Protein 7Q6C (pdb70)

GO terms:
  GO:0044218 other organism cell membrane (C, IDA)
  GO:0005579 membrane attack complex (C, IDA)
  GO:0031640 killing of cells of another organism (P, IDA)
  GO:0006956 complement activation (P, IDA)
  GO:0022829 wide pore channel activity (F, IDA)
  GO:0160257 complement activation, GZMK pathway (P, IDA)
  GO:0005576 extracellular region (C, EXP)
  GO:0006956 complement activation (P, TAS)
  GO:0005576 extracellular region (C, TAS)
  GO:0005515 protein binding (F, IPI)
  GO:0070062 extracellular exosome (C, HDA)

Solvent-accessible surface area: 32593 Å² total; per-residue (Å²): 200,36,132,109,2,48,74,110,44,78,119,115,43,74,35,47,31,21,141,137,40,19,120,113,167,26,75,69,0,0,0,20,31,64,105,79,108,82,70,85,56,10,49,5,12,66,1,35,0,44,75,33,95,115,53,128,69,12,31,24,12,20,91,27,48,32,123,118,45,30,68,7,88,13,2,34,31,16,17,170,35,11,106,39,10,109,68,124,76,91,4,36,53,13,40,0,8,17,0,3,42,22,1,83,62,80,61,58,8,9,4,12,26,34,14,8,1,96,57,32,78,30,90,52,41,0,0,72,38,27,123,59,134,66,82,78,56,20,2,4,2,5,4,0,4,9,59,8,63,95,109,124,20,101,83,59,56,94,25,140,19,164,128,184,36,92,10,78,14,53,89,25,31,53,13,126,71,52,19,65,28,101,0,15,0,54,9,58,52,41,78,4,39,14,32,9,1,4,0,0,15,18,25,121,67,107,32,13,55,16,0,0,8,1,12,15,101,32,68,18,54,102,45,32,132,62,0,105,88,24,5,72,4,40,29,36,47,89,137,66,15,0,49,0,50,0,60,57,3,99,68,128,3,35,5,32,0,10,0,0,16,5,19,58,26,0,4,2,22,94,30,2,128,20,15,65,0,19,9,29,93,43,88,63,86,22,15,48,20,25,22,4,14,37,34,59,141,27,92,116,80,97,56,6,1,8,0,0,5,0,17,37,0,9,5,51,75,14,85,22,44,1,31,98,41,90,24,101,93,30,36,19,55,4,65,25,34,98,22,130,85,28,34,45,8,14,3,0,0,0,27,5,85,12,100,17,37,77,125,98,62,10,29,0,28,3,20,0,148,54,35,142,29,162,46,106,45,124,4,103,31,123,144,12,108,12,92,8,58,37,34,30,127,18,104,63,55,6,59,30,132,0,24,0,50,12,59,57,120,90,1,43,144,53,0,0,0,0,0,14,52,30,106,88,146,158,74,83,17,0,0,0,4,13,50,89,84,66,35,23,12,33,12,107,61,0,91,74,36,6,70,10,52,44,48,44,105,139,24,11,0,27,0,51,0,56,58,2,86,59,123,2,43,4,33,0,29,0,0,6,0,39,34,32,164,13,5,5,30,24,89,60,72,7,131,13,18,110,0,45,5,36,62,204,119,8,87,6,47,2,67,54,72,83,30,45,9,48,73,40,98,89,9,50,2,41,1,130,7,81,87,48,0,93,46,96,2,29,3,18,12,0,1,0,0,3,20,49,52,72,89,22,3,68,18,3,0,15,16,16,31,4,60,6,93,88,20,62,132,21,6,52,10,54,41,81,18,50,87,2,28,1,100,2,48,140,2,68,45,101,4,24,5,27,0,0,0,0,0,8,25,53,95,39,33,15,20,2,91,7,0,62,0,22,6,42,68,21,16,23,40,10,63,7,28,21,1,13,12,12,96,82,3,25,180,83,34,41,0,2,0,0,0,0,0,6,53,1,0,4,116,63,25,94,22,36,5,47,5,64,124,57,115,37,106,82,57,47,68,90,10,27,14,116,19,39,93,196,59,15,5,16,0,6,8,2,23,0,48,23,50,71,77,74,8,83,158,46,121,53,0,9,0,44,0,15,0,1,12,23,32,72,70,40,76,67,64,12,46,78,70,116,66

Structure (mmCIF, N/CA/C/O backbone):
data_7Q6C
#
_entry.id   7Q6C
#
_cell.length_a   161.057
_cell.length_b   63.527
_cell.length_c   128.589
_cell.angle_alpha   90.000
_cell.angle_beta   128.363
_cell.angle_gamma   90.000
#
_symmetry.space_group_name_H-M   'C 1 2 1'
#
loop_
_entity.id
_entity.type
_entity.pdbx_description
1 polymer 'Complement component C6'
2 polymer 'CP010 heavy chain'
3 polymer 'kappa specific nanobody'
4 polymer 'CP010 light chain'
5 non-polymer 'ACETATE ION'
6 water water
#
loop_
_atom_site.group_PDB
_atom_site.id
_atom_site.type_symbol
_atom_site.label_atom_id
_atom_site.label_alt_id
_atom_site.label_comp_id
_atom_site.label_asym_id
_atom_site.label_entity_id
_atom_site.label_seq_id
_atom_site.pdbx_PDB_ins_code
_atom_site.Cartn_x
_atom_site.Cartn_y
_atom_site.Cartn_z
_atom_site.occupancy
_atom_site.B_iso_or_equiv
_atom_site.auth_seq_id
_atom_site.auth_comp_id
_atom_site.auth_asym_id
_atom_site.auth_atom_id
_atom_site.pdbx_PDB_model_num
ATOM 1 N N . HIS A 1 4 ? 27.53837 19.42566 -15.35453 1.000 101.46320 772 HIS A N 1
ATOM 2 C CA . HIS A 1 4 ? 28.31869 18.21631 -15.12398 1.000 104.43021 772 HIS A CA 1
ATOM 3 C C . HIS A 1 4 ? 29.80602 18.52314 -14.97545 1.000 102.31003 772 HIS A C 1
ATOM 4 O O . HIS A 1 4 ? 30.50836 17.84756 -14.22353 1.000 104.64228 772 HIS A O 1
ATOM 17 N N . CYS A 1 5 ? 30.27509 19.53942 -15.69006 1.000 98.19621 773 CYS A N 1
ATOM 18 C CA . CYS A 1 5 ? 31.68642 19.89634 -15.70589 1.000 95.06059 773 CYS A CA 1
ATOM 19 C C . CYS A 1 5 ? 32.00216 20.92613 -14.62529 1.000 91.72604 773 CYS A C 1
ATOM 20 O O . CYS A 1 5 ? 31.13403 21.66670 -14.15765 1.000 89.06937 773 CYS A O 1
ATOM 27 N N . GLN A 1 6 ? 33.27374 20.95891 -14.23049 1.000 92.80361 774 GLN A N 1
ATOM 28 C CA . GLN A 1 6 ? 33.71680 21.70953 -13.06751 1.000 89.46541 774 GLN A CA 1
ATOM 29 C C . GLN A 1 6 ? 34.02894 23.15729 -13.44611 1.000 83.98496 774 GLN A C 1
ATOM 30 O O . GLN A 1 6 ? 33.85563 23.58161 -14.59114 1.000 86.64591 774 GLN A O 1
ATOM 44 N N . LEU A 1 7 ? 34.48891 23.93287 -12.46580 1.000 78.89766 775 LEU A N 1
ATOM 45 C CA . LEU A 1 7 ? 34.78967 25.33560 -12.70394 1.000 73.15736 775 LEU A CA 1
ATOM 46 C C . LEU A 1 7 ? 35.99073 25.47388 -13.63028 1.000 73.27563 775 LEU A C 1
ATOM 47 O O . LEU A 1 7 ? 36.96302 24.71894 -13.53722 1.000 76.076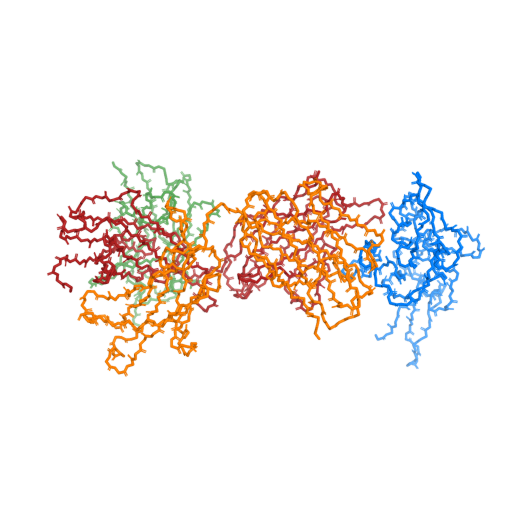28 775 LEU A O 1
ATOM 63 N N . GLY A 1 8 ? 35.91354 26.44925 -14.53198 1.000 70.45254 776 GLY A N 1
ATOM 64 C CA . GLY A 1 8 ? 36.93399 26.65408 -15.53010 1.000 70.71620 776 GLY A CA 1
ATOM 65 C C . GLY A 1 8 ? 36.91590 25.68107 -16.68907 1.000 74.65796 776 GLY A C 1
ATOM 66 O O . GLY A 1 8 ? 37.68723 25.86507 -17.64087 1.000 77.69505 776 GLY A O 1
ATOM 70 N N . GLN A 1 9 ? 36.06057 24.66220 -16.65148 1.000 75.75950 777 GLN A N 1
ATOM 71 C CA . GLN A 1 9 ? 35.99513 23.63682 -17.68509 1.000 77.35374 777 GLN A CA 1
ATOM 72 C C . GLN A 1 9 ? 34.86834 23.92426 -18.67680 1.000 77.13510 777 GLN A C 1
ATOM 73 O O . GLN A 1 9 ? 33.97226 24.73129 -18.42068 1.000 71.85806 777 GLN A O 1
ATOM 87 N N . LYS A 1 10 ? 34.91993 23.22958 -19.82012 1.000 82.37173 778 LYS A N 1
ATOM 88 C CA . LYS A 1 10 ? 33.88550 23.28997 -20.85231 1.000 85.79673 778 LYS A CA 1
ATOM 89 C C . LYS A 1 10 ? 33.73342 21.91049 -21.49619 1.000 91.90486 778 LYS A C 1
ATOM 90 O O . LYS A 1 10 ? 34.71084 21.16692 -21.58375 1.000 92.66302 778 LYS A O 1
ATOM 109 N N . GLN A 1 11 ? 32.50424 21.58725 -21.92857 1.000 93.19985 779 GLN A N 1
ATOM 110 C CA . GLN A 1 11 ? 32.27091 20.32867 -22.59888 1.000 100.74349 779 GLN A CA 1
ATOM 111 C C . GLN A 1 11 ? 32.77299 20.41981 -24.03995 1.000 103.32542 779 GLN A C 1
ATOM 112 O O . GLN A 1 11 ? 32.38819 21.29886 -24.79670 1.000 102.24348 779 GLN A O 1
ATOM 126 N N . SER A 1 12 ? 33.61407 19.45672 -24.45799 1.000 106.96539 780 SER A N 1
ATOM 127 C CA . SER A 1 12 ? 34.08090 19.36249 -25.83081 1.000 108.94906 780 SER A CA 1
ATOM 128 C C . SER A 1 12 ? 34.11472 17.90677 -26.28753 1.000 113.96954 780 SER A C 1
ATOM 129 O O . SER A 1 12 ? 34.94191 17.10260 -25.83895 1.000 117.22742 780 SER A O 1
ATOM 137 N N . GLY A 1 13 ? 33.20286 17.58097 -27.19290 1.000 114.75071 781 GLY A N 1
ATOM 138 C CA . GLY A 1 13 ? 33.14920 16.24162 -27.77147 1.000 120.90098 781 GLY A CA 1
ATOM 139 C C . GLY A 1 13 ? 33.12295 15.07666 -26.79837 1.000 124.71712 781 GLY A C 1
ATOM 140 O O . GLY A 1 13 ? 33.84810 14.08911 -26.92796 1.000 129.82863 781 GLY A O 1
ATOM 144 N N . SER A 1 14 ? 32.27428 15.18423 -25.77551 1.000 122.33856 782 SER A N 1
ATOM 145 C CA . SER A 1 14 ? 32.09609 14.24693 -24.68479 1.000 124.55690 782 SER A CA 1
ATOM 146 C C . SER A 1 14 ? 33.24599 14.27888 -23.66385 1.000 123.83243 782 SER A C 1
ATOM 147 O O . SER A 1 14 ? 33.20944 13.56254 -22.64816 1.000 124.46045 782 SER A O 1
ATOM 155 N N . GLU A 1 15 ? 34.30042 15.06126 -23.89611 1.000 121.82838 783 GLU A N 1
ATOM 156 C CA . GLU A 1 15 ? 35.35631 15.35122 -22.97113 1.000 118.50474 783 GLU A CA 1
ATOM 157 C C . GLU A 1 15 ? 34.98013 16.62462 -22.23757 1.000 112.97265 783 GLU A C 1
ATOM 158 O O . GLU A 1 15 ? 34.09852 17.38621 -22.61309 1.000 110.57671 783 GLU A O 1
ATOM 170 N N . CYS A 1 16 ? 35.70381 16.87452 -21.14256 1.000 110.20677 784 CYS A N 1
ATOM 171 C CA . CYS A 1 16 ? 35.41335 17.98057 -20.24730 1.000 105.64529 784 CYS A CA 1
ATOM 172 C C . CYS A 1 16 ? 36.71890 18.74625 -20.00706 1.000 103.47083 784 CYS A C 1
ATOM 173 O O . CYS A 1 16 ? 37.40952 18.54409 -19.02257 1.000 102.98472 784 CYS A O 1
ATOM 180 N N . ILE A 1 17 ? 37.08711 19.59610 -20.97314 1.000 101.90491 785 ILE A N 1
ATOM 181 C CA . ILE A 1 17 ? 38.42572 20.21495 -20.98054 1.000 100.74193 785 ILE A CA 1
ATOM 182 C C . ILE A 1 17 ? 38.39596 21.57691 -20.30525 1.000 95.61332 785 ILE A C 1
ATOM 183 O O . ILE A 1 17 ? 37.31118 22.08913 -19.98546 1.000 93.59202 785 ILE A O 1
ATOM 199 N N . CYS A 1 18 ? 39.56623 22.19824 -20.13575 1.000 93.87064 786 CYS A N 1
ATOM 200 C CA . CYS A 1 18 ? 39.64849 23.52558 -19.55750 1.000 88.1277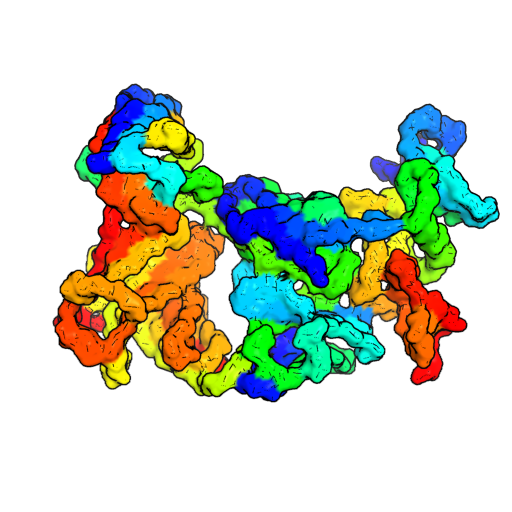9 786 CYS A CA 1
ATOM 201 C C . CYS A 1 18 ? 39.26264 24.59487 -20.58158 1.000 86.15774 786 CYS A C 1
ATOM 202 O O . CYS A 1 18 ? 39.25970 24.36384 -21.79515 1.000 89.86998 786 CYS A O 1
ATOM 209 N N . MET A 1 19 ? 38.94992 25.78250 -20.06987 1.000 80.56072 787 MET A N 1
ATOM 210 C CA . MET A 1 19 ? 38.62384 26.93473 -20.89247 1.000 77.91122 787 MET A CA 1
ATOM 211 C C . MET A 1 19 ? 39.88177 27.73681 -21.21734 1.000 77.31785 787 MET A C 1
ATOM 212 O O . MET A 1 19 ? 40.88488 27.68320 -20.49983 1.000 76.37985 787 MET A O 1
ATOM 226 N N . SER A 1 20 ? 39.81229 28.48874 -22.31975 1.000 77.66811 788 SER A N 1
ATOM 227 C CA . SER A 1 20 ? 40.89184 29.39406 -22.71655 1.000 78.36183 788 SER A CA 1
ATOM 228 C C . SER A 1 20 ? 40.59418 30.78837 -22.18957 1.000 74.20708 788 SER A C 1
ATOM 229 O O . SER A 1 20 ? 39.51996 31.32747 -22.48634 1.000 73.11758 788 SER A O 1
ATOM 237 N N . PRO A 1 21 ? 41.48712 31.41127 -21.40256 1.000 73.39931 789 PRO A N 1
ATOM 238 C CA . PRO A 1 21 ? 41.12827 32.72541 -20.84437 1.000 71.09353 789 PRO A CA 1
ATOM 239 C C . PRO A 1 21 ? 40.96633 33.80920 -21.89490 1.000 72.63074 789 PRO A C 1
ATOM 240 O O . PRO A 1 21 ? 40.17318 34.73631 -21.68622 1.000 69.31684 789 PRO A O 1
ATOM 251 N N . GLU A 1 22 ? 41.67262 33.71102 -23.01865 1.000 75.99525 790 GLU A N 1
ATOM 252 C CA . GLU A 1 22 ? 41.69051 34.76227 -24.02166 1.000 76.75088 790 GLU A CA 1
ATOM 253 C C . GLU A 1 22 ? 40.73317 34.51463 -25.18050 1.000 77.43103 790 GLU A C 1
ATOM 254 O O . GLU A 1 22 ? 40.56522 35.41311 -26.01131 1.000 77.62380 790 GLU A O 1
ATOM 266 N N . GLU A 1 23 ? 40.11069 33.33265 -25.25169 1.000 75.45056 791 GLU A N 1
ATOM 267 C CA . GLU A 1 23 ? 39.17729 32.99452 -26.31615 1.000 73.11983 791 GLU A CA 1
ATOM 268 C C . GLU A 1 23 ? 37.75030 32.78178 -25.83920 1.000 72.03627 791 GLU A C 1
ATOM 269 O O . GLU A 1 23 ? 36.81997 33.06264 -26.59836 1.000 70.44222 791 GLU A O 1
ATOM 281 N N . ASP A 1 24 ? 37.55667 32.29485 -24.60654 1.000 72.07414 792 ASP A N 1
ATOM 282 C CA . ASP A 1 24 ? 36.26266 31.82140 -24.13662 1.000 71.58422 792 ASP A CA 1
ATOM 283 C C . ASP A 1 24 ? 35.65523 32.69909 -23.04727 1.000 68.96647 792 ASP A C 1
ATOM 284 O O . ASP A 1 24 ? 34.77874 32.23494 -22.30702 1.000 68.39723 792 ASP A O 1
ATOM 293 N N . CYS A 1 25 ? 36.10320 33.95204 -22.93245 1.000 66.55874 793 CYS A N 1
ATOM 294 C CA . CYS A 1 25 ? 35.63119 34.86379 -21.89770 1.000 62.27175 793 CYS A CA 1
ATOM 295 C C . CYS A 1 25 ? 35.24330 36.21986 -22.48631 1.000 60.31433 793 CYS A C 1
ATOM 296 O O . CYS A 1 25 ? 35.40671 37.25791 -21.83903 1.000 57.95381 793 CYS A O 1
ATOM 303 N N . SER A 1 26 ? 34.71934 36.22128 -23.71449 1.000 62.28365 794 SER A N 1
ATOM 304 C CA . SER A 1 26 ? 34.22673 37.45804 -24.31042 1.000 60.84426 794 SER A CA 1
ATOM 305 C C . SER A 1 26 ? 32.96329 37.97084 -23.62516 1.000 59.85860 794 SER A C 1
ATOM 306 O O . SER A 1 26 ? 32.61449 39.14431 -23.79941 1.000 62.35202 794 SER A O 1
ATOM 314 N N . HIS A 1 27 ? 32.27375 37.12195 -22.85854 1.000 55.79422 795 HIS A N 1
ATOM 315 C CA . HIS A 1 27 ? 31.10632 37.53515 -22.09985 1.000 55.40964 795 HIS A CA 1
ATOM 316 C C . HIS A 1 27 ? 31.52661 38.21155 -20.79568 1.000 54.72325 795 HIS A C 1
ATOM 317 O O . HIS A 1 27 ? 32.70901 38.23902 -20.43111 1.000 56.60668 795 HIS A O 1
ATOM 331 N N . HIS A 1 28 ? 30.53915 38.74606 -20.07236 1.000 53.30651 796 HIS A N 1
ATOM 332 C CA . HIS A 1 28 ? 30.78907 39.42056 -18.80973 1.000 53.50814 796 HIS A CA 1
ATOM 333 C C . HIS A 1 28 ? 30.84513 38.42288 -17.65339 1.000 53.60230 796 HIS A C 1
ATOM 334 O O . HIS A 1 28 ? 30.04287 37.48781 -17.58912 1.000 53.43869 796 HIS A O 1
ATOM 348 N N . SER A 1 29 ? 31.79008 38.64346 -16.73902 1.000 52.45873 797 SER A N 1
ATOM 349 C CA . SER A 1 29 ? 31.84598 37.94133 -15.46318 1.000 52.48273 797 SER A CA 1
ATOM 350 C C . SER A 1 29 ? 32.34883 38.91502 -14.40526 1.000 50.67097 797 SER A C 1
ATOM 351 O O . SER A 1 29 ? 32.96992 39.93439 -14.72406 1.000 51.40365 797 SER A O 1
ATOM 359 N N . GLU A 1 30 ? 32.05770 38.60450 -13.14398 1.000 51.41437 798 GLU A N 1
ATOM 360 C CA . GLU A 1 30 ? 32.33820 39.55444 -12.07338 1.000 54.21063 798 GLU A CA 1
ATOM 361 C C . GLU A 1 30 ? 33.84298 39.71644 -11.85955 1.000 54.63953 798 GLU A C 1
ATOM 362 O O . GLU A 1 30 ? 34.62419 38.77631 -12.03078 1.000 54.73860 798 GLU A O 1
ATOM 374 N N . ASP A 1 31 ? 34.23650 40.91193 -11.44070 1.000 55.24866 799 ASP A N 1
ATOM 375 C CA . ASP A 1 31 ? 35.64091 41.19309 -11.18093 1.000 60.14147 799 ASP A CA 1
ATOM 376 C C . ASP A 1 31 ? 36.10170 40.50642 -9.89869 1.000 58.61959 799 ASP A C 1
ATOM 377 O O . ASP A 1 31 ? 35.38999 40.50556 -8.89057 1.000 58.06729 799 ASP A O 1
ATOM 386 N N . LEU A 1 32 ? 37.30357 39.93284 -9.95780 1.000 59.43020 800 LEU A N 1
ATOM 387 C CA . LEU A 1 32 ? 37.98973 39.39611 -8.79898 1.000 59.42537 800 LEU A CA 1
ATOM 388 C C . LEU A 1 32 ? 39.28656 40.16377 -8.58639 1.000 59.58247 800 LEU A C 1
ATOM 389 O O . LEU A 1 32 ? 39.84527 40.71712 -9.53536 1.000 60.17422 800 LEU A O 1
ATOM 405 N N . CYS A 1 33 ? 39.76366 40.18804 -7.34481 1.000 61.63362 801 CYS A N 1
ATOM 406 C CA . CYS A 1 33 ? 41.10346 40.67280 -7.02364 1.000 67.37139 801 CYS A CA 1
ATOM 407 C C . CYS A 1 33 ? 41.98241 39.45121 -6.78214 1.000 70.53372 801 CYS A C 1
ATOM 408 O O . CYS A 1 33 ? 41.66067 38.61450 -5.92910 1.000 68.91341 801 CYS A O 1
ATOM 415 N N . VAL A 1 34 ? 43.07056 39.34168 -7.54867 1.000 72.56571 802 VAL A N 1
ATOM 416 C CA . VAL A 1 34 ? 43.90248 38.14964 -7.57562 1.000 75.81134 802 VAL A CA 1
ATOM 417 C C . VAL A 1 34 ? 45.35295 38.56096 -7.37606 1.000 76.64327 802 VAL A C 1
ATOM 418 O O . VAL A 1 34 ? 45.73342 39.69711 -7.65439 1.000 77.40975 802 VAL A O 1
ATOM 431 N N . PHE A 1 35 ? 46.15985 37.61194 -6.89983 1.000 77.18008 803 PHE A N 1
ATOM 432 C CA . PHE A 1 35 ? 47.58168 37.80687 -6.66764 1.000 78.46536 803 PHE A CA 1
ATOM 433 C C . PHE A 1 35 ? 48.36060 36.80871 -7.50909 1.000 77.95737 803 PHE A C 1
ATOM 434 O O . PHE A 1 35 ? 47.94172 35.65734 -7.64719 1.000 79.14673 803 PHE A O 1
ATOM 451 N N . ASP A 1 36 ? 49.48717 37.25465 -8.06276 1.000 78.07331 804 ASP A N 1
ATOM 452 C CA . ASP A 1 36 ? 50.36947 36.42234 -8.87276 1.000 77.27823 804 ASP A CA 1
ATOM 453 C C . ASP A 1 36 ? 51.69996 36.26858 -8.14168 1.000 78.25304 804 ASP A C 1
ATOM 454 O O . ASP A 1 36 ? 52.35798 37.26669 -7.82985 1.000 79.66097 804 ASP A O 1
ATOM 463 N N . THR A 1 37 ? 52.09651 35.01997 -7.88716 1.000 78.26003 805 THR A N 1
ATOM 464 C CA . THR A 1 37 ? 53.33736 34.77575 -7.15492 1.000 80.14193 805 THR A CA 1
ATOM 465 C C . THR A 1 37 ? 54.55795 35.16399 -7.98581 1.000 82.73504 805 THR A C 1
ATOM 466 O O . THR A 1 37 ? 55.54324 35.67417 -7.43929 1.000 82.62589 805 THR A O 1
ATOM 477 N N . ASP A 1 38 ? 54.53376 34.88323 -9.28677 1.000 84.02084 806 ASP A N 1
ATOM 478 C CA . ASP A 1 38 ? 55.67438 35.16000 -10.15088 1.000 87.18473 806 ASP A CA 1
ATOM 479 C C . ASP A 1 38 ? 55.97162 36.65385 -10.20042 1.000 87.77511 806 ASP A C 1
ATOM 480 O O . ASP A 1 38 ? 57.02726 37.09799 -9.74073 1.000 89.09458 806 ASP A O 1
ATOM 489 N N . SER A 1 39 ? 55.05030 37.44140 -10.75705 1.000 86.26274 807 SER A N 1
ATOM 490 C CA . SER A 1 39 ? 55.24200 38.88639 -10.80245 1.000 87.41777 807 SER A CA 1
ATOM 491 C C . SER A 1 39 ? 55.17736 39.52389 -9.41993 1.000 86.28822 807 SER A C 1
ATOM 492 O O . SER A 1 39 ? 55.69745 40.62918 -9.24054 1.000 88.44318 807 SER A O 1
ATOM 500 N N . ASN A 1 40 ? 54.56435 38.85141 -8.44401 1.000 83.63598 808 ASN A N 1
ATOM 501 C CA . ASN A 1 40 ? 54.44000 39.37101 -7.08004 1.000 80.94856 808 ASN A CA 1
ATOM 502 C C . ASN A 1 40 ? 53.67399 40.69396 -7.05906 1.000 78.34912 808 ASN A C 1
ATOM 503 O O . ASN A 1 40 ? 53.97531 41.59693 -6.27244 1.000 79.50503 808 ASN A O 1
ATOM 514 N N . ASP A 1 41 ? 52.67146 40.79897 -7.93134 1.000 76.67865 809 ASP A N 1
ATOM 515 C CA . ASP A 1 41 ? 51.73645 41.91494 -7.94291 1.000 77.20853 809 ASP A CA 1
ATOM 516 C C . ASP A 1 41 ? 50.32252 41.35453 -7.96319 1.000 72.96862 809 ASP A C 1
ATOM 517 O O . ASP A 1 41 ? 50.10679 40.21904 -8.40756 1.000 73.87561 809 ASP A O 1
ATOM 526 N N . TYR A 1 42 ? 49.37565 42.14415 -7.46919 1.000 68.32674 810 TYR A N 1
ATOM 527 C CA . TYR A 1 42 ? 47.96039 41.82233 -7.54584 1.000 63.30313 810 TYR A CA 1
ATOM 528 C C . TYR A 1 42 ? 47.26194 42.79239 -8.49662 1.000 62.71311 810 TYR A C 1
ATOM 529 O O . TYR A 1 42 ? 47.75906 43.88886 -8.77862 1.000 66.14950 810 TYR A O 1
ATOM 547 N N . PHE A 1 43 ? 46.10034 42.37010 -8.98857 1.000 61.98345 811 PHE A N 1
ATOM 548 C CA . PHE A 1 43 ? 45.41573 43.06181 -10.07332 1.000 62.64981 811 PHE A CA 1
ATOM 549 C C . PHE A 1 43 ? 43.99446 42.52757 -10.15114 1.000 60.52606 811 PHE A C 1
ATOM 550 O O . PHE A 1 43 ? 43.70178 41.42649 -9.67207 1.000 59.56033 811 PHE A O 1
ATOM 567 N N . THR A 1 44 ? 43.11873 43.31513 -10.76814 1.000 58.83446 812 THR A N 1
ATOM 568 C CA . THR A 1 44 ? 41.74633 42.88389 -11.00351 1.000 55.99515 812 THR A CA 1
ATOM 569 C C . THR A 1 44 ? 41.69102 42.01075 -12.25187 1.000 57.80451 812 THR A C 1
ATOM 570 O O . THR A 1 44 ? 42.37490 42.28400 -13.24704 1.000 62.32771 812 THR A O 1
ATOM 581 N N . SER A 1 45 ? 40.86841 40.96086 -12.19402 1.000 56.18721 813 SER A N 1
ATOM 582 C CA . SER A 1 45 ? 40.74001 39.99020 -13.28046 1.000 55.37924 813 SER A CA 1
ATOM 583 C C . SER A 1 45 ? 39.29368 39.51676 -13.36015 1.000 52.70235 813 SER A C 1
ATOM 584 O O . SER A 1 45 ? 38.63485 39.39583 -12.33548 1.000 51.89161 813 SER A O 1
ATOM 592 N N . PRO A 1 46 ? 38.78732 39.22577 -14.56599 1.000 53.15046 814 PRO A N 1
ATOM 593 C CA . PRO A 1 46 ? 37.44662 38.62863 -14.64380 1.000 49.45653 814 PRO A CA 1
ATOM 594 C C . PRO A 1 46 ? 37.44776 37.22316 -14.06333 1.000 50.22324 814 PRO A C 1
ATOM 595 O O . PRO A 1 46 ? 38.42418 36.47781 -14.17751 1.000 49.74290 814 PRO A O 1
ATOM 606 N N . ALA A 1 47 ? 36.32123 36.86611 -13.44214 1.000 49.70735 815 ALA A N 1
ATOM 607 C CA . ALA A 1 47 ? 36.18776 35.54171 -12.84559 1.000 53.22138 815 ALA A CA 1
ATOM 608 C C . ALA A 1 47 ? 36.29966 34.43545 -13.88570 1.000 54.93455 815 ALA A C 1
ATOM 609 O O . ALA A 1 47 ? 36.78774 33.34234 -13.57515 1.000 55.63772 815 ALA A O 1
ATOM 616 N N . CYS A 1 48 ? 35.84736 34.69399 -15.11762 1.000 54.78257 816 CYS A N 1
ATOM 617 C CA . CYS A 1 48 ? 35.97846 33.70106 -16.18039 1.000 55.68991 816 CYS A CA 1
ATOM 618 C C . CYS A 1 48 ? 37.44442 33.36613 -16.43610 1.000 54.87775 816 CYS A C 1
ATOM 619 O O . CYS A 1 48 ? 37.82341 32.19178 -16.52470 1.000 55.18800 816 CYS A O 1
ATOM 626 N N . LYS A 1 49 ? 38.28554 34.39609 -16.55472 1.000 54.15554 817 LYS A N 1
ATOM 627 C CA . LYS A 1 49 ? 39.69480 34.15724 -16.84067 1.000 57.87466 817 LYS A CA 1
ATOM 628 C C . LYS A 1 49 ? 40.38968 33.49050 -15.65945 1.000 56.85707 817 LYS A C 1
ATOM 629 O O . LYS A 1 49 ? 41.23596 32.61186 -15.84724 1.000 57.61003 817 LYS A O 1
ATOM 648 N N . PHE A 1 50 ? 40.05118 33.90193 -14.43409 1.000 54.30863 818 PHE A N 1
ATOM 649 C CA . PHE A 1 50 ? 40.70253 33.33879 -13.25524 1.000 56.62507 818 PHE A CA 1
ATOM 650 C C . PHE A 1 50 ? 40.40900 31.84953 -13.12450 1.000 61.03595 818 PHE A C 1
ATOM 651 O O . PHE A 1 50 ? 41.31637 31.04241 -12.89043 1.000 59.39698 818 PHE A O 1
ATOM 668 N N . LEU A 1 51 ? 39.14372 31.46343 -13.28977 1.000 65.96576 819 LEU A N 1
ATOM 669 C CA . LEU A 1 51 ? 38.77727 30.05901 -13.14901 1.000 70.43968 819 LEU A CA 1
ATOM 670 C C . LEU A 1 51 ? 39.38787 29.20738 -14.25507 1.000 73.86079 819 LEU A C 1
ATOM 671 O O . LEU A 1 51 ? 39.72382 28.04240 -14.02152 1.000 76.53138 819 LEU A O 1
ATOM 687 N N . ALA A 1 52 ? 39.52960 29.76255 -15.45975 1.000 73.38905 820 ALA A N 1
ATOM 688 C CA . ALA A 1 52 ? 40.22694 29.04044 -16.51732 1.000 77.96614 820 ALA A CA 1
ATOM 689 C C . ALA A 1 52 ? 41.69191 28.83257 -16.15860 1.000 79.99165 820 ALA A C 1
ATOM 690 O O . ALA A 1 52 ? 42.25613 27.76640 -16.43132 1.000 79.79869 820 ALA A O 1
ATOM 697 N N . GLU A 1 53 ? 42.31591 29.83286 -15.53270 1.000 80.98932 821 GLU A N 1
ATOM 698 C CA . GLU A 1 53 ? 43.71504 29.70580 -15.14248 1.000 83.43166 821 GLU A CA 1
ATOM 699 C C . GLU A 1 53 ? 43.89895 28.62787 -14.07806 1.000 83.28574 821 GLU A C 1
ATOM 700 O O . GLU A 1 53 ? 44.88296 27.88087 -14.11455 1.000 85.67000 821 GLU A O 1
ATOM 712 N N . LYS A 1 54 ? 42.97083 28.53114 -13.12325 1.000 76.67392 822 LYS A N 1
ATOM 713 C CA . LYS A 1 54 ? 43.10065 27.51898 -12.08069 1.000 73.55646 822 LYS A CA 1
ATOM 714 C C . LYS A 1 54 ? 42.79572 26.12346 -12.61187 1.000 75.04430 822 LYS A C 1
ATOM 715 O O . LYS A 1 54 ? 43.34275 25.13990 -12.10371 1.000 78.45107 822 LYS A O 1
ATOM 734 N N . CYS A 1 55 ? 41.93030 26.01399 -13.62482 1.000 74.30594 823 CYS A N 1
ATOM 735 C CA . CYS A 1 55 ? 41.74933 24.73096 -14.29850 1.000 78.12321 823 CYS A CA 1
ATOM 736 C C . CYS A 1 55 ? 43.05524 24.26778 -14.93136 1.000 81.05399 823 CYS A C 1
ATOM 737 O O . CYS A 1 55 ? 43.37435 23.07377 -14.91788 1.000 85.10932 823 CYS A O 1
ATOM 744 N N . LEU A 1 56 ? 43.82301 25.20660 -15.48532 1.000 81.49861 824 LEU A N 1
ATOM 745 C CA . LEU A 1 56 ? 45.06150 24.91377 -16.19359 1.000 85.42337 824 LEU A CA 1
ATOM 746 C C . LEU A 1 56 ? 46.27039 24.81608 -15.26971 1.000 86.75359 824 LEU A C 1
ATOM 747 O O . LEU A 1 56 ? 47.40836 24.78032 -15.75714 1.000 88.02945 824 LEU A O 1
ATOM 763 N N . ASN A 1 57 ? 46.04780 24.75641 -13.95561 1.000 87.44726 825 ASN A N 1
ATOM 764 C CA . ASN A 1 57 ? 47.11226 24.67732 -12.95096 1.000 89.37925 825 ASN A CA 1
ATOM 765 C C . ASN A 1 57 ? 48.08889 25.84938 -13.10268 1.000 87.39593 825 ASN A C 1
ATOM 766 O O . ASN A 1 57 ? 49.25008 25.70206 -13.49962 1.000 91.43257 825 ASN A O 1
ATOM 777 N N . ASN A 1 58 ? 47.56004 27.03016 -12.78811 1.000 82.05331 826 ASN A N 1
ATOM 778 C CA . ASN A 1 58 ? 48.37798 28.22097 -12.57727 1.000 79.63095 826 ASN A CA 1
ATOM 779 C C . ASN A 1 58 ? 48.45544 28.47456 -11.06967 1.000 78.17121 826 ASN A C 1
ATOM 780 O O . ASN A 1 58 ? 47.83385 29.37892 -10.50854 1.000 74.27534 826 ASN A O 1
ATOM 791 N N . GLN A 1 59 ? 49.24229 27.61922 -10.40719 1.000 80.05312 827 GLN A N 1
ATOM 792 C CA . GLN A 1 59 ? 49.31968 27.64015 -8.95103 1.000 79.60917 827 GLN A CA 1
ATOM 793 C C . GLN A 1 59 ? 49.88055 28.94690 -8.40898 1.000 78.44068 827 GLN A C 1
ATOM 794 O O . GLN A 1 59 ? 49.67478 29.25658 -7.23112 1.000 77.98155 827 GLN A O 1
ATOM 808 N N . GLN A 1 60 ? 50.58492 29.71681 -9.23315 1.000 77.40393 828 GLN A N 1
ATOM 809 C CA . GLN A 1 60 ? 51.08928 31.01396 -8.80333 1.000 76.02976 828 GLN A CA 1
ATOM 810 C C . GLN A 1 60 ? 50.00794 32.08979 -8.72444 1.000 73.18234 828 GLN A C 1
ATOM 811 O O . GLN A 1 60 ? 50.30200 33.18699 -8.23613 1.000 73.70860 828 GLN A O 1
ATOM 825 N N . LEU A 1 61 ? 48.78494 31.80595 -9.18054 1.000 70.34696 829 LEU A N 1
ATOM 826 C CA . LEU A 1 61 ? 47.69505 32.78144 -9.17091 1.000 69.20830 829 LEU A CA 1
ATOM 827 C C . LEU A 1 61 ? 46.74327 32.43795 -8.02753 1.000 69.47224 829 LEU A C 1
ATOM 828 O O . LEU A 1 61 ? 46.18962 31.33076 -7.99087 1.000 68.25654 829 LEU A O 1
ATOM 844 N N . HIS A 1 62 ? 46.54433 33.39485 -7.11301 1.000 70.55449 830 HIS A N 1
ATOM 845 C CA . HIS A 1 62 ? 45.77029 33.19341 -5.90087 1.000 69.91536 830 HIS A CA 1
ATOM 846 C C . HIS A 1 62 ? 44.61894 34.18716 -5.81426 1.000 67.29109 830 HIS A C 1
ATOM 847 O O . HIS A 1 62 ? 44.73782 35.34005 -6.22970 1.000 64.03150 830 HIS A O 1
ATOM 861 N N . PHE A 1 63 ? 43.50515 33.71962 -5.23691 1.000 66.42918 831 PHE A N 1
ATOM 862 C CA . PHE A 1 63 ? 42.36059 34.57590 -4.95895 1.000 64.87074 831 PHE A CA 1
ATOM 863 C C . PHE A 1 63 ? 42.62001 35.41477 -3.71169 1.000 64.66111 831 PHE A C 1
ATOM 864 O O . PHE A 1 63 ? 43.10235 34.89584 -2.70216 1.000 66.50967 831 PHE A O 1
ATOM 881 N N . LEU A 1 64 ? 42.29133 36.70592 -3.78665 1.000 61.13667 832 LEU A N 1
ATOM 882 C CA . LEU A 1 64 ? 42.34668 37.61168 -2.64909 1.000 59.83534 832 LEU A CA 1
ATOM 883 C C . LEU A 1 64 ? 40.94992 37.97113 -2.14793 1.000 59.10381 832 LEU A C 1
ATOM 884 O O . LEU A 1 64 ? 40.61272 37.65418 -1.00713 1.000 58.18289 832 LEU A O 1
ATOM 900 N N . HIS A 1 65 ? 40.12044 38.63198 -2.95834 1.000 56.47208 833 HIS A N 1
ATOM 901 C CA . HIS A 1 65 ? 38.76896 38.95961 -2.53028 1.000 57.84507 833 HIS A CA 1
ATOM 902 C C . HIS A 1 65 ? 37.88578 39.23547 -3.73920 1.000 59.20135 833 HIS A C 1
ATOM 903 O O . HIS A 1 65 ? 38.36845 39.43789 -4.85778 1.000 53.64934 833 HIS A O 1
ATOM 917 N N . ILE A 1 66 ? 36.57693 39.22206 -3.48657 1.000 68.51891 834 ILE A N 1
ATOM 918 C CA . ILE A 1 66 ? 35.59128 39.46686 -4.53193 1.000 68.87509 834 ILE A CA 1
ATOM 919 C C . ILE A 1 66 ? 35.60995 40.95526 -4.86887 1.000 71.69932 834 ILE A C 1
ATOM 920 O O . ILE A 1 66 ? 35.83877 41.80852 -4.00047 1.000 70.31811 834 ILE A O 1
ATOM 936 N N . GLY A 1 67 ? 35.33629 41.27370 -6.13016 1.000 74.15427 835 GLY A N 1
ATOM 937 C CA . GLY A 1 67 ? 35.35200 42.64305 -6.59649 1.000 76.71470 835 GLY A CA 1
ATOM 938 C C . GLY A 1 67 ? 36.75001 43.09762 -6.98283 1.000 78.27048 835 GLY A C 1
ATOM 939 O O . GLY A 1 67 ? 37.76237 42.43051 -6.73505 1.000 79.26289 835 GLY A O 1
ATOM 943 N N . SER A 1 68 ? 36.80511 44.26700 -7.61908 1.000 78.08860 836 SER A N 1
ATOM 944 C CA . SER A 1 68 ? 38.08988 44.83581 -7.99944 1.000 77.15668 836 SER A CA 1
ATOM 945 C C . SER A 1 68 ? 38.87637 45.23314 -6.75060 1.000 77.53124 836 SER A C 1
ATOM 946 O O . SER A 1 68 ? 38.31130 45.47303 -5.67754 1.000 74.80560 836 SER A O 1
ATOM 954 N N . CYS A 1 69 ? 40.19954 45.29311 -6.90637 1.000 68.02085 837 CYS A N 1
ATOM 955 C CA . CYS A 1 69 ? 41.09332 45.39750 -5.75992 1.000 61.53962 837 CYS A CA 1
ATOM 956 C C . CYS A 1 69 ? 40.88682 46.70664 -5.00507 1.000 58.78194 837 CYS A C 1
ATOM 957 O O . CYS A 1 69 ? 40.87987 47.78866 -5.59744 1.000 57.64357 837 CYS A O 1
ATOM 964 N N . GLN A 1 70 ? 40.70426 46.58729 -3.68928 1.000 58.17826 838 GLN A N 1
ATOM 965 C CA . GLN A 1 70 ? 40.69086 47.72517 -2.77060 1.000 58.62985 838 GLN A CA 1
ATOM 966 C C . GLN A 1 70 ? 41.70024 47.42511 -1.67031 1.000 59.43223 838 GLN A C 1
ATOM 967 O O . GLN A 1 70 ? 41.61021 46.37532 -1.01860 1.000 61.04302 838 GLN A O 1
ATOM 981 N N . ASP A 1 71 ? 42.65466 48.32716 -1.46747 1.000 61.46420 839 ASP A N 1
ATOM 982 C CA . ASP A 1 71 ? 43.60666 48.15701 -0.38176 1.000 63.05780 839 ASP A CA 1
ATOM 983 C C . ASP A 1 71 ? 42.89521 48.24045 0.96723 1.000 63.93590 839 ASP A C 1
ATOM 984 O O . ASP A 1 71 ? 41.83140 48.84944 1.10430 1.000 62.81285 839 ASP A O 1
ATOM 993 N N . GLY A 1 72 ? 43.49678 47.61657 1.96265 1.000 61.69433 840 GLY A N 1
ATOM 994 C CA . GLY A 1 72 ? 42.89496 47.51218 3.27702 1.000 61.47277 840 GLY A CA 1
ATOM 995 C C . GLY A 1 72 ? 43.34641 46.23090 3.94838 1.000 59.63213 840 GLY A C 1
ATOM 996 O O . GLY A 1 72 ? 44.15660 45.46667 3.41374 1.000 55.79989 840 GLY A O 1
ATOM 1000 N N . ARG A 1 73 ? 42.79854 46.00869 5.14577 1.000 63.31142 841 ARG A N 1
ATOM 1001 C CA . ARG A 1 73 ? 43.22785 44.86112 5.93358 1.000 67.54997 841 ARG A CA 1
ATOM 1002 C C . ARG A 1 73 ? 42.84790 43.55028 5.25402 1.000 65.73938 841 ARG A C 1
ATOM 1003 O O . ARG A 1 73 ? 43.59990 42.56786 5.32882 1.000 68.37769 841 ARG A O 1
ATOM 1024 N N . GLN A 1 74 ? 41.67490 43.49604 4.62354 1.000 61.18794 842 GLN A N 1
ATOM 1025 C CA . GLN A 1 74 ? 41.25161 42.25030 3.99192 1.000 56.88188 842 GLN A CA 1
ATOM 1026 C C . GLN A 1 74 ? 42.15481 41.89625 2.81296 1.000 53.89160 842 GLN A C 1
ATOM 1027 O O . GLN A 1 74 ? 42.51708 40.72850 2.62432 1.000 54.53739 842 GLN A O 1
ATOM 1041 N N . LEU A 1 75 ? 42.52748 42.89547 2.01124 1.000 54.15492 843 LEU A N 1
ATOM 1042 C CA . LEU A 1 75 ? 43.51153 42.67317 0.95504 1.000 58.74495 843 LEU A CA 1
ATOM 1043 C C . LEU A 1 75 ? 44.84988 42.25447 1.55145 1.000 60.51467 843 LEU A C 1
ATOM 1044 O O . LEU A 1 75 ? 45.49823 41.32860 1.04459 1.000 61.25753 843 LEU A O 1
ATOM 1060 N N . GLU A 1 76 ? 45.28877 42.94125 2.60286 1.000 59.98764 844 GLU A N 1
ATOM 1061 C CA . GLU A 1 76 ? 46.56705 42.61951 3.23111 1.000 63.28576 844 GLU A CA 1
ATOM 1062 C C . GLU A 1 76 ? 46.57249 41.18424 3.74955 1.000 60.78679 844 GLU A C 1
ATOM 1063 O O . GLU A 1 76 ? 47.54050 40.44496 3.55317 1.000 58.39280 844 GLU A O 1
ATOM 1075 N N . TRP A 1 77 ? 45.49943 40.78436 4.44231 1.000 58.25879 845 TRP A N 1
ATOM 1076 C CA . TRP A 1 77 ? 45.42277 39.42021 4.95127 1.000 57.67180 845 TRP A CA 1
ATOM 1077 C C . TRP A 1 77 ? 45.40891 38.40387 3.81733 1.000 57.50028 845 TRP A C 1
ATOM 1078 O O . TRP A 1 77 ? 45.94864 37.29849 3.96393 1.000 57.56479 845 TRP A O 1
ATOM 1099 N N . GLY A 1 78 ? 44.82225 38.76254 2.67098 1.000 56.25718 846 GLY A N 1
ATOM 1100 C CA . GLY A 1 78 ? 44.86286 37.87917 1.51838 1.000 55.90568 846 GLY A CA 1
ATOM 1101 C C . GLY A 1 78 ? 46.27690 37.58842 1.05891 1.000 57.88374 846 GLY A C 1
ATOM 1102 O O . GLY A 1 78 ? 46.57504 36.47016 0.61923 1.000 57.21103 846 GLY A O 1
ATOM 1106 N N . LEU A 1 79 ? 47.16773 38.57175 1.16332 1.000 60.43341 847 LEU A N 1
ATOM 1107 C CA . LEU A 1 79 ? 48.56234 38.35683 0.79972 1.000 64.47770 847 LEU A CA 1
ATOM 1108 C C . LEU A 1 79 ? 49.27914 37.49333 1.83201 1.000 64.23609 847 LEU A C 1
ATOM 1109 O O . LEU A 1 79 ? 50.16711 36.71315 1.47227 1.000 64.99191 847 LEU A O 1
ATOM 1125 N N . GLU A 1 80 ? 48.91187 37.61631 3.11137 1.000 64.23090 848 GLU A N 1
ATOM 1126 C CA . GLU A 1 80 ? 49.53196 36.77701 4.13157 1.000 64.36132 848 GLU A CA 1
ATOM 1127 C C . GLU A 1 80 ? 49.11003 35.31879 3.97728 1.000 64.13514 848 GLU A C 1
ATOM 1128 O O . GLU A 1 80 ? 49.90545 34.40641 4.23787 1.000 63.48777 848 GLU A O 1
ATOM 1140 N N . ARG A 1 81 ? 47.84244 35.08717 3.59358 1.000 63.32543 849 ARG A N 1
ATOM 1141 C CA . ARG A 1 81 ? 47.37513 33.73584 3.30907 1.000 63.73791 849 ARG A CA 1
ATOM 1142 C C . ARG A 1 81 ? 48.26247 33.04631 2.28463 1.000 65.81679 849 ARG A C 1
ATOM 1143 O O . ARG A 1 81 ? 48.59337 31.86222 2.43337 1.000 64.31785 849 ARG A O 1
ATOM 1164 N N . THR A 1 82 ? 48.64010 33.77145 1.23424 1.000 69.37060 850 THR A N 1
ATOM 1165 C CA . THR A 1 82 ? 49.39825 33.17659 0.14034 1.000 72.32824 850 THR A CA 1
ATOM 1166 C C . THR A 1 82 ? 50.77609 32.71497 0.60359 1.000 73.41951 850 THR A C 1
ATOM 1167 O O . THR A 1 82 ? 51.22493 31.61645 0.24658 1.000 73.90475 850 THR A O 1
ATOM 1178 N N . ARG A 1 83 ? 51.45337 33.52583 1.41773 1.000 74.84287 851 ARG A N 1
ATOM 1179 C CA . ARG A 1 83 ? 52.76920 33.12542 1.91041 1.000 75.77657 851 ARG A CA 1
ATOM 1180 C C . ARG A 1 83 ? 52.67182 31.92595 2.84436 1.000 76.32921 851 ARG A C 1
ATOM 1181 O O . ARG A 1 83 ? 53.59487 31.11176 2.89762 1.000 79.31201 851 ARG A O 1
ATOM 1202 N N . LEU A 1 84 ? 51.56470 31.79860 3.57720 1.000 64.44905 852 LEU A N 1
ATOM 1203 C CA . LEU A 1 84 ? 51.39533 30.69206 4.50498 1.000 56.62951 852 LEU A CA 1
ATOM 1204 C C . LEU A 1 84 ? 50.87990 29.41545 3.85041 1.000 56.10401 852 LEU A C 1
ATOM 1205 O O . LEU A 1 84 ? 50.96046 28.34602 4.46513 1.000 55.87246 852 LEU A O 1
ATOM 1221 N N . SER A 1 85 ? 50.34762 29.50084 2.62547 1.000 58.52236 853 SER A N 1
ATOM 1222 C CA . SER A 1 85 ? 49.62015 28.37525 2.04342 1.000 58.70791 853 SER A CA 1
ATOM 1223 C C . SER A 1 85 ? 50.50244 27.16149 1.78884 1.000 59.61991 853 SER A C 1
ATOM 1224 O O . SER A 1 85 ? 49.98726 26.03970 1.74436 1.000 59.54690 853 SER A O 1
ATOM 1232 N N . SER A 1 86 ? 51.81084 27.34546 1.62266 1.000 60.60133 854 SER A N 1
ATOM 1233 C CA . SER A 1 86 ? 52.70020 26.20307 1.46662 1.000 64.17207 854 SER A CA 1
ATOM 1234 C C . SER A 1 86 ? 52.76574 25.34294 2.72012 1.000 63.15797 854 SER A C 1
ATOM 1235 O O . SER A 1 86 ? 53.05734 24.14744 2.60944 1.000 64.91392 854 SER A O 1
ATOM 1243 N N . ALA A 1 87 ? 52.48565 25.91217 3.88877 1.000 59.94901 855 ALA A N 1
ATOM 1244 C CA . ALA A 1 87 ? 52.51514 25.18162 5.14559 1.000 59.49833 855 ALA A CA 1
ATOM 1245 C C . ALA A 1 87 ? 51.20178 24.48528 5.47554 1.000 60.24995 855 ALA A C 1
ATOM 1246 O O . ALA A 1 87 ? 51.11891 23.84619 6.52941 1.000 59.03059 855 ALA A O 1
ATOM 1253 N N . SER A 1 88 ? 50.19181 24.57853 4.61002 1.000 60.66278 856 SER A N 1
ATOM 1254 C CA . SER A 1 88 ? 48.87744 24.01833 4.88464 1.000 61.94818 856 SER A CA 1
ATOM 1255 C C . SER A 1 88 ? 48.72690 22.65919 4.22148 1.000 65.35686 856 SER A C 1
ATOM 1256 O O . SER A 1 88 ? 49.14098 22.47061 3.07275 1.000 67.33550 856 SER A O 1
ATOM 1264 N N . THR A 1 89 ? 48.11046 21.71837 4.94901 1.000 65.09722 857 THR A N 1
ATOM 1265 C CA . THR A 1 89 ? 47.78692 20.41733 4.39000 1.000 68.47783 857 THR A CA 1
ATOM 1266 C C . THR A 1 89 ? 46.36555 20.35333 3.83884 1.000 67.63146 857 THR A C 1
ATOM 1267 O O . THR A 1 89 ? 46.10928 19.57323 2.91182 1.000 68.62453 857 THR A O 1
ATOM 1278 N N . LYS A 1 90 ? 45.44205 21.15314 4.38160 1.000 65.70260 858 LYS A N 1
ATOM 1279 C CA . LYS A 1 90 ? 44.11448 21.27487 3.79737 1.000 64.94050 858 LYS A CA 1
ATOM 1280 C C . LYS A 1 90 ? 44.13980 22.30123 2.67442 1.000 64.41646 858 LYS A C 1
ATOM 1281 O O . LYS A 1 90 ? 44.73635 23.37323 2.82028 1.000 64.33017 858 LYS A O 1
ATOM 1300 N N . LYS A 1 91 ? 43.52371 21.95147 1.53365 1.000 65.19335 859 LYS A N 1
ATOM 1301 C CA . LYS A 1 91 ? 43.40319 22.84023 0.37484 1.000 64.77719 859 LYS A CA 1
ATOM 1302 C C . LYS A 1 91 ? 41.95984 22.69449 -0.12973 1.000 64.49362 859 LYS A C 1
ATOM 1303 O O . LYS A 1 91 ? 41.70039 22.11190 -1.18001 1.000 65.53202 859 LYS A O 1
ATOM 1322 N N . GLU A 1 92 ? 41.00916 23.21934 0.63882 1.000 61.18564 860 GLU A N 1
ATOM 1323 C CA . GLU A 1 92 ? 39.59378 22.99326 0.37918 1.000 60.40104 860 GLU A CA 1
ATOM 1324 C C . GLU A 1 92 ? 39.05975 24.03480 -0.59783 1.000 57.64413 860 GLU A C 1
ATOM 1325 O O . GLU A 1 92 ? 39.15599 25.23728 -0.33784 1.000 56.06367 860 GLU A O 1
ATOM 1337 N N . SER A 1 93 ? 38.48861 23.57472 -1.71022 1.000 56.71434 861 SER A N 1
ATOM 1338 C CA . SER A 1 93 ? 37.88072 24.48597 -2.67111 1.000 57.05373 861 SER A CA 1
ATOM 1339 C C . SER A 1 93 ? 36.63168 25.12272 -2.07041 1.000 55.49582 861 SER A C 1
ATOM 1340 O O . SER A 1 93 ? 35.82661 24.45455 -1.41566 1.000 54.75834 861 SER A O 1
ATOM 1348 N N . CYS A 1 94 ? 36.46880 26.42737 -2.30287 1.000 54.18245 862 CYS A N 1
ATOM 1349 C CA . CYS A 1 94 ? 35.41331 27.19388 -1.63461 1.000 51.48508 862 CYS A CA 1
ATOM 1350 C C . CYS A 1 94 ? 35.11214 28.41205 -2.51396 1.000 50.99593 862 CYS A C 1
ATOM 1351 O O . CYS A 1 94 ? 35.71321 29.47361 -2.34278 1.000 51.16255 862 CYS A O 1
ATOM 1358 N N . GLY A 1 95 ? 34.18149 28.23745 -3.44997 1.000 52.63950 863 GLY A N 1
ATOM 1359 C CA . GLY A 1 95 ? 33.91682 29.29560 -4.40853 1.000 51.08006 863 GLY A CA 1
ATOM 1360 C C . GLY A 1 95 ? 35.14468 29.52724 -5.26537 1.000 50.86709 863 GLY A C 1
ATOM 1361 O O . GLY A 1 95 ? 35.71044 28.59098 -5.84379 1.000 53.30352 863 GLY A O 1
ATOM 1365 N N . TYR A 1 96 ? 35.56268 30.79258 -5.35764 1.000 51.20843 864 TYR A N 1
ATOM 1366 C CA . TYR A 1 96 ? 36.81543 31.10962 -6.02265 1.000 51.22464 864 TYR A CA 1
ATOM 1367 C C . TYR A 1 96 ? 38.03458 30.80243 -5.15952 1.000 51.78670 864 TYR A C 1
ATOM 1368 O O . TYR A 1 96 ? 39.14213 30.68266 -5.69366 1.000 54.31083 864 TYR A O 1
ATOM 1386 N N . ASP A 1 97 ? 37.85369 30.68284 -3.84555 1.000 50.87090 865 ASP A N 1
ATOM 1387 C CA . ASP A 1 97 ? 38.95379 30.61804 -2.89659 1.000 52.51103 865 ASP A CA 1
ATOM 1388 C C . ASP A 1 97 ? 39.34087 29.17339 -2.60008 1.000 54.59413 865 ASP A C 1
ATOM 1389 O O . ASP A 1 97 ? 38.64948 28.22247 -2.97028 1.000 55.47942 865 ASP A O 1
ATOM 1398 N N . THR A 1 98 ? 40.48192 29.02301 -1.92997 1.000 54.51487 866 THR A N 1
ATOM 1399 C CA . THR A 1 98 ? 40.97775 27.73353 -1.44382 1.000 56.05093 866 THR A CA 1
ATOM 1400 C C . THR A 1 98 ? 41.27417 27.90360 0.04458 1.000 53.18531 866 THR A C 1
ATOM 1401 O O . THR A 1 98 ? 42.17312 28.66999 0.41147 1.000 54.81077 866 THR A O 1
ATOM 1412 N N . CYS A 1 99 ? 40.52675 27.20013 0.89443 1.000 50.97745 867 CYS A N 1
ATOM 1413 C CA . CYS A 1 99 ? 40.66238 27.34813 2.33543 1.000 50.59995 867 CYS A CA 1
ATOM 1414 C C . CYS A 1 99 ? 41.74916 26.41911 2.86679 1.000 51.40282 867 CYS A C 1
ATOM 1415 O O . CYS A 1 99 ? 41.90979 25.29085 2.38811 1.000 53.56071 867 CYS A O 1
ATOM 1422 N N . TYR A 1 100 ? 42.46961 26.89408 3.88625 1.000 49.96330 868 TYR A N 1
ATOM 1423 C CA . TYR A 1 100 ? 43.62192 26.21922 4.45515 1.000 52.42988 868 TYR A CA 1
ATOM 1424 C C . TYR A 1 100 ? 43.31104 25.72896 5.86872 1.000 52.26580 868 TYR A C 1
ATOM 1425 O O . TYR A 1 100 ? 42.16673 25.83450 6.34204 1.000 47.53683 868 TYR A O 1
ATOM 1443 N N . ASP A 1 101 ? 44.33846 25.20627 6.55396 1.000 52.43669 869 ASP A N 1
ATOM 1444 C CA . ASP A 1 101 ? 44.14313 24.52712 7.83218 1.000 51.68073 869 ASP A CA 1
ATOM 1445 C C . ASP A 1 101 ? 43.51060 25.43812 8.88526 1.000 51.59334 869 ASP A C 1
ATOM 1446 O O . ASP A 1 101 ? 42.87390 24.95071 9.82763 1.000 51.38141 869 ASP A O 1
ATOM 1455 N N . TRP A 1 102 ? 43.70324 26.75426 8.77437 1.000 50.15496 870 TRP A N 1
ATOM 1456 C CA . TRP A 1 102 ? 43.20070 27.71629 9.74499 1.000 50.70115 870 TRP A CA 1
ATOM 1457 C C . TRP A 1 102 ? 41.84098 28.30852 9.36267 1.000 52.25701 870 TRP A C 1
ATOM 1458 O O . TRP A 1 102 ? 41.41807 29.28848 9.98124 1.000 49.07546 870 TRP A O 1
ATOM 1479 N N . GLU A 1 103 ? 41.14378 27.72922 8.38207 1.000 54.36184 871 GLU A N 1
ATOM 1480 C CA . GLU A 1 103 ? 39.92370 28.31306 7.85009 1.000 54.87580 871 GLU A CA 1
ATOM 1481 C C . GLU A 1 103 ? 38.83026 27.26639 7.67543 1.000 53.60147 871 GLU A C 1
ATOM 1482 O O . GLU A 1 103 ? 39.09924 26.08698 7.41927 1.000 54.60669 871 GLU A O 1
ATOM 1494 N N . LYS A 1 104 ? 37.59217 27.72763 7.82264 1.000 51.69436 872 LYS A N 1
ATOM 1495 C CA . LYS A 1 104 ? 36.39917 26.96913 7.48445 1.000 50.41353 872 LYS A CA 1
ATOM 1496 C C . LYS A 1 104 ? 35.81193 27.55576 6.20646 1.000 48.50568 872 LYS A C 1
ATOM 1497 O O . LYS A 1 104 ? 35.66205 28.77534 6.09528 1.000 46.54353 872 LYS A O 1
ATOM 1516 N N . CYS A 1 105 ? 35.44200 26.68647 5.26821 1.000 48.35349 873 CYS A N 1
ATOM 1517 C CA . CYS A 1 105 ? 34.64328 27.13024 4.13535 1.000 49.38947 873 CYS A CA 1
ATOM 1518 C C . CYS A 1 105 ? 33.21904 27.39818 4.61544 1.000 49.12298 873 CYS A C 1
ATOM 1519 O O . CYS A 1 105 ? 32.55141 26.49329 5.12888 1.000 47.92159 873 CYS A O 1
ATOM 1526 N N . SER A 1 106 ? 32.76224 28.64055 4.46737 1.000 47.10237 874 SER A N 1
ATOM 1527 C CA . SER A 1 106 ? 31.37613 29.01563 4.74845 1.000 49.84897 874 SER A CA 1
ATOM 1528 C C . SER A 1 106 ? 30.58015 28.80944 3.46451 1.000 48.25242 874 SER A C 1
ATOM 1529 O O . SER A 1 106 ? 30.62716 29.64253 2.55634 1.000 44.16785 874 SER A O 1
ATOM 1537 N N . ALA A 1 107 ? 29.86093 27.68497 3.38630 1.000 50.78824 875 ALA A N 1
ATOM 1538 C CA . ALA A 1 107 ? 29.19520 27.31120 2.14364 1.000 53.16514 875 ALA A CA 1
ATOM 1539 C C . ALA A 1 107 ? 28.11847 28.31700 1.76295 1.000 53.00901 875 ALA A C 1
ATOM 1540 O O . ALA A 1 107 ? 27.93445 28.61020 0.57598 1.000 54.00303 875 ALA A O 1
ATOM 1547 N N . SER A 1 108 ? 27.40878 28.86932 2.75080 1.000 51.04428 876 SER A N 1
ATOM 1548 C CA . SER A 1 108 ? 26.32649 29.80154 2.45441 1.000 53.20514 876 SER A CA 1
ATOM 1549 C C . SER A 1 108 ? 26.80933 31.09804 1.81047 1.000 53.87211 876 SER A C 1
ATOM 1550 O O . SER A 1 108 ? 25.99514 31.80854 1.20138 1.000 50.06407 876 SER A O 1
ATOM 1558 N N . THR A 1 109 ? 28.10941 31.41491 1.94031 1.000 56.33124 877 THR A N 1
ATOM 1559 C CA . THR A 1 109 ? 28.67921 32.63401 1.39794 1.000 58.00983 877 THR A CA 1
ATOM 1560 C C . THR A 1 109 ? 29.82599 32.40879 0.41900 1.000 58.01746 877 THR A C 1
ATOM 1561 O O . THR A 1 109 ? 30.26500 33.36936 -0.22357 1.000 54.88206 877 THR A O 1
ATOM 1572 N N . SER A 1 110 ? 30.31655 31.17385 0.29621 1.000 59.98764 878 SER A N 1
ATOM 1573 C CA . SER A 1 110 ? 31.44541 30.85644 -0.58048 1.000 57.73572 878 SER A CA 1
ATOM 1574 C C . SER A 1 110 ? 32.68925 31.66196 -0.19879 1.000 53.19458 878 SER A C 1
ATOM 1575 O O . SER A 1 110 ? 33.42885 32.14583 -1.05901 1.000 52.90658 878 SER A O 1
ATOM 1583 N N . LYS A 1 111 ? 32.91297 31.80578 1.11113 1.000 52.23790 879 LYS A N 1
ATOM 1584 C CA . LYS A 1 111 ? 34.04209 32.54062 1.65432 1.000 49.59844 879 LYS A CA 1
ATOM 1585 C C . LYS A 1 111 ? 34.80770 31.64185 2.61447 1.000 47.69638 879 LYS A C 1
ATOM 1586 O O . LYS A 1 111 ? 34.20193 30.89698 3.39176 1.000 46.65366 879 LYS A O 1
ATOM 1605 N N . CYS A 1 112 ? 36.13574 31.70000 2.54467 1.000 47.98532 880 CYS A N 1
ATOM 1606 C CA . CYS A 1 112 ? 36.96868 31.09767 3.57610 1.000 49.40127 880 CYS A CA 1
ATOM 1607 C C . CYS A 1 112 ? 36.92112 31.99927 4.80313 1.000 50.23682 880 CYS A C 1
ATOM 1608 O O . CYS A 1 112 ? 37.22273 33.19527 4.70266 1.000 50.61553 880 CYS A O 1
ATOM 1615 N N . VAL A 1 113 ? 36.52520 31.44180 5.94130 1.000 49.02030 881 VAL A N 1
ATOM 1616 C CA . VAL A 1 113 ? 36.41085 32.16991 7.19809 1.000 49.38528 881 VAL A CA 1
ATOM 1617 C C . VAL A 1 113 ? 37.45989 31.61723 8.15195 1.000 49.32978 881 VAL A C 1
ATOM 1618 O O . VAL A 1 113 ? 37.51981 30.40121 8.37550 1.000 48.40155 881 VAL A O 1
ATOM 1631 N N . CYS A 1 114 ? 38.28398 32.50343 8.70312 1.000 49.42790 882 CYS A N 1
ATOM 1632 C CA . CYS A 1 114 ? 39.31168 32.08373 9.64349 1.000 50.51501 882 CYS A CA 1
ATOM 1633 C C . CYS A 1 114 ? 38.68518 31.45987 10.88175 1.000 49.01601 882 CYS A C 1
ATOM 1634 O O . CYS A 1 114 ? 37.76860 32.02657 11.48352 1.000 48.11612 882 CYS A O 1
ATOM 1641 N N . LEU A 1 115 ? 39.19073 30.29136 11.26288 1.000 49.74548 883 LEU A N 1
ATOM 1642 C CA . LEU A 1 115 ? 38.81155 29.70340 12.53437 1.000 48.07087 883 LEU A CA 1
ATOM 1643 C C . LEU A 1 115 ? 39.28812 30.59284 13.67865 1.000 48.87588 883 LEU A C 1
ATOM 1644 O O . LEU A 1 115 ? 40.21682 31.39551 13.54007 1.000 48.44245 883 LEU A O 1
ATOM 1660 N N . LEU A 1 116 ? 38.62961 30.44806 14.81738 1.000 49.28712 884 LEU A N 1
ATOM 1661 C CA . LEU A 1 116 ? 39.17142 30.97594 16.06206 1.000 51.03609 884 LEU A CA 1
ATOM 1662 C C . LEU A 1 116 ? 40.15932 29.94740 16.60704 1.000 51.75055 884 LEU A C 1
ATOM 1663 O O . LEU A 1 116 ? 39.99917 28.75252 16.34381 1.000 50.46810 884 LEU A O 1
ATOM 1679 N N . PRO A 1 117 ? 41.19003 30.38310 17.34604 1.000 52.95029 885 PRO A N 1
ATOM 1680 C CA . PRO A 1 117 ? 42.25394 29.44705 17.80312 1.000 54.15626 885 PRO A CA 1
ATOM 1681 C C . PRO A 1 117 ? 41.74347 28.19987 18.51551 1.000 54.57488 885 PRO A C 1
ATOM 1682 O O . PRO A 1 117 ? 42.24845 27.10063 18.23529 1.000 52.68494 885 PRO A O 1
ATOM 1693 N N . PRO A 1 118 ? 40.77372 28.29083 19.44316 1.000 56.11478 886 PRO A N 1
ATOM 1694 C CA . PRO A 1 118 ? 40.31950 27.04892 20.10816 1.000 56.96638 886 PRO A CA 1
ATOM 1695 C C . PRO A 1 118 ? 39.61690 26.05361 19.17815 1.000 55.97969 886 PRO A C 1
ATOM 1696 O O . PRO A 1 118 ? 39.40744 24.90720 19.60019 1.000 53.63778 886 PRO A O 1
ATOM 1707 N N . GLN A 1 119 ? 39.24915 26.43688 17.95121 1.000 53.90132 887 GLN A N 1
ATOM 1708 C CA . GLN A 1 119 ? 38.66707 25.48910 17.00844 1.000 55.76345 887 GLN A CA 1
ATOM 1709 C C . GLN A 1 119 ? 39.70043 24.62772 16.28766 1.000 54.94725 887 GLN A C 1
ATOM 1710 O O . GLN A 1 119 ? 39.31177 23.71775 15.53964 1.000 54.24279 887 GLN A O 1
ATOM 1724 N N . CYS A 1 120 ? 40.98943 24.86411 16.51011 1.000 55.16182 888 CYS A N 1
ATOM 1725 C CA . CYS A 1 120 ? 42.02318 24.16512 15.75930 1.000 54.99065 888 CYS A CA 1
ATOM 1726 C C . CYS A 1 120 ? 42.14353 22.71705 16.22810 1.000 56.89848 888 CYS A C 1
ATOM 1727 O O . CYS A 1 120 ? 42.40415 22.44871 17.40698 1.000 58.16796 888 CYS A O 1
ATOM 1734 N N . PHE A 1 121 ? 41.97965 21.79107 15.28099 1.000 58.10161 889 PHE A N 1
ATOM 1735 C CA . PHE A 1 121 ? 42.20879 20.36548 15.50505 1.000 59.29956 889 PHE A CA 1
ATOM 1736 C C . PHE A 1 121 ? 43.69824 20.08601 15.34368 1.000 61.41490 889 PHE A C 1
ATOM 1737 O O . PHE A 1 121 ? 44.22858 20.17009 14.23141 1.000 64.23968 889 PHE A O 1
ATOM 1754 N N . LYS A 1 122 ? 44.37941 19.78520 16.45442 1.000 60.41296 890 LYS A N 1
ATOM 1755 C CA . LYS A 1 122 ? 45.82550 19.57794 16.41688 1.000 62.58291 890 LYS A CA 1
ATOM 1756 C C . LYS A 1 122 ? 46.17868 18.39712 15.51795 1.000 65.23360 890 LYS A C 1
ATOM 1757 O O . LYS A 1 122 ? 46.97215 18.52800 14.57948 1.000 64.89240 890 LYS A O 1
ATOM 1776 N N . GLY A 1 123 ? 45.59901 17.22873 15.80221 1.000 68.14420 891 GLY A N 1
ATOM 1777 C CA . GLY A 1 123 ? 45.80691 16.04483 14.98935 1.000 69.77346 891 GLY A CA 1
ATOM 1778 C C . GLY A 1 123 ? 47.25915 15.62403 14.90435 1.000 69.35885 891 GLY A C 1
ATOM 1779 O O . GLY A 1 123 ? 47.77579 14.93995 15.79640 1.000 73.90407 891 GLY A O 1
ATOM 1783 N N . GLY A 1 124 ? 47.92191 16.02848 13.82422 1.000 68.14762 892 GLY A N 1
ATOM 1784 C CA . GLY A 1 124 ? 49.34792 15.83254 13.67066 1.000 69.95005 892 GLY A CA 1
ATOM 1785 C C . GLY A 1 124 ? 49.98288 16.96904 12.89309 1.000 71.44416 892 GLY A C 1
ATOM 1786 O O . GLY A 1 124 ? 50.98099 16.76822 12.19317 1.000 72.83582 892 GLY A O 1
ATOM 1790 N N . ASN A 1 125 ? 49.40512 18.16614 13.00940 1.000 68.91491 893 ASN A N 1
ATOM 1791 C CA . ASN A 1 125 ? 49.88902 19.32346 12.27110 1.000 67.94304 893 ASN A CA 1
ATOM 1792 C C . ASN A 1 125 ? 51.32377 19.65844 12.67338 1.000 70.29314 893 ASN A C 1
ATOM 1793 O O . ASN A 1 125 ? 51.79409 19.31332 13.76095 1.000 72.39770 893 ASN A O 1
ATOM 1804 N N . GLN A 1 126 ? 52.02406 20.33649 11.76596 1.000 70.42074 894 GLN A N 1
ATOM 1805 C CA . GLN A 1 126 ? 53.40623 20.71926 12.02254 1.000 70.93145 894 GLN A CA 1
ATOM 1806 C C . GLN A 1 126 ? 53.45055 21.78778 13.10771 1.000 67.92673 894 GLN A C 1
ATOM 1807 O O . GLN A 1 126 ? 52.67752 22.75214 13.07469 1.000 66.24513 894 GLN A O 1
ATOM 1821 N N . LEU A 1 127 ? 54.34932 21.61203 14.07075 1.000 68.31404 895 LEU A N 1
ATOM 1822 C CA . LEU A 1 127 ? 54.45394 22.51201 15.20631 1.000 67.58815 895 LEU A CA 1
ATOM 1823 C C . LEU A 1 127 ? 55.46184 23.61876 14.92300 1.000 68.40612 895 LEU A C 1
ATOM 1824 O O . LEU A 1 127 ? 56.38801 23.45452 14.12236 1.000 70.13465 895 LEU A O 1
ATOM 1840 N N . TYR A 1 128 ? 55.25856 24.75718 15.58545 1.000 68.05584 896 TYR A N 1
ATOM 1841 C CA . TYR A 1 128 ? 56.13078 25.91228 15.46270 1.000 71.76435 896 TYR A CA 1
ATOM 1842 C C . TYR A 1 128 ? 56.35090 26.50613 16.84528 1.000 73.81732 896 TYR A C 1
ATOM 1843 O O . TYR A 1 128 ? 55.40756 26.59983 17.63835 1.000 74.02831 896 TYR A O 1
ATOM 1861 N N . CYS A 1 129 ? 57.59348 26.89599 17.12899 1.000 78.00009 897 CYS A N 1
ATOM 1862 C CA . CYS A 1 129 ? 57.90463 27.64345 18.33920 1.000 80.76821 897 CYS A CA 1
ATOM 1863 C C . CYS A 1 129 ? 57.83556 29.13077 18.02310 1.000 79.00968 897 CYS A C 1
ATOM 1864 O O . CYS A 1 129 ? 58.43256 29.58566 17.04203 1.000 79.54462 897 CYS A O 1
ATOM 1871 N N . VAL A 1 130 ? 57.10068 29.87965 18.84703 1.000 77.69887 898 VAL A N 1
ATOM 1872 C CA . VAL A 1 130 ? 56.78032 31.27154 18.56240 1.000 77.74077 898 VAL A CA 1
ATOM 1873 C C . VAL A 1 130 ? 56.92533 32.07111 19.84893 1.000 79.23851 898 VAL A C 1
ATOM 1874 O O . VAL A 1 130 ? 56.85174 31.52800 20.95509 1.000 78.54963 898 VAL A O 1
ATOM 1887 N N . LYS A 1 131 ? 57.10115 33.38040 19.68491 1.000 81.60551 899 LYS A N 1
ATOM 1888 C CA . LYS A 1 131 ? 56.95750 34.34504 20.77069 1.000 84.74596 899 LYS A CA 1
ATOM 1889 C C . LYS A 1 131 ? 55.88604 35.35602 20.37692 1.000 82.71677 899 LYS A C 1
ATOM 1890 O O . LYS A 1 131 ? 55.89239 35.85726 19.24364 1.000 80.15497 899 LYS A O 1
ATOM 1909 N N . MET A 1 132 ? 54.97115 35.63321 21.29703 1.000 83.02998 900 MET A N 1
ATOM 1910 C CA . MET A 1 132 ? 53.87262 36.56229 21.07637 1.000 82.61944 900 MET A CA 1
ATOM 1911 C C . MET A 1 132 ? 54.17803 37.87480 21.78374 1.000 87.47613 900 MET A C 1
ATOM 1912 O O . MET A 1 132 ? 54.67518 37.88150 22.91445 1.000 91.05263 900 MET A O 1
ATOM 1926 N N . GLY A 1 133 ? 53.87374 38.98354 21.10396 1.000 88.32035 901 GLY A N 1
ATOM 1927 C CA . GLY A 1 133 ? 54.47376 40.25809 21.45256 1.000 93.92067 901 GLY A CA 1
ATOM 1928 C C . GLY A 1 133 ? 54.12802 40.71470 22.85611 1.000 96.80717 901 GLY A C 1
ATOM 1929 O O . GLY A 1 133 ? 53.09256 40.35770 23.41915 1.000 95.97719 901 GLY A O 1
ATOM 1933 N N . SER A 1 134 ? 55.03104 41.51857 23.41976 1.000 100.71681 902 SER A N 1
ATOM 1934 C CA . SER A 1 134 ? 54.96937 42.02610 24.78494 1.000 104.27452 902 SER A CA 1
ATOM 1935 C C . SER A 1 134 ? 55.22621 40.94528 25.82971 1.000 105.73770 902 SER A C 1
ATOM 1936 O O . SER A 1 134 ? 54.79471 41.08650 26.97845 1.000 106.73490 902 SER A O 1
ATOM 1944 N N . SER A 1 135 ? 55.92164 39.87144 25.45618 1.000 105.79053 903 SER A N 1
ATOM 1945 C CA . SER A 1 135 ? 56.16982 38.76329 26.36670 1.000 106.36548 903 SER A CA 1
ATOM 1946 C C . SER A 1 135 ? 57.53421 38.14797 26.07663 1.000 108.12388 903 SER A C 1
ATOM 1947 O O . SER A 1 135 ? 58.02767 38.19967 24.94524 1.000 108.76479 903 SER A O 1
ATOM 1955 N N . THR A 1 136 ? 58.12951 37.56518 27.12010 1.000 108.37068 904 THR A N 1
ATOM 1956 C CA . THR A 1 136 ? 59.35892 36.78868 27.00930 1.000 108.05181 904 THR A CA 1
ATOM 1957 C C . THR A 1 136 ? 59.10199 35.36734 27.51128 1.000 106.99270 904 THR A C 1
ATOM 1958 O O . THR A 1 136 ? 59.67473 34.93929 28.52211 1.000 109.39470 904 THR A O 1
ATOM 1969 N N . SER A 1 137 ? 58.21145 34.64890 26.82809 1.000 103.76635 905 SER A N 1
ATOM 1970 C CA . SER A 1 137 ? 57.92138 33.25698 27.16727 1.000 101.31947 905 SER A CA 1
ATOM 1971 C C . SER A 1 137 ? 57.52615 32.55001 25.87689 1.000 96.81519 905 SER A C 1
ATOM 1972 O O . SER A 1 137 ? 56.49799 32.88280 25.27829 1.000 93.51760 905 SER A O 1
ATOM 1980 N N . GLU A 1 138 ? 58.34506 31.58893 25.45290 1.000 97.63530 906 GLU A N 1
ATOM 1981 C CA . GLU A 1 138 ? 58.06143 30.84727 24.23410 1.000 93.03002 906 GLU A CA 1
ATOM 1982 C C . GLU A 1 138 ? 56.79337 30.01480 24.39195 1.000 88.78115 906 GLU A C 1
ATOM 1983 O O . GLU A 1 138 ? 56.42927 29.60109 25.49575 1.000 89.45904 906 GLU A O 1
ATOM 1995 N N . LYS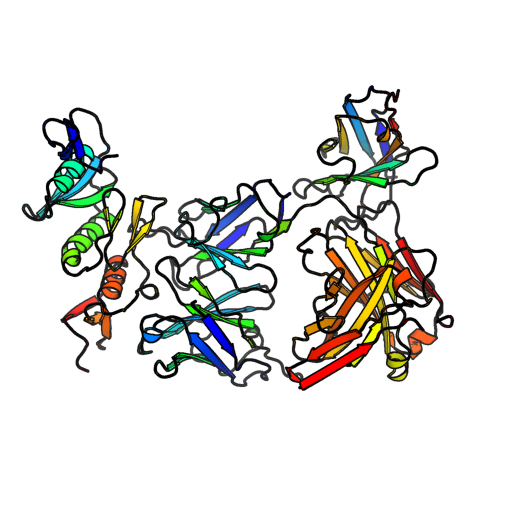 A 1 139 ? 56.11420 29.78116 23.26599 1.000 85.46343 907 LYS A N 1
ATOM 1996 C CA . LYS A 1 139 ? 54.94142 28.92275 23.22759 1.000 82.51437 907 LYS A CA 1
ATOM 1997 C C . LYS A 1 139 ? 54.97477 28.08710 21.95525 1.000 80.56937 907 LYS A C 1
ATOM 1998 O O . LYS A 1 139 ? 55.44240 28.54322 20.90576 1.000 80.09532 907 LYS A O 1
ATOM 2017 N N . THR A 1 140 ? 54.48057 26.85685 22.06786 1.000 80.53721 908 THR A N 1
ATOM 2018 C CA . THR A 1 140 ? 54.36817 25.94997 20.93677 1.000 80.31881 908 THR A CA 1
ATOM 2019 C C . THR A 1 140 ? 52.96791 26.05961 20.34427 1.000 77.55884 908 THR A C 1
ATOM 2020 O O . THR A 1 140 ? 51.97340 25.97535 21.07047 1.000 78.62104 908 THR A O 1
ATOM 2031 N N . LEU A 1 141 ? 52.90085 26.23713 19.02328 1.000 75.75125 909 LEU A N 1
ATOM 2032 C CA . LEU A 1 141 ? 51.64193 26.35325 18.30420 1.000 70.19357 909 LEU A CA 1
ATOM 2033 C C . LEU A 1 141 ? 51.71181 25.50617 17.04154 1.000 69.61207 909 LEU A C 1
ATOM 2034 O O . LEU A 1 141 ? 52.77081 25.40528 16.41976 1.000 71.65746 909 LEU A O 1
ATOM 2050 N N . ASN A 1 142 ? 50.59355 24.88924 16.66893 1.000 67.06453 910 ASN A N 1
ATOM 2051 C CA . ASN A 1 142 ? 50.49628 24.18509 15.39994 1.000 65.43037 910 ASN A CA 1
ATOM 2052 C C . ASN A 1 142 ? 50.12565 25.17597 14.29703 1.000 63.87158 910 ASN A C 1
ATOM 2053 O O . ASN A 1 142 ? 49.82866 26.34764 14.54743 1.000 62.64395 910 ASN A O 1
ATOM 2064 N N . ILE A 1 143 ? 50.14156 24.68769 13.05513 1.000 64.45504 911 ILE A N 1
ATOM 2065 C CA . ILE A 1 143 ? 49.97287 25.57864 11.90697 1.000 64.21360 911 ILE A CA 1
ATOM 2066 C C . ILE A 1 143 ? 48.57809 26.18992 11.87290 1.000 60.89815 911 ILE A C 1
ATOM 2067 O O . ILE A 1 143 ? 48.42613 27.34376 11.43915 1.000 57.66267 911 ILE A O 1
ATOM 2083 N N . CYS A 1 144 ? 47.54666 25.45442 12.28511 1.000 60.72407 912 CYS A N 1
ATOM 2084 C CA . CYS A 1 144 ? 46.21509 26.04560 12.33402 1.000 59.15648 912 CYS A CA 1
ATOM 2085 C C . CYS A 1 144 ? 46.19340 27.21843 13.30104 1.000 58.73737 912 CYS A C 1
ATOM 2086 O O . CYS A 1 144 ? 45.69583 28.30242 12.97448 1.000 56.44019 912 CYS A O 1
ATOM 2093 N N . GLU A 1 145 ? 46.72572 27.00827 14.51074 1.000 59.73143 913 GLU A N 1
ATOM 2094 C CA . GLU A 1 145 ? 46.77548 28.07281 15.50371 1.000 60.38122 913 GLU A CA 1
ATOM 2095 C C . GLU A 1 145 ? 47.51381 29.29055 14.96636 1.000 60.75793 913 GLU A C 1
ATOM 2096 O O . GLU A 1 145 ? 47.01659 30.41486 15.05561 1.000 58.47690 913 GLU A O 1
ATOM 2108 N N . VAL A 1 146 ? 48.68095 29.07148 14.35079 1.000 63.23411 914 VAL A N 1
ATOM 2109 C CA . VAL A 1 146 ? 49.46813 30.18081 13.81459 1.000 66.25906 914 VAL A CA 1
ATOM 2110 C C . VAL A 1 146 ? 48.67403 30.95771 12.77174 1.000 61.38616 914 VAL A C 1
ATOM 2111 O O . VAL A 1 146 ? 48.75337 32.19010 12.70380 1.000 60.84979 914 VAL A O 1
ATOM 2124 N N . GLY A 1 147 ? 47.88411 30.25327 11.95937 1.000 60.79621 915 GLY A N 1
ATOM 2125 C CA . GLY A 1 147 ? 47.11478 30.93046 10.92385 1.000 60.81526 915 GLY A CA 1
ATOM 2126 C C . GLY A 1 147 ? 45.99082 31.77827 11.48554 1.000 57.62492 915 GLY A C 1
ATOM 2127 O O . GLY A 1 147 ? 45.74838 32.89109 11.01591 1.000 56.39730 915 GLY A O 1
ATOM 2131 N N . THR A 1 148 ? 45.27624 31.25895 12.49098 1.000 57.40358 916 THR A N 1
ATOM 2132 C CA . THR A 1 148 ? 44.21587 32.03668 13.12185 1.000 56.80206 916 THR A CA 1
ATOM 2133 C C . THR A 1 148 ? 44.76897 33.26840 13.82396 1.000 59.56683 916 THR A C 1
ATOM 2134 O O . THR A 1 148 ? 44.07355 34.28058 13.94490 1.000 56.83989 916 THR A O 1
ATOM 2145 N N . ILE A 1 149 ? 46.01736 33.20598 14.28434 1.000 61.99323 917 ILE A N 1
ATOM 2146 C CA . ILE A 1 149 ? 46.60928 34.34218 14.98172 1.000 63.46653 917 ILE A CA 1
ATOM 2147 C C . ILE A 1 149 ? 46.97872 35.43440 13.98302 1.000 60.41510 917 ILE A C 1
ATOM 2148 O O . ILE A 1 149 ? 46.74595 36.62460 14.23288 1.000 60.14684 917 ILE A O 1
ATOM 2164 N N . ARG A 1 150 ? 47.57332 35.05013 12.84803 1.000 60.54447 918 ARG A N 1
ATOM 2165 C CA . ARG A 1 150 ? 47.89404 36.03354 11.81882 1.000 60.51749 918 ARG A CA 1
ATOM 2166 C C . ARG A 1 150 ? 46.62592 36.66877 11.26091 1.000 57.77431 918 ARG A C 1
ATOM 2167 O O . ARG A 1 150 ? 46.60648 37.86336 10.94891 1.000 57.37868 918 ARG A O 1
ATOM 2188 N N . CYS A 1 151 ? 45.56174 35.87704 11.11855 1.000 56.53668 919 CYS A N 1
ATOM 2189 C CA . CYS A 1 151 ? 44.29939 36.40672 10.62032 1.000 55.28819 919 CYS A CA 1
ATOM 2190 C C . CYS A 1 151 ? 43.72080 37.43974 11.57659 1.000 53.98364 919 CYS A C 1
ATOM 2191 O O . CYS A 1 151 ? 43.16459 38.45804 11.14401 1.000 54.64742 919 CYS A O 1
ATOM 2198 N N . ALA A 1 152 ? 43.87577 37.21304 12.88250 1.000 54.62740 920 ALA A N 1
ATOM 2199 C CA . ALA A 1 152 ? 43.47380 38.20018 13.87546 1.000 56.61263 920 ALA A CA 1
ATOM 2200 C C . ALA A 1 152 ? 44.41041 39.40586 13.93847 1.000 59.82267 920 ALA A C 1
ATOM 2201 O O . ALA A 1 152 ? 44.14769 40.31152 14.73239 1.000 60.87889 920 ALA A O 1
ATOM 2208 N N . ASN A 1 153 ? 45.47830 39.43743 13.13410 1.000 60.91591 921 ASN A N 1
ATOM 2209 C CA . ASN A 1 153 ? 46.40409 40.57520 13.09385 1.000 63.67036 921 ASN A CA 1
ATOM 2210 C C . ASN A 1 153 ? 47.09855 40.74368 14.44577 1.000 65.20206 921 ASN A C 1
ATOM 2211 O O . ASN A 1 153 ? 47.37001 41.85661 14.88796 1.000 68.14477 921 ASN A O 1
ATOM 2222 N N . ARG A 1 154 ? 47.39372 39.62504 15.11495 1.000 63.79130 922 ARG A N 1
ATOM 2223 C CA . ARG A 1 154 ? 47.98792 39.65847 16.45384 1.000 66.88950 922 ARG A CA 1
ATOM 2224 C C . ARG A 1 154 ? 49.50903 39.56622 16.36122 1.000 68.72950 922 ARG A C 1
ATOM 2225 O O . ARG A 1 154 ? 50.06869 38.82265 15.53128 1.000 67.64519 922 ARG A O 1
ATOM 2246 N N . LYS A 1 155 ? 50.18075 40.33519 17.22217 1.000 73.46122 923 LYS A N 1
ATOM 2247 C CA . LYS A 1 155 ? 51.63512 40.35449 17.27089 1.000 79.09457 923 LYS A CA 1
ATOM 2248 C C . LYS A 1 155 ? 52.18888 38.95736 17.58789 1.000 84.47749 923 LYS A C 1
ATOM 2249 O O . LYS A 1 155 ? 51.83355 38.33010 18.59663 1.000 77.38544 923 LYS A O 1
ATOM 2268 N N . MET A 1 156 ? 53.06658 38.45845 16.72248 1.000 97.95035 924 MET A N 1
ATOM 2269 C CA . MET A 1 156 ? 53.81451 37.24422 17.03816 1.000 100.98593 924 MET A CA 1
ATOM 2270 C C . MET A 1 156 ? 54.96560 37.11492 16.05695 1.000 105.28128 924 MET A C 1
ATOM 2271 O O . MET A 1 156 ? 54.91713 37.61322 14.93466 1.000 104.49778 924 MET A O 1
ATOM 2285 N N . GLU A 1 157 ? 55.98112 36.36194 16.48873 1.000 107.30366 925 GLU A N 1
ATOM 2286 C CA . GLU A 1 157 ? 57.14135 36.01517 15.67786 1.000 108.79375 925 GLU A CA 1
ATOM 2287 C C . GLU A 1 157 ? 57.38925 34.51866 15.80991 1.000 105.71146 925 GLU A C 1
ATOM 2288 O O . GLU A 1 157 ? 57.49205 34.00652 16.92916 1.000 107.27293 925 GLU A O 1
ATOM 2300 N N . ILE A 1 158 ? 57.51572 33.82729 14.68302 1.000 102.52370 926 ILE A N 1
ATOM 2301 C CA . ILE A 1 158 ? 57.95200 32.43597 14.69888 1.000 100.66514 926 ILE A CA 1
ATOM 2302 C C . ILE A 1 158 ? 59.45833 32.40674 14.92766 1.000 103.50136 926 ILE A C 1
ATOM 2303 O O . ILE A 1 158 ? 60.19648 33.23290 14.37791 1.000 107.78784 926 ILE A O 1
ATOM 2319 N N . LEU A 1 159 ? 59.91732 31.44645 15.72591 1.000 97.32830 927 LEU A N 1
ATOM 2320 C CA . LEU A 1 159 ? 61.33248 31.27444 16.01860 1.000 95.34489 927 LEU A CA 1
ATOM 2321 C C . LEU A 1 159 ? 61.95885 30.09161 15.29578 1.000 95.48356 927 LEU A C 1
ATOM 2322 O O . LEU A 1 159 ? 63.07466 30.21666 14.79074 1.000 97.91839 927 LEU A O 1
ATOM 2338 N N . HIS A 1 160 ? 61.26410 28.96293 15.21832 1.000 93.21810 928 HIS A N 1
ATOM 2339 C CA . HIS A 1 160 ? 61.75916 27.80411 14.47977 1.000 91.92907 928 HIS A CA 1
ATOM 2340 C C . HIS A 1 160 ? 60.65894 26.76390 14.32233 1.000 89.20652 928 HIS A C 1
ATOM 2341 O O . HIS A 1 160 ? 59.75228 26.69278 15.16107 1.000 87.98644 928 HIS A O 1
ATOM 2355 N N . PRO A 1 161 ? 60.68147 25.94266 13.26274 1.000 87.87426 929 PRO A N 1
ATOM 2356 C CA . PRO A 1 161 ? 59.74065 24.81806 13.20668 1.000 84.88931 929 PRO A CA 1
ATOM 2357 C C . PRO A 1 161 ? 60.02311 23.81913 14.31722 1.000 84.51765 929 PRO A C 1
ATOM 2358 O O . PRO A 1 161 ? 61.13404 23.72433 14.84267 1.000 88.29197 929 PRO A O 1
ATOM 2369 N N . GLY A 1 162 ? 58.99200 23.06091 14.66449 1.000 81.67961 930 GLY A N 1
ATOM 2370 C CA . GLY A 1 162 ? 59.05535 22.12716 15.76567 1.000 82.64535 930 GLY A CA 1
ATOM 2371 C C . GLY A 1 162 ? 58.67279 22.77522 17.08407 1.000 81.92876 930 GLY A C 1
ATOM 2372 O O . GLY A 1 162 ? 58.63723 23.99774 17.22737 1.000 82.01617 930 GLY A O 1
ATOM 2376 N N . LYS A 1 163 ? 58.37945 21.92626 18.06641 1.000 82.70930 931 LYS A N 1
ATOM 2377 C CA . LYS A 1 163 ? 58.00369 22.42841 19.37919 1.000 82.64387 931 LYS A CA 1
ATOM 2378 C C . LYS A 1 163 ? 59.16477 23.18403 20.01804 1.000 82.88268 931 LYS A C 1
ATOM 2379 O O . LYS A 1 163 ? 60.33559 22.98181 19.67765 1.000 85.70901 931 LYS A O 1
ATOM 2398 N N . CYS A 1 164 ? 58.82569 24.05454 20.96269 1.000 81.59474 932 CYS A N 1
ATOM 2399 C CA . CYS A 1 164 ? 59.84455 24.75389 21.73140 1.000 83.72974 932 CYS A CA 1
ATOM 2400 C C . CYS A 1 164 ? 60.64463 23.76236 22.56485 1.000 86.98442 932 CYS A C 1
ATOM 2401 O O . CYS A 1 164 ? 60.09002 22.85640 23.19499 1.000 84.01141 932 CYS A O 1
ATOM 2408 N N . LEU A 1 165 ? 61.96343 23.94041 22.56595 1.000 92.06763 933 LEU A N 1
ATOM 2409 C CA . LEU A 1 165 ? 62.85090 23.01710 23.25724 1.000 96.15300 933 LEU A CA 1
ATOM 2410 C C . LEU A 1 165 ? 62.80894 23.16572 24.77214 1.000 97.28114 933 LEU A C 1
ATOM 2411 O O . LEU A 1 165 ? 63.36508 22.31026 25.46789 1.000 97.93034 933 LEU A O 1
ATOM 2427 N N . ALA A 1 166 ? 62.16557 24.20810 25.29101 1.000 97.30721 934 ALA A N 1
ATOM 2428 C CA . ALA A 1 166 ? 62.10516 24.43910 26.72989 1.000 101.19292 934 ALA A CA 1
ATOM 2429 C C . ALA A 1 166 ? 60.83755 23.85163 27.33490 1.000 98.64256 934 ALA A C 1
ATOM 2430 O O . ALA A 1 166 ? 60.80174 23.51766 28.52083 1.000 99.98249 934 ALA A O 1
ATOM 2437 N N . GLU B 2 1 ? 30.78315 7.68729 18.60988 1.000 67.95805 1 GLU H N 1
ATOM 2438 C CA . GLU B 2 1 ? 29.95099 8.80310 19.14429 1.000 64.29940 1 GLU H CA 1
ATOM 2439 C C . GLU B 2 1 ? 30.75859 9.61347 20.15642 1.000 59.99479 1 GLU H C 1
ATOM 2440 O O . GLU B 2 1 ? 31.27281 9.06391 21.13643 1.000 59.76844 1 GLU H O 1
ATOM 2454 N N . VAL B 2 2 ? 30.84621 10.92423 19.92487 1.000 57.94698 2 VAL H N 1
ATOM 2455 C CA . VAL B 2 2 ? 31.43816 11.81398 20.91224 1.000 54.11763 2 VAL H CA 1
ATOM 2456 C C . VAL B 2 2 ? 30.56024 11.82554 22.15680 1.000 53.02422 2 VAL H C 1
ATOM 2457 O O . VAL B 2 2 ? 29.32339 11.88061 22.06507 1.000 55.80387 2 VAL H O 1
ATOM 2470 N N . GLN B 2 3 ? 31.19683 11.77687 23.32772 1.000 52.59462 3 GLN H N 1
ATOM 2471 C CA . GLN B 2 3 ? 30.45993 11.71031 24.58108 1.000 52.52503 3 GLN H CA 1
ATOM 2472 C C . GLN B 2 3 ? 31.24351 12.42784 25.66951 1.000 50.48316 3 GLN H C 1
ATOM 2473 O O . GLN B 2 3 ? 32.45613 12.22752 25.79486 1.000 49.43470 3 GLN H O 1
ATOM 2487 N N . LEU B 2 4 ? 30.53902 13.26076 26.43430 1.000 51.32248 4 LEU H N 1
ATOM 2488 C CA . LEU B 2 4 ? 31.10756 14.02658 27.53273 1.000 51.32054 4 LEU H CA 1
ATOM 2489 C C . LEU B 2 4 ? 30.18451 13.86961 28.72948 1.000 51.41615 4 LEU H C 1
ATOM 2490 O O . LEU B 2 4 ? 28.97657 14.09748 28.60784 1.000 51.24866 4 LEU H O 1
ATOM 2506 N N . VAL B 2 5 ? 30.75216 13.51126 29.88163 1.000 52.51556 5 VAL H N 1
ATOM 2507 C CA . VAL B 2 5 ? 29.98348 13.15123 31.06512 1.000 53.28564 5 VAL H CA 1
ATOM 2508 C C . VAL B 2 5 ? 30.55596 13.93406 32.23950 1.000 52.36636 5 VAL H C 1
ATOM 2509 O O . VAL B 2 5 ? 31.62066 13.58303 32.76372 1.000 51.70510 5 VAL H O 1
ATOM 2522 N N . GLU B 2 6 ? 29.84830 14.97560 32.66533 1.000 51.23051 6 GLU H N 1
ATOM 2523 C CA . GLU B 2 6 ? 30.23517 15.72431 33.84817 1.000 50.56710 6 GLU H CA 1
ATOM 2524 C C . GLU B 2 6 ? 29.81474 14.97561 35.10972 1.000 51.98647 6 GLU H C 1
ATOM 2525 O O . GLU B 2 6 ? 28.87426 14.17464 35.10686 1.000 53.68601 6 GLU H O 1
ATOM 2537 N N . SER B 2 7 ? 30.51744 15.25170 36.19948 1.000 52.77534 7 SER H N 1
ATOM 2538 C CA . SER B 2 7 ? 30.15378 14.72686 37.51751 1.000 53.25911 7 SER H CA 1
ATOM 2539 C C . SER B 2 7 ? 30.94656 15.49717 38.56923 1.000 50.49672 7 SER H C 1
ATOM 2540 O O . SER B 2 7 ? 31.61027 16.49519 38.25933 1.000 50.23646 7 SER H O 1
ATOM 2548 N N . ASP B 2 8 ? 30.86601 15.03663 39.82200 1.000 51.60017 8 ASP H N 1
ATOM 2549 C CA . ASP B 2 8 ? 31.52706 15.66833 40.96843 1.000 50.50438 8 ASP H CA 1
ATOM 2550 C C . ASP B 2 8 ? 31.02496 17.09535 41.20222 1.000 51.07572 8 ASP H C 1
ATOM 2551 O O . ASP B 2 8 ? 31.78576 17.96908 41.62540 1.000 52.18246 8 ASP H O 1
ATOM 2560 N N . GLY B 2 9 ? 29.74654 17.33615 40.93662 1.000 51.09387 9 GLY H N 1
ATOM 2561 C CA . GLY B 2 9 ? 29.07131 18.55051 41.35029 1.000 51.29855 9 GLY H CA 1
ATOM 2562 C C . GLY B 2 9 ? 28.41207 18.36869 42.70001 1.000 52.08138 9 GLY H C 1
ATOM 2563 O O . GLY B 2 9 ? 28.92288 17.64917 43.56944 1.000 58.17190 9 GLY H O 1
ATOM 2567 N N . GLY B 2 10 ? 27.26876 19.02298 42.87817 1.000 50.68049 10 GLY H N 1
ATOM 2568 C CA . GLY B 2 10 ? 26.42802 18.81477 44.03544 1.000 54.37949 10 GLY H CA 1
ATOM 2569 C C . GLY B 2 10 ? 26.35934 20.02057 44.95535 1.000 55.44093 10 GLY H C 1
ATOM 2570 O O . GLY B 2 10 ? 26.66130 21.15677 44.57797 1.000 54.24800 10 GLY H O 1
ATOM 2574 N N . LEU B 2 11 ? 25.95633 19.75491 46.19476 1.000 59.54660 11 LEU H N 1
ATOM 2575 C CA . LEU B 2 11 ? 25.80095 20.80665 47.18795 1.000 62.18531 11 LEU H CA 1
ATOM 2576 C C . LEU B 2 11 ? 27.14484 21.14448 47.82501 1.000 61.89699 11 LEU H C 1
ATOM 2577 O O . LEU B 2 11 ? 27.94678 20.26045 48.13576 1.000 64.49132 11 LEU H O 1
ATOM 2593 N N . VAL B 2 12 ? 27.35834 22.43592 48.04752 1.000 61.26978 12 VAL H N 1
ATOM 2594 C CA . VAL B 2 12 ? 28.57620 22.96861 48.65246 1.000 60.25512 12 VAL H CA 1
ATOM 2595 C C . VAL B 2 12 ? 28.18934 24.23044 49.40699 1.000 60.51885 12 VAL H C 1
ATOM 2596 O O . VAL B 2 12 ? 27.44537 25.06254 48.88750 1.000 59.82084 12 VAL H O 1
ATOM 2609 N N . GLN B 2 13 ? 28.66705 24.37762 50.63847 1.000 63.76603 13 GLN H N 1
ATOM 2610 C CA . GLN B 2 13 ? 28.31628 25.57196 51.39640 1.000 63.57053 13 GLN H CA 1
ATOM 2611 C C . GLN B 2 13 ? 29.04687 26.78255 50.81686 1.000 62.39757 13 GLN H C 1
ATOM 2612 O O . GLN B 2 13 ? 30.04152 26.63182 50.10383 1.000 59.56654 13 GLN H O 1
ATOM 2626 N N . PRO B 2 14 ? 28.55487 28.00224 51.08491 1.000 64.21434 14 PRO H N 1
ATOM 2627 C CA . PRO B 2 14 ? 29.20933 29.18894 50.51854 1.000 64.99705 14 PRO H CA 1
ATOM 2628 C C . PRO B 2 14 ? 30.63487 29.32878 51.03166 1.000 66.64325 14 PRO H C 1
ATOM 2629 O O . PRO B 2 14 ? 30.91372 29.11675 52.21283 1.000 65.64312 14 PRO H O 1
ATOM 2640 N N . GLY B 2 15 ? 31.53808 29.69224 50.12460 1.000 67.32704 15 GLY H N 1
ATOM 2641 C CA . GLY B 2 15 ? 32.94995 29.73376 50.42022 1.000 66.33567 15 GLY H CA 1
ATOM 2642 C C . GLY B 2 15 ? 33.65907 28.39967 50.34997 1.000 65.30109 15 GLY H C 1
ATOM 2643 O O . GLY B 2 15 ? 34.89290 28.36586 50.47728 1.000 63.05518 15 GLY H O 1
ATOM 2647 N N . GLY B 2 16 ? 32.92916 27.30323 50.15785 1.000 63.45975 16 GLY H N 1
ATOM 2648 C CA . GLY B 2 16 ? 33.52635 25.99194 50.05062 1.000 64.99777 16 GLY H CA 1
ATOM 2649 C C . GLY B 2 16 ? 34.12037 25.76174 48.68083 1.000 63.04894 16 GLY H C 1
ATOM 2650 O O . GLY B 2 16 ? 34.17108 26.65485 47.83093 1.000 60.90799 16 GLY H O 1
ATOM 2654 N N . SER B 2 17 ? 34.56630 24.51618 48.46563 1.000 62.35963 17 SER H N 1
ATOM 2655 C CA . SER B 2 17 ? 35.29869 24.14666 47.26722 1.000 59.83967 17 SER H CA 1
ATOM 2656 C C . SER B 2 17 ? 34.64517 22.95694 46.58025 1.000 58.35543 17 SER H C 1
ATOM 2657 O O . SER B 2 17 ? 33.98368 22.12694 47.21147 1.000 58.66704 17 SER H O 1
ATOM 2665 N N . LEU B 2 18 ? 34.87091 22.88468 45.26842 1.000 56.61326 18 LEU H N 1
ATOM 2666 C CA . LEU B 2 18 ? 34.35701 21.81005 44.43369 1.000 56.35191 18 LEU H CA 1
ATOM 2667 C C . LEU B 2 18 ? 35.33091 21.64368 43.27895 1.000 57.40323 18 LEU H C 1
ATOM 2668 O O . LEU B 2 18 ? 35.89242 22.63567 42.80352 1.000 57.08887 18 LEU H O 1
ATOM 2684 N N . LYS B 2 19 ? 35.55108 20.39907 42.85764 1.000 57.53559 19 LYS H N 1
ATOM 2685 C CA . LYS B 2 19 ? 36.33466 20.10239 41.66361 1.000 62.62878 19 LYS H CA 1
ATOM 2686 C C . LYS B 2 19 ? 35.45102 19.28008 40.72768 1.000 60.50016 19 LYS H C 1
ATOM 2687 O O . LYS B 2 19 ? 35.26118 18.07951 40.93925 1.000 61.00843 19 LYS H O 1
ATOM 2706 N N . LEU B 2 20 ? 34.90513 19.92810 39.70773 1.000 57.52372 20 LEU H N 1
ATOM 2707 C CA . LEU B 2 20 ? 34.13741 19.22573 38.69416 1.000 56.41907 20 LEU H CA 1
ATOM 2708 C C . LEU B 2 20 ? 35.07367 18.41110 37.81381 1.000 53.14845 20 LEU H C 1
ATOM 2709 O O . LEU B 2 20 ? 36.24278 18.76101 37.63350 1.000 51.75462 20 LEU H O 1
ATOM 2725 N N . SER B 2 21 ? 34.55287 17.30501 37.28301 1.000 53.36222 21 SER H N 1
ATOM 2726 C CA . SER B 2 21 ? 35.26238 16.48641 36.31572 1.000 47.16803 21 SER H CA 1
ATOM 2727 C C . SER B 2 21 ? 34.35147 16.25967 35.11771 1.000 46.79771 21 SER H C 1
ATOM 2728 O O . SER B 2 21 ? 33.13011 16.34811 35.22895 1.000 46.47966 21 SER H O 1
ATOM 2736 N N . CYS B 2 22 ? 34.96476 15.97586 33.96493 1.000 46.53285 22 CYS H N 1
ATOM 2737 C CA . CYS B 2 22 ? 34.23076 15.71287 32.72647 1.000 44.79798 22 CYS H CA 1
ATOM 2738 C C . CYS B 2 22 ? 34.99512 14.65317 31.94555 1.000 46.32451 22 CYS H C 1
ATOM 2739 O O . CYS B 2 22 ? 36.10108 14.91702 31.46648 1.000 48.86912 22 CYS H O 1
ATOM 2746 N N . ALA B 2 23 ? 34.40809 13.46310 31.82398 1.000 44.88192 23 ALA H N 1
ATOM 2747 C CA . ALA B 2 23 ? 35.05483 12.33640 31.16282 1.000 47.10637 23 ALA H CA 1
ATOM 2748 C C . ALA B 2 23 ? 34.67769 12.32888 29.68550 1.000 49.00076 23 ALA H C 1
ATOM 2749 O O . ALA B 2 23 ? 33.48490 12.27930 29.34709 1.000 49.41505 23 ALA H O 1
ATOM 2756 N N . ALA B 2 24 ? 35.68682 12.34524 28.81829 1.000 51.35570 24 ALA H N 1
ATOM 2757 C CA . ALA B 2 24 ? 35.48692 12.36837 27.37995 1.000 53.65948 24 ALA H CA 1
ATOM 2758 C C . ALA B 2 24 ? 35.72936 10.98978 26.78292 1.000 54.61433 24 ALA H C 1
ATOM 2759 O O . ALA B 2 24 ? 36.60846 10.25099 27.23576 1.000 56.60979 24 ALA H O 1
ATOM 2766 N N . SER B 2 25 ? 34.94801 10.64995 25.75714 1.000 53.28142 25 SER H N 1
ATOM 2767 C CA . SER B 2 25 ? 35.19741 9.45396 24.97152 1.000 56.30017 25 SER H CA 1
ATOM 2768 C C . SER B 2 25 ? 34.71126 9.69961 23.54935 1.000 58.23554 25 SER H C 1
ATOM 2769 O O . SER B 2 25 ? 34.01109 10.67360 23.26841 1.000 54.25329 25 SER H O 1
ATOM 2777 N N . GLY B 2 26 ? 35.10576 8.80699 22.64836 1.000 63.67746 26 GLY H N 1
ATOM 2778 C CA . GLY B 2 26 ? 34.68583 8.88337 21.26751 1.000 66.44771 26 GLY H CA 1
ATOM 2779 C C . GLY B 2 26 ? 35.50612 9.78874 20.37976 1.000 64.48467 26 GLY H C 1
ATOM 2780 O O . GLY B 2 26 ? 35.10801 10.02597 19.22815 1.000 67.41767 26 GLY H O 1
ATOM 2784 N N . PHE B 2 27 ? 36.62643 10.30623 20.87071 1.000 61.46513 27 PHE H N 1
ATOM 2785 C CA . PHE B 2 27 ? 37.51180 11.12927 20.05803 1.000 55.26450 27 PHE H CA 1
ATOM 2786 C C . PHE B 2 27 ? 38.84429 11.22512 20.78376 1.000 53.36159 27 PHE H C 1
ATOM 2787 O O . PHE B 2 27 ? 38.97192 10.84425 21.95205 1.000 55.76385 27 PHE H O 1
ATOM 2804 N N . THR B 2 28 ? 39.84177 11.73012 20.06733 1.000 54.03898 28 THR H N 1
ATOM 2805 C CA . THR B 2 28 ? 41.18267 11.89679 20.62469 1.000 54.29664 28 THR H CA 1
ATOM 2806 C C . THR B 2 28 ? 41.15652 13.14227 21.50134 1.000 55.39515 28 THR H C 1
ATOM 2807 O O . THR B 2 28 ? 41.19173 14.27216 21.00333 1.000 53.98293 28 THR H O 1
ATOM 2818 N N . PHE B 2 29 ? 41.08316 12.92694 22.82038 1.000 57.15886 29 PHE H N 1
ATOM 2819 C CA . PHE B 2 29 ? 40.83584 14.01984 23.75536 1.000 56.09249 29 PHE H CA 1
ATOM 2820 C C . PHE B 2 29 ? 41.92197 15.08722 23.69247 1.000 55.28052 29 PHE H C 1
ATOM 2821 O O . PHE B 2 29 ? 41.62616 16.28906 23.71107 1.000 50.92296 29 PHE H O 1
ATOM 2838 N N . SER B 2 30 ? 43.17876 14.66818 23.58308 1.000 52.93351 30 SER H N 1
ATOM 2839 C CA . SER B 2 30 ? 44.29648 15.60468 23.60746 1.000 48.23238 30 SER H CA 1
ATOM 2840 C C . SER B 2 30 ? 44.49544 16.35962 22.29918 1.000 47.68138 30 SER H C 1
ATOM 2841 O O . SER B 2 30 ? 45.44612 17.13977 22.20053 1.000 50.44920 30 SER H O 1
ATOM 2849 N N . ASP B 2 31 ? 43.64507 16.14818 21.29905 1.000 44.68878 31 ASP H N 1
ATOM 2850 C CA . ASP B 2 31 ? 43.71831 16.88447 20.04577 1.000 44.74928 31 ASP H CA 1
ATOM 2851 C C . ASP B 2 31 ? 42.88394 18.16646 20.04825 1.000 46.02462 31 ASP H C 1
ATOM 2852 O O . ASP B 2 31 ? 42.94331 18.91049 19.06624 1.000 45.82756 31 ASP H O 1
ATOM 2861 N N . TYR B 2 32 ? 42.12690 18.43326 21.11862 1.000 43.46246 32 TYR H N 1
ATOM 2862 C CA . TYR B 2 32 ? 41.15222 19.51252 21.14059 1.000 43.69323 32 TYR H CA 1
ATOM 2863 C C . TYR B 2 32 ? 41.32054 20.40362 22.36442 1.000 46.95982 32 TYR H C 1
ATOM 2864 O O . TYR B 2 32 ? 41.68227 19.93988 23.45052 1.000 44.73384 32 TYR H O 1
ATOM 2882 N N . TYR B 2 33 ? 41.01076 21.68640 22.17718 1.000 54.79161 33 TYR H N 1
ATOM 2883 C CA . TYR B 2 33 ? 40.69917 22.54668 23.30170 1.000 54.23728 33 TYR H CA 1
ATOM 2884 C C . TYR B 2 33 ? 39.44260 22.03000 24.00449 1.000 55.56346 33 TYR H C 1
ATOM 2885 O O . TYR B 2 33 ? 38.67998 21.22855 23.46161 1.000 50.89090 33 TYR H O 1
ATOM 2903 N N . MET B 2 34 ? 39.22185 22.51979 25.22144 1.000 59.46867 34 MET H N 1
ATOM 2904 C CA . MET B 2 34 ? 38.00764 22.23477 25.96375 1.000 60.52299 34 MET H CA 1
ATOM 2905 C C . MET B 2 34 ? 37.56944 23.50679 26.67432 1.000 59.37909 34 MET H C 1
ATOM 2906 O O . MET B 2 34 ? 38.37100 24.41984 26.88425 1.000 61.35243 34 MET H O 1
ATOM 2920 N N . ALA B 2 35 ? 36.28995 23.55879 27.04265 1.000 54.70342 35 ALA H N 1
ATOM 2921 C CA . ALA B 2 35 ? 35.73967 24.71659 27.72576 1.000 51.94745 35 ALA H CA 1
ATOM 2922 C C . ALA B 2 35 ? 34.67958 24.27019 28.71886 1.000 51.38777 35 ALA H C 1
ATOM 2923 O O . ALA B 2 35 ? 34.12712 23.17448 28.61796 1.000 49.13169 35 ALA H O 1
ATOM 2930 N N . TRP B 2 36 ? 34.41621 25.13807 29.68959 1.000 50.46557 36 TRP H N 1
ATOM 2931 C CA . TRP B 2 36 ? 33.29081 25.01487 30.60054 1.000 48.23751 36 TRP H CA 1
ATOM 2932 C C . TRP B 2 36 ? 32.31699 26.16220 30.35505 1.000 46.09513 36 TRP H C 1
ATOM 2933 O O . TRP B 2 36 ? 32.72917 27.32260 30.20447 1.000 48.27474 36 TRP H O 1
ATOM 2954 N N . VAL B 2 37 ? 31.03243 25.83178 30.29749 1.000 44.35167 37 VAL H N 1
ATOM 2955 C CA . VAL B 2 37 ? 29.94901 26.79514 30.17250 1.000 44.51848 37 VAL H CA 1
ATOM 2956 C C . VAL B 2 37 ? 28.92543 26.45273 31.24305 1.000 44.65820 37 VAL H C 1
ATOM 2957 O O . VAL B 2 37 ? 28.71619 25.26696 31.53150 1.000 45.09275 37 VAL H O 1
ATOM 2970 N N . ARG B 2 38 ? 28.31332 27.47783 31.84392 1.000 44.55301 38 ARG H N 1
ATOM 2971 C CA . ARG B 2 38 ? 27.34937 27.28745 32.91655 1.000 43.53221 38 ARG H CA 1
ATOM 2972 C C . ARG B 2 38 ? 26.04610 27.99982 32.58735 1.000 43.82213 38 ARG H C 1
ATOM 2973 O O . ARG B 2 38 ? 26.02639 28.98603 31.84178 1.000 46.71655 38 ARG H O 1
ATOM 2994 N N . GLN B 2 39 ? 24.96103 27.49628 33.17676 1.000 41.49634 39 GLN H N 1
ATOM 2995 C CA . GLN B 2 39 ? 23.62087 28.03982 32.99207 1.000 43.25213 39 GLN H CA 1
ATOM 2996 C C . GLN B 2 39 ? 22.97727 28.18471 34.36493 1.000 45.77294 39 GLN H C 1
ATOM 2997 O O . GLN B 2 39 ? 22.68704 27.18216 35.02621 1.000 43.25419 39 GLN H O 1
ATOM 3011 N N . GLY B 2 40 ? 22.74969 29.42546 34.78541 1.000 47.37346 40 GLY H N 1
ATOM 3012 C CA . GLY B 2 40 ? 22.19505 29.69141 36.08886 1.000 50.96381 40 GLY H CA 1
ATOM 3013 C C . GLY B 2 40 ? 20.69580 29.48472 36.12865 1.000 57.82510 40 GLY H C 1
ATOM 3014 O O . GLY B 2 40 ? 20.08532 29.02511 35.15693 1.000 57.97256 40 GLY H O 1
ATOM 3018 N N . PRO B 2 41 ? 20.06755 29.82546 37.25908 1.000 58.89683 41 PRO H N 1
ATOM 3019 C CA . PRO B 2 41 ? 18.61108 29.62924 37.36437 1.000 60.86927 41 PRO H CA 1
ATOM 3020 C C . PRO B 2 41 ? 17.81328 30.48276 36.39523 1.000 65.67276 41 PRO H C 1
ATOM 3021 O O . PRO B 2 41 ? 16.72688 30.06994 35.96778 1.000 69.86790 41 PRO H O 1
ATOM 3032 N N . GLY B 2 42 ? 18.31914 31.66077 36.02733 1.000 65.35469 42 GLY H N 1
ATOM 3033 C CA . GLY B 2 42 ? 17.67420 32.48428 35.02096 1.000 63.96602 42 GLY H CA 1
ATOM 3034 C C . GLY B 2 42 ? 17.76540 31.96051 33.60253 1.000 63.23682 42 GLY H C 1
ATOM 3035 O O . GLY B 2 42 ? 17.19119 32.57646 32.69938 1.000 65.36652 42 GLY H O 1
ATOM 3039 N N . LYS B 2 43 ? 18.48718 30.86053 33.38514 1.000 60.52503 43 LYS H N 1
ATOM 3040 C CA . LYS B 2 43 ? 18.61721 30.16674 32.10538 1.000 60.27256 43 LYS H CA 1
ATOM 3041 C C . LYS B 2 43 ? 19.43509 30.94064 31.07977 1.000 60.40639 43 LYS H C 1
ATOM 3042 O O . LYS B 2 43 ? 19.45621 30.55755 29.90430 1.000 61.00211 43 LYS H O 1
ATOM 3061 N N . GLY B 2 44 ? 20.11728 32.00963 31.48183 1.000 58.83451 44 GLY H N 1
ATOM 3062 C CA . GLY B 2 44 ? 21.15814 32.55329 30.64090 1.000 55.99467 44 GLY H CA 1
ATOM 3063 C C . GLY B 2 44 ? 22.32554 31.59110 30.54692 1.000 53.16160 44 GLY H C 1
ATOM 3064 O O . GLY B 2 44 ? 22.49933 30.71926 31.39721 1.000 55.64222 44 GLY H O 1
ATOM 3068 N N . LEU B 2 45 ? 23.11987 31.74038 29.48605 1.000 49.80505 45 LEU H N 1
ATOM 3069 C CA . LEU B 2 45 ? 24.32120 30.94719 29.28638 1.000 49.86638 45 LEU H CA 1
ATOM 3070 C C . LEU B 2 45 ? 25.54871 31.83935 29.42545 1.000 49.88789 45 LEU H C 1
ATOM 3071 O O . LEU B 2 45 ? 25.53302 33.00031 29.00553 1.000 50.66276 45 LEU H O 1
ATOM 3087 N N . GLU B 2 46 ? 26.60736 31.28417 30.01307 1.000 49.13439 46 GLU H N 1
ATOM 3088 C CA . GLU B 2 46 ? 27.77466 32.06937 30.38833 1.000 49.87402 46 GLU H CA 1
ATOM 3089 C C . GLU B 2 46 ? 29.02053 31.20453 30.27606 1.000 45.74973 46 GLU H C 1
ATOM 3090 O O . GLU B 2 46 ? 29.12356 30.17629 30.95433 1.000 45.56387 46 GLU H O 1
ATOM 3102 N N . TRP B 2 47 ? 29.95587 31.61990 29.42400 1.000 44.00345 47 TRP H N 1
ATOM 3103 C CA . TRP B 2 47 ? 31.21921 30.90944 29.29052 1.000 44.53150 47 TRP H CA 1
ATOM 3104 C C . TRP B 2 47 ? 32.08879 31.14744 30.52034 1.000 44.73303 47 TRP H C 1
ATOM 3105 O O . TRP B 2 47 ? 32.15873 32.26635 31.03554 1.000 44.92201 47 TRP H O 1
ATOM 3126 N N . VAL B 2 48 ? 32.75614 30.08471 30.97617 1.000 41.80032 48 VAL H N 1
ATOM 3127 C CA . VAL B 2 48 ? 33.52738 30.10280 32.21755 1.000 46.85232 48 VAL H CA 1
ATOM 3128 C C . VAL B 2 48 ? 35.03439 30.10238 31.94150 1.000 48.06638 48 VAL H C 1
ATOM 3129 O O . VAL B 2 48 ? 35.74715 31.01790 32.35772 1.000 48.11189 48 VAL H O 1
ATOM 3142 N N . ALA B 2 49 ? 35.53924 29.06733 31.25896 1.000 48.54817 49 ALA H N 1
ATOM 3143 C CA . ALA B 2 49 ? 36.97943 28.95554 31.00233 1.000 51.30086 49 ALA H CA 1
ATOM 3144 C C . ALA B 2 49 ? 37.21512 28.09262 29.75976 1.000 48.83940 49 ALA H C 1
ATOM 3145 O O . ALA B 2 49 ? 36.33220 27.33851 29.35625 1.000 46.28937 49 ALA H O 1
ATOM 3152 N N . THR B 2 50 ? 38.41892 28.21769 29.18060 1.000 47.72268 50 THR H N 1
ATOM 3153 C CA . THR B 2 50 ? 38.86564 27.40714 28.07077 1.000 48.48869 50 THR H CA 1
ATOM 3154 C C . THR B 2 50 ? 40.28201 26.94387 28.39646 1.000 49.27216 50 THR H C 1
ATOM 3155 O O . THR B 2 50 ? 41.02385 27.59271 29.15237 1.000 49.75989 50 THR H O 1
ATOM 3166 N N . ILE B 2 51 ? 40.68155 25.76997 27.84277 1.000 47.98477 51 ILE H N 1
ATOM 3167 C CA . ILE B 2 51 ? 42.00159 25.20799 28.06501 1.000 49.69735 51 ILE H CA 1
ATOM 3168 C C . ILE B 2 51 ? 42.53650 24.73412 26.70001 1.000 52.68378 51 ILE H C 1
ATOM 3169 O O . ILE B 2 51 ? 41.76221 24.29018 25.82686 1.000 48.65286 51 ILE H O 1
ATOM 3185 N N . ASN B 2 52 ? 43.87564 24.85712 26.47141 1.000 55.14876 52 ASN H N 1
ATOM 3186 C CA . ASN B 2 52 ? 44.44752 24.38028 25.22183 1.000 56.47375 52 ASN H CA 1
ATOM 3187 C C . ASN B 2 52 ? 44.78237 22.88754 25.40462 1.000 56.03350 52 ASN H C 1
ATOM 3188 O O . ASN B 2 52 ? 44.47038 22.26152 26.43575 1.000 53.06225 52 ASN H O 1
ATOM 3199 N N . TYR B 2 53 ? 45.40830 22.28567 24.35023 1.000 58.19035 53 TYR H N 1
ATOM 3200 C CA . TYR B 2 53 ? 45.51537 20.83327 24.26773 1.000 60.31764 53 TYR H CA 1
ATOM 3201 C C . TYR B 2 53 ? 46.10378 20.16800 25.53683 1.000 63.51951 53 TYR H C 1
ATOM 3202 O O . TYR B 2 53 ? 45.58573 19.17487 26.12498 1.000 61.91265 53 TYR H O 1
ATOM 3220 N N . ASP B 2 54 ? 47.24102 20.72826 26.02769 1.000 66.22934 54 ASP H N 1
ATOM 3221 C CA . ASP B 2 54 ? 47.97685 20.13673 27.17385 1.000 68.71962 54 ASP H CA 1
ATOM 3222 C C . ASP B 2 54 ? 47.89995 20.94360 28.47825 1.000 66.45396 54 ASP H C 1
ATOM 3223 O O . ASP B 2 54 ? 48.56186 20.58346 29.47013 1.000 69.87373 54 ASP H O 1
ATOM 3232 N N . GLY B 2 55 ? 47.13010 22.02277 28.50170 1.000 62.10999 55 GLY H N 1
ATOM 3233 C CA . GLY B 2 55 ? 46.99215 22.83586 29.68944 1.000 59.68544 55 GLY H CA 1
ATOM 3234 C C . GLY B 2 55 ? 48.05370 23.89722 29.87989 1.000 59.76222 55 GLY H C 1
ATOM 3235 O O . GLY B 2 55 ? 48.11874 24.49564 30.95946 1.000 59.90366 55 GLY H O 1
ATOM 3239 N N . SER B 2 56 ? 48.88556 24.15304 28.86991 1.000 60.54110 56 SER H N 1
ATOM 3240 C CA . SER B 2 56 ? 49.89146 25.20054 28.96533 1.000 65.78604 56 SER H CA 1
ATOM 3241 C C . SER B 2 56 ? 49.31894 26.60547 28.78682 1.000 63.43421 56 SER H C 1
ATOM 3242 O O . SER B 2 56 ? 50.05782 27.58043 28.96820 1.000 67.76623 56 SER H O 1
ATOM 3250 N N . SER B 2 57 ? 48.04316 26.72712 28.42500 1.000 58.12848 57 SER H N 1
ATOM 3251 C CA . SER B 2 57 ? 47.38385 28.02178 28.27315 1.000 55.13529 57 SER H CA 1
ATOM 3252 C C . SER B 2 57 ? 45.94412 27.88110 28.74312 1.000 51.85279 57 SER H C 1
ATOM 3253 O O . SER B 2 57 ? 45.25426 26.94236 28.33787 1.000 47.38998 57 SER H O 1
ATOM 3261 N N . THR B 2 58 ? 45.50155 28.81867 29.58295 1.000 53.13248 58 THR H N 1
ATOM 3262 C CA . THR B 2 58 ? 44.15930 28.81963 30.13984 1.000 51.84729 58 THR H CA 1
ATOM 3263 C C . THR B 2 58 ? 43.56113 30.21461 30.03670 1.000 50.80899 58 THR H C 1
ATOM 3264 O O . THR B 2 58 ? 44.27963 31.21800 29.99645 1.000 54.16661 58 THR H O 1
ATOM 3275 N N . TYR B 2 59 ? 42.23066 30.25965 29.97393 1.000 49.95568 59 TYR H N 1
ATOM 3276 C CA . TYR B 2 59 ? 41.47595 31.48622 29.75225 1.000 49.64659 59 TYR H CA 1
ATOM 3277 C C . TYR B 2 59 ? 40.28111 31.43238 30.68907 1.000 48.74114 59 TYR H C 1
ATOM 3278 O O . TYR B 2 59 ? 39.74710 30.35004 30.94095 1.000 47.62813 59 TYR H O 1
ATOM 3296 N N . TYR B 2 60 ? 39.88351 32.59298 31.21877 1.000 48.76508 60 TYR H N 1
ATOM 3297 C CA . TYR B 2 60 ? 38.88859 32.64630 32.27259 1.000 47.83326 60 TYR H CA 1
ATOM 3298 C C . TYR B 2 60 ? 37.98024 33.85890 32.12294 1.000 49.26375 60 TYR H C 1
ATOM 3299 O O . TYR B 2 60 ? 38.43418 34.95131 31.76341 1.000 49.91231 60 TYR H O 1
ATOM 3317 N N . ARG B 2 61 ? 36.69072 33.64908 32.38956 1.000 49.14601 61 ARG H N 1
ATOM 3318 C CA . ARG B 2 61 ? 35.75324 34.74644 32.59318 1.000 50.88419 61 ARG H CA 1
ATOM 3319 C C . ARG B 2 61 ? 36.21278 35.61666 33.76062 1.000 53.67825 61 ARG H C 1
ATOM 3320 O O . ARG B 2 61 ? 36.76369 35.13570 34.75126 1.000 53.62665 61 ARG H O 1
ATOM 3341 N N . GLU B 2 62 ? 35.97476 36.93110 33.62745 1.000 54.96441 62 GLU H N 1
ATOM 3342 C CA . GLU B 2 62 ? 36.53737 37.88797 34.57630 1.000 58.66769 62 GLU H CA 1
ATOM 3343 C C . GLU B 2 62 ? 35.94526 37.74031 35.97076 1.000 60.53529 62 GLU H C 1
ATOM 3344 O O . GLU B 2 62 ? 36.65465 37.93357 36.96456 1.000 62.37140 62 GLU H O 1
ATOM 3356 N N . SER B 2 63 ? 34.66832 37.37152 36.07850 1.000 61.32184 63 SER H N 1
ATOM 3357 C CA . SER B 2 63 ? 34.03837 37.19638 37.38423 1.000 61.27182 63 SER H CA 1
ATOM 3358 C C . SER B 2 63 ? 34.53812 35.96932 38.14396 1.000 59.49798 63 SER H C 1
ATOM 3359 O O . SER B 2 63 ? 34.14341 35.78077 39.30122 1.000 60.40668 63 SER H O 1
ATOM 3367 N N . VAL B 2 64 ? 35.39993 35.17512 37.52845 1.000 58.23908 64 VAL H N 1
ATOM 3368 C CA . VAL B 2 64 ? 35.80016 33.87297 38.05176 1.000 55.27169 64 VAL H CA 1
ATOM 3369 C C . VAL B 2 64 ? 37.29912 33.79860 38.33266 1.000 56.92260 64 VAL H C 1
ATOM 3370 O O . VAL B 2 64 ? 37.73204 32.89580 39.06984 1.000 55.36123 64 VAL H O 1
ATOM 3383 N N . LYS B 2 65 ? 38.09337 34.72928 37.80756 1.000 58.36274 65 LYS H N 1
ATOM 3384 C CA . LYS B 2 65 ? 39.54179 34.65353 37.94551 1.000 57.81960 65 LYS H CA 1
ATOM 3385 C C . LYS B 2 65 ? 39.96945 34.65728 39.40870 1.000 59.43580 65 LYS H C 1
ATOM 3386 O O . LYS B 2 65 ? 39.30839 35.23630 40.27546 1.000 61.37944 65 LYS H O 1
ATOM 3405 N N . GLY B 2 66 ? 41.09281 33.99330 39.67332 1.000 58.77669 66 GLY H N 1
ATOM 3406 C CA . GLY B 2 66 ? 41.60450 33.84619 41.01688 1.000 61.99046 66 GLY H CA 1
ATOM 3407 C C . GLY B 2 66 ? 40.82229 32.91135 41.90847 1.000 61.56371 66 GLY H C 1
ATOM 3408 O O . GLY B 2 66 ? 41.18418 32.76276 43.08140 1.000 63.82668 66 GLY H O 1
ATOM 3412 N N . ARG B 2 67 ? 39.76957 32.27212 41.38928 1.000 60.39727 67 ARG H N 1
ATOM 3413 C CA . ARG B 2 67 ? 38.89146 31.40855 42.16734 1.000 58.62608 67 ARG H CA 1
ATOM 3414 C C . ARG B 2 67 ? 38.70633 30.04372 41.53069 1.000 52.48534 67 ARG H C 1
ATOM 3415 O O . ARG B 2 67 ? 38.74238 29.04232 42.25459 1.000 52.78844 67 ARG H O 1
ATOM 3436 N N . PHE B 2 68 ? 38.50272 29.98006 40.21033 1.000 51.47632 68 PHE H N 1
ATOM 3437 C CA . PHE B 2 68 ? 38.39986 28.70665 39.50703 1.000 50.66028 68 PHE H CA 1
ATOM 3438 C C . PHE B 2 68 ? 39.72644 28.43880 38.79849 1.000 48.51040 68 PHE H C 1
ATOM 3439 O O . PHE B 2 68 ? 40.47115 29.36200 38.45599 1.000 52.19699 68 PHE H O 1
ATOM 3456 N N . THR B 2 69 ? 39.99886 27.15332 38.55935 1.000 45.98992 69 THR H N 1
ATOM 3457 C CA . THR B 2 69 ? 41.16586 26.73813 37.79442 1.000 45.01171 69 THR H CA 1
ATOM 3458 C C . THR B 2 69 ? 40.76268 25.59203 36.88679 1.000 45.39605 69 THR H C 1
ATOM 3459 O O . THR B 2 69 ? 40.30682 24.55463 37.36974 1.000 43.88403 69 THR H O 1
ATOM 3470 N N . ILE B 2 70 ? 40.91515 25.79416 35.58624 1.000 47.16095 70 ILE H N 1
ATOM 3471 C CA . ILE B 2 70 ? 40.64758 24.75382 34.60285 1.000 45.01311 70 ILE H CA 1
ATOM 3472 C C . ILE B 2 70 ? 41.92999 23.95755 34.39600 1.000 45.57559 70 ILE H C 1
ATOM 3473 O O . ILE B 2 70 ? 43.01836 24.53165 34.28491 1.000 45.61775 70 ILE H O 1
ATOM 3489 N N . SER B 2 71 ? 41.80428 22.63498 34.38377 1.000 45.56280 71 SER H N 1
ATOM 3490 C CA . SER B 2 71 ? 42.93838 21.75120 34.18505 1.000 49.10143 71 SER H CA 1
ATOM 3491 C C . SER B 2 71 ? 42.43416 20.51268 33.46268 1.000 48.71819 71 SER H C 1
ATOM 3492 O O . SER B 2 71 ? 41.23178 20.32146 33.29236 1.000 47.04083 71 SER H O 1
ATOM 3500 N N . ARG B 2 72 ? 43.36826 19.66709 33.03832 1.000 49.31378 72 ARG H N 1
ATOM 3501 C CA . ARG B 2 72 ? 43.00925 18.45379 32.32900 1.000 49.10196 72 ARG H CA 1
ATOM 3502 C C . ARG B 2 72 ? 44.08080 17.39921 32.55897 1.000 49.77522 72 ARG H C 1
ATOM 3503 O O . ARG B 2 72 ? 45.22440 17.70538 32.91261 1.000 50.84728 72 ARG H O 1
ATOM 3524 N N . ASP B 2 73 ? 43.68355 16.14577 32.33448 1.000 50.18822 73 ASP H N 1
ATOM 3525 C CA . ASP B 2 73 ? 44.56679 14.99101 32.46863 1.000 53.76061 73 ASP H CA 1
ATOM 3526 C C . ASP B 2 73 ? 44.31343 14.11634 31.24207 1.000 52.51870 73 ASP H C 1
ATOM 3527 O O . ASP B 2 73 ? 43.36151 13.32897 31.22510 1.000 52.64417 73 ASP H O 1
ATOM 3536 N N . ASN B 2 74 ? 45.15846 14.26718 30.22021 1.000 51.39341 74 ASN H N 1
ATOM 3537 C CA . ASN B 2 74 ? 44.90890 13.60491 28.94520 1.000 50.38332 74 ASN H CA 1
ATOM 3538 C C . ASN B 2 74 ? 45.15745 12.10286 28.99890 1.000 52.63626 74 ASN H C 1
ATOM 3539 O O . ASN B 2 74 ? 44.65033 11.37455 28.13868 1.000 55.19160 74 ASN H O 1
ATOM 3550 N N . ALA B 2 75 ? 45.91884 11.62410 29.98584 1.000 54.80377 75 ALA H N 1
ATOM 3551 C CA . ALA B 2 75 ? 46.08245 10.18266 30.14367 1.000 59.47438 75 ALA H CA 1
ATOM 3552 C C . ALA B 2 75 ? 44.79455 9.52514 30.63027 1.000 60.54620 75 ALA H C 1
ATOM 3553 O O . ALA B 2 75 ? 44.54756 8.35102 30.32936 1.000 63.05930 75 ALA H O 1
ATOM 3560 N N . LYS B 2 76 ? 43.97669 10.26198 31.38057 1.000 57.41257 76 LYS H N 1
ATOM 3561 C CA . LYS B 2 76 ? 42.69424 9.79032 31.87862 1.000 59.02187 76 LYS H CA 1
ATOM 3562 C C . LYS B 2 76 ? 41.51153 10.33985 31.08169 1.000 57.78571 76 LYS H C 1
ATOM 3563 O O . LYS B 2 76 ? 40.36480 10.02229 31.40588 1.000 57.14370 76 LYS H O 1
ATOM 3582 N N . ASN B 2 77 ? 41.77371 11.14361 30.04519 1.000 57.57402 77 ASN H N 1
ATOM 3583 C CA . ASN B 2 77 ? 40.73481 11.70201 29.16813 1.000 56.11716 77 ASN H CA 1
ATOM 3584 C C . ASN B 2 77 ? 39.69860 12.49854 29.96343 1.000 55.56443 77 ASN H C 1
ATOM 3585 O O . ASN B 2 77 ? 38.49011 12.36382 29.75925 1.000 53.29925 77 ASN H O 1
ATOM 3596 N N . THR B 2 78 ? 40.19084 13.35133 30.86745 1.000 56.32573 78 THR H N 1
ATOM 3597 C CA . THR B 2 78 ? 39.34926 14.04898 31.82657 1.000 54.11412 78 THR H CA 1
ATOM 3598 C C . THR B 2 78 ? 39.67597 15.53433 31.84449 1.000 52.16300 78 THR H C 1
ATOM 3599 O O . THR B 2 78 ? 40.84911 15.92089 31.90210 1.000 51.62354 78 THR H O 1
ATOM 3610 N N . LEU B 2 79 ? 38.62773 16.35160 31.78976 1.000 50.62488 79 LEU H N 1
ATOM 3611 C CA . LEU B 2 79 ? 38.69663 17.78682 32.01719 1.000 50.32427 79 LEU H CA 1
ATOM 3612 C C . LEU B 2 79 ? 38.21682 18.07298 33.43406 1.000 49.15521 79 LEU H C 1
ATOM 3613 O O . LEU B 2 79 ? 37.30436 17.40594 33.925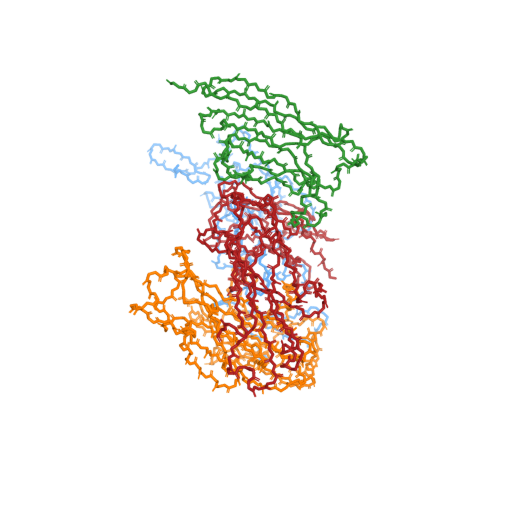04 1.000 49.35999 79 LEU H O 1
ATOM 3629 N N . TYR B 2 80 ? 38.81416 19.08386 34.07200 1.000 49.06404 80 TYR H N 1
ATOM 3630 C CA . TYR B 2 80 ? 38.47954 19.44728 35.43890 1.000 53.99232 80 TYR H CA 1
ATOM 3631 C C . TYR B 2 80 ? 38.17036 20.93788 35.55304 1.000 52.97373 80 TYR H C 1
ATOM 3632 O O . TYR B 2 80 ? 38.56427 21.74619 34.70866 1.000 50.21636 80 TYR H O 1
ATOM 3650 N N . LEU B 2 81 ? 37.47245 21.28747 36.63576 1.000 52.92332 81 LEU H N 1
ATOM 3651 C CA . LEU B 2 81 ? 37.28161 22.68081 37.03993 1.000 52.70321 81 LEU H CA 1
ATOM 3652 C C . LEU B 2 81 ? 37.30772 22.71992 38.56897 1.000 50.87979 81 LEU H C 1
ATOM 3653 O O . LEU B 2 81 ? 36.28992 22.44567 39.21665 1.000 51.47523 81 LEU H O 1
ATOM 3669 N N . GLN B 2 82 ? 38.46921 23.04726 39.13337 1.000 50.26422 82 GLN H N 1
ATOM 3670 C CA . GLN B 2 82 ? 38.54565 23.39296 40.55420 1.000 49.48716 82 GLN H CA 1
ATOM 3671 C C . GLN B 2 82 ? 37.81682 24.71481 40.74239 1.000 47.33438 82 GLN H C 1
ATOM 3672 O O . GLN B 2 82 ? 37.98796 25.63408 39.94052 1.000 50.28814 82 GLN H O 1
ATOM 3686 N N . MET B 2 83 ? 37.00462 24.80899 41.80060 1.000 45.70130 83 MET H N 1
ATOM 3687 C CA . MET B 2 83 ? 36.22022 26.00618 42.08320 1.000 45.14081 83 MET H CA 1
ATOM 3688 C C . MET B 2 83 ? 36.34406 26.31559 43.56846 1.000 50.56098 83 MET H C 1
ATOM 3689 O O . MET B 2 83 ? 35.77496 25.59751 44.39537 1.000 50.77340 83 MET H O 1
ATOM 3703 N N . ASN B 2 84 ? 37.06996 27.38153 43.90268 1.000 54.20526 84 ASN H N 1
ATOM 3704 C CA . ASN B 2 84 ? 37.26011 27.81996 45.27337 1.000 57.20397 84 ASN H CA 1
ATOM 3705 C C . ASN B 2 84 ? 36.44913 29.08063 45.54428 1.000 59.61035 84 ASN H C 1
ATOM 3706 O O . ASN B 2 84 ? 36.07909 29.81344 44.62405 1.000 59.47427 84 ASN H O 1
ATOM 3717 N N . SER B 2 85 ? 36.19085 29.33005 46.83057 1.000 61.71512 85 SER H N 1
ATOM 3718 C CA . SER B 2 85 ? 35.49143 30.52796 47.29342 1.000 63.46111 85 SER H CA 1
ATOM 3719 C C . SER B 2 85 ? 34.14040 30.68052 46.59760 1.000 61.66666 85 SER H C 1
ATOM 3720 O O . SER B 2 85 ? 33.81090 31.73075 46.04197 1.000 62.61845 85 SER H O 1
ATOM 3728 N N . LEU B 2 86 ? 33.36116 29.60741 46.63036 1.000 59.20314 86 LEU H N 1
ATOM 3729 C CA . LEU B 2 86 ? 32.11956 29.55496 45.87246 1.000 58.12470 86 LEU H CA 1
ATOM 3730 C C . LEU B 2 86 ? 31.07762 30.49928 46.45490 1.000 59.58246 86 LEU H C 1
ATOM 3731 O O . LEU B 2 86 ? 30.91037 30.59005 47.67587 1.000 62.93153 86 LEU H O 1
ATOM 3747 N N . ARG B 2 87 ? 30.38275 31.20436 45.56355 1.000 58.35224 87 ARG H N 1
ATOM 3748 C CA . ARG B 2 87 ? 29.34277 32.15290 45.91734 1.000 59.20744 87 ARG H CA 1
ATOM 3749 C C . ARG B 2 87 ? 27.99390 31.64395 45.42386 1.000 56.61641 87 ARG H C 1
ATOM 3750 O O . ARG B 2 87 ? 27.91695 30.75993 44.56317 1.000 53.31669 87 ARG H O 1
ATOM 3771 N N . ALA B 2 88 ? 26.92391 32.22218 45.98165 1.000 60.79023 88 ALA H N 1
ATOM 3772 C CA . ALA B 2 88 ? 25.57752 31.85575 45.55610 1.000 65.56080 88 ALA H CA 1
ATOM 3773 C C . ALA B 2 88 ? 25.36512 32.13647 44.07416 1.000 63.10822 88 ALA H C 1
ATOM 3774 O O . ALA B 2 88 ? 24.61743 31.41251 43.40558 1.000 65.83181 88 ALA H O 1
ATOM 3781 N N . GLU B 2 89 ? 26.02260 33.17290 43.53351 1.000 60.62476 89 GLU H N 1
ATOM 3782 C CA . GLU B 2 89 ? 25.90419 33.47889 42.11424 1.000 58.47760 89 GLU H CA 1
ATOM 3783 C C . GLU B 2 89 ? 26.65018 32.48831 41.22033 1.000 57.26718 89 GLU H C 1
ATOM 3784 O O . GLU B 2 89 ? 26.54021 32.60917 39.99038 1.000 56.36863 89 GLU H O 1
ATOM 3796 N N . ASP B 2 90 ? 27.39054 31.53928 41.78649 1.000 57.66546 90 ASP H N 1
ATOM 3797 C CA . ASP B 2 90 ? 27.96952 30.44304 41.02150 1.000 54.49074 90 ASP H CA 1
ATOM 3798 C C . ASP B 2 90 ? 27.04769 29.23660 40.91430 1.000 53.10876 90 ASP H C 1
ATOM 3799 O O . ASP B 2 90 ? 27.39939 28.27062 40.23098 1.000 52.94938 90 ASP H O 1
ATOM 3808 N N . THR B 2 91 ? 25.90589 29.25587 41.59619 1.000 54.06918 91 THR H N 1
ATOM 3809 C CA . THR B 2 91 ? 24.92519 28.18768 41.44708 1.000 53.29988 91 THR H CA 1
ATOM 3810 C C . THR B 2 91 ? 24.47224 28.09932 39.99631 1.000 54.72431 91 THR H C 1
ATOM 3811 O O . THR B 2 91 ? 23.96795 29.07674 39.43559 1.000 53.91966 91 THR H O 1
ATOM 3822 N N . ALA B 2 92 ? 24.65287 26.93024 39.38767 1.000 58.36389 92 ALA H N 1
ATOM 3823 C CA . ALA B 2 92 ? 24.31290 26.72886 37.98572 1.000 58.70786 92 ALA H CA 1
ATOM 3824 C C . ALA B 2 92 ? 24.51248 25.26408 37.62701 1.000 58.86780 92 ALA H C 1
ATOM 3825 O O . ALA B 2 92 ? 25.07944 24.48475 38.39301 1.000 53.48503 92 ALA H O 1
ATOM 3832 N N . THR B 2 93 ? 24.02435 24.90071 36.44241 1.000 53.96932 93 THR H N 1
ATOM 3833 C CA . THR B 2 93 ? 24.38552 23.64795 35.79706 1.000 51.59039 93 THR H CA 1
ATOM 3834 C C . THR B 2 93 ? 25.61058 23.90783 34.92637 1.000 51.18514 93 THR H C 1
ATOM 3835 O O . THR B 2 93 ? 25.57016 24.77498 34.04990 1.000 49.05011 93 THR H O 1
ATOM 3846 N N . TYR B 2 94 ? 26.68999 23.17414 35.17555 1.000 53.43210 94 TYR H N 1
ATOM 3847 C CA . TYR B 2 94 ? 27.95253 23.36716 34.47592 1.000 54.34738 94 TYR H CA 1
ATOM 3848 C C . TYR B 2 94 ? 28.12024 22.29944 33.40202 1.000 51.42987 94 TYR H C 1
ATOM 3849 O O . TYR B 2 94 ? 28.04325 21.10773 33.70439 1.000 49.45075 94 TYR H O 1
ATOM 3867 N N . TYR B 2 95 ? 28.33868 22.73530 32.16061 1.000 49.57777 95 TYR H N 1
ATOM 3868 C CA . TYR B 2 95 ? 28.59183 21.84900 31.03397 1.000 48.51162 95 TYR H CA 1
ATOM 3869 C C . TYR B 2 95 ? 30.05137 21.96124 30.60474 1.000 46.39178 95 TYR H C 1
ATOM 3870 O O . TYR B 2 95 ? 30.60235 23.06675 30.55734 1.000 44.31407 95 TYR H O 1
ATOM 3888 N N . CYS B 2 96 ? 30.67255 20.82957 30.26984 1.000 45.27172 96 CYS H N 1
ATOM 3889 C CA . CYS B 2 96 ? 31.92038 20.84541 29.51398 1.000 48.72339 96 CYS H CA 1
ATOM 3890 C C . CYS B 2 96 ? 31.58679 20.78216 28.02881 1.000 47.29847 96 CYS H C 1
ATOM 3891 O O . CYS B 2 96 ? 30.60872 20.12569 27.63928 1.000 48.56418 96 CYS H O 1
ATOM 3898 N N . ALA B 2 97 ? 32.38375 21.48626 27.21753 1.000 47.40075 97 ALA H N 1
ATOM 3899 C CA . ALA B 2 97 ? 32.12785 21.59951 25.78862 1.000 48.91299 97 ALA H CA 1
ATOM 3900 C C . ALA B 2 97 ? 33.42095 21.37556 25.02028 1.000 47.23985 97 ALA H C 1
ATOM 3901 O O . ALA B 2 97 ? 34.50364 21.75513 25.46684 1.000 46.73044 97 ALA H O 1
ATOM 3908 N N . ARG B 2 98 ? 33.28164 20.77248 23.83730 1.000 46.59825 98 ARG H N 1
ATOM 3909 C CA . ARG B 2 98 ? 34.36432 20.56457 22.88238 1.000 46.02166 98 ARG H CA 1
ATOM 3910 C C . ARG B 2 98 ? 34.06589 21.31409 21.59015 1.000 44.23296 98 ARG H C 1
ATOM 3911 O O . ARG B 2 98 ? 32.92791 21.26350 21.11424 1.000 47.85105 98 ARG H O 1
ATOM 3932 N N . PRO B 2 99 ? 35.03918 22.01866 20.99620 1.000 40.17793 99 PRO H N 1
ATOM 3933 C CA . PRO B 2 99 ? 34.74979 22.72894 19.75102 1.000 38.90239 99 PRO H CA 1
ATOM 3934 C C . PRO B 2 99 ? 34.75720 21.78895 18.55003 1.000 41.40335 99 PRO H C 1
ATOM 3935 O O . PRO B 2 99 ? 35.07789 20.60319 18.63698 1.000 42.41635 99 PRO H O 1
ATOM 3946 N N . SER B 2 100 ? 34.37910 22.36259 17.41056 1.000 40.81023 100 SER H N 1
ATOM 3947 C CA . SER B 2 100 ? 34.54067 21.73863 16.11083 1.000 41.93196 100 SER H CA 1
ATOM 3948 C C . SER B 2 100 ? 34.99387 22.83299 15.14779 1.000 44.20497 100 SER H C 1
ATOM 3949 O O . SER B 2 100 ? 35.23746 23.97614 15.54445 1.000 42.66712 100 SER H O 1
ATOM 3957 N N . THR B 2 101 ? 35.09666 22.49078 13.86317 1.000 47.58208 101 THR H N 1
ATOM 3958 C CA . THR B 2 101 ? 35.35688 23.49316 12.83571 1.000 45.46676 101 THR H CA 1
ATOM 3959 C C . THR B 2 101 ? 34.13952 24.36148 12.54483 1.000 46.10535 101 THR H C 1
ATOM 3960 O O . THR B 2 101 ? 34.26987 25.33710 11.79190 1.000 45.81179 101 THR H O 1
ATOM 3971 N N . GLU B 2 102 ? 32.98124 24.03984 13.10960 1.000 46.54517 102 GLU H N 1
ATOM 3972 C CA . GLU B 2 102 ? 31.76885 24.82578 12.94528 1.000 50.86058 102 GLU H CA 1
ATOM 3973 C C . GLU B 2 102 ? 31.54987 25.82364 14.07215 1.000 50.65991 102 GLU H C 1
ATOM 3974 O O . GLU B 2 102 ? 31.09708 26.94406 13.81440 1.000 52.03768 102 GLU H O 1
ATOM 3986 N N . ALA B 2 103 ? 31.86147 25.45095 15.31714 1.000 49.99190 103 ALA H N 1
ATOM 3987 C CA . ALA B 2 103 ? 31.54702 26.30965 16.44989 1.000 50.04496 103 ALA H CA 1
ATOM 3988 C C . ALA B 2 103 ? 32.51488 26.06802 17.60032 1.000 48.56245 103 ALA H C 1
ATOM 3989 O O . ALA B 2 103 ? 33.20826 25.04697 17.65757 1.000 46.05000 103 ALA H O 1
ATOM 3996 N N . LEU B 2 104 ? 32.52108 27.02436 18.53559 1.000 50.52740 104 LEU H N 1
ATOM 3997 C CA . LEU B 2 104 ? 33.34055 26.90192 19.73508 1.000 50.84113 104 LEU H CA 1
ATOM 3998 C C . LEU B 2 104 ? 32.81138 25.82051 20.66486 1.000 50.80568 104 LEU H C 1
ATOM 3999 O O . LEU B 2 104 ? 33.59075 25.09556 21.29161 1.000 51.88339 104 LEU H O 1
ATOM 4015 N N . PHE B 2 105 ? 31.49189 25.74767 20.81658 1.000 47.30811 105 PHE H N 1
ATOM 4016 C CA . PHE B 2 105 ? 30.82376 24.78381 21.68271 1.000 45.32910 105 PHE H CA 1
ATOM 4017 C C . PHE B 2 105 ? 29.96093 23.91346 20.76789 1.000 46.14234 105 PHE H C 1
ATOM 4018 O O . PHE B 2 105 ? 28.77092 24.17958 20.56966 1.000 47.06053 105 PHE H O 1
ATOM 4035 N N . ALA B 2 106 ? 30.58101 22.88306 20.18909 1.000 45.44981 106 ALA H N 1
ATOM 4036 C CA . ALA B 2 106 ? 29.89841 22.00047 19.25616 1.000 47.78163 106 ALA H CA 1
ATOM 4037 C C . ALA B 2 106 ? 29.25915 20.82170 19.97172 1.000 47.98873 106 ALA H C 1
ATOM 4038 O O . ALA B 2 106 ? 28.10400 20.48609 19.70973 1.000 47.50544 106 ALA H O 1
ATOM 4045 N N . TYR B 2 107 ? 30.00930 20.18577 20.87015 1.000 47.77890 107 TYR H N 1
ATOM 4046 C CA . TYR B 2 107 ? 29.56020 19.01975 21.60892 1.000 48.29291 107 TYR H CA 1
ATOM 4047 C C . TYR B 2 107 ? 29.47047 19.38382 23.07595 1.000 50.22235 107 TYR H C 1
ATOM 4048 O O . TYR B 2 107 ? 30.38631 20.01251 23.61334 1.000 45.92700 107 TYR H O 1
ATOM 4066 N N . TRP B 2 108 ? 28.36711 18.99217 23.71557 1.000 55.96915 108 TRP H N 1
ATOM 4067 C CA . TRP B 2 108 ? 28.08764 19.34482 25.09168 1.000 57.92434 108 TRP H CA 1
ATOM 4068 C C . TRP B 2 108 ? 27.77785 18.08686 25.88565 1.000 56.70650 108 TRP H C 1
ATOM 4069 O O . TRP B 2 108 ? 27.13406 17.16821 25.37567 1.000 57.14429 108 TRP H O 1
ATOM 4090 N N . GLY B 2 109 ? 28.22944 18.05665 27.13905 1.000 53.12156 109 GLY H N 1
ATOM 4091 C CA . GLY B 2 109 ? 27.76719 17.06358 28.07389 1.000 51.31878 109 GLY H CA 1
ATOM 4092 C C . GLY B 2 109 ? 26.37203 17.40949 28.56621 1.000 49.67271 109 GLY H C 1
ATOM 4093 O O . GLY B 2 109 ? 25.79792 18.44663 28.22710 1.000 49.76977 109 GLY H O 1
ATOM 4097 N N . HIS B 2 110 ? 25.81491 16.51873 29.38363 1.000 51.34717 110 HIS H N 1
ATOM 4098 C CA . HIS B 2 110 ? 24.48650 16.76427 29.93217 1.000 54.05860 110 HIS H CA 1
ATOM 4099 C C . HIS B 2 110 ? 24.50860 17.73231 31.10377 1.000 51.08480 110 HIS H C 1
ATOM 4100 O O . HIS B 2 110 ? 23.46040 18.30323 31.42515 1.000 51.26033 110 HIS H O 1
ATOM 4114 N N . GLY B 2 111 ? 25.65886 17.91303 31.74929 1.000 49.98683 111 GLY H N 1
ATOM 4115 C CA . GLY B 2 111 ? 25.80335 18.89998 32.79486 1.000 52.18805 111 GLY H CA 1
ATOM 4116 C C . GLY B 2 111 ? 25.71221 18.29280 34.18323 1.000 51.17133 111 GLY H C 1
ATOM 4117 O O . GLY B 2 111 ? 25.13264 17.22390 34.39994 1.000 50.53671 111 GLY H O 1
ATOM 4121 N N . THR B 2 112 ? 26.31156 19.00773 35.13686 1.000 53.84423 112 THR H N 1
ATOM 4122 C CA . THR B 2 112 ? 26.27938 18.64830 36.54771 1.000 55.13850 112 THR H CA 1
ATOM 4123 C C . THR B 2 112 ? 25.79246 19.85188 37.33879 1.000 53.02971 112 THR H C 1
ATOM 4124 O O . THR B 2 112 ? 26.26496 20.97246 37.12286 1.000 52.24417 112 THR H O 1
ATOM 4135 N N . LEU B 2 113 ? 24.84394 19.62357 38.23877 1.000 53.01211 113 LEU H N 1
ATOM 4136 C CA . LEU B 2 113 ? 24.25881 20.70729 39.01518 1.000 51.04362 113 LEU H CA 1
ATOM 4137 C C . LEU B 2 113 ? 25.17263 21.06836 40.17863 1.000 50.91515 113 LEU H C 1
ATOM 4138 O O . LEU B 2 113 ? 25.58680 20.19593 40.94735 1.000 51.06214 113 LEU H O 1
ATOM 4154 N N . VAL B 2 114 ? 25.45579 22.36119 40.31738 1.000 50.24688 114 VAL H N 1
ATOM 4155 C CA . VAL B 2 114 ? 26.18494 22.90487 41.45374 1.000 52.06647 114 VAL H CA 1
ATOM 4156 C C . VAL B 2 114 ? 25.22819 23.82172 42.19803 1.000 52.86266 114 VAL H C 1
ATOM 4157 O O . VAL B 2 114 ? 24.75006 24.81313 41.63261 1.000 52.25304 114 VAL H O 1
ATOM 4170 N N . THR B 2 115 ? 24.95206 23.49351 43.45835 1.000 54.40179 115 THR H N 1
ATOM 4171 C CA . THR B 2 115 ? 24.11278 24.30245 44.33017 1.000 55.47180 115 THR H CA 1
ATOM 4172 C C . THR B 2 115 ? 24.97627 24.84295 45.46316 1.000 55.35998 115 THR H C 1
ATOM 4173 O O . THR B 2 115 ? 25.54470 24.06164 46.23241 1.000 54.23446 115 THR H O 1
ATOM 4184 N N . VAL B 2 116 ? 25.08191 26.16596 45.55280 1.000 56.69025 116 VAL H N 1
ATOM 4185 C CA . VAL B 2 116 ? 25.82350 26.82825 46.62331 1.000 57.47319 116 VAL H CA 1
ATOM 4186 C C . VAL B 2 116 ? 24.79826 27.30943 47.64222 1.000 57.83045 116 VAL H C 1
ATOM 4187 O O . VAL B 2 116 ? 24.03107 28.24198 47.37452 1.000 58.43906 116 VAL H O 1
ATOM 4200 N N . SER B 2 117 ? 24.79163 26.68390 48.81719 1.000 58.45087 117 SER H N 1
ATOM 4201 C CA . SER B 2 117 ? 23.77679 26.97369 49.82091 1.000 59.79329 117 SER H CA 1
ATOM 4202 C C . SER B 2 117 ? 24.21666 26.43573 51.17337 1.000 61.57675 117 SER H C 1
ATOM 4203 O O . SER B 2 117 ? 24.88381 25.40107 51.25979 1.000 59.86051 117 SER H O 1
ATOM 4211 N N . SER B 2 118 ? 23.81405 27.14883 52.22973 1.000 64.15245 118 SER H N 1
ATOM 4212 C CA . SER B 2 118 ? 24.10121 26.71667 53.59122 1.000 66.88293 118 SER H CA 1
ATOM 4213 C C . SER B 2 118 ? 23.16778 25.61493 54.07805 1.000 68.04138 118 SER H C 1
ATOM 4214 O O . SER B 2 118 ? 23.49367 24.93307 55.05355 1.000 68.72483 118 SER H O 1
ATOM 4222 N N . ALA B 2 119 ? 22.01703 25.43956 53.43175 1.000 68.84942 119 ALA H N 1
ATOM 4223 C CA . ALA B 2 119 ? 21.03589 24.46647 53.88660 1.000 69.16533 119 ALA H CA 1
ATOM 4224 C C . ALA B 2 119 ? 21.58398 23.04856 53.76122 1.000 70.14359 119 ALA H C 1
ATOM 4225 O O . ALA B 2 119 ? 22.47070 22.76357 52.95150 1.000 66.52728 119 ALA H O 1
ATOM 4232 N N . SER B 2 120 ? 21.04077 22.15339 54.57667 1.000 61.16570 120 SER H N 1
ATOM 4233 C CA . SER B 2 120 ? 21.52544 20.78594 54.67183 1.000 63.91579 120 SER H CA 1
ATOM 4234 C C . SER B 2 120 ? 20.72513 19.85211 53.77574 1.000 59.62553 120 SER H C 1
ATOM 4235 O O . SER B 2 120 ? 19.55517 20.09725 53.47097 1.000 59.32063 120 SER H O 1
ATOM 4243 N N . THR B 2 121 ? 21.37331 18.76613 53.36180 1.000 58.82701 121 THR H N 1
ATOM 4244 C CA . THR B 2 121 ? 20.70197 17.74633 52.56901 1.000 58.51133 121 THR H CA 1
ATOM 4245 C C . THR B 2 121 ? 19.60220 17.08479 53.38594 1.000 58.44943 121 THR H C 1
ATOM 4246 O O . THR B 2 121 ? 19.80660 16.72907 54.55134 1.000 61.44158 121 THR H O 1
ATOM 4257 N N . LYS B 2 122 ? 18.44066 16.90837 52.76169 1.000 55.51569 122 LYS H N 1
ATOM 4258 C CA . LYS B 2 122 ? 17.28443 16.30854 53.41406 1.000 54.86995 122 LYS H CA 1
ATOM 4259 C C . LYS B 2 122 ? 16.47276 15.54661 52.37691 1.000 52.22233 122 LYS H C 1
ATOM 4260 O O . LYS B 2 122 ? 16.20598 16.07754 51.29249 1.000 54.07258 122 LYS H O 1
ATOM 4279 N N . GLY B 2 123 ? 16.06312 14.32743 52.71780 1.000 50.20186 123 GLY H N 1
ATOM 4280 C CA . GLY B 2 123 ? 15.24202 13.52122 51.83705 1.000 51.03872 123 GLY H CA 1
ATOM 4281 C C . GLY B 2 123 ? 13.77276 13.86751 51.96835 1.000 48.50999 123 GLY H C 1
ATOM 4282 O O . GLY B 2 123 ? 13.34449 14.42897 52.98086 1.000 47.20912 123 GLY H O 1
ATOM 4286 N N . PRO B 2 124 ? 12.96702 13.53721 50.95466 1.000 48.92184 124 PRO H N 1
ATOM 4287 C CA . PRO B 2 124 ? 11.55090 13.91793 50.99478 1.000 48.37393 124 PRO H CA 1
ATOM 4288 C C . PRO B 2 124 ? 10.67017 12.91941 51.73147 1.000 49.67933 124 PRO H C 1
ATOM 4289 O O . PRO B 2 124 ? 11.01069 11.75126 51.91883 1.000 51.92361 124 PRO H O 1
ATOM 4300 N N . SER B 2 125 ? 9.51911 13.42756 52.16576 1.000 49.2909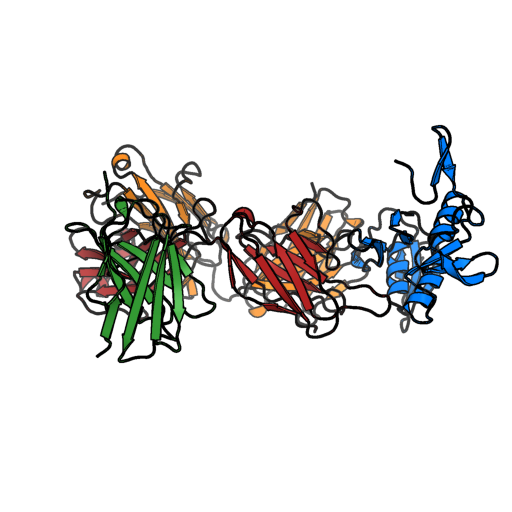4 125 SER H N 1
ATOM 4301 C CA . SER B 2 125 ? 8.36782 12.60553 52.49101 1.000 49.21308 125 SER H CA 1
ATOM 4302 C C . SER B 2 125 ? 7.49349 12.50919 51.24871 1.000 49.13434 125 SER H C 1
ATOM 4303 O O . SER B 2 125 ? 7.31953 13.50020 50.53016 1.000 51.24749 125 SER H O 1
ATOM 4311 N N . VAL B 2 126 ? 6.94876 11.31944 50.99917 1.000 47.29911 126 VAL H N 1
ATOM 4312 C CA . VAL B 2 126 ? 6.09188 11.06535 49.84486 1.000 45.57826 126 VAL H CA 1
ATOM 4313 C C . VAL B 2 126 ? 4.70049 10.73795 50.36087 1.000 47.24728 126 VAL H C 1
ATOM 4314 O O . VAL B 2 126 ? 4.51854 9.78163 51.12539 1.000 49.77354 126 VAL H O 1
ATOM 4327 N N . PHE B 2 127 ? 3.70902 11.51794 49.92264 1.000 47.61069 127 PHE H N 1
ATOM 4328 C CA . PHE B 2 127 ? 2.31603 11.39599 50.33366 1.000 47.23739 127 PHE H CA 1
ATOM 4329 C C . PHE B 2 127 ? 1.42795 11.13494 49.12815 1.000 48.58741 127 PHE H C 1
ATOM 4330 O O . PHE B 2 127 ? 1.72161 11.61768 48.03340 1.000 46.36974 127 PHE H O 1
ATOM 4347 N N . PRO B 2 128 ? 0.33234 10.38665 49.28392 1.000 49.71913 128 PRO H N 1
ATOM 4348 C CA . PRO B 2 128 ? -0.53227 10.12998 48.12844 1.000 50.13757 128 PRO H CA 1
ATOM 4349 C C . PRO B 2 128 ? -1.42392 11.31470 47.80035 1.000 47.87428 128 PRO H C 1
ATOM 4350 O O . PRO B 2 128 ? -1.87296 12.05421 48.68262 1.000 48.23760 128 PRO H O 1
ATOM 4361 N N . LEU B 2 129 ? -1.66531 11.48172 46.50641 1.000 46.01124 129 LEU H N 1
ATOM 4362 C CA . LEU B 2 129 ? -2.68608 12.38443 45.98235 1.000 49.68232 129 LEU H CA 1
ATOM 4363 C C . LEU B 2 129 ? -3.78018 11.50238 45.37395 1.000 49.10301 129 LEU H C 1
ATOM 4364 O O . LEU B 2 129 ? -3.60756 10.96932 44.26664 1.000 48.23928 129 LEU H O 1
ATOM 4380 N N . ALA B 2 130 ? -4.88115 11.34431 46.10239 1.000 49.89467 130 ALA H N 1
ATOM 4381 C CA . ALA B 2 130 ? -6.02626 10.53851 45.67356 1.000 52.67684 130 ALA H CA 1
ATOM 4382 C C . ALA B 2 130 ? -7.29893 11.32384 45.89943 1.000 54.92512 130 ALA H C 1
ATOM 4383 O O . ALA B 2 130 ? -7.33489 12.19922 46.76207 1.000 52.96354 130 ALA H O 1
ATOM 4390 N N . PRO B 2 131 ? -8.37595 11.04250 45.15232 1.000 59.94895 131 PRO H N 1
ATOM 4391 C CA . PRO B 2 131 ? -9.63999 11.74599 45.40604 1.000 63.71998 131 PRO H CA 1
ATOM 4392 C C . PRO B 2 131 ? -10.24369 11.40050 46.75996 1.000 66.48943 131 PRO H C 1
ATOM 4393 O O . PRO B 2 131 ? -9.95095 10.35544 47.34782 1.000 64.67621 131 PRO H O 1
ATOM 4404 N N . CYS B 2 132 ? -11.06113 12.35179 47.25302 1.000 67.87402 132 CYS H N 1
ATOM 4405 C CA . CYS B 2 132 ? -11.85130 12.05521 48.42162 1.000 70.66010 132 CYS H CA 1
ATOM 4406 C C . CYS B 2 132 ? -12.74893 10.82925 48.29151 1.000 74.30586 132 CYS H C 1
ATOM 4407 O O . CYS B 2 132 ? -12.96762 10.07660 49.24500 1.000 75.88790 132 CYS H O 1
ATOM 4414 N N . SER B 2 133 ? -13.26571 10.58676 47.08287 1.000 76.00773 133 SER H N 1
ATOM 4415 C CA . SER B 2 133 ? -14.17276 9.51987 46.75284 1.000 79.20494 133 SER H CA 1
ATOM 4416 C C . SER B 2 133 ? -13.63235 8.63210 45.62492 1.000 78.98048 133 SER H C 1
ATOM 4417 O O . SER B 2 133 ? -12.90727 9.07630 44.74096 1.000 76.50336 133 SER H O 1
ATOM 4425 N N . ARG B 2 134 ? -14.04564 7.34028 45.61221 1.000 82.56349 134 ARG H N 1
ATOM 4426 C CA . ARG B 2 134 ? -13.34128 6.36489 44.78078 1.000 81.69317 134 ARG H CA 1
ATOM 4427 C C . ARG B 2 134 ? -13.37248 6.70175 43.26784 1.000 82.41543 134 ARG H C 1
ATOM 4428 O O . ARG B 2 134 ? -12.37232 6.57815 42.54486 1.000 80.18288 134 ARG H O 1
ATOM 4449 N N . SER B 2 135 ? -14.57276 7.07493 42.73884 1.000 85.84105 135 SER H N 1
ATOM 4450 C CA . SER B 2 135 ? -14.67515 7.31545 41.30882 1.000 87.14951 135 SER H CA 1
ATOM 4451 C C . SER B 2 135 ? -15.56588 8.47507 40.81083 1.000 86.53897 135 SER H C 1
ATOM 4452 O O . SER B 2 135 ? -15.05473 9.42688 40.22364 1.000 86.67242 135 SER H O 1
ATOM 4460 N N . THR B 2 136 ? -16.91577 8.43591 41.05875 1.000 88.30818 136 THR H N 1
ATOM 4461 C CA . THR B 2 136 ? -17.91215 9.39766 40.58868 1.000 91.82948 136 THR H CA 1
ATOM 4462 C C . THR B 2 136 ? -18.14751 9.11773 39.09976 1.000 93.17278 136 THR H C 1
ATOM 4463 O O . THR B 2 136 ? -17.55189 8.19537 38.53402 1.000 90.34879 136 THR H O 1
ATOM 4474 N N . SER B 2 137 ? -19.08346 9.86705 38.46854 1.000 98.05662 137 SER H N 1
ATOM 4475 C CA . SER B 2 137 ? -19.46922 9.54339 37.10724 1.000 104.47199 137 SER H CA 1
ATOM 4476 C C . SER B 2 137 ? -18.34714 9.68481 36.07746 1.000 103.29416 137 SER H C 1
ATOM 4477 O O . SER B 2 137 ? -18.32651 8.98117 35.06249 1.000 101.42130 137 SER H O 1
ATOM 4485 N N . GLU B 2 138 ? -17.39942 10.62950 36.31448 1.000 102.89763 138 GLU H N 1
ATOM 4486 C CA . GLU B 2 138 ? -16.29135 10.95808 35.43208 1.000 98.36119 138 GLU H CA 1
ATOM 4487 C C . GLU B 2 138 ? -15.65532 9.72831 34.80063 1.000 94.56583 138 GLU H C 1
ATOM 4488 O O . GLU B 2 138 ? -15.53350 8.66143 35.40334 1.000 95.00786 138 GLU H O 1
ATOM 4500 N N . SER B 2 139 ? -15.34608 9.86935 33.49042 1.000 92.37662 139 SER H N 1
ATOM 4501 C CA . SER B 2 139 ? -14.68617 8.80618 32.77127 1.000 89.53115 139 SER H CA 1
ATOM 4502 C C . SER B 2 139 ? -13.18187 8.71996 32.97700 1.000 83.02939 139 SER H C 1
ATOM 4503 O O . SER B 2 139 ? -12.54073 7.70250 32.67029 1.000 82.79379 139 SER H O 1
ATOM 4511 N N . THR B 2 140 ? -12.59578 9.77278 33.53537 1.000 80.54606 140 THR H N 1
ATOM 4512 C CA . THR B 2 140 ? -11.17396 9.86612 33.84705 1.000 76.22016 140 THR H CA 1
ATOM 4513 C C . THR B 2 140 ? -10.99518 10.21415 35.32086 1.000 74.21279 140 THR H C 1
ATOM 4514 O O . THR B 2 140 ? -11.79493 10.95151 35.90761 1.000 75.45634 140 THR H O 1
ATOM 4525 N N . ALA B 2 141 ? -9.93462 9.66418 35.91416 1.000 71.80199 141 ALA H N 1
ATOM 4526 C CA . ALA B 2 141 ? -9.56591 9.91453 37.29684 1.000 71.07325 141 ALA H CA 1
ATOM 4527 C C . ALA B 2 141 ? -8.08954 10.27180 37.36436 1.000 65.76135 141 ALA H C 1
ATOM 4528 O O . ALA B 2 141 ? -7.26967 9.68625 36.64559 1.000 63.53873 141 ALA H O 1
ATOM 4535 N N . ALA B 2 142 ? -7.76176 11.23242 38.23028 1.000 63.86143 142 ALA H N 1
ATOM 4536 C CA . ALA B 2 142 ? -6.39553 11.66637 38.44724 1.000 61.91195 142 ALA H CA 1
ATOM 4537 C C . ALA B 2 142 ? -5.90307 11.17229 39.79933 1.000 61.25626 142 ALA H C 1
ATOM 4538 O O . ALA B 2 142 ? -6.65238 11.16948 40.77979 1.000 60.83210 142 ALA H O 1
ATOM 4545 N N . LEU B 2 143 ? -4.64552 10.73806 39.83972 1.000 59.66788 143 LEU H N 1
ATOM 4546 C CA . LEU B 2 143 ? -3.97738 10.39169 41.08675 1.000 61.35177 143 LEU H CA 1
ATOM 4547 C C . LEU B 2 143 ? -2.50943 10.77137 40.94989 1.000 56.48094 143 LEU H C 1
ATOM 4548 O O . LEU B 2 143 ? -1.98993 10.93343 39.84359 1.000 56.92845 143 LEU H O 1
ATOM 4564 N N . GLY B 2 144 ? -1.85002 10.91368 42.08827 1.000 52.18286 144 GLY H N 1
ATOM 4565 C CA . GLY B 2 144 ? -0.46474 11.31270 42.08542 1.000 51.25834 144 GLY H CA 1
ATOM 4566 C C . GLY B 2 144 ? 0.18921 11.03855 43.41876 1.000 48.59674 144 GLY H C 1
ATOM 4567 O O . GLY B 2 144 ? -0.41351 10.43163 44.30346 1.000 48.77145 144 GLY H O 1
ATOM 4571 N N . CYS B 2 145 ? 1.41809 11.52124 43.56384 1.000 46.50510 145 CYS H N 1
ATOM 4572 C CA . CYS B 2 145 ? 2.09600 11.50365 44.85137 1.000 49.36756 145 CYS H CA 1
ATOM 4573 C C . CYS B 2 145 ? 2.86039 12.80603 45.01475 1.000 49.05252 145 CYS H C 1
ATOM 4574 O O . CYS B 2 145 ? 3.44556 13.32521 44.05958 1.000 46.96218 145 CYS H O 1
ATOM 4581 N N . LEU B 2 146 ? 2.80098 13.34595 46.23110 1.000 51.99438 146 LEU H N 1
ATOM 4582 C CA . LEU B 2 146 ? 3.41202 14.62315 46.57167 1.000 49.44669 146 LEU H CA 1
ATOM 4583 C C . LEU B 2 146 ? 4.75087 14.35825 47.23993 1.000 49.08471 146 LEU H C 1
ATOM 4584 O O . LEU B 2 146 ? 4.79875 13.73136 48.30200 1.000 48.06554 146 LEU H O 1
ATOM 4600 N N . VAL B 2 147 ? 5.82379 14.85425 46.63355 1.000 51.50315 147 VAL H N 1
ATOM 4601 C CA . VAL B 2 147 ? 7.18327 14.66747 47.13280 1.000 52.27884 147 VAL H CA 1
ATOM 4602 C C . VAL B 2 147 ? 7.57465 15.97009 47.82057 1.000 51.19326 147 VAL H C 1
ATOM 4603 O O . VAL B 2 147 ? 7.92354 16.95340 47.15994 1.000 51.83254 147 VAL H O 1
ATOM 4616 N N . LYS B 2 148 ? 7.54537 15.97055 49.15159 1.000 49.48176 148 LYS H N 1
ATOM 4617 C CA . LYS B 2 148 ? 7.57414 17.18960 49.94027 1.000 48.13973 148 LYS H CA 1
ATOM 4618 C C . LYS B 2 148 ? 8.81566 17.24861 50.81392 1.000 47.25350 148 LYS H C 1
ATOM 4619 O O . LYS B 2 148 ? 9.26389 16.23561 51.36333 1.000 46.21370 148 LYS H O 1
ATOM 4638 N N . ASP B 2 149 ? 9.37150 18.45213 50.92491 1.000 49.17725 149 ASP H N 1
ATOM 4639 C CA . ASP B 2 149 ? 10.40186 18.81706 51.90347 1.000 49.23939 149 ASP H CA 1
ATOM 4640 C C . ASP B 2 149 ? 11.70244 18.00464 51.69331 1.000 49.06329 149 ASP H C 1
ATOM 4641 O O . ASP B 2 149 ? 12.05912 17.15338 52.47775 1.000 49.70424 149 ASP H O 1
ATOM 4650 N N . TYR B 2 150 ? 12.40040 18.35785 50.59742 1.000 47.73326 150 TYR H N 1
ATOM 4651 C CA . TYR B 2 150 ? 13.73033 17.81605 50.34008 1.000 49.62114 150 TYR H CA 1
ATOM 4652 C C . TYR B 2 150 ? 14.68638 18.93056 49.93336 1.000 47.39791 150 TYR H C 1
ATOM 4653 O O . TYR B 2 150 ? 14.27743 20.04059 49.58348 1.000 46.54502 150 TYR H O 1
ATOM 4671 N N . PHE B 2 151 ? 15.98298 18.60576 49.97561 1.000 45.66026 151 PHE H N 1
ATOM 4672 C CA . PHE B 2 151 ? 17.03598 19.53140 49.56475 1.000 43.30361 151 PHE H CA 1
ATOM 4673 C C . PHE B 2 151 ? 18.31503 18.73838 49.35373 1.000 42.63692 151 PHE H C 1
ATOM 4674 O O . PHE B 2 151 ? 18.54333 17.77657 50.09244 1.000 43.44444 151 PHE H O 1
ATOM 4691 N N . PRO B 2 152 ? 19.14337 19.06061 48.33477 1.000 39.32952 152 PRO H N 1
ATOM 4692 C CA . PRO B 2 152 ? 18.98448 19.99329 47.20762 1.000 39.34157 152 PRO H CA 1
ATOM 4693 C C . PRO B 2 152 ? 18.18258 19.32767 46.09875 1.000 42.74451 152 PRO H C 1
ATOM 4694 O O . PRO B 2 152 ? 17.68644 18.22040 46.29513 1.000 41.11106 152 PRO H O 1
ATOM 4705 N N . GLU B 2 153 ? 18.06015 19.98514 44.95448 1.000 43.49814 153 GLU H N 1
ATOM 4706 C CA . GLU B 2 153 ? 17.55364 19.31842 43.77660 1.000 48.08440 153 GLU H CA 1
ATOM 4707 C C . GLU B 2 153 ? 18.55381 18.25744 43.32241 1.000 51.15638 153 GLU H C 1
ATOM 4708 O O . GLU B 2 153 ? 19.72338 18.28910 43.71769 1.000 50.06557 153 GLU H O 1
ATOM 4720 N N . PRO B 2 154 ? 18.11277 17.28054 42.50444 1.000 51.65175 154 PRO H N 1
ATOM 4721 C CA . PRO B 2 154 ? 16.77917 16.98915 41.97892 1.000 50.03144 154 PRO H CA 1
ATOM 4722 C C . PRO B 2 154 ? 16.19318 15.69020 42.51503 1.000 50.84478 154 PRO H C 1
ATOM 4723 O O . PRO B 2 154 ? 16.93362 14.89366 43.08302 1.000 49.76935 154 PRO H O 1
ATOM 4734 N N . VAL B 2 155 ? 14.88599 15.49196 42.33359 1.000 50.18526 155 VAL H N 1
ATOM 4735 C CA . VAL B 2 155 ? 14.26609 14.18614 42.47098 1.000 48.90315 155 VAL H CA 1
ATOM 4736 C C . VAL B 2 155 ? 13.74544 13.78502 41.08896 1.000 48.65271 155 VAL H C 1
ATOM 4737 O O . VAL B 2 155 ? 13.37106 14.63884 40.27262 1.000 50.72082 155 VAL H O 1
ATOM 4750 N N . THR B 2 156 ? 13.73317 12.48037 40.83693 1.000 47.17227 156 THR H N 1
ATOM 4751 C CA . THR B 2 156 ? 13.09853 11.90068 39.66982 1.000 42.82730 156 THR H CA 1
ATOM 4752 C C . THR B 2 156 ? 11.92857 11.03791 40.12506 1.000 41.66940 156 THR H C 1
ATOM 4753 O O . THR B 2 156 ? 12.01197 10.36898 41.16187 1.000 45.60535 156 THR H O 1
ATOM 4764 N N . VAL B 2 157 ? 10.83732 11.06796 39.35724 1.000 39.20374 157 VAL H N 1
ATOM 4765 C CA . VAL B 2 157 ? 9.64965 10.28424 39.64674 1.000 39.96395 157 VAL H CA 1
ATOM 4766 C C . VAL B 2 157 ? 9.27852 9.49423 38.39962 1.000 42.32207 157 VAL H C 1
ATOM 4767 O O . VAL B 2 157 ? 9.19320 10.06382 37.30592 1.000 44.53761 157 VAL H O 1
ATOM 4780 N N . SER B 2 158 ? 9.06257 8.19225 38.56570 1.000 42.75689 158 SER H N 1
ATOM 4781 C CA . SER B 2 158 ? 8.49675 7.33356 37.53984 1.000 44.06920 158 SER H CA 1
ATOM 4782 C C . SER B 2 158 ? 7.25788 6.66318 38.11999 1.000 44.01874 158 SER H C 1
ATOM 4783 O O . SER B 2 158 ? 7.03431 6.68948 39.33503 1.000 44.50212 158 SER H O 1
ATOM 4791 N N . TRP B 2 159 ? 6.45075 6.07003 37.23954 1.000 44.05534 159 TRP H N 1
ATOM 4792 C CA . TRP B 2 159 ? 5.21695 5.39852 37.62610 1.000 45.71398 159 TRP H CA 1
ATOM 4793 C C . TRP B 2 159 ? 5.24560 3.95340 37.14954 1.000 47.47374 159 TRP H C 1
ATOM 4794 O O . TRP B 2 159 ? 5.51015 3.68893 35.97008 1.000 46.84033 159 TRP H O 1
ATOM 4815 N N . ASN B 2 160 ? 4.94957 3.03417 38.07400 1.000 49.74567 160 ASN H N 1
ATOM 4816 C CA . ASN B 2 160 ? 5.00233 1.59082 37.82155 1.000 52.93112 160 ASN H CA 1
ATOM 4817 C C . ASN B 2 160 ? 6.34406 1.18025 37.21611 1.000 54.61938 160 ASN H C 1
ATOM 4818 O O . ASN B 2 160 ? 6.42110 0.36649 36.28917 1.000 57.30155 160 ASN H O 1
ATOM 4829 N N . SER B 2 161 ? 7.41770 1.76658 37.74484 1.000 54.61350 161 SER H N 1
ATOM 4830 C CA . SER B 2 161 ? 8.78571 1.42110 37.35900 1.000 56.22560 161 SER H CA 1
ATOM 4831 C C . SER B 2 161 ? 9.03902 1.69321 35.87882 1.000 58.02226 161 SER H C 1
ATOM 4832 O O . SER B 2 161 ? 9.73790 0.93714 35.20115 1.000 59.93576 161 SER H O 1
ATOM 4840 N N . GLY B 2 162 ? 8.46563 2.78865 35.37368 1.000 57.05402 162 GLY H N 1
ATOM 4841 C CA . GLY B 2 162 ? 8.63901 3.18069 33.99331 1.000 57.22754 162 GLY H CA 1
ATOM 4842 C C . GLY B 2 162 ? 7.62912 2.60378 33.02507 1.000 61.06746 162 GLY H C 1
ATOM 4843 O O . GLY B 2 162 ? 7.55942 3.06661 31.87818 1.000 61.80640 162 GLY H O 1
ATOM 4847 N N . ALA B 2 163 ? 6.84032 1.61339 33.44893 1.000 63.16759 163 ALA H N 1
ATOM 4848 C CA . ALA B 2 163 ? 5.86808 1.00600 32.54952 1.000 64.04416 163 ALA H CA 1
ATOM 4849 C C . ALA B 2 163 ? 4.68712 1.91988 32.25096 1.000 62.84591 163 ALA H C 1
ATOM 4850 O O . ALA B 2 163 ? 4.00379 1.70646 31.24266 1.000 64.89727 163 ALA H O 1
ATOM 4857 N N . LEU B 2 164 ? 4.43463 2.92223 33.09536 1.000 61.58440 164 LEU H N 1
ATOM 4858 C CA . LEU B 2 164 ? 3.34532 3.87252 32.90044 1.000 59.43696 164 LEU H CA 1
ATOM 4859 C C . LEU B 2 164 ? 3.95275 5.23400 32.58082 1.000 57.12580 164 LEU H C 1
ATOM 4860 O O . LEU B 2 164 ? 4.62320 5.82921 33.43178 1.000 55.73644 164 LEU H O 1
ATOM 4876 N N . THR B 2 165 ? 3.70711 5.72200 31.36183 1.000 56.78645 165 THR H N 1
ATOM 4877 C CA . THR B 2 165 ? 4.20633 7.01263 30.91186 1.000 55.25461 165 THR H CA 1
ATOM 4878 C C . THR B 2 165 ? 3.08761 7.86852 30.32191 1.000 55.79266 165 THR H C 1
ATOM 4879 O O . THR B 2 165 ? 3.10755 9.09589 30.44305 1.000 53.70296 165 THR H O 1
ATOM 4890 N N . SER B 2 166 ? 2.12023 7.23189 29.66807 1.000 59.40338 166 SER H N 1
ATOM 4891 C CA . SER B 2 166 ? 1.01510 7.94926 29.04291 1.000 60.76280 166 SER H CA 1
ATOM 4892 C C . SER B 2 166 ? 0.15911 8.61986 30.10907 1.000 60.35500 166 SER H C 1
ATOM 4893 O O . SER B 2 166 ? -0.32839 7.95985 31.03186 1.000 60.78862 166 SER H O 1
ATOM 4901 N N . GLY B 2 167 ? -0.01445 9.93133 29.98442 1.000 60.73490 167 GLY H N 1
ATOM 4902 C CA . GLY B 2 167 ? -0.79580 10.69577 30.93095 1.000 60.38305 167 GLY H CA 1
ATOM 4903 C C . GLY B 2 167 ? -0.05185 11.17869 32.15671 1.000 57.76421 167 GLY H C 1
ATOM 4904 O O . GLY B 2 167 ? -0.66744 11.80885 33.02554 1.000 58.03809 167 GLY H O 1
ATOM 4908 N N . VAL B 2 168 ? 1.24649 10.91089 32.25147 1.000 56.72173 168 VAL H N 1
ATOM 4909 C CA . VAL B 2 168 ? 2.02914 11.29765 33.41723 1.000 54.17047 168 VAL H CA 1
ATOM 4910 C C . VAL B 2 168 ? 2.47930 12.74080 33.27386 1.000 52.77999 168 VAL H C 1
ATOM 4911 O O . VAL B 2 168 ? 2.95388 13.15880 32.20749 1.000 54.36392 168 VAL H O 1
ATOM 4924 N N . HIS B 2 169 ? 2.33811 13.50881 34.35794 1.000 49.78299 169 HIS H N 1
ATOM 4925 C CA . HIS B 2 169 ? 2.85692 14.86772 34.43719 1.000 50.31228 169 HIS H CA 1
ATOM 4926 C C . HIS B 2 169 ? 3.60625 15.02254 35.75152 1.000 48.58973 169 HIS H C 1
ATOM 4927 O O . HIS B 2 169 ? 2.99782 14.92022 36.82163 1.000 47.06313 169 HIS H O 1
ATOM 4941 N N . THR B 2 170 ? 4.91390 15.26714 35.66527 1.000 47.75983 170 THR H N 1
ATOM 4942 C CA . THR B 2 170 ? 5.77257 15.49715 36.82265 1.000 47.27137 170 THR H CA 1
ATOM 4943 C C . THR B 2 170 ? 6.16215 16.97402 36.82219 1.000 48.04932 170 THR H C 1
ATOM 4944 O O . THR B 2 170 ? 6.88093 17.43120 35.92598 1.000 46.66283 170 THR H O 1
ATOM 4955 N N . PHE B 2 171 ? 5.70701 17.70576 37.84705 1.000 47.98398 171 PHE H N 1
ATOM 4956 C CA . PHE B 2 171 ? 5.80104 19.16477 37.82830 1.000 47.96936 171 PHE H CA 1
ATOM 4957 C C . PHE B 2 171 ? 7.19025 19.64172 38.24735 1.000 49.75879 171 PHE H C 1
ATOM 4958 O O . PHE B 2 171 ? 7.90175 18.94036 38.96542 1.000 51.19981 171 PHE H O 1
ATOM 4975 N N . PRO B 2 172 ? 7.60167 20.84038 37.81286 1.000 50.08131 172 PRO H N 1
ATOM 4976 C CA . PRO B 2 172 ? 8.83193 21.42549 38.36359 1.000 48.63530 172 PRO H CA 1
ATOM 4977 C C . PRO B 2 172 ? 8.70947 21.65222 39.86266 1.000 45.96503 172 PRO H C 1
ATOM 4978 O O . PRO B 2 172 ? 7.63451 21.95816 40.38409 1.000 45.37848 172 PRO H O 1
ATOM 4989 N N . ALA B 2 173 ? 9.83371 21.50116 40.55718 1.000 45.00933 173 ALA H N 1
ATOM 4990 C CA . ALA B 2 173 ? 9.85368 21.73559 41.98916 1.000 44.75395 173 ALA H CA 1
ATOM 4991 C C . ALA B 2 173 ? 9.65175 23.21861 42.27706 1.000 43.38017 173 ALA H C 1
ATOM 4992 O O . ALA B 2 173 ? 10.06750 24.08730 41.50716 1.000 46.24164 173 ALA H O 1
ATOM 4999 N N . VAL B 2 174 ? 8.98446 23.49903 43.39584 1.000 45.05822 174 VAL H N 1
ATOM 5000 C CA . VAL B 2 174 ? 8.84994 24.84462 43.92686 1.000 45.81192 174 VAL H CA 1
ATOM 5001 C C . VAL B 2 174 ? 9.65509 24.92702 45.21748 1.000 46.11794 174 VAL H C 1
ATOM 5002 O O . VAL B 2 174 ? 9.64342 23.99224 46.02738 1.000 41.88893 174 VAL H O 1
ATOM 5015 N N . LEU B 2 175 ? 10.36942 26.03226 45.38919 1.000 51.16465 175 LEU H N 1
ATOM 5016 C CA . LEU B 2 175 ? 11.07529 26.30570 46.63830 1.000 55.31385 175 LEU H CA 1
ATOM 5017 C C . LEU B 2 175 ? 10.08675 26.93898 47.60534 1.000 55.29742 175 LEU H C 1
ATOM 5018 O O . LEU B 2 175 ? 9.60742 28.05740 47.37381 1.000 58.63481 175 LEU H O 1
ATOM 5034 N N . GLN B 2 176 ? 9.76971 26.23006 48.68972 1.000 53.30673 176 GLN H N 1
ATOM 5035 C CA . GLN B 2 176 ? 8.84333 26.72668 49.69445 1.000 55.87869 176 GLN H CA 1
ATOM 5036 C C . GLN B 2 176 ? 9.61516 27.54944 50.72743 1.000 57.35552 176 GLN H C 1
ATOM 5037 O O . GLN B 2 176 ? 10.83718 27.43532 50.86277 1.000 60.34417 176 GLN H O 1
ATOM 5051 N N . SER B 2 177 ? 8.87971 28.39279 51.45776 1.000 55.97321 177 SER H N 1
ATOM 5052 C CA . SER B 2 177 ? 9.50626 29.42971 52.27010 1.000 58.53583 177 SER H CA 1
ATOM 5053 C C . SER B 2 177 ? 10.38011 28.87053 53.38721 1.000 57.49736 177 SER H C 1
ATOM 5054 O O . SER B 2 177 ? 11.22180 29.59885 53.92228 1.000 60.29073 177 SER H O 1
ATOM 5062 N N . SER B 2 178 ? 10.21150 27.60033 53.74688 1.000 53.51530 178 SER H N 1
ATOM 5063 C CA . SER B 2 178 ? 11.12825 26.94852 54.66693 1.000 51.53309 178 SER H CA 1
ATOM 5064 C C . SER B 2 178 ? 12.52524 26.75318 54.09087 1.000 52.79199 178 SER H C 1
ATOM 5065 O O . SER B 2 178 ? 13.44809 26.46623 54.86542 1.000 53.98879 178 SER H O 1
ATOM 5073 N N . GLY B 2 179 ? 12.69955 26.88885 52.77517 1.000 53.02942 179 GLY H N 1
ATOM 5074 C CA . GLY B 2 179 ? 13.97283 26.65518 52.13202 1.000 55.16777 179 GLY H CA 1
ATOM 5075 C C . GLY B 2 179 ? 14.13911 25.26881 51.53773 1.000 56.46424 179 GLY H C 1
ATOM 5076 O O . GLY B 2 179 ? 15.14062 25.02653 50.86288 1.000 54.06722 179 GLY H O 1
ATOM 5080 N N . LEU B 2 180 ? 13.19571 24.36536 51.78703 1.000 56.99041 180 LEU H N 1
ATOM 5081 C CA . LEU B 2 180 ? 13.18980 23.04205 51.18334 1.000 56.41151 180 LEU H CA 1
ATOM 5082 C C . LEU B 2 180 ? 12.33723 23.06046 49.91720 1.000 55.98455 180 LEU H C 1
ATOM 5083 O O . LEU B 2 180 ? 11.51618 23.95634 49.71373 1.000 59.31619 180 LEU H O 1
ATOM 5099 N N . TYR B 2 181 ? 12.53957 22.05566 49.07052 1.000 52.59249 181 TYR H N 1
ATOM 5100 C CA . TYR B 2 181 ? 11.80442 21.94229 47.82561 1.000 48.54322 181 TYR H CA 1
ATOM 5101 C C . TYR B 2 181 ? 10.59467 21.02719 47.98682 1.000 45.96094 181 TYR H C 1
ATOM 5102 O O . TYR B 2 181 ? 10.49141 20.25309 48.93934 1.000 44.02902 181 TYR H O 1
ATOM 5120 N N . SER B 2 182 ? 9.67471 21.13205 47.03047 1.000 44.06660 182 SER H N 1
ATOM 5121 C CA . SER B 2 182 ? 8.51550 20.25618 46.97604 1.000 42.13726 182 SER H CA 1
ATOM 5122 C C . SER B 2 182 ? 8.04466 20.17963 45.53447 1.000 41.30545 182 SER H C 1
ATOM 5123 O O . SER B 2 182 ? 8.09351 21.17680 44.80922 1.000 38.15284 182 SER H O 1
ATOM 5131 N N . LEU B 2 183 ? 7.61949 18.99312 45.11541 1.000 41.48867 183 LEU H N 1
ATOM 5132 C CA . LEU B 2 183 ? 7.01011 18.81859 43.81049 1.000 43.55835 183 LEU H CA 1
ATOM 5133 C C . LEU B 2 183 ? 5.91060 17.77835 43.91984 1.000 44.38828 183 LEU H C 1
ATOM 5134 O O . LEU B 2 183 ? 5.75354 17.11103 44.94286 1.000 44.27450 183 LEU H O 1
ATOM 5150 N N . SER B 2 184 ? 5.17053 17.61769 42.82993 1.000 41.99331 184 SER H N 1
ATOM 5151 C CA . SER B 2 184 ? 4.15874 16.58868 42.72463 1.000 43.39777 184 SER H CA 1
ATOM 5152 C C . SER B 2 184 ? 4.23926 15.95978 41.34161 1.000 45.39136 184 SER H C 1
ATOM 5153 O O . SER B 2 184 ? 4.62483 16.61283 40.36612 1.000 47.17937 184 SER H O 1
ATOM 5161 N N . SER B 2 185 ? 3.92308 14.67072 41.28549 1.000 46.58239 185 SER H N 1
ATOM 5162 C CA . SER B 2 185 ? 3.76792 13.93253 40.04152 1.000 48.98017 185 SER H CA 1
ATOM 5163 C C . SER B 2 185 ? 2.35412 13.36818 40.01191 1.000 48.54996 185 SER H C 1
ATOM 5164 O O . SER B 2 185 ? 1.86004 12.87104 41.02582 1.000 46.56490 185 SER H O 1
ATOM 5172 N N . VAL B 2 186 ? 1.70266 13.45524 38.84968 1.000 49.38720 186 VAL H N 1
ATOM 5173 C CA . VAL B 2 186 ? 0.31269 13.06382 38.69696 1.000 50.45694 186 VAL H CA 1
ATOM 5174 C C . VAL B 2 186 ? 0.15871 12.27091 37.40529 1.000 53.01072 186 VAL H C 1
ATOM 5175 O O . VAL B 2 186 ? 0.93819 12.39751 36.46697 1.000 53.89984 186 VAL H O 1
ATOM 5188 N N . VAL B 2 187 ? -0.89539 11.45371 37.36766 1.000 53.69494 187 VAL H N 1
ATOM 5189 C CA . VAL B 2 187 ? -1.25038 10.67945 36.18657 1.000 54.11887 187 VAL H CA 1
ATOM 5190 C C . VAL B 2 187 ? -2.76912 10.60427 36.10426 1.000 55.91272 187 VAL H C 1
ATOM 5191 O O . VAL B 2 187 ? -3.44083 10.41551 37.12412 1.000 54.93142 187 VAL H O 1
ATOM 5204 N N . THR B 2 188 ? -3.30495 10.74454 34.89273 1.000 57.52866 188 THR H N 1
ATOM 5205 C CA . THR B 2 188 ? -4.71948 10.53077 34.63099 1.000 62.88362 188 THR H CA 1
ATOM 5206 C C . THR B 2 188 ? -4.92490 9.13646 34.03676 1.000 64.16929 188 THR H C 1
ATOM 5207 O O . THR B 2 188 ? -4.12852 8.69793 33.19111 1.000 63.24464 188 THR H O 1
ATOM 5218 N N . VAL B 2 189 ? -5.96637 8.47095 34.47946 1.000 68.08120 189 VAL H N 1
ATOM 5219 C CA . VAL B 2 189 ? -6.24824 7.07122 34.09603 1.000 71.86810 189 VAL H CA 1
ATOM 5220 C C . VAL B 2 189 ? -7.76010 6.92705 33.89993 1.000 76.84922 189 VAL H C 1
ATOM 5221 O O . VAL B 2 189 ? -8.53524 7.68736 34.45882 1.000 80.47948 189 VAL H O 1
ATOM 5234 N N . PRO B 2 190 ? -8.17316 5.92620 33.10793 1.000 77.36358 190 PRO H N 1
ATOM 5235 C CA . PRO B 2 190 ? -9.61974 5.64593 33.04624 1.000 80.35517 190 PRO H CA 1
ATOM 5236 C C . PRO B 2 190 ? -10.11809 5.12959 34.38322 1.000 82.02868 190 PRO H C 1
ATOM 5237 O O . PRO B 2 190 ? -9.48623 4.27791 35.01500 1.000 78.35274 190 PRO H O 1
ATOM 5248 N N . SER B 2 191 ? -11.26380 5.66344 34.81714 1.000 84.82959 191 SER H N 1
ATOM 5249 C CA . SER B 2 191 ? -11.79090 5.31893 36.13516 1.000 85.34523 191 SER H CA 1
ATOM 5250 C C . SER B 2 191 ? -12.14795 3.84166 36.25502 1.000 87.56438 191 SER H C 1
ATOM 5251 O O . SER B 2 191 ? -12.19972 3.31817 37.37354 1.000 86.34336 191 SER H O 1
ATOM 5259 N N . SER B 2 192 ? -12.39439 3.16055 35.13205 1.000 89.82801 192 SER H N 1
ATOM 5260 C CA . SER B 2 192 ? -12.64903 1.72445 35.17614 1.000 92.24473 192 SER H CA 1
ATOM 5261 C C . SER B 2 192 ? -11.44864 0.95586 35.71416 1.000 89.66146 192 SER H C 1
ATOM 5262 O O . SER B 2 192 ? -11.61331 -0.11234 36.31776 1.000 91.27148 192 SER H O 1
ATOM 5270 N N . SER B 2 193 ? -10.23856 1.48062 35.51086 1.000 84.63034 193 SER H N 1
ATOM 5271 C CA . SER B 2 193 ? -9.02329 0.76994 35.87908 1.000 82.06950 193 SER H CA 1
ATOM 5272 C C . SER B 2 193 ? -8.72199 0.80328 37.37194 1.000 81.69635 193 SER H C 1
ATOM 5273 O O . SER B 2 193 ? -7.77697 0.12944 37.80393 1.000 81.14257 193 SER H O 1
ATOM 5281 N N . LEU B 2 194 ? -9.48655 1.54189 38.17024 1.000 83.99303 194 LEU H N 1
ATOM 5282 C CA . LEU B 2 194 ? -9.14112 1.73348 39.57233 1.000 82.84996 194 LEU H CA 1
ATOM 5283 C C . LEU B 2 194 ? -9.41560 0.52124 40.45299 1.000 85.47327 194 LEU H C 1
ATOM 5284 O O . LEU B 2 194 ? -9.21092 0.61032 41.66601 1.000 85.13308 194 LEU H O 1
ATOM 5300 N N . GLY B 2 195 ? -9.88462 -0.58912 39.87789 1.000 88.33396 195 GLY H N 1
ATOM 5301 C CA . GLY B 2 195 ? -10.03887 -1.83412 40.60408 1.000 89.87598 195 GLY H CA 1
ATOM 5302 C C . GLY B 2 195 ? -9.18362 -2.95781 40.04657 1.000 90.25360 195 GLY H C 1
ATOM 5303 O O . GLY B 2 195 ? -8.87986 -3.92005 40.75929 1.000 90.68698 195 GLY H O 1
ATOM 5307 N N . THR B 2 196 ? -8.78814 -2.83835 38.77897 1.000 90.54080 196 THR H N 1
ATOM 5308 C CA . THR B 2 196 ? -8.03145 -3.87760 38.09071 1.000 91.63788 196 THR H CA 1
ATOM 5309 C C . THR B 2 196 ? -6.52862 -3.63672 38.10081 1.000 85.83511 196 THR H C 1
ATOM 5310 O O . THR B 2 196 ? -5.76151 -4.60075 38.20841 1.000 84.93572 196 THR H O 1
ATOM 5321 N N . LYS B 2 197 ? -6.09110 -2.37873 37.99255 1.000 81.80083 197 LYS H N 1
ATOM 5322 C CA . LYS B 2 197 ? -4.68202 -2.03222 37.89610 1.000 78.20342 197 LYS H CA 1
ATOM 5323 C C . LYS B 2 197 ? -4.25661 -1.17585 39.08384 1.000 74.01915 197 LYS H C 1
ATOM 5324 O O . LYS B 2 197 ? -5.04339 -0.37525 39.60766 1.000 74.75693 197 LYS H O 1
ATOM 5343 N N . THR B 2 198 ? -3.00441 -1.35742 39.49688 1.000 69.51553 198 THR H N 1
ATOM 5344 C CA . THR B 2 198 ? -2.40125 -0.61163 40.58976 1.000 65.25055 198 THR H CA 1
ATOM 5345 C C . THR B 2 198 ? -1.48624 0.47197 40.02989 1.000 60.10436 198 THR H C 1
ATOM 5346 O O . THR B 2 198 ? -0.97760 0.36174 38.91443 1.000 57.91577 198 THR H O 1
ATOM 5357 N N . TYR B 2 199 ? -1.28067 1.52496 40.82767 1.000 59.04679 199 TYR H N 1
ATOM 5358 C CA . TYR B 2 199 ? -0.49647 2.68333 40.41413 1.000 58.71634 199 TYR H CA 1
ATOM 5359 C C . TYR B 2 199 ? 0.47859 3.05667 41.51942 1.000 54.64613 199 TYR H C 1
ATOM 5360 O O . TYR B 2 199 ? 0.05745 3.42515 42.62173 1.000 55.13371 199 TYR H O 1
ATOM 5378 N N . THR B 2 200 ? 1.77257 2.97843 41.20911 1.000 52.87016 200 THR H N 1
ATOM 5379 C CA . THR B 2 200 ? 2.84887 3.18047 42.17107 1.000 51.24864 200 THR H CA 1
ATOM 5380 C C . THR B 2 200 ? 3.84072 4.17729 41.60116 1.000 49.00387 200 THR H C 1
ATOM 5381 O O . THR B 2 200 ? 4.33107 3.99257 40.48354 1.000 48.87554 200 THR H O 1
ATOM 5392 N N . CYS B 2 201 ? 4.14163 5.22303 42.36786 1.000 49.01002 201 CYS H N 1
ATOM 5393 C CA . CYS B 2 201 ? 5.13693 6.21424 41.97986 1.000 48.69084 201 CYS H CA 1
ATOM 5394 C C . CYS B 2 201 ? 6.46626 5.88060 42.64218 1.000 48.59555 201 CYS H C 1
ATOM 5395 O O . CYS B 2 201 ? 6.50941 5.54161 43.83277 1.000 49.66290 201 CYS H O 1
ATOM 5402 N N . ASN B 2 202 ? 7.54342 5.95858 41.86226 1.000 48.14518 202 ASN H N 1
ATOM 5403 C CA . ASN B 2 202 ? 8.88361 5.58836 42.30395 1.000 47.03968 202 ASN H CA 1
ATOM 5404 C C . ASN B 2 202 ? 9.71796 6.85505 42.41842 1.000 45.89011 202 ASN H C 1
ATOM 5405 O O . ASN B 2 202 ? 10.13421 7.42612 41.40209 1.000 46.98937 202 ASN H O 1
ATOM 5416 N N . VAL B 2 203 ? 9.96816 7.27541 43.65728 1.000 47.54490 203 VAL H N 1
ATOM 5417 C CA . VAL B 2 203 ? 10.66412 8.52241 43.94484 1.000 47.19411 203 VAL H CA 1
ATOM 5418 C C . VAL B 2 203 ? 12.11474 8.21847 44.25541 1.000 49.30309 203 VAL H C 1
ATOM 5419 O O . VAL B 2 203 ? 12.41770 7.27852 44.99199 1.000 45.17440 203 VAL H O 1
ATOM 5432 N N . ASP B 2 204 ? 13.02100 9.02247 43.69471 1.000 50.14213 204 ASP H N 1
ATOM 5433 C CA . ASP B 2 204 ? 14.46231 8.85965 43.89511 1.000 50.18916 204 ASP H CA 1
ATOM 5434 C C . ASP B 2 204 ? 15.06234 10.23544 44.14517 1.000 50.52081 204 ASP H C 1
ATOM 5435 O O . ASP B 2 204 ? 14.97640 11.11470 43.27988 1.000 52.95666 204 ASP H O 1
ATOM 5444 N N . HIS B 2 205 ? 15.64859 10.41834 45.32700 1.000 47.82389 205 HIS H N 1
ATOM 5445 C CA . HIS B 2 205 ? 16.40813 11.61551 45.68816 1.000 47.06029 205 HIS H CA 1
ATOM 5446 C C . HIS B 2 205 ? 17.83682 11.14540 45.94549 1.000 49.20668 205 HIS H C 1
ATOM 5447 O O . HIS B 2 205 ? 18.19625 10.79188 47.07304 1.000 48.56110 205 HIS H O 1
ATOM 5461 N N . LYS B 2 206 ? 18.64347 11.12510 44.88394 1.000 51.69823 206 LYS H N 1
ATOM 5462 C CA . LYS B 2 206 ? 20.00596 10.63678 45.01096 1.000 52.81912 206 LYS H CA 1
ATOM 5463 C C . LYS B 2 206 ? 20.89589 11.42476 45.97788 1.000 56.89812 206 LYS H C 1
ATOM 5464 O O . LYS B 2 206 ? 21.77798 10.78769 46.58309 1.000 56.23319 206 LYS H O 1
ATOM 5483 N N . PRO B 2 207 ? 20.75478 12.74454 46.15346 1.000 61.19747 207 PRO H N 1
ATOM 5484 C CA . PRO B 2 207 ? 21.59577 13.42333 47.15266 1.000 65.57780 207 PRO H CA 1
ATOM 5485 C C . PRO B 2 207 ? 21.46801 12.87522 48.56034 1.000 62.76160 207 PRO H C 1
ATOM 5486 O O . PRO B 2 207 ? 22.44841 12.93452 49.31563 1.000 65.04391 207 PRO H O 1
ATOM 5497 N N . SER B 2 208 ? 20.29729 12.34689 48.93351 1.000 63.51646 208 SER H N 1
ATOM 5498 C CA . SER B 2 208 ? 20.08149 11.76699 50.25311 1.000 63.91215 208 SER H CA 1
ATOM 5499 C C . SER B 2 208 ? 20.02996 10.23979 50.24039 1.000 63.39767 208 SER H C 1
ATOM 5500 O O . SER B 2 208 ? 19.75506 9.63302 51.28414 1.000 60.45425 208 SER H O 1
ATOM 5508 N N . ASN B 2 209 ? 20.29020 9.61092 49.09070 1.000 68.96078 209 ASN H N 1
ATOM 5509 C CA . ASN B 2 209 ? 20.21271 8.15111 48.93121 1.000 75.91495 209 ASN H CA 1
ATOM 5510 C C . ASN B 2 209 ? 18.84476 7.62428 49.37650 1.000 81.46704 209 ASN H C 1
ATOM 5511 O O . ASN B 2 209 ? 18.72959 6.64546 50.12508 1.000 77.04151 209 ASN H O 1
ATOM 5522 N N . THR B 2 210 ? 17.79855 8.27863 48.87893 1.000 94.29565 210 THR H N 1
ATOM 5523 C CA . THR B 2 210 ? 16.42514 7.95665 49.22034 1.000 93.49523 210 THR H CA 1
ATOM 5524 C C . THR B 2 210 ? 15.73345 7.34666 48.01010 1.000 91.92900 210 THR H C 1
ATOM 5525 O O . THR B 2 210 ? 15.76055 7.92534 46.92075 1.000 92.15643 210 THR H O 1
ATOM 5536 N N . LYS B 2 211 ? 15.12601 6.17887 48.20653 1.000 88.70405 211 LYS H N 1
ATOM 5537 C CA . LYS B 2 211 ? 14.28131 5.53859 47.21388 1.000 86.23258 211 LYS H CA 1
ATOM 5538 C C . LYS B 2 211 ? 12.97018 5.14501 47.87892 1.000 81.43051 211 LYS H C 1
ATOM 5539 O O . LYS B 2 211 ? 12.98445 4.46154 48.90712 1.000 81.94722 211 LYS H O 1
ATOM 5558 N N . VAL B 2 212 ? 11.85332 5.57892 47.29713 1.000 77.87191 212 VAL H N 1
ATOM 5559 C CA . VAL B 2 212 ? 10.53108 5.32857 47.84914 1.000 76.38452 212 VAL H CA 1
ATOM 5560 C C . VAL B 2 212 ? 9.60054 4.88741 46.72611 1.000 74.88618 212 VAL H C 1
ATOM 5561 O O . VAL B 2 212 ? 9.51977 5.54743 45.68318 1.000 72.37257 212 VAL H O 1
ATOM 5574 N N . ASP B 2 213 ? 8.89514 3.77671 46.95820 1.000 76.52022 213 ASP H N 1
ATOM 5575 C CA . ASP B 2 213 ? 7.80008 3.31714 46.11964 1.000 78.53739 213 ASP H CA 1
ATOM 5576 C C . ASP B 2 213 ? 6.50369 3.50906 46.89241 1.000 78.52616 213 ASP H C 1
ATOM 5577 O O . ASP B 2 213 ? 6.30889 2.87478 47.93536 1.000 80.62017 213 ASP H O 1
ATOM 5586 N N . LYS B 2 214 ? 5.62986 4.38007 46.38328 1.000 76.87321 214 LYS H N 1
ATOM 5587 C CA . LYS B 2 214 ? 4.38752 4.75202 47.05201 1.000 76.58075 214 LYS H CA 1
ATOM 5588 C C . LYS B 2 214 ? 3.21532 4.35219 46.16663 1.000 78.21399 214 LYS H C 1
ATOM 5589 O O . LYS B 2 214 ? 3.02605 4.92352 45.08450 1.000 76.89684 214 LYS H O 1
ATOM 5608 N N . ARG B 2 215 ? 2.44545 3.36757 46.62557 1.000 81.69385 215 ARG H N 1
ATOM 5609 C CA . ARG B 2 215 ? 1.21830 2.98776 45.94778 1.000 84.63892 215 ARG H CA 1
ATOM 5610 C C . ARG B 2 215 ? 0.09796 3.93691 46.35608 1.000 81.41678 215 ARG H C 1
ATOM 5611 O O . ARG B 2 215 ? -0.12448 4.16780 47.54937 1.000 79.45253 215 ARG H O 1
ATOM 5632 N N . VAL B 2 216 ? -0.64210 4.42817 45.36507 1.000 82.04338 216 VAL H N 1
ATOM 5633 C CA . VAL B 2 216 ? -1.66642 5.44575 45.55830 1.000 85.19606 216 VAL H CA 1
ATOM 5634 C C . VAL B 2 216 ? -3.01793 4.79960 45.29693 1.000 93.22433 216 VAL H C 1
ATOM 5635 O O . VAL B 2 216 ? -3.28132 4.31958 44.18373 1.000 91.42398 216 VAL H O 1
ATOM 5648 N N . GLU B 2 217 ? -3.86810 4.78501 46.32301 1.000 104.97767 217 GLU H N 1
ATOM 5649 C CA . GLU B 2 217 ? -5.23725 4.30713 46.21645 1.000 120.69662 217 GLU H CA 1
ATOM 5650 C C . GLU B 2 217 ? -6.15117 5.30183 46.91634 1.000 133.13533 217 GLU H C 1
ATOM 5651 O O . GLU B 2 217 ? -5.72521 6.02072 47.82542 1.000 129.69546 217 GLU H O 1
ATOM 5663 N N . SER B 2 218 ? -7.40800 5.33837 46.48758 1.000 149.67579 218 SER H N 1
ATOM 5664 C CA . SER B 2 218 ? -8.37843 6.26691 47.05223 1.000 159.28258 218 SER H CA 1
ATOM 5665 C C . SER B 2 218 ? -8.97177 5.67955 48.32650 1.000 160.70212 218 SER H C 1
ATOM 5666 O O . SER B 2 218 ? -9.54219 4.58372 48.30390 1.000 170.96420 218 SER H O 1
ATOM 5674 N N . SER B 2 219 ? -8.83714 6.40777 49.43099 1.000 149.94681 219 SER H N 1
ATOM 5675 C CA . SER B 2 219 ? -9.31729 5.95491 50.73312 1.000 143.22421 219 SER H CA 1
ATOM 5676 C C . SER B 2 219 ? -10.82719 5.73925 50.73761 1.000 144.70433 219 SER H C 1
ATOM 5677 O O . SER B 2 219 ? -11.29665 4.59920 50.72284 1.000 146.78694 219 SER H O 1
ATOM 5685 N N . GLN C 3 1 ? -22.58609 51.46195 32.62308 1.000 128.40719 5 GLN K N 1
ATOM 5686 C CA . GLN C 3 1 ? -21.78671 50.26589 32.88978 1.000 125.02963 5 GLN K CA 1
ATOM 5687 C C . GLN C 3 1 ? -21.14963 49.82406 31.56856 1.000 117.57547 5 GLN K C 1
ATOM 5688 O O . GLN C 3 1 ? -21.37110 50.43764 30.52873 1.000 118.66848 5 GLN K O 1
ATOM 5701 N N . VAL C 3 2 ? -20.32362 48.77849 31.62781 1.000 107.35729 6 VAL K N 1
ATOM 5702 C CA . VAL C 3 2 ? -19.66479 48.25755 30.43263 1.000 96.37979 6 VAL K CA 1
ATOM 5703 C C . VAL C 3 2 ? -20.71422 47.51225 29.61103 1.000 89.95571 6 VAL K C 1
ATOM 5704 O O . VAL C 3 2 ? -21.22342 46.47267 30.04237 1.000 89.88566 6 VAL K O 1
ATOM 5717 N N . GLN C 3 3 ? -21.01764 48.02575 28.42371 1.000 84.02419 7 GLN K N 1
ATOM 5718 C CA . GLN C 3 3 ? -22.03855 47.47215 27.55059 1.000 79.59547 7 GLN K CA 1
ATOM 5719 C C . GLN C 3 3 ? -21.36429 46.84135 26.33902 1.000 71.10572 7 GLN K C 1
ATOM 5720 O O . GLN C 3 3 ? -20.50658 47.47356 25.70719 1.000 71.86906 7 GLN K O 1
ATOM 5734 N N . LEU C 3 4 ? -21.74995 45.60488 26.02433 1.000 62.79512 8 LEU K N 1
ATOM 5735 C CA . LEU C 3 4 ? -21.33256 44.91818 24.81232 1.000 57.72670 8 LEU K CA 1
ATOM 5736 C C . LEU C 3 4 ? -22.57711 44.57756 24.00261 1.000 56.37771 8 LEU K C 1
ATOM 5737 O O . LEU C 3 4 ? -23.57610 44.12055 24.56761 1.000 56.03476 8 LEU K O 1
ATOM 5753 N N . GLN C 3 5 ? -22.51879 44.79503 22.68891 1.000 57.02916 9 GLN K N 1
ATOM 5754 C CA . GLN C 3 5 ? -23.64601 44.51516 21.80994 1.000 59.01954 9 GLN K CA 1
ATOM 5755 C C . GLN C 3 5 ? -23.13712 43.86432 20.53352 1.000 54.85491 9 GLN K C 1
ATOM 5756 O O . GLN C 3 5 ? -22.40531 44.49307 19.76102 1.000 54.55668 9 GLN K O 1
ATOM 5770 N N . GLU C 3 6 ? -23.53140 42.61072 20.31772 1.000 51.18810 10 GLU K N 1
ATOM 5771 C CA . GLU C 3 6 ? -23.17632 41.89651 19.10018 1.000 48.46654 10 GLU K CA 1
ATOM 5772 C C . GLU C 3 6 ? -24.14513 42.24518 17.97487 1.000 49.29211 10 GLU K C 1
ATOM 5773 O O . GLU C 3 6 ? -25.31617 42.55833 18.20914 1.000 50.10758 10 GLU K O 1
ATOM 5785 N N . SER C 3 7 ? -23.64364 42.17296 16.74377 1.000 50.58937 11 SER K N 1
ATOM 5786 C CA . SER C 3 7 ? -24.47894 42.34867 15.56519 1.000 51.95546 11 SER K CA 1
ATOM 5787 C C . SER C 3 7 ? -23.91750 41.48692 14.44056 1.000 49.38264 11 SER K C 1
ATOM 5788 O O . SER C 3 7 ? -22.82287 40.93049 14.54986 1.000 46.29505 11 SER K O 1
ATOM 5796 N N . GLY C 3 8 ? -24.68949 41.38473 13.35786 1.000 47.81116 12 GLY K N 1
ATOM 5797 C CA . GLY C 3 8 ? -24.29402 40.63203 12.19071 1.000 47.38324 12 GLY K CA 1
ATOM 5798 C C . GLY C 3 8 ? -24.93746 39.26981 12.04394 1.000 47.66216 12 GLY K C 1
ATOM 5799 O O . GLY C 3 8 ? -24.71951 38.61196 11.01915 1.000 47.95117 12 GLY K O 1
ATOM 5803 N N . GLY C 3 9 ? -25.72114 38.82688 13.02377 1.000 50.77279 13 GLY K N 1
ATOM 5804 C CA . GLY C 3 9 ? -26.32780 37.50683 12.94544 1.000 55.31514 13 GLY K CA 1
ATOM 5805 C C . GLY C 3 9 ? -27.34658 37.42314 11.82196 1.000 57.57529 13 GLY K C 1
ATOM 5806 O O . GLY C 3 9 ? -28.11019 38.35674 11.57504 1.000 61.42349 13 GLY K O 1
ATOM 5810 N N . GLY C 3 10 ? -27.36024 36.28230 11.14858 1.000 53.47895 14 GLY K N 1
ATOM 5811 C CA . GLY C 3 10 ? -28.33245 36.03262 10.10711 1.000 52.23780 14 GLY K CA 1
ATOM 5812 C C . GLY C 3 10 ? -28.27614 34.58302 9.68454 1.000 53.12519 14 GLY K C 1
ATOM 5813 O O . GLY C 3 10 ? -27.56546 33.77075 10.28769 1.000 53.53638 14 GLY K O 1
ATOM 5817 N N . LEU C 3 11 ? -29.03514 34.27025 8.63310 1.000 56.86706 15 LEU K N 1
ATOM 5818 C CA . LEU C 3 11 ? -29.05949 32.92628 8.06945 1.000 61.95505 15 LEU K CA 1
ATOM 5819 C C . LEU C 3 11 ? -28.16174 32.86453 6.84249 1.000 64.68092 15 LEU K C 1
ATOM 5820 O O . LEU C 3 11 ? -28.08979 33.82209 6.06920 1.000 64.71106 15 LEU K O 1
ATOM 5836 N N . VAL C 3 12 ? -27.48940 31.72228 6.66753 1.000 68.21158 16 VAL K N 1
ATOM 5837 C CA . VAL C 3 12 ? -26.59154 31.49378 5.54208 1.000 72.15941 16 VAL K CA 1
ATOM 5838 C C . VAL C 3 12 ? -26.71622 30.03256 5.12775 1.000 76.28059 16 VAL K C 1
ATOM 5839 O O . VAL C 3 12 ? -27.17170 29.18073 5.89462 1.000 74.85816 16 VAL K O 1
ATOM 5852 N N . GLN C 3 13 ? -26.29103 29.74534 3.90321 1.000 82.52769 17 GLN K N 1
ATOM 5853 C CA . GLN C 3 13 ? -26.17179 28.37656 3.42232 1.000 87.06979 17 GLN K CA 1
ATOM 5854 C C . GLN C 3 13 ? -24.91388 27.72122 3.99647 1.000 82.33009 17 GLN K C 1
ATOM 5855 O O . GLN C 3 13 ? -23.97034 28.41531 4.37696 1.000 80.84957 17 GLN K O 1
ATOM 5869 N N . PRO C 3 14 ? -24.84580 26.38687 4.01017 1.000 80.47672 18 PRO K N 1
ATOM 5870 C CA . PRO C 3 14 ? -23.55171 25.73233 4.25489 1.000 81.02374 18 PRO K CA 1
ATOM 5871 C C . PRO C 3 14 ? -22.51909 26.13580 3.20950 1.000 79.61014 18 PRO K C 1
ATOM 5872 O O . PRO C 3 14 ? -22.80673 26.19095 2.01124 1.000 81.57128 18 PRO K O 1
ATOM 5883 N N . GLY C 3 15 ? -21.30374 26.40857 3.68255 1.000 77.25085 19 GLY K N 1
ATOM 5884 C CA . GLY C 3 15 ? -20.24561 26.92740 2.85368 1.000 77.03674 19 GLY K CA 1
ATOM 5885 C C . GLY C 3 15 ? -20.16122 28.43726 2.81628 1.000 77.55339 19 GLY K C 1
ATOM 5886 O O . GLY C 3 15 ? -19.11414 28.97802 2.44703 1.000 74.59653 19 GLY K O 1
ATOM 5890 N N . GLY C 3 16 ? -21.22851 29.13019 3.20306 1.000 81.93388 20 GLY K N 1
ATOM 5891 C CA . GLY C 3 16 ? -21.27754 30.57856 3.14646 1.000 83.17618 20 GLY K CA 1
ATOM 5892 C C . GLY C 3 16 ? -20.42034 31.27068 4.18371 1.000 80.97582 20 GLY K C 1
ATOM 5893 O O . GLY C 3 16 ? -19.54978 30.64747 4.80067 1.000 81.51646 20 GLY K O 1
ATOM 5897 N N . SER C 3 17 ? -20.68040 32.56365 4.38757 1.000 77.36099 21 SER K N 1
ATOM 5898 C CA . SER C 3 17 ? -19.79995 33.41468 5.16416 1.000 74.75525 21 SER K CA 1
ATOM 5899 C C . SER C 3 17 ? -20.62328 34.43480 5.93706 1.000 72.23798 21 SER K C 1
ATOM 5900 O O . SER C 3 17 ? -21.69173 34.86046 5.49175 1.000 70.71640 21 SER K O 1
ATOM 5908 N N . LEU C 3 18 ? -20.10456 34.82150 7.10188 1.000 71.41138 22 LEU K N 1
ATOM 5909 C CA . LEU C 3 18 ? -20.73048 35.82968 7.94054 1.000 69.00464 22 LEU K CA 1
ATOM 5910 C C . LEU C 3 18 ? -19.64442 36.57420 8.70583 1.000 65.70597 22 LEU K C 1
ATOM 5911 O O . LEU C 3 18 ? -18.61308 35.99501 9.05518 1.000 68.08689 22 LEU K O 1
ATOM 5927 N N . ARG C 3 19 ? -19.89335 37.85782 8.96790 1.000 60.15268 23 ARG K N 1
ATOM 5928 C CA . ARG C 3 19 ? -19.01392 38.68909 9.77684 1.000 57.75289 23 ARG K CA 1
ATOM 5929 C C . ARG C 3 19 ? -19.82208 39.25009 10.94101 1.000 53.78952 23 ARG K C 1
ATOM 5930 O O . ARG C 3 19 ? -20.67339 40.12397 10.74941 1.000 53.81159 23 ARG K O 1
ATOM 5951 N N . LEU C 3 20 ? -19.56411 38.72987 12.13672 1.000 49.42327 24 LEU K N 1
ATOM 5952 C CA . LEU C 3 20 ? -20.12773 39.29972 13.34654 1.000 47.49416 24 LEU K CA 1
ATOM 5953 C C . LEU C 3 20 ? -19.24250 40.44170 13.82508 1.000 48.01486 24 LEU K C 1
ATOM 5954 O O . LEU C 3 20 ? -18.04126 40.48874 13.53771 1.000 52.27890 24 LEU K O 1
ATOM 5970 N N . SER C 3 21 ? -19.84683 41.37409 14.55281 1.000 47.00549 25 SER K N 1
ATOM 5971 C CA . SER C 3 21 ? -19.12103 42.45074 15.20444 1.000 51.10894 25 SER K CA 1
ATOM 5972 C C . SER C 3 21 ? -19.67379 42.60528 16.61206 1.000 53.13035 25 SER K C 1
ATOM 5973 O O . SER C 3 21 ? -20.78492 42.15863 16.90677 1.000 55.10415 25 SER K O 1
ATOM 5981 N N . CYS C 3 22 ? -18.87195 43.20367 17.48720 1.000 52.00050 26 CYS K N 1
ATOM 5982 C CA . CYS C 3 22 ? -19.26150 43.39775 18.88205 1.000 53.41623 26 CYS K CA 1
ATOM 5983 C C . CYS C 3 22 ? -18.66458 44.72001 19.33840 1.000 51.15855 26 CYS K C 1
ATOM 5984 O O . CYS C 3 22 ? -17.44691 44.82095 19.51267 1.000 48.43745 26 CYS K O 1
ATOM 5991 N N . ALA C 3 23 ? -19.52169 45.72175 19.52439 1.000 52.18749 27 ALA K N 1
ATOM 5992 C CA . ALA C 3 23 ? -19.09869 47.06521 19.88372 1.000 52.65167 27 ALA K CA 1
ATOM 5993 C C . ALA C 3 23 ? -19.22253 47.25905 21.38530 1.000 52.96072 27 ALA K C 1
ATOM 5994 O O . ALA C 3 23 ? -20.26615 46.95243 21.96632 1.000 52.97437 27 ALA K O 1
ATOM 6001 N N . ALA C 3 24 ? -18.15946 47.76532 22.00347 1.000 54.61336 28 ALA K N 1
ATOM 6002 C CA . ALA C 3 24 ? -18.10860 47.99670 23.43674 1.000 56.51036 28 ALA K CA 1
ATOM 6003 C C . ALA C 3 24 ? -18.25386 49.48192 23.74616 1.000 60.10084 28 ALA K C 1
ATOM 6004 O O . ALA C 3 24 ? -17.87379 50.34709 22.95331 1.000 61.60763 28 ALA K O 1
ATOM 6011 N N . SER C 3 25 ? -18.80802 49.76273 24.92306 1.000 62.04585 29 SER K N 1
ATOM 6012 C CA . SER C 3 25 ? -18.88665 51.11574 25.45013 1.000 66.06444 29 SER K CA 1
ATOM 6013 C C . SER C 3 25 ? -18.73438 51.04428 26.96469 1.000 69.51846 29 SER K C 1
ATOM 6014 O O . SER C 3 25 ? -18.83616 49.97560 27.57022 1.000 67.51389 29 SER K O 1
ATOM 6022 N N . GLY C 3 26 ? -18.47820 52.20086 27.57220 1.000 75.74473 30 GLY K N 1
ATOM 6023 C CA . GLY C 3 26 ? -18.25680 52.28317 28.99814 1.000 83.22061 30 GLY K CA 1
ATOM 6024 C C . GLY C 3 26 ? -16.84700 51.98578 29.45223 1.000 90.42150 30 GLY K C 1
ATOM 6025 O O . GLY C 3 26 ? -16.55117 52.15848 30.63984 1.000 89.83951 30 GLY K O 1
ATOM 6029 N N . ARG C 3 27 ? -15.97125 51.53444 28.55878 1.000 97.22304 31 ARG K N 1
ATOM 6030 C CA . ARG C 3 27 ? -14.57823 51.26400 28.89617 1.000 101.83444 31 ARG K CA 1
ATOM 6031 C C . ARG C 3 27 ? -13.82805 50.92797 27.61661 1.000 97.43310 31 ARG K C 1
ATOM 6032 O O . ARG C 3 27 ? -14.40570 50.39178 26.66608 1.000 97.49901 31 ARG K O 1
ATOM 6053 N N . THR C 3 28 ? -12.53956 51.26187 27.60430 1.000 91.83675 32 THR K N 1
ATOM 6054 C CA . THR C 3 28 ? -11.70233 51.06644 26.42650 1.000 86.99993 32 THR K CA 1
ATOM 6055 C C . THR C 3 28 ? -11.20787 49.62618 26.38860 1.000 80.59265 32 THR K C 1
ATOM 6056 O O . THR C 3 28 ? -10.54650 49.16728 27.32538 1.000 80.42117 32 THR K O 1
ATOM 6067 N N . ILE C 3 29 ? -11.51775 48.91174 25.30308 1.000 76.05006 33 ILE K N 1
ATOM 6068 C CA . ILE C 3 29 ? -11.15972 47.49811 25.22515 1.000 72.10511 33 ILE K CA 1
ATOM 6069 C C . ILE C 3 29 ? -9.68048 47.25859 24.96385 1.000 70.04333 33 ILE K C 1
ATOM 6070 O O . ILE C 3 29 ? -9.24205 46.10452 25.00809 1.000 67.69121 33 ILE K O 1
ATOM 6086 N N . SER C 3 30 ? -8.92517 48.31537 24.63751 1.000 70.50710 34 SER K N 1
ATOM 6087 C CA . SER C 3 30 ? -7.59592 48.15303 24.05266 1.000 72.14851 34 SER K CA 1
ATOM 6088 C C . SER C 3 30 ? -6.64474 47.39294 24.96544 1.000 71.33497 34 SER K C 1
ATOM 6089 O O . SER C 3 30 ? -5.71170 46.74665 24.47793 1.000 67.30996 34 SER K O 1
ATOM 6097 N N . ARG C 3 31 ? -6.86885 47.44665 26.27504 1.000 75.12299 35 ARG K N 1
ATOM 6098 C CA . ARG C 3 31 ? -6.01786 46.76606 27.23765 1.000 78.71014 35 ARG K CA 1
ATOM 6099 C C . ARG C 3 31 ? -6.51882 45.37494 27.61481 1.000 72.18014 35 ARG K C 1
ATOM 6100 O O . ARG C 3 31 ? -5.88847 44.72453 28.45692 1.000 72.70113 35 ARG K O 1
ATOM 6121 N N . TYR C 3 32 ? -7.61917 44.90547 27.01333 1.000 64.26748 36 TYR K N 1
ATOM 6122 C CA . TYR C 3 32 ? -8.27683 43.67231 27.41859 1.000 57.47337 36 TYR K CA 1
ATOM 6123 C C . TYR C 3 32 ? -8.44578 42.73548 26.23211 1.000 53.31379 36 TYR K C 1
ATOM 6124 O O . TYR C 3 32 ? -8.73709 43.17524 25.11480 1.000 53.29022 36 TYR K O 1
ATOM 6142 N N . ALA C 3 33 ? -8.26665 41.44188 26.48522 1.000 51.96763 37 ALA K N 1
ATOM 6143 C CA . ALA C 3 33 ? -8.65808 40.42733 25.52112 1.000 50.41952 37 ALA K CA 1
ATOM 6144 C C . ALA C 3 33 ? -10.17573 40.41796 25.35900 1.000 49.91453 37 ALA K C 1
ATOM 6145 O O . ALA C 3 33 ? -10.92104 40.69262 26.30577 1.000 50.56314 37 ALA K O 1
ATOM 6152 N N . MET C 3 34 ? -10.61885 40.11355 24.14197 1.000 49.74730 38 MET K N 1
ATOM 6153 C CA . MET C 3 34 ? -12.03212 40.01352 23.79879 1.000 50.97295 38 MET K CA 1
ATOM 6154 C C . MET C 3 34 ? -12.25685 38.63819 23.19385 1.000 47.34688 38 MET K C 1
ATOM 6155 O O . MET C 3 34 ? -11.53376 38.24973 22.27180 1.000 46.04208 38 MET K O 1
ATOM 6169 N N . SER C 3 35 ? -13.25341 37.91512 23.70722 1.000 43.84868 39 SER K N 1
ATOM 6170 C CA . SER C 3 35 ? -13.48551 36.53349 23.32830 1.000 42.78054 39 SER K CA 1
ATOM 6171 C C . SER C 3 35 ? -14.89214 36.34428 22.78092 1.000 41.00892 39 SER K C 1
ATOM 6172 O O . SER C 3 35 ? -15.82165 37.06077 23.16698 1.000 41.99575 39 SER K O 1
ATOM 6180 N N . TRP C 3 36 ? -15.01335 35.37823 21.87548 1.000 39.30979 40 TRP K N 1
ATOM 6181 C CA . TRP C 3 36 ? -16.29076 34.95845 21.32254 1.000 38.72663 40 TRP K CA 1
ATOM 6182 C C . TRP C 3 36 ? -16.64332 33.58759 21.87662 1.000 38.21906 40 TRP K C 1
ATOM 6183 O O . TRP C 3 36 ? -15.79432 32.68981 21.90346 1.000 38.86684 40 TRP K O 1
ATOM 6204 N N . PHE C 3 37 ? -17.87989 33.44269 22.33459 1.000 38.40695 41 PHE K N 1
ATOM 6205 C CA . PHE C 3 37 ? -18.46594 32.17828 22.75282 1.000 38.90909 41 PHE K CA 1
ATOM 6206 C C . PHE C 3 37 ? -19.71559 31.94023 21.91277 1.000 40.89898 41 PHE K C 1
ATOM 6207 O O . PHE C 3 37 ? -20.17591 32.82530 21.19349 1.000 40.37082 41 PHE K O 1
ATOM 6224 N N . ARG C 3 38 ? -20.25952 30.72935 21.99806 1.000 41.74927 42 ARG K N 1
ATOM 6225 C CA . ARG C 3 38 ? -21.50135 30.42239 21.30716 1.000 44.09851 42 ARG K CA 1
ATOM 6226 C C . ARG C 3 38 ? -22.26266 29.36849 22.09581 1.000 46.47808 42 ARG K C 1
ATOM 6227 O O . ARG C 3 38 ? -21.66982 28.56087 22.81183 1.000 45.76477 42 ARG K O 1
ATOM 6248 N N . GLN C 3 39 ? -23.58770 29.37368 21.92933 1.000 49.23430 43 GLN K N 1
ATOM 6249 C CA . GLN C 3 39 ? -24.46913 28.45122 22.63318 1.000 52.89074 43 GLN K CA 1
ATOM 6250 C C . GLN C 3 39 ? -25.61999 28.07229 21.71254 1.000 57.43189 43 GLN K C 1
ATOM 6251 O O . GLN C 3 39 ? -26.46474 28.91853 21.39570 1.000 57.40353 43 GLN K O 1
ATOM 6265 N N . ALA C 3 40 ? -25.64373 26.81774 21.27518 1.000 61.35688 44 ALA K N 1
ATOM 6266 C CA . ALA C 3 40 ? -26.81647 26.30557 20.58195 1.000 65.15528 44 ALA K CA 1
ATOM 6267 C C . ALA C 3 40 ? -27.99113 26.25076 21.56144 1.000 70.82230 44 ALA K C 1
ATOM 6268 O O . ALA C 3 40 ? -27.78961 26.17355 22.77573 1.000 69.56650 44 ALA K O 1
ATOM 6275 N N . PRO C 3 41 ? -29.23515 26.31935 21.06972 1.000 78.48150 45 PRO K N 1
ATOM 6276 C CA . PRO C 3 41 ? -30.37947 26.34303 21.99871 1.000 82.74182 45 PRO K CA 1
ATOM 6277 C C . PRO C 3 41 ? -30.48609 25.04354 22.78252 1.000 82.92847 45 PRO K C 1
ATOM 6278 O O . PRO C 3 41 ? -30.56322 23.95393 22.20885 1.000 85.04862 45 PRO K O 1
ATOM 6289 N N . GLY C 3 42 ? -30.47949 25.16720 24.10901 1.000 79.31371 46 GLY K N 1
ATOM 6290 C CA . GLY C 3 42 ? -30.54121 24.01607 24.98390 1.000 77.76392 46 GLY K CA 1
ATOM 6291 C C . GLY C 3 42 ? -29.23588 23.27898 25.17642 1.000 77.12000 46 GLY K C 1
ATOM 6292 O O . GLY C 3 42 ? -29.25201 22.17541 25.73413 1.000 77.55372 46 GLY K O 1
ATOM 6296 N N . LYS C 3 43 ? -28.11633 23.85088 24.74137 1.000 76.60165 47 LYS K N 1
ATOM 6297 C CA . LYS C 3 43 ? -26.79055 23.25304 24.86210 1.000 75.58007 47 LYS K CA 1
ATOM 6298 C C . LYS C 3 43 ? -25.93337 24.11921 25.78655 1.000 75.22502 47 LYS K C 1
ATOM 6299 O O . LYS C 3 43 ? -26.38506 25.14736 26.29951 1.000 74.35581 47 LYS K O 1
ATOM 6318 N N . GLU C 3 44 ? -24.68492 23.70018 25.98823 1.000 76.08486 48 GLU K N 1
ATOM 6319 C CA . GLU C 3 44 ? -23.75368 24.44092 26.81914 1.000 75.63599 48 GLU K CA 1
ATOM 6320 C C . GLU C 3 44 ? -23.01613 25.49695 26.00289 1.000 68.99125 48 GLU K C 1
ATOM 6321 O O . GLU C 3 44 ? -22.73657 25.30951 24.81057 1.000 69.46209 48 GLU K O 1
ATOM 6333 N N . ARG C 3 45 ? -22.70131 26.61041 26.66014 1.000 62.10565 49 ARG K N 1
ATOM 6334 C CA . ARG C 3 45 ? -21.94404 27.67896 26.02557 1.000 57.64617 49 ARG K CA 1
ATOM 6335 C C . ARG C 3 45 ? -20.47827 27.27824 25.90838 1.000 55.28842 49 ARG K C 1
ATOM 6336 O O . ARG C 3 45 ? -19.86613 26.87052 26.89738 1.000 56.27978 49 ARG K O 1
ATOM 6357 N N . GLU C 3 46 ? -19.92031 27.39297 24.69913 1.000 51.20741 50 GLU K N 1
ATOM 6358 C CA . GLU C 3 46 ? -18.58139 26.91764 24.40337 1.000 48.36609 50 GLU K CA 1
ATOM 6359 C C . GLU C 3 46 ? -17.73791 28.01217 23.76057 1.000 44.47362 50 GLU K C 1
ATOM 6360 O O . GLU C 3 46 ? -18.24066 28.86664 23.02543 1.000 42.26456 50 GLU K O 1
ATOM 6372 N N . PHE C 3 47 ? -16.43926 27.96256 24.06015 1.000 42.71441 51 PHE K N 1
ATOM 6373 C CA . PHE C 3 47 ? -15.48621 28.92481 23.53232 1.000 40.54478 51 PHE K CA 1
ATOM 6374 C C . PHE C 3 47 ? -15.36735 28.79495 22.01424 1.000 39.52994 51 PHE K C 1
ATOM 6375 O O . PHE C 3 47 ? -15.45367 27.69526 21.46079 1.000 41.11618 51 PHE K O 1
ATOM 6392 N N . VAL C 3 48 ? -15.14622 29.93778 21.35349 1.000 39.83234 52 VAL K N 1
ATOM 6393 C CA . VAL C 3 48 ? -14.99501 30.00043 19.90285 1.000 38.35874 52 VAL K CA 1
ATOM 6394 C C . VAL C 3 48 ? -13.64338 30.60510 19.54302 1.000 40.01704 52 VAL K C 1
ATOM 6395 O O . VAL C 3 48 ? -12.86572 30.00062 18.80094 1.000 40.82300 52 VAL K O 1
ATOM 6408 N N . ALA C 3 49 ? -13.35925 31.80722 20.04241 1.000 42.25785 53 ALA K N 1
ATOM 6409 C CA . ALA C 3 49 ? -12.12949 32.49292 19.68354 1.000 44.03079 53 ALA K CA 1
ATOM 6410 C C . ALA C 3 49 ? -11.88095 33.63086 20.65849 1.000 43.91338 53 ALA K C 1
ATOM 6411 O O . ALA C 3 49 ? -12.79943 34.11770 21.32253 1.000 45.27170 53 ALA K O 1
ATOM 6418 N N . VAL C 3 50 ? -10.61347 34.03553 20.74573 1.000 40.55488 54 VAL K N 1
ATOM 6419 C CA . VAL C 3 50 ? -10.20332 35.16270 21.57587 1.000 40.75430 54 VAL K CA 1
ATOM 6420 C C . VAL C 3 50 ? -9.18910 36.00042 20.80394 1.000 42.98934 54 VAL K C 1
ATOM 6421 O O . VAL C 3 50 ? -8.21977 35.46308 20.24591 1.000 45.28424 54 VAL K O 1
ATOM 6434 N N . ALA C 3 51 ? -9.43585 37.30824 20.75371 1.000 43.09509 55 ALA K N 1
ATOM 6435 C CA . ALA C 3 51 ? -8.46322 38.28770 20.28457 1.000 46.60844 55 ALA K CA 1
ATOM 6436 C C . ALA C 3 51 ? -7.85779 38.96028 21.51300 1.000 47.72910 55 ALA K C 1
ATOM 6437 O O . ALA C 3 51 ? -8.54707 39.69825 22.22177 1.000 46.37981 55 ALA K O 1
ATOM 6444 N N . ARG C 3 52 ? -6.58084 38.70012 21.76540 1.000 52.68917 56 ARG K N 1
ATOM 6445 C CA . ARG C 3 52 ? -5.87435 39.33770 22.87106 1.000 57.77210 56 ARG K CA 1
ATOM 6446 C C . ARG C 3 52 ? -5.47607 40.74387 22.42786 1.000 62.86335 56 ARG K C 1
ATOM 6447 O O . ARG C 3 52 ? -5.89746 41.20811 21.37184 1.000 63.61376 56 ARG K O 1
ATOM 6468 N N . ARG C 3 53 ? -4.67254 41.44506 23.22838 1.000 66.18353 57 ARG K N 1
ATOM 6469 C CA . ARG C 3 53 ? -4.17508 42.75031 22.81781 1.000 68.96992 57 ARG K CA 1
ATOM 6470 C C . ARG C 3 53 ? -3.38232 42.62591 21.51537 1.000 72.62439 57 ARG K C 1
ATOM 6471 O O . ARG C 3 53 ? -2.87748 41.56419 21.16410 1.000 70.92842 57 ARG K O 1
ATOM 6492 N N . SER C 3 54 ? -3.31518 43.73912 20.78289 1.000 77.93122 58 SER K N 1
ATOM 6493 C CA . SER C 3 54 ? -2.61236 43.79144 19.50507 1.000 82.85025 58 SER K CA 1
ATOM 6494 C C . SER C 3 54 ? -1.17195 43.33009 19.66337 1.000 86.13290 58 SER K C 1
ATOM 6495 O O . SER C 3 54 ? -0.41188 43.89604 20.45565 1.000 83.66410 58 SER K O 1
ATOM 6503 N N . GLY C 3 55 ? -0.81788 42.27861 18.92800 1.000 92.03477 59 GLY K N 1
ATOM 6504 C CA . GLY C 3 55 ? 0.49464 41.68922 18.98125 1.000 95.68373 59 GLY K CA 1
ATOM 6505 C C . GLY C 3 55 ? 0.60145 40.45796 19.85925 1.000 92.47951 59 GLY K C 1
ATOM 6506 O O . GLY C 3 55 ? 1.52548 39.66053 19.66875 1.000 96.80655 59 GLY K O 1
ATOM 6510 N N . ASP C 3 56 ? -0.31398 40.28372 20.81141 1.000 82.97204 60 ASP K N 1
ATOM 6511 C CA . ASP C 3 56 ? -0.31576 39.13485 21.70305 1.000 73.78805 60 ASP K CA 1
ATOM 6512 C C . ASP C 3 56 ? -1.12454 37.95763 21.15731 1.000 67.57935 60 ASP K C 1
ATOM 6513 O O . ASP C 3 56 ? -1.36212 36.99574 21.89420 1.000 66.32342 60 ASP K O 1
ATOM 6522 N N . GLY C 3 57 ? -1.55608 38.01366 19.89918 1.000 63.85671 61 GLY K N 1
ATOM 6523 C CA . GLY C 3 57 ? -2.05444 36.84608 19.20350 1.000 62.30088 61 GLY K CA 1
ATOM 6524 C C . GLY C 3 57 ? -3.54833 36.61594 19.34457 1.000 61.11852 61 GLY K C 1
ATOM 6525 O O . GLY C 3 57 ? -4.25391 37.27876 20.11196 1.000 60.29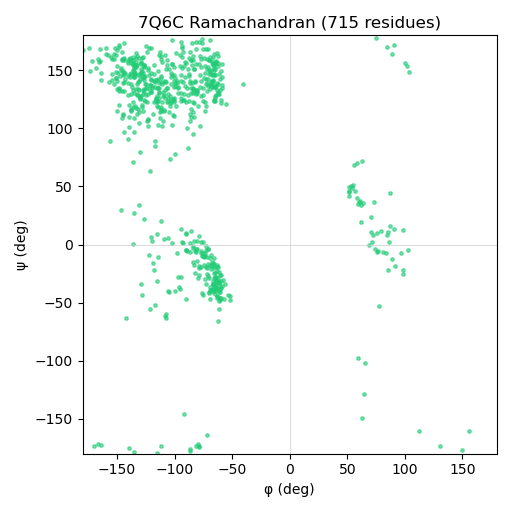826 61 GLY K O 1
ATOM 6529 N N . ALA C 3 58 ? -4.02603 35.64575 18.55678 1.000 59.65600 62 ALA K N 1
ATOM 6530 C CA . ALA C 3 58 ? -5.40449 35.18574 18.58348 1.000 57.43185 62 ALA K CA 1
ATOM 6531 C C . ALA C 3 58 ? -5.40953 33.66843 18.68859 1.000 57.30946 62 ALA K C 1
ATOM 6532 O O . ALA C 3 58 ? -4.52170 32.99928 18.15769 1.000 61.22032 62 ALA K O 1
ATOM 6539 N N . PHE C 3 59 ? -6.40988 33.13422 19.38845 1.000 51.65493 63 PHE K N 1
ATOM 6540 C CA . PHE C 3 59 ? -6.49336 31.70997 19.68618 1.000 48.98855 63 PHE K CA 1
ATOM 6541 C C . PHE C 3 59 ? -7.91937 31.24521 19.42903 1.000 47.64999 63 PHE K C 1
ATOM 6542 O O . PHE C 3 59 ? -8.86934 32.00392 19.65244 1.000 50.37133 63 PHE K O 1
ATOM 6559 N N . TYR C 3 60 ? -8.05874 29.99662 18.97198 1.000 43.58572 64 TYR K N 1
ATOM 6560 C CA . TYR C 3 60 ? -9.31456 29.49831 18.42916 1.000 45.33375 64 TYR K CA 1
ATOM 6561 C C . TYR C 3 60 ? -9.66299 28.12449 18.98838 1.000 44.96061 64 TYR K C 1
ATOM 6562 O O . TYR C 3 60 ? -8.79306 27.34034 19.38024 1.000 44.34273 64 TYR K O 1
ATOM 6580 N N . ALA C 3 61 ? -10.96287 27.83666 18.98500 1.000 45.74239 65 ALA K N 1
ATOM 6581 C CA . ALA C 3 61 ? -11.46289 26.51452 19.32545 1.000 46.09835 65 ALA K CA 1
ATOM 6582 C C . ALA C 3 61 ? -11.10522 25.50910 18.23557 1.000 49.81262 65 ALA K C 1
ATOM 6583 O O . ALA C 3 61 ? -10.85275 25.85999 17.07989 1.000 48.73990 65 ALA K O 1
ATOM 6590 N N . ASP C 3 62 ? -11.11299 24.23135 18.61749 1.000 54.34100 66 ASP K N 1
ATOM 6591 C CA . ASP C 3 62 ? -10.78077 23.17078 17.67130 1.000 60.95730 66 ASP K CA 1
ATOM 6592 C C . ASP C 3 62 ? -11.80467 23.07471 16.54828 1.000 62.53296 66 ASP K C 1
ATOM 6593 O O . ASP C 3 62 ? -11.45093 22.74632 15.41042 1.000 65.95424 66 ASP K O 1
ATOM 6602 N N . SER C 3 63 ? -13.07058 23.36353 16.84747 1.000 59.69919 67 SER K N 1
ATOM 6603 C CA . SER C 3 63 ? -14.12903 23.17476 15.86272 1.000 56.18935 67 SER K CA 1
ATOM 6604 C C . SER C 3 63 ? -14.14347 24.23598 14.76919 1.000 56.52127 67 SER K C 1
ATOM 6605 O O . SER C 3 63 ? -14.76532 24.00249 13.72410 1.000 58.79501 67 SER K O 1
ATOM 6613 N N . VAL C 3 64 ? -13.48869 25.37834 14.98214 1.000 54.83680 68 VAL K N 1
ATOM 6614 C CA . VAL C 3 64 ? -13.52135 26.49753 14.05212 1.000 54.58751 68 VAL K CA 1
ATOM 6615 C C . VAL C 3 64 ? -12.14745 26.86729 13.51450 1.000 58.26275 68 VAL K C 1
ATOM 6616 O O . VAL C 3 64 ? -12.03849 27.84303 12.76698 1.000 57.74945 68 VAL K O 1
ATOM 6629 N N . GLN C 3 65 ? -11.09857 26.13526 13.87982 1.000 62.08208 69 GLN K N 1
ATOM 6630 C CA . GLN C 3 65 ? -9.74781 26.45996 13.42980 1.000 67.25647 69 GLN K CA 1
ATOM 6631 C C . GLN C 3 65 ? -9.66078 26.40493 11.90942 1.000 68.23904 69 GLN K C 1
ATOM 6632 O O . GLN C 3 65 ? -10.12833 25.45429 11.27786 1.000 68.65847 69 GLN K O 1
ATOM 6646 N N . GLY C 3 66 ? -9.05545 27.44010 11.32782 1.000 67.34508 70 GLY K N 1
ATOM 6647 C CA . GLY C 3 66 ? -8.89903 27.54326 9.90248 1.000 67.76022 70 GLY K CA 1
ATOM 6648 C C . GLY C 3 66 ? -10.08185 28.14911 9.16893 1.000 69.49974 70 GLY K C 1
ATOM 6649 O O . GLY C 3 66 ? -9.90646 28.65114 8.04965 1.000 74.41839 70 GLY K O 1
ATOM 6653 N N . ARG C 3 67 ? -11.27150 28.11535 9.77462 1.000 66.60537 71 ARG K N 1
ATOM 6654 C CA . ARG C 3 67 ? -12.47802 28.65563 9.16430 1.000 64.78247 71 ARG K CA 1
ATOM 6655 C C . ARG C 3 67 ? -12.84095 30.03712 9.68985 1.000 63.80292 71 ARG K C 1
ATOM 6656 O O . ARG C 3 67 ? -13.26567 30.89313 8.90811 1.000 63.92439 71 ARG K O 1
ATOM 6677 N N . PHE C 3 68 ? -12.68226 30.27222 10.99472 1.000 61.96053 72 PHE K N 1
ATOM 6678 C CA . PHE C 3 68 ? -13.05968 31.52992 11.61769 1.000 59.04280 72 PHE K CA 1
ATOM 6679 C C . PHE C 3 68 ? -11.81389 32.37156 11.87148 1.000 59.87272 72 PHE K C 1
ATOM 6680 O O . PHE C 3 68 ? -10.73813 31.83746 12.15539 1.000 61.49679 72 PHE K O 1
ATOM 6697 N N . THR C 3 69 ? -11.97787 33.69297 11.78098 1.000 61.49155 73 THR K N 1
ATOM 6698 C CA . THR C 3 69 ? -10.91264 34.64578 12.06033 1.000 63.57627 73 THR K CA 1
ATOM 6699 C C . THR C 3 69 ? -11.47003 35.73749 12.95863 1.000 60.42711 73 THR K C 1
ATOM 6700 O O . THR C 3 69 ? -12.55160 36.26376 12.68915 1.000 58.28746 73 THR K O 1
ATOM 6711 N N . VAL C 3 70 ? -10.73285 36.07780 14.00986 1.000 58.11084 74 VAL K N 1
ATOM 6712 C CA . VAL C 3 70 ? -11.11508 37.12447 14.94716 1.000 58.68706 74 VAL K CA 1
ATOM 6713 C C . VAL C 3 70 ? -10.14345 38.28509 14.78233 1.000 60.72745 74 VAL K C 1
ATOM 6714 O O . VAL C 3 70 ? -8.95396 38.08280 14.51157 1.000 62.24134 74 VAL K O 1
ATOM 6727 N N . SER C 3 71 ? -10.65553 39.50188 14.93601 1.000 59.87227 75 SER K N 1
ATOM 6728 C CA . SER C 3 71 ? -9.84965 40.70154 14.76132 1.000 60.55610 75 SER K CA 1
ATOM 6729 C C . SER C 3 71 ? -10.43626 41.80580 15.62841 1.000 60.40726 75 SER K C 1
ATOM 6730 O O . SER C 3 71 ? -11.54297 41.67541 16.15799 1.000 57.39106 75 SER K O 1
ATOM 6738 N N . ARG C 3 72 ? -9.67810 42.90071 15.75873 1.000 63.37318 76 ARG K N 1
ATOM 6739 C CA . ARG C 3 72 ? -10.05850 44.03017 16.58362 1.000 65.44225 76 ARG K CA 1
ATOM 6740 C C . ARG C 3 72 ? -9.91236 45.32947 15.79419 1.000 67.23207 76 ARG K C 1
ATOM 6741 O O . ARG C 3 72 ? -9.18389 45.40008 14.80006 1.000 67.69702 76 ARG K O 1
ATOM 6762 N N . ASP C 3 73 ? -10.59994 46.36465 16.27772 1.000 68.72686 77 ASP K N 1
ATOM 6763 C CA . ASP C 3 73 ? -10.39961 47.75185 15.84769 1.000 72.04915 77 ASP K CA 1
ATOM 6764 C C . ASP C 3 73 ? -10.50656 48.57222 17.13717 1.000 73.87123 77 ASP K C 1
ATOM 6765 O O . ASP C 3 73 ? -11.60685 48.96255 17.54298 1.000 72.55698 77 ASP K O 1
ATOM 6774 N N . ASP C 3 74 ? -9.36413 48.79379 17.79445 1.000 77.77927 78 ASP K N 1
ATOM 6775 C CA . ASP C 3 74 ? -9.38146 49.44687 19.09918 1.000 80.39865 78 ASP K CA 1
ATOM 6776 C C . ASP C 3 74 ? -9.87672 50.88392 19.00954 1.000 82.12543 78 ASP K C 1
ATOM 6777 O O . ASP C 3 74 ? -10.44223 51.40367 19.97827 1.000 84.33632 78 ASP K O 1
ATOM 6786 N N . ALA C 3 75 ? -9.67552 51.54138 17.86456 1.000 82.01856 79 ALA K N 1
ATOM 6787 C CA . ALA C 3 75 ? -10.21102 52.88666 17.69038 1.000 82.90409 79 ALA K CA 1
ATOM 6788 C C . ALA C 3 75 ? -11.73540 52.87292 17.70815 1.000 81.89405 79 ALA K C 1
ATOM 6789 O O . ALA C 3 75 ? -12.36612 53.76168 18.29335 1.000 83.42689 79 ALA K O 1
ATOM 6796 N N . LYS C 3 76 ? -12.34281 51.86745 17.07786 1.000 79.15282 80 LYS K N 1
ATOM 6797 C CA . LYS C 3 76 ? -13.78952 51.69994 17.11651 1.000 77.09403 80 LYS K CA 1
ATOM 6798 C C . LYS C 3 76 ? -14.28635 51.01042 18.38178 1.000 74.69569 80 LYS K C 1
ATOM 6799 O O . LYS C 3 76 ? -15.50288 50.93287 18.58036 1.000 74.22219 80 LYS K O 1
ATOM 6818 N N . ASN C 3 77 ? -13.38522 50.51977 19.23707 1.000 72.49131 81 ASN K N 1
ATOM 6819 C CA . ASN C 3 77 ? -13.76021 49.78944 20.45397 1.000 68.12776 81 ASN K CA 1
ATOM 6820 C C . ASN C 3 77 ? -14.58671 48.54750 20.11246 1.000 62.25825 81 ASN K C 1
ATOM 6821 O O . ASN C 3 77 ? -15.48055 48.14368 20.86630 1.000 57.41636 81 ASN K O 1
ATOM 6832 N N . THR C 3 78 ? -14.26143 47.92171 18.98268 1.000 62.03648 82 THR K N 1
ATOM 6833 C CA . THR C 3 78 ? -15.04811 46.85146 18.39809 1.000 62.19341 82 THR K CA 1
ATOM 6834 C C . THR C 3 78 ? -14.13520 45.67735 18.07309 1.000 60.63484 82 THR K C 1
ATOM 6835 O O . THR C 3 78 ? -12.95835 45.86170 17.74674 1.000 63.27287 82 THR K O 1
ATOM 6846 N N . VAL C 3 79 ? -14.69212 44.46832 18.17281 1.000 56.44825 83 VAL K N 1
ATOM 6847 C CA . VAL C 3 79 ? -14.03580 43.25651 17.70486 1.000 54.42784 83 VAL K CA 1
ATOM 6848 C C . VAL C 3 79 ? -14.98797 42.53370 16.75833 1.000 52.02982 83 VAL K C 1
ATOM 6849 O O . VAL C 3 79 ? -16.21307 42.67303 16.85097 1.000 49.11477 83 VAL K O 1
ATOM 6862 N N . TYR C 3 80 ? -14.40901 41.74444 15.85405 1.000 54.20392 84 TYR K N 1
ATOM 6863 C CA . TYR C 3 80 ? -15.14416 41.08112 14.79105 1.000 53.88630 84 TYR K CA 1
ATOM 6864 C C . TYR C 3 80 ? -14.80105 39.60086 14.76677 1.000 52.48450 84 TYR K C 1
ATOM 6865 O O . TYR C 3 80 ? -13.69616 39.19918 15.14755 1.000 54.63785 84 TYR K O 1
ATOM 6883 N N . LEU C 3 81 ? -15.76306 38.79547 14.31142 1.000 51.92641 85 LEU K N 1
ATOM 6884 C CA . LEU C 3 81 ? -15.56526 37.36979 14.06990 1.000 53.07611 85 LEU K CA 1
ATOM 6885 C C . LEU C 3 81 ? -15.94145 37.10043 12.62020 1.000 55.31714 85 LEU K C 1
ATOM 6886 O O . LEU C 3 81 ? -17.12912 37.10349 12.27462 1.000 56.25694 85 LEU K O 1
ATOM 6902 N N . GLN C 3 82 ? -14.93849 36.88125 11.77760 1.000 56.07528 86 GLN K N 1
ATOM 6903 C CA . GLN C 3 82 ? -15.14699 36.55247 10.36896 1.000 56.17973 86 GLN K CA 1
ATOM 6904 C C . GLN C 3 82 ? -15.35108 35.04704 10.27082 1.000 55.66905 86 GLN K C 1
ATOM 6905 O O . GLN C 3 82 ? -14.39748 34.27888 10.45072 1.000 60.36874 86 GLN K O 1
ATOM 6919 N N . MET C 3 83 ? -16.57392 34.63108 9.95760 1.000 53.38357 87 MET K N 1
ATOM 6920 C CA . MET C 3 83 ? -16.93744 33.22178 9.89599 1.000 58.04325 87 MET K CA 1
ATOM 6921 C C . MET C 3 83 ? -17.00173 32.81195 8.42759 1.000 63.70345 87 MET K C 1
ATOM 6922 O O . MET C 3 83 ? -17.72518 33.43478 7.64660 1.000 64.72518 87 MET K O 1
ATOM 6936 N N . ASN C 3 84 ? -16.24090 31.77968 8.05842 1.000 65.75667 88 ASN K N 1
ATOM 6937 C CA . ASN C 3 84 ? -16.21419 31.25620 6.70333 1.000 68.88381 88 ASN K CA 1
ATOM 6938 C C . ASN C 3 84 ? -16.46133 29.75324 6.73587 1.000 70.17505 88 ASN K C 1
ATOM 6939 O O . ASN C 3 84 ? -16.31890 29.10634 7.77495 1.000 68.19972 88 ASN K O 1
ATOM 6950 N N . SER C 3 85 ? -16.84203 29.21315 5.57858 1.000 73.86340 89 SER K N 1
ATOM 6951 C CA . SER C 3 85 ? -17.10846 27.78414 5.39408 1.000 76.91346 89 SER K CA 1
ATOM 6952 C C . SER C 3 85 ? -18.07501 27.25988 6.45452 1.000 73.00400 89 SER K C 1
ATOM 6953 O O . SER C 3 85 ? -17.82969 26.24286 7.10538 1.000 73.58766 89 SER K O 1
ATOM 6961 N N . LEU C 3 86 ? -19.18629 27.97152 6.62264 1.000 67.93183 90 LEU K N 1
ATOM 6962 C CA . LEU C 3 86 ? -20.13454 27.65771 7.67883 1.000 64.65021 90 LEU K CA 1
ATOM 6963 C C . LEU C 3 86 ? -20.78542 26.29677 7.45450 1.000 66.89658 90 LEU K C 1
ATOM 6964 O O . LEU C 3 86 ? -20.92485 25.82626 6.31901 1.000 69.95295 90 LEU K O 1
ATOM 6980 N N . LYS C 3 87 ? -21.14859 25.65787 8.55780 1.000 68.76814 91 LYS K N 1
ATOM 6981 C CA . LYS C 3 87 ? -21.69637 24.29943 8.59389 1.000 72.81392 91 LYS K CA 1
ATOM 6982 C C . LYS C 3 87 ? -22.91697 24.31720 9.49581 1.000 73.41063 91 LYS K C 1
ATOM 6983 O O . LYS C 3 87 ? -23.08057 25.23178 10.30646 1.000 72.67857 91 LYS K O 1
ATOM 7002 N N . PRO C 3 88 ? -23.80487 23.31554 9.38214 1.000 75.82484 92 PRO K N 1
ATOM 7003 C CA . PRO C 3 88 ? -24.99984 23.31503 10.24631 1.000 75.27882 92 PRO K CA 1
ATOM 7004 C C . PRO C 3 88 ? -24.68621 23.25419 11.72843 1.000 71.40389 92 PRO K C 1
ATOM 7005 O O . PRO C 3 88 ? -25.51436 23.68405 12.54172 1.000 69.93654 92 PRO K O 1
ATOM 7016 N N . GLU C 3 89 ? -23.51547 22.74033 12.10463 1.000 70.33859 93 GLU K N 1
ATOM 7017 C CA . GLU C 3 89 ? -23.11708 22.66839 13.50358 1.000 68.23692 93 GLU K CA 1
ATOM 7018 C C . GLU C 3 89 ? -22.67567 24.01366 14.07267 1.000 61.09809 93 GLU K C 1
ATOM 7019 O O . GLU C 3 89 ? -22.48153 24.11512 15.28793 1.000 58.33923 93 GLU K O 1
ATOM 7031 N N . ASP C 3 90 ? -22.50111 25.03359 13.22502 1.000 57.73898 94 ASP K N 1
ATOM 7032 C CA . ASP C 3 90 ? -22.20655 26.38124 13.69534 1.000 53.26903 94 ASP K CA 1
ATOM 7033 C C . ASP C 3 90 ? -23.45083 27.14853 14.12695 1.000 49.83362 94 ASP K C 1
ATOM 7034 O O . ASP C 3 90 ? -23.31381 28.27194 14.62547 1.000 47.62521 94 ASP K O 1
ATOM 7043 N N . THR C 3 91 ? -24.64233 26.58432 13.94096 1.000 51.25010 95 THR K N 1
ATOM 7044 C CA . THR C 3 91 ? -25.86863 27.27102 14.33538 1.000 53.88869 95 THR K CA 1
ATOM 7045 C C . THR C 3 91 ? -25.90295 27.42837 15.84912 1.000 52.04121 95 THR K C 1
ATOM 7046 O O . THR C 3 91 ? -25.80875 26.44047 16.58289 1.000 50.65740 95 THR K O 1
ATOM 7057 N N . ALA C 3 92 ? -26.03253 28.66908 16.30862 1.000 50.94903 96 ALA K N 1
ATOM 7058 C CA . ALA C 3 92 ? -26.02400 28.98108 17.73106 1.000 48.21719 96 ALA K CA 1
ATOM 7059 C C . ALA C 3 92 ? -26.19444 30.48667 17.89147 1.000 46.26364 96 ALA K C 1
ATOM 7060 O O . ALA C 3 92 ? -26.10719 31.24874 16.92329 1.000 44.75160 96 ALA K O 1
ATOM 7067 N N . VAL C 3 93 ? -26.46931 30.89678 19.12659 1.000 46.50088 97 VAL K N 1
ATOM 7068 C CA . VAL C 3 93 ? -26.34572 32.29525 19.52013 1.000 47.46900 97 VAL K CA 1
ATOM 7069 C C . VAL C 3 93 ? -24.89161 32.55426 19.88438 1.000 47.74124 97 VAL K C 1
ATOM 7070 O O . VAL C 3 93 ? -24.30771 31.80749 20.67759 1.000 47.08682 97 VAL K O 1
ATOM 7083 N N . TYR C 3 94 ? -24.31418 33.61502 19.32162 1.000 47.46914 98 TYR K N 1
ATOM 7084 C CA . TYR C 3 94 ? -22.90630 33.94359 19.49324 1.000 46.51602 98 TYR K CA 1
ATOM 7085 C C . TYR C 3 94 ? -22.76324 35.16223 20.39104 1.000 47.56719 98 TYR K C 1
ATOM 7086 O O . TYR C 3 94 ? -23.35901 36.20812 20.11222 1.000 48.88156 98 TYR K O 1
ATOM 7104 N N . TYR C 3 95 ? -21.96393 35.02402 21.44934 1.000 44.92233 99 TYR K N 1
ATOM 7105 C CA . TYR C 3 95 ? -21.75283 36.06666 22.44527 1.000 42.43393 99 TYR K CA 1
ATOM 7106 C C . TYR C 3 95 ? -20.30577 36.53342 22.40576 1.000 45.49643 99 TYR K C 1
ATOM 7107 O O . TYR C 3 95 ? -19.39648 35.71304 22.23582 1.000 45.24198 99 TYR K O 1
ATOM 7125 N N . CYS C 3 96 ? -20.09133 37.83849 22.57844 1.000 48.23323 100 CYS K N 1
ATOM 7126 C CA . CYS C 3 96 ? -18.76773 38.36233 22.87413 1.000 51.49800 100 CYS K CA 1
ATOM 7127 C C . CYS C 3 96 ? -18.66330 38.64284 24.36966 1.000 48.53786 100 CYS K C 1
ATOM 7128 O O . CYS C 3 96 ? -19.66362 38.90472 25.04449 1.000 48.54956 100 CYS K O 1
ATOM 7135 N N . ALA C 3 97 ? -17.43448 38.56722 24.87738 1.000 45.45760 101 ALA K N 1
ATOM 7136 C CA . ALA C 3 97 ? -17.16949 38.80903 26.28285 1.000 45.57830 101 ALA K CA 1
ATOM 7137 C C . ALA C 3 97 ? -15.80276 39.45825 26.41701 1.000 48.55964 101 ALA K C 1
ATOM 7138 O O . ALA C 3 97 ? -14.90559 39.21205 25.61005 1.000 50.91675 101 ALA K O 1
ATOM 7145 N N . ILE C 3 98 ? -15.64917 40.28111 27.44664 1.000 50.12630 102 ILE K N 1
ATOM 7146 C CA . ILE C 3 98 ? -14.38153 40.93334 27.75484 1.000 52.95055 102 ILE K CA 1
ATOM 7147 C C . ILE C 3 98 ? -13.70011 40.17452 28.88889 1.000 49.73702 102 ILE K C 1
ATOM 7148 O O . ILE C 3 98 ? -14.34564 39.79160 29.87513 1.000 46.08134 102 ILE K O 1
ATOM 7164 N N . ASP C 3 99 ? -12.40248 39.94635 28.73675 1.000 51.12318 103 ASP K N 1
ATOM 7165 C CA . ASP C 3 99 ? -11.56678 39.39425 29.80251 1.000 50.71667 103 ASP K CA 1
ATOM 7166 C C . ASP C 3 99 ? -11.07558 40.56516 30.64969 1.000 54.18839 103 ASP K C 1
ATOM 7167 O O . ASP C 3 99 ? -10.19965 41.32190 30.22147 1.000 56.41969 103 ASP K O 1
ATOM 7176 N N . SER C 3 100 ? -11.63357 40.70864 31.85274 1.000 55.65396 104 SER K N 1
ATOM 7177 C CA . SER C 3 100 ? -11.24523 41.81186 32.72435 1.000 57.84292 104 SER K CA 1
ATOM 7178 C C . SER C 3 100 ? -9.81533 41.67899 33.23641 1.000 55.04824 104 SER K C 1
ATOM 7179 O O . SER C 3 100 ? -9.24026 42.67389 33.68871 1.000 54.76104 104 SER K O 1
ATOM 7187 N N . ASP C 3 101 ? -9.23273 40.48405 33.17347 1.000 52.97940 105 ASP K N 1
ATOM 7188 C CA . ASP C 3 101 ? -7.86045 40.26791 33.61858 1.000 52.48178 105 ASP K CA 1
ATOM 7189 C C . ASP C 3 101 ? -6.92155 40.57425 32.45911 1.000 53.24087 105 ASP K C 1
ATOM 7190 O O . ASP C 3 101 ? -6.88849 39.83749 31.46653 1.000 52.57666 105 ASP K O 1
ATOM 7199 N N . THR C 3 102 ? -6.13746 41.64812 32.59389 1.000 54.83358 106 THR K N 1
ATOM 7200 C CA . THR C 3 102 ? -5.18479 42.00829 31.55200 1.000 59.03999 106 THR K CA 1
ATOM 7201 C C . THR C 3 102 ? -4.08117 40.96789 31.38117 1.000 58.73833 106 THR K C 1
ATOM 7202 O O . THR C 3 102 ? -3.39051 40.97839 30.35671 1.000 58.79558 106 THR K O 1
ATOM 7213 N N . PHE C 3 103 ? -3.89686 40.08408 32.35825 1.000 56.83972 107 PHE K N 1
ATOM 7214 C CA . PHE C 3 103 ? -2.96592 38.96653 32.26582 1.000 56.33449 107 PHE K CA 1
ATOM 7215 C C . PHE C 3 103 ? -3.60597 37.70026 31.69993 1.000 53.30986 107 PHE K C 1
ATOM 7216 O O . PHE C 3 103 ? -2.98262 36.63480 31.75649 1.000 52.84738 107 PHE K O 1
ATOM 7233 N N . TYR C 3 104 ? -4.83910 37.79376 31.18645 1.000 52.14951 108 TYR K N 1
ATOM 7234 C CA . TYR C 3 104 ? -5.41548 36.79889 30.26712 1.000 50.29357 108 TYR K CA 1
ATOM 7235 C C . TYR C 3 104 ? -5.80470 35.47991 30.95779 1.000 50.51110 108 TYR K C 1
ATOM 7236 O O . TYR C 3 104 ? -5.69541 34.42007 30.35877 1.000 50.44489 108 TYR K O 1
ATOM 7254 N N . SER C 3 105 ? -6.29708 35.55147 32.19662 1.000 52.07516 109 SER K N 1
ATOM 7255 C CA . SER C 3 105 ? -6.76808 34.34178 32.86977 1.000 50.21415 109 SER K CA 1
ATOM 7256 C C . SER C 3 105 ? -8.22573 34.01063 32.56183 1.000 48.60252 109 SER K C 1
ATOM 7257 O O . SER C 3 105 ? -8.69691 32.95438 32.99199 1.000 48.76935 109 SER K O 1
ATOM 7265 N N . GLY C 3 106 ? -8.94197 34.87692 31.84853 1.0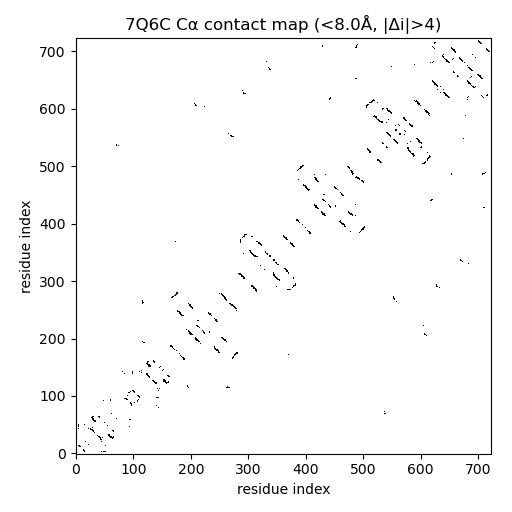00 48.47728 110 GLY K N 1
ATOM 7266 C CA . GLY C 3 106 ? -10.29966 34.56821 31.44220 1.000 48.52494 110 GLY K CA 1
ATOM 7267 C C . GLY C 3 106 ? -11.35542 34.93084 32.46414 1.000 47.62078 110 GLY K C 1
ATOM 7268 O O . GLY C 3 106 ? -12.27367 34.14781 32.71363 1.000 44.72914 110 GLY K O 1
ATOM 7272 N N . SER C 3 107 ? -11.24393 36.12517 33.04837 1.000 48.86899 111 SER K N 1
ATOM 7273 C CA . SER C 3 107 ? -12.23666 36.61979 34.00050 1.000 50.47323 111 SER K CA 1
ATOM 7274 C C . SER C 3 107 ? -13.32293 37.34997 33.22053 1.000 48.85022 111 SER K C 1
ATOM 7275 O O . SER C 3 107 ? -13.32555 38.57526 33.08364 1.000 50.69648 111 SER K O 1
ATOM 7283 N N . TYR C 3 108 ? -14.25879 36.56980 32.69818 1.000 45.98444 112 TYR K N 1
ATOM 7284 C CA . TYR C 3 108 ? -15.29713 37.08998 31.81143 1.000 46.12584 112 TYR K CA 1
ATOM 7285 C C . TYR C 3 108 ? -16.41764 37.65778 32.66867 1.000 50.10359 112 TYR K C 1
ATOM 7286 O O . TYR C 3 108 ? -17.32805 36.94514 33.10652 1.000 49.24238 112 TYR K O 1
ATOM 7304 N N . ASP C 3 109 ? -16.35005 38.97157 32.89463 1.000 56.60653 113 ASP K N 1
ATOM 7305 C CA . ASP C 3 109 ? -17.27088 39.65645 33.79080 1.000 62.34064 113 ASP K CA 1
ATOM 7306 C C . ASP C 3 109 ? -18.43812 40.32195 33.07660 1.000 61.34709 113 ASP K C 1
ATOM 7307 O O . ASP C 3 109 ? -19.50802 40.47151 33.67632 1.000 65.99840 113 ASP K O 1
ATOM 7316 N N . TYR C 3 110 ? -18.25250 40.72963 31.81957 1.000 54.81765 114 TYR K N 1
ATOM 7317 C CA . TYR C 3 110 ? -19.27642 41.41781 31.04769 1.000 52.41175 114 TYR K CA 1
ATOM 7318 C C . TYR C 3 110 ? -19.51662 40.67634 29.74024 1.000 50.29319 114 TYR K C 1
ATOM 7319 O O . TYR C 3 110 ? -18.56210 40.30325 29.04793 1.000 47.97435 114 TYR K O 1
ATOM 7337 N N . TRP C 3 111 ? -20.79616 40.48975 29.40876 1.000 51.67092 115 TRP K N 1
ATOM 7338 C CA . TRP C 3 111 ? -21.21832 39.72988 28.24768 1.000 50.78369 115 TRP K CA 1
ATOM 7339 C C . TRP C 3 111 ? -22.25330 40.51911 27.45704 1.000 52.31012 115 TRP K C 1
ATOM 7340 O O . TRP C 3 111 ? -23.06917 41.24449 28.02666 1.000 54.60087 115 TRP K O 1
ATOM 7361 N N . GLY C 3 112 ? -22.21869 40.36310 26.13433 1.000 50.05990 116 GLY K N 1
ATOM 7362 C CA . GLY C 3 112 ? -23.29899 40.84620 25.30650 1.000 50.01574 116 GLY K CA 1
ATOM 7363 C C . GLY C 3 112 ? -24.50363 39.92271 25.41342 1.000 51.11770 116 GLY K C 1
ATOM 7364 O O . GLY C 3 112 ? -24.46740 38.85448 26.03156 1.000 50.10612 116 GLY K O 1
ATOM 7368 N N . GLN C 3 113 ? -25.61000 40.35935 24.79666 1.000 54.54525 117 GLN K N 1
ATOM 7369 C CA . GLN C 3 113 ? -26.83220 39.55819 24.81314 1.000 58.95295 117 GLN K CA 1
ATOM 7370 C C . GLN C 3 113 ? -26.85405 38.47844 23.73380 1.000 54.60958 117 GLN K C 1
ATOM 7371 O O . GLN C 3 113 ? -27.67445 37.56082 23.82138 1.000 56.24921 117 GLN K O 1
ATOM 7385 N N . GLY C 3 114 ? -26.00872 38.59262 22.71846 1.000 48.99727 118 GLY K N 1
ATOM 7386 C CA . GLY C 3 114 ? -25.86552 37.55974 21.71012 1.000 46.14140 118 GLY K CA 1
ATOM 7387 C C . GLY C 3 114 ? -26.59338 37.88503 20.41943 1.000 43.65898 118 GLY K C 1
ATOM 7388 O O . GLY C 3 114 ? -27.58620 38.62395 20.39878 1.000 43.51529 118 GLY K O 1
ATOM 7392 N N . THR C 3 115 ? -26.09187 37.31645 19.31874 1.000 43.14403 119 THR K N 1
ATOM 7393 C CA . THR C 3 115 ? -26.69193 37.45008 17.99532 1.000 44.42195 119 THR K CA 1
ATOM 7394 C C . THR C 3 115 ? -26.78500 36.07351 17.35000 1.000 44.51731 119 THR K C 1
ATOM 7395 O O . THR C 3 115 ? -25.84855 35.26911 17.43670 1.000 43.99816 119 THR K O 1
ATOM 7406 N N . GLN C 3 116 ? -27.91840 35.80579 16.69872 1.000 44.72982 120 GLN K N 1
ATOM 7407 C CA . GLN C 3 116 ? -28.22396 34.46367 16.22691 1.000 47.68361 120 GLN K CA 1
ATOM 7408 C C . GLN C 3 116 ? -27.60622 34.19706 14.86066 1.000 48.40815 120 GLN K C 1
ATOM 7409 O O . GLN C 3 116 ? -27.76319 34.99786 13.93326 1.000 45.35182 120 GLN K O 1
ATOM 7423 N N . VAL C 3 117 ? -26.91313 33.06528 14.74713 1.000 51.98452 121 VAL K N 1
ATOM 7424 C CA . VAL C 3 117 ? -26.37726 32.56697 13.48675 1.000 52.25881 121 VAL K CA 1
ATOM 7425 C C . VAL C 3 117 ? -27.07631 31.25040 13.18167 1.000 52.84296 121 VAL K C 1
ATOM 7426 O O . VAL C 3 117 ? -27.07467 30.33383 14.01452 1.000 51.48957 121 VAL K O 1
ATOM 7439 N N . THR C 3 118 ? -27.65699 31.15652 11.98682 1.000 56.25010 122 THR K N 1
ATOM 7440 C CA . THR C 3 118 ? -28.35923 29.97194 11.51830 1.000 58.89404 122 THR K CA 1
ATOM 7441 C C . THR C 3 118 ? -27.74408 29.52042 10.20161 1.000 58.86812 122 THR K C 1
ATOM 7442 O O . THR C 3 118 ? -27.46009 30.34024 9.33311 1.000 57.07916 122 THR K O 1
ATOM 7453 N N . VAL C 3 119 ? -27.50979 28.21512 10.07423 1.000 62.12441 123 VAL K N 1
ATOM 7454 C CA . VAL C 3 119 ? -26.95092 27.62137 8.86865 1.000 70.14003 123 VAL K CA 1
ATOM 7455 C C . VAL C 3 119 ? -27.96460 26.61937 8.32931 1.000 80.43018 123 VAL K C 1
ATOM 7456 O O . VAL C 3 119 ? -28.51890 25.80760 9.07883 1.000 76.25555 123 VAL K O 1
ATOM 7469 N N . SER C 3 120 ? -28.18933 26.66872 7.01231 1.000 95.30841 124 SER K N 1
ATOM 7470 C CA . SER C 3 120 ? -29.46258 26.26449 6.42649 1.000 108.21564 124 SER K CA 1
ATOM 7471 C C . SER C 3 120 ? -29.76135 24.77303 6.51953 1.000 112.02103 124 SER K C 1
ATOM 7472 O O . SER C 3 120 ? -30.88729 24.38129 6.19368 1.000 117.49218 124 SER K O 1
ATOM 7480 N N . SER C 3 121 ? -28.80762 23.93481 6.93242 1.000 108.43244 125 SER K N 1
ATOM 7481 C CA . SER C 3 121 ? -29.05989 22.50583 7.13376 1.000 108.62501 125 SER K CA 1
ATOM 7482 C C . SER C 3 121 ? -29.44280 21.88023 5.77674 1.000 113.11364 125 SER K C 1
ATOM 7483 O O . SER C 3 121 ? -28.99741 22.35195 4.73687 1.000 110.96496 125 SER K O 1
ATOM 7491 N N . GLU C 3 122 ? -30.28429 20.83800 5.80633 1.000 121.91452 126 GLU K N 1
ATOM 7492 C CA . GLU C 3 122 ? -30.68664 20.06887 4.62127 1.000 130.07475 126 GLU K CA 1
ATOM 7493 C C . GLU C 3 122 ? -29.52875 19.71082 3.68674 1.000 133.86707 126 GLU K C 1
ATOM 7494 O O . GLU C 3 122 ? -29.73424 19.13771 2.61166 1.000 135.94807 126 GLU K O 1
ATOM 7506 N N . ASP D 4 1 ? 31.85000 44.15273 27.48210 1.000 83.84175 1 ASP L N 1
ATOM 7507 C CA . ASP D 4 1 ? 31.14263 42.90457 27.07462 1.000 81.27062 1 ASP L CA 1
ATOM 7508 C C . ASP D 4 1 ? 30.05456 43.19941 26.05334 1.000 76.96178 1 ASP L C 1
ATOM 7509 O O . ASP D 4 1 ? 29.15390 44.00762 26.30285 1.000 79.11180 1 ASP L O 1
ATOM 7520 N N . VAL D 4 2 ? 30.13801 42.54038 24.90143 1.000 69.47994 2 VAL L N 1
ATOM 7521 C CA . VAL D 4 2 ? 29.10370 42.66904 23.88725 1.000 64.07743 2 VAL L CA 1
ATOM 7522 C C . VAL D 4 2 ? 27.80524 42.08472 24.42867 1.000 61.89003 2 VAL L C 1
ATOM 7523 O O . VAL D 4 2 ? 27.77539 40.93175 24.88154 1.000 60.71747 2 VAL L O 1
ATOM 7536 N N . VAL D 4 3 ? 26.73945 42.87798 24.39016 1.000 61.56757 3 VAL L N 1
ATOM 7537 C CA . VAL D 4 3 ? 25.42323 42.46132 24.84930 1.000 61.46214 3 VAL L CA 1
ATOM 7538 C C . VAL D 4 3 ? 24.59152 42.09530 23.62925 1.000 59.26435 3 VAL L C 1
ATOM 7539 O O . VAL D 4 3 ? 24.42842 42.91390 22.71581 1.000 59.91978 3 VAL L O 1
ATOM 7552 N N . LEU D 4 4 ? 24.06419 40.87354 23.61548 1.000 56.35529 4 LEU L N 1
ATOM 7553 C CA . LEU D 4 4 ? 23.15749 40.41123 22.57630 1.000 56.56602 4 LEU L CA 1
ATOM 7554 C C . LEU D 4 4 ? 21.74106 40.41995 23.13829 1.000 60.52165 4 LEU L C 1
ATOM 7555 O O . LEU D 4 4 ? 21.46136 39.72941 24.12309 1.000 63.17346 4 LEU L O 1
ATOM 7571 N N . THR D 4 5 ? 20.86210 41.20288 22.52404 1.000 62.17430 5 THR L N 1
ATOM 7572 C CA . THR D 4 5 ? 19.49183 41.39618 22.98431 1.000 63.53080 5 THR L CA 1
ATOM 7573 C C . THR D 4 5 ? 18.54374 40.77725 21.96081 1.000 59.58784 5 THR L C 1
ATOM 7574 O O . THR D 4 5 ? 18.37256 41.31395 20.86072 1.000 60.05114 5 THR L O 1
ATOM 7585 N N . GLN D 4 6 ? 17.91695 39.66628 22.33635 1.000 56.09254 6 GLN L N 1
ATOM 7586 C CA . GLN D 4 6 ? 17.03411 38.93821 21.43911 1.000 55.80988 6 GLN L CA 1
ATOM 7587 C C . GLN D 4 6 ? 15.61165 39.47300 21.52494 1.000 61.02648 6 GLN L C 1
ATOM 7588 O O . GLN D 4 6 ? 15.17816 39.98783 22.55810 1.000 60.93021 6 GLN L O 1
ATOM 7602 N N . THR D 4 7 ? 14.88168 39.35141 20.41267 1.000 64.98595 7 THR L N 1
ATOM 7603 C CA . THR D 4 7 ? 13.50770 39.81367 20.29935 1.000 69.29116 7 THR L CA 1
ATOM 7604 C C . THR D 4 7 ? 12.77649 38.88846 19.33680 1.000 66.82355 7 THR L C 1
ATOM 7605 O O . THR D 4 7 ? 13.31136 38.59748 18.25703 1.000 66.91836 7 THR L O 1
ATOM 7616 N N . PRO D 4 8 ? 11.56941 38.38491 19.68926 1.000 64.78039 8 PRO L N 1
ATOM 7617 C CA . PRO D 4 8 ? 10.79277 38.50754 20.93658 1.000 64.71342 8 PRO L CA 1
ATOM 7618 C C . PRO D 4 8 ? 11.40544 37.62221 22.01713 1.000 63.92520 8 PRO L C 1
ATOM 7619 O O . PRO D 4 8 ? 12.27663 36.81024 21.71431 1.000 62.46104 8 PRO L O 1
ATOM 7630 N N . SER D 4 9 ? 10.97297 37.79604 23.26550 1.000 65.23233 9 SER L N 1
ATOM 7631 C CA . SER D 4 9 ? 11.35588 36.86412 24.31859 1.000 66.24570 9 SER L CA 1
ATOM 7632 C C . SER D 4 9 ? 10.52375 35.58939 24.26442 1.000 64.36345 9 SER L C 1
ATOM 7633 O O . SER D 4 9 ? 10.98480 34.53446 24.71946 1.000 62.27944 9 SER L O 1
ATOM 7641 N N . THR D 4 10 ? 9.31035 35.67359 23.71519 1.000 65.28769 10 THR L N 1
ATOM 7642 C CA . THR D 4 10 ? 8.45297 34.51219 23.52095 1.000 65.26536 10 THR L CA 1
ATOM 7643 C C . THR D 4 10 ? 7.68678 34.67553 22.21679 1.000 64.74603 10 THR L C 1
ATOM 7644 O O . THR D 4 10 ? 7.33734 35.79078 21.82150 1.000 66.58986 10 THR L O 1
ATOM 7655 N N . LEU D 4 11 ? 7.42620 33.55162 21.55567 1.000 63.40963 11 LEU L N 1
ATOM 7656 C CA . LEU D 4 11 ? 6.53624 33.53660 20.40892 1.000 63.97481 11 LEU L CA 1
ATOM 7657 C C . LEU D 4 11 ? 5.87701 32.16842 20.32694 1.000 63.10985 11 LEU L C 1
ATOM 7658 O O . LEU D 4 11 ? 6.46515 31.15724 20.71842 1.000 59.11420 11 LEU L O 1
ATOM 7674 N N . SER D 4 12 ? 4.64203 32.15848 19.83220 1.000 65.07916 12 SER L N 1
ATOM 7675 C CA . SER D 4 12 ? 3.84971 30.94959 19.65694 1.000 65.17755 12 SER L CA 1
ATOM 7676 C C . SER D 4 12 ? 3.59409 30.74527 18.17140 1.000 63.39137 12 SER L C 1
ATOM 7677 O O . SER D 4 12 ? 3.09917 31.65586 17.49734 1.000 67.05850 12 SER L O 1
ATOM 7685 N N . VAL D 4 13 ? 3.90918 29.54832 17.67296 1.000 58.85906 13 VAL L N 1
ATOM 7686 C CA . VAL D 4 13 ? 3.85262 29.23761 16.25051 1.000 57.38802 13 VAL L CA 1
ATOM 7687 C C . VAL D 4 13 ? 3.04496 27.96025 16.06735 1.000 57.73470 13 VAL L C 1
ATOM 7688 O O . VAL D 4 13 ? 3.33361 26.94087 16.70665 1.000 55.93573 13 VAL L O 1
ATOM 7701 N N . THR D 4 14 ? 2.04507 28.01582 15.19408 1.000 60.30730 14 THR L N 1
ATOM 7702 C CA . THR D 4 14 ? 1.32171 26.80592 14.81323 1.000 62.69941 14 THR L CA 1
ATOM 7703 C C . THR D 4 14 ? 2.25861 25.88749 14.03526 1.000 60.56499 14 THR L C 1
ATOM 7704 O O . THR D 4 14 ? 3.06919 26.36771 13.23740 1.000 57.05753 14 THR L O 1
ATOM 7715 N N . PRO D 4 15 ? 2.18834 24.56004 14.24537 1.000 64.68130 15 PRO L N 1
ATOM 7716 C CA . PRO D 4 15 ? 3.01331 23.66493 13.42019 1.000 65.96710 15 PRO L CA 1
ATOM 7717 C C . PRO D 4 15 ? 2.69157 23.81969 11.94162 1.000 68.91301 15 PRO L C 1
ATOM 7718 O O . PRO D 4 15 ? 1.52577 23.89053 11.53898 1.000 71.69241 15 PRO L O 1
ATOM 7729 N N . GLY D 4 16 ? 3.75448 23.89914 11.13025 1.000 69.72174 16 GLY L N 1
ATOM 7730 C CA . GLY D 4 16 ? 3.65962 24.18048 9.72959 1.000 71.51837 16 GLY L CA 1
ATOM 7731 C C . GLY D 4 16 ? 3.92919 25.63428 9.38116 1.000 72.11414 16 GLY L C 1
ATOM 7732 O O . GLY D 4 16 ? 4.33890 25.92308 8.25203 1.000 74.37195 16 GLY L O 1
ATOM 7736 N N . GLN D 4 17 ? 3.71252 26.55405 10.32478 1.000 69.67603 17 GLN L N 1
ATOM 7737 C CA . GLN D 4 17 ? 3.90443 27.98119 10.07056 1.000 70.33450 17 GLN L CA 1
ATOM 7738 C C . GLN D 4 17 ? 5.36999 28.36946 10.26000 1.000 67.83561 17 GLN L C 1
ATOM 7739 O O . GLN D 4 17 ? 6.13818 27.63367 10.88141 1.000 65.04185 17 GLN L O 1
ATOM 7753 N N . PRO D 4 18 ? 5.78554 29.52356 9.73789 1.000 67.20646 18 PRO L N 1
ATOM 7754 C CA . PRO D 4 18 ? 7.16726 29.96812 9.92578 1.000 64.83365 18 PRO L CA 1
ATOM 7755 C C . PRO D 4 18 ? 7.35086 30.74062 11.22798 1.000 61.58098 18 PRO L C 1
ATOM 7756 O O . PRO D 4 18 ? 6.39592 31.16271 11.88390 1.000 61.82303 18 PRO L O 1
ATOM 7767 N N . ALA D 4 19 ? 8.62529 30.91265 11.58967 1.000 58.65114 19 ALA L N 1
ATOM 7768 C CA . ALA D 4 19 ? 9.01184 31.59168 12.81495 1.000 54.98207 19 ALA L CA 1
ATOM 7769 C C . ALA D 4 19 ? 10.27576 32.39720 12.54992 1.000 52.11862 19 ALA L C 1
ATOM 7770 O O . ALA D 4 19 ? 11.12278 31.99327 11.74918 1.000 50.57743 19 ALA L O 1
ATOM 7777 N N . SER D 4 20 ? 10.39926 33.53153 13.24331 1.000 53.06863 20 SER L N 1
ATOM 7778 C CA . SER D 4 20 ? 11.53666 34.42558 13.07528 1.000 55.98490 20 SER L CA 1
ATOM 7779 C C . SER D 4 20 ? 11.95649 34.98031 14.42908 1.000 56.01527 20 SER L C 1
ATOM 7780 O O . SER D 4 20 ? 11.11766 35.49678 15.17313 1.000 56.98155 20 SER L O 1
ATOM 7788 N N . ILE D 4 21 ? 13.25238 34.86839 14.73359 1.000 54.65576 21 ILE L N 1
ATOM 7789 C CA . ILE D 4 21 ? 13.83348 35.35126 15.98124 1.000 53.27278 21 ILE L CA 1
ATOM 7790 C C . ILE D 4 21 ? 15.00293 36.25792 15.62278 1.000 51.46189 21 ILE L C 1
ATOM 7791 O O . ILE D 4 21 ? 15.86774 35.86633 14.82972 1.000 50.81509 21 ILE L O 1
ATOM 7807 N N . SER D 4 22 ? 15.04333 37.44346 16.23040 1.000 51.27376 22 SER L N 1
ATOM 7808 C CA . SER D 4 22 ? 16.06803 38.43592 15.96327 1.000 54.23997 22 SER L CA 1
ATOM 7809 C C . SER D 4 22 ? 17.04911 38.53142 17.12470 1.000 53.95006 22 SER L C 1
ATOM 7810 O O . SER D 4 22 ? 16.71312 38.21823 18.26937 1.000 51.95113 22 SER L O 1
ATOM 7818 N N . CYS D 4 23 ? 18.26543 38.96923 16.80528 1.000 56.47000 23 CYS L N 1
ATOM 7819 C CA . CYS D 4 23 ? 19.34422 39.13981 17.77238 1.000 59.80859 23 CYS L CA 1
ATOM 7820 C C . CYS D 4 23 ? 20.03793 40.45098 17.43435 1.000 63.40794 23 CYS L C 1
ATOM 7821 O O . CYS D 4 23 ? 20.60224 40.57926 16.34351 1.000 63.05601 23 CYS L O 1
ATOM 7828 N N . ARG D 4 24 ? 19.95724 41.42509 18.34372 1.000 68.47768 24 ARG L N 1
ATOM 7829 C CA . ARG D 4 24 ? 20.57648 42.72897 18.15850 1.000 72.98935 24 ARG L CA 1
ATOM 7830 C C . ARG D 4 24 ? 21.81419 42.82552 19.03695 1.000 69.00298 24 ARG L C 1
ATOM 7831 O O . ARG D 4 24 ? 21.73460 42.60997 20.25231 1.000 68.90010 24 ARG L O 1
ATOM 7852 N N . SER D 4 25 ? 22.94464 43.16098 18.42267 1.000 65.40699 25 SER L N 1
ATOM 7853 C CA . SER D 4 25 ? 24.21892 43.27485 19.11386 1.000 63.51958 25 SER L CA 1
ATOM 7854 C C . SER D 4 25 ? 24.50117 44.73017 19.46112 1.000 65.29869 25 SER L C 1
ATOM 7855 O O . SER D 4 25 ? 24.22540 45.63464 18.66791 1.000 66.00890 25 SER L O 1
ATOM 7863 N N . SER D 4 26 ? 25.06456 44.95478 20.64956 1.000 66.20276 26 SER L N 1
ATOM 7864 C CA . SER D 4 26 ? 25.45904 46.29323 21.06567 1.000 68.67992 26 SER L CA 1
ATOM 7865 C C . SER D 4 26 ? 26.67941 46.81801 20.31821 1.000 70.15735 26 SER L C 1
ATOM 7866 O O . SER D 4 26 ? 26.97964 48.01434 20.42821 1.000 71.74545 26 SER L O 1
ATOM 7874 N N . GLN D 4 27 ? 27.36335 45.96631 19.56567 1.000 68.68433 27 GLN L N 1
ATOM 7875 C CA . GLN D 4 27 ? 28.60039 46.31416 18.86981 1.000 68.51051 27 GLN L CA 1
ATOM 7876 C C . GLN D 4 27 ? 28.66530 45.42964 17.63904 1.000 66.03617 27 GLN L C 1
ATOM 7877 O O . GLN D 4 27 ? 28.26031 44.26512 17.69228 1.000 64.94773 27 GLN L O 1
ATOM 7891 N N . SER D 4 28 ? 29.16776 45.98668 16.53971 1.000 64.65457 28 SER L N 1
ATOM 7892 C CA . SER D 4 28 ? 29.18789 45.24608 15.28623 1.000 62.29973 28 SER L CA 1
ATOM 7893 C C . SER D 4 28 ? 30.06055 44.00432 15.40697 1.000 57.75970 28 SER L C 1
ATOM 7894 O O . SER D 4 28 ? 31.18277 44.06813 15.91937 1.000 56.14524 28 SER L O 1
ATOM 7902 N N . LEU D 4 29 ? 29.53318 42.87620 14.94042 1.000 54.85906 29 LEU L N 1
ATOM 7903 C CA . LEU D 4 29 ? 30.24607 41.60663 14.96407 1.000 52.58377 29 LEU L CA 1
ATOM 7904 C C . LEU D 4 29 ? 31.02699 41.33589 13.68060 1.000 50.05417 29 LEU L C 1
ATOM 7905 O O . LEU D 4 29 ? 31.64297 40.27354 13.56461 1.000 47.31433 29 LEU L O 1
ATOM 7921 N N . LEU D 4 30 ? 31.00054 42.25860 12.71917 1.000 50.87761 30 LEU L N 1
ATOM 7922 C CA . LEU D 4 30 ? 31.84465 42.15429 11.53282 1.000 51.15488 30 LEU L CA 1
ATOM 7923 C C . LEU D 4 30 ? 33.23054 42.69861 11.86190 1.000 50.57785 30 LEU L C 1
ATOM 7924 O O . LEU D 4 30 ? 33.35428 43.79565 12.41078 1.000 51.14677 30 LEU L O 1
ATOM 7940 N N . ASN D 4 31 ? 34.27301 41.94047 11.50560 1.000 49.88805 31 ASN L N 1
ATOM 7941 C CA . ASN D 4 31 ? 35.65083 42.32935 11.75381 1.000 50.47793 31 ASN L CA 1
ATOM 7942 C C . ASN D 4 31 ? 36.29101 42.85574 10.47001 1.000 55.57573 31 ASN L C 1
ATOM 7943 O O . ASN D 4 31 ? 35.70188 42.81890 9.38044 1.000 56.44098 31 ASN L O 1
ATOM 7954 N N . ASP D 4 32 ? 37.53932 43.32392 10.59019 1.000 60.24515 32 ASP L N 1
ATOM 7955 C CA . ASP D 4 32 ? 38.19239 44.04204 9.50996 1.000 65.42588 32 ASP L CA 1
ATOM 7956 C C . ASP D 4 32 ? 38.74699 43.14060 8.40187 1.000 63.17185 32 ASP L C 1
ATOM 7957 O O . ASP D 4 32 ? 39.44769 43.65811 7.52268 1.000 64.08452 32 ASP L O 1
ATOM 7966 N N . VAL D 4 33 ? 38.46551 41.83694 8.42636 1.000 58.97317 33 VAL L N 1
ATOM 7967 C CA . VAL D 4 33 ? 38.74969 40.94223 7.30709 1.000 54.00506 33 VAL L CA 1
ATOM 7968 C C . VAL D 4 33 ? 37.47032 40.36969 6.70053 1.000 51.90441 33 VAL L C 1
ATOM 7969 O O . VAL D 4 33 ? 37.54358 39.45772 5.86573 1.000 52.58272 33 VAL L O 1
ATOM 7982 N N . GLY D 4 34 ? 36.30156 40.86156 7.10922 1.000 51.84370 34 GLY L N 1
ATOM 7983 C CA . GLY D 4 34 ? 35.05268 40.47437 6.48095 1.000 50.97858 34 GLY L CA 1
ATOM 7984 C C . GLY D 4 34 ? 34.35131 39.28589 7.08894 1.000 50.21722 34 GLY L C 1
ATOM 7985 O O . GLY D 4 34 ? 33.42155 38.76143 6.46349 1.000 51.64305 34 GLY L O 1
ATOM 7989 N N . ASN D 4 35 ? 34.75432 38.84723 8.28007 1.000 47.79439 35 ASN L N 1
ATOM 7990 C CA . ASN D 4 35 ? 34.19270 37.67850 8.93093 1.000 45.35293 35 ASN L CA 1
ATOM 7991 C C . ASN D 4 35 ? 33.31730 38.10393 10.10155 1.000 43.94765 35 ASN L C 1
ATOM 7992 O O . ASN D 4 35 ? 33.54479 39.14384 10.72603 1.000 45.36371 35 ASN L O 1
ATOM 8003 N N . THR D 4 36 ? 32.30936 37.27523 10.38581 1.000 42.23410 36 THR L N 1
ATOM 8004 C CA . THR D 4 36 ? 31.33560 37.55335 11.43181 1.000 44.65431 36 THR L CA 1
ATOM 8005 C C . THR D 4 36 ? 31.06894 36.26459 12.19854 1.000 44.27264 36 THR L C 1
ATOM 8006 O O . THR D 4 36 ? 30.55072 35.30245 11.62474 1.000 44.55725 36 THR L O 1
ATOM 8017 N N . TYR D 4 37 ? 31.41024 36.25435 13.48648 1.000 41.91937 37 TYR L N 1
ATOM 8018 C CA . TYR D 4 37 ? 31.31903 35.05494 14.31347 1.000 40.55831 37 TYR L CA 1
ATOM 8019 C C . TYR D 4 37 ? 30.04292 35.12869 15.14589 1.000 39.64574 37 TYR L C 1
ATOM 8020 O O . TYR D 4 37 ? 30.06119 35.43793 16.33800 1.000 39.02659 37 TYR L O 1
ATOM 8038 N N . LEU D 4 38 ? 28.91527 34.83407 14.49049 1.000 40.82521 38 LEU L N 1
ATOM 8039 C CA . LEU D 4 38 ? 27.62160 34.71554 15.14030 1.000 42.47241 38 LEU L CA 1
ATOM 8040 C C . LEU D 4 38 ? 27.09936 33.29169 14.95958 1.000 42.09630 38 LEU L C 1
ATOM 8041 O O . LEU D 4 38 ? 27.23500 32.70529 13.87898 1.000 43.24959 38 LEU L O 1
ATOM 8057 N N . TYR D 4 39 ? 26.48598 32.76312 16.01972 1.000 41.57159 39 TYR L N 1
ATOM 8058 C CA . TYR D 4 39 ? 26.01475 31.39245 16.08747 1.000 42.66240 39 TYR L CA 1
ATOM 8059 C C . TYR D 4 39 ? 24.62815 31.39938 16.70738 1.000 43.57827 39 TYR L C 1
ATOM 8060 O O . TYR D 4 39 ? 24.27797 32.31645 17.45319 1.000 45.15106 39 TYR L O 1
ATOM 8078 N N . TRP D 4 40 ? 23.84789 30.37578 16.38956 1.000 40.60197 40 TRP L N 1
ATOM 8079 C CA . TRP D 4 40 ? 22.54525 30.15710 17.00007 1.000 38.75498 40 TRP L CA 1
ATOM 8080 C C . TRP D 4 40 ? 22.50048 28.76412 17.60968 1.000 38.99215 40 TRP L C 1
ATOM 8081 O O . TRP D 4 40 ? 22.97487 27.79673 17.00255 1.000 38.36856 40 TRP L O 1
ATOM 8102 N N . TYR D 4 41 ? 21.92817 28.66892 18.80677 1.000 40.38121 41 TYR L N 1
ATOM 8103 C CA . TYR D 4 41 ? 21.80974 27.41879 19.53968 1.000 40.47768 41 TYR L CA 1
ATOM 8104 C C . TYR D 4 41 ? 20.36095 27.18905 19.94570 1.000 41.96441 41 TYR L C 1
ATOM 8105 O O . TYR D 4 41 ? 19.59043 28.13942 20.12360 1.000 41.68644 41 TYR L O 1
ATOM 8123 N N . LEU D 4 42 ? 20.01106 25.91496 20.10249 1.000 43.99232 42 LEU L N 1
ATOM 8124 C CA . LEU D 4 42 ? 18.72354 25.49536 20.64135 1.000 42.59607 42 LEU L CA 1
ATOM 8125 C C . LEU D 4 42 ? 18.96884 24.66425 21.89226 1.000 43.43615 42 LEU L C 1
ATOM 8126 O O . LEU D 4 42 ? 19.76870 23.72508 21.85912 1.000 44.43849 42 LEU L O 1
ATOM 8142 N N . GLN D 4 43 ? 18.26220 24.98506 22.97261 1.000 43.27114 43 GLN L N 1
ATOM 8143 C CA . GLN D 4 43 ? 18.20338 24.14364 24.16310 1.000 44.02933 43 GLN L CA 1
ATOM 8144 C C . GLN D 4 43 ? 16.76774 23.63689 24.29480 1.000 45.36091 43 GLN L C 1
ATOM 8145 O O . GLN D 4 43 ? 15.87207 24.38451 24.71406 1.000 47.34384 43 GLN L O 1
ATOM 8159 N N . LYS D 4 44 ? 16.55224 22.38155 23.91795 1.000 46.95353 44 LYS L N 1
ATOM 8160 C CA . LYS D 4 44 ? 15.25502 21.75850 24.12536 1.000 48.93696 44 LYS L CA 1
ATOM 8161 C C . LYS D 4 44 ? 15.03820 21.54461 25.62348 1.000 51.89021 44 LYS L C 1
ATOM 8162 O O . LYS D 4 44 ? 15.99007 21.57516 26.40599 1.000 50.48045 44 LYS L O 1
ATOM 8181 N N . PRO D 4 45 ? 13.78782 21.35073 26.05544 1.000 58.87644 45 PRO L N 1
ATOM 8182 C CA . PRO D 4 45 ? 13.53478 21.19760 27.49489 1.000 61.15841 45 PRO L CA 1
ATOM 8183 C C . PRO D 4 45 ? 14.23323 19.96927 28.06591 1.000 61.31898 45 PRO L C 1
ATOM 8184 O O . PRO D 4 45 ? 14.12200 18.86158 27.53416 1.000 62.60688 45 PRO L O 1
ATOM 8195 N N . GLY D 4 46 ? 14.96545 20.17909 29.15961 1.000 59.93518 46 GLY L N 1
ATOM 8196 C CA . GLY D 4 46 ? 15.64021 19.10027 29.84469 1.000 60.56600 46 GLY L CA 1
ATOM 8197 C C . GLY D 4 46 ? 16.89832 18.59231 29.17877 1.000 61.81018 46 GLY L C 1
ATOM 8198 O O . GLY D 4 46 ? 17.42595 17.56044 29.61481 1.000 63.19888 46 GLY L O 1
ATOM 8202 N N . GLN D 4 47 ? 17.40079 19.28187 28.15129 1.000 60.13412 47 GLN L N 1
ATOM 8203 C CA . GLN D 4 47 ? 18.57991 18.87310 27.40453 1.000 57.50450 47 GLN L CA 1
ATOM 8204 C C . GLN D 4 47 ? 19.60693 19.99980 27.40353 1.000 51.09181 47 GLN L C 1
ATOM 8205 O O . GLN D 4 47 ? 19.33389 21.11814 27.84356 1.000 46.59994 47 GLN L O 1
ATOM 8219 N N . SER D 4 48 ? 20.80720 19.68660 26.91324 1.000 50.84555 48 SER L N 1
ATOM 8220 C CA . SER D 4 48 ? 21.87166 20.67661 26.78265 1.000 49.51359 48 SER L CA 1
ATOM 8221 C C . SER D 4 48 ? 21.73372 21.41620 25.45836 1.000 45.06408 48 SER L C 1
ATOM 8222 O O . SER D 4 48 ? 21.08718 20.92501 24.52202 1.000 41.98204 48 SER L O 1
ATOM 8230 N N . PRO D 4 49 ? 22.32433 22.61525 25.33769 1.000 45.78541 49 PRO L N 1
ATOM 8231 C CA . PRO D 4 49 ? 22.20466 23.34871 24.07071 1.000 45.72662 49 PRO L CA 1
ATOM 8232 C C . PRO D 4 49 ? 22.88833 22.61116 22.92823 1.000 44.78023 49 PRO L C 1
ATOM 8233 O O . PRO D 4 49 ? 23.85393 21.86521 23.12931 1.000 43.70309 49 PRO L O 1
ATOM 8244 N N . GLN D 4 50 ? 22.36323 22.83401 21.72140 1.000 42.73122 50 GLN L N 1
ATOM 8245 C CA . GLN D 4 50 ? 22.88546 22.21474 20.51252 1.000 43.33069 50 GLN L CA 1
ATOM 8246 C C . GLN D 4 50 ? 22.97110 23.27634 19.42762 1.000 40.86272 50 GLN L C 1
ATOM 8247 O O . GLN D 4 50 ? 22.09999 24.14919 19.34276 1.000 40.82637 50 GLN L O 1
ATOM 8261 N N . LEU D 4 51 ? 24.00595 23.18426 18.60211 1.000 40.31252 51 LEU L N 1
ATOM 8262 C CA . LEU D 4 51 ? 24.22466 24.17793 17.56065 1.000 39.75773 51 LEU L CA 1
ATOM 8263 C C . LEU D 4 51 ? 23.20398 24.02107 16.44034 1.000 41.39594 51 LEU L C 1
ATOM 8264 O O . LEU D 4 51 ? 22.84567 22.90394 16.06135 1.000 43.23247 51 LEU L O 1
ATOM 8280 N N . LEU D 4 52 ? 22.76485 25.15965 15.89959 1.000 40.84242 52 LEU L N 1
ATOM 8281 C CA . LEU D 4 52 ? 21.88311 25.21039 14.74280 1.000 42.98944 52 LEU L CA 1
ATOM 8282 C C . LEU D 4 52 ? 22.53687 25.89231 13.55187 1.000 43.99932 52 LEU L C 1
ATOM 8283 O O . LEU D 4 52 ? 22.55753 25.32334 12.45566 1.000 46.53542 52 LEU L O 1
ATOM 8299 N N . ILE D 4 53 ? 23.07046 27.09874 13.74790 1.000 42.28681 53 ILE L N 1
ATOM 8300 C CA . ILE D 4 53 ? 23.63475 27.91568 12.68390 1.000 39.10224 53 ILE L CA 1
ATOM 8301 C C . ILE D 4 53 ? 24.99518 28.40147 13.16423 1.000 37.51801 53 ILE L C 1
ATOM 8302 O O . ILE D 4 53 ? 25.14996 28.74114 14.34284 1.000 35.19410 53 ILE L O 1
ATOM 8318 N N . TYR D 4 54 ? 25.98134 28.41335 12.26465 1.000 38.60718 54 TYR L N 1
ATOM 8319 C CA . TYR D 4 54 ? 27.28809 28.98492 12.55428 1.000 40.43707 54 TYR L CA 1
ATOM 8320 C C . TYR D 4 54 ? 27.65065 29.97628 11.45448 1.000 41.06650 54 TYR L C 1
ATOM 8321 O O . TYR D 4 54 ? 27.20468 29.84371 10.31508 1.000 39.61961 54 TYR L O 1
ATOM 8339 N N . LEU D 4 55 ? 28.42273 30.99394 11.82979 1.000 41.62782 55 LEU L N 1
ATOM 8340 C CA . LEU D 4 55 ? 28.88983 32.03336 10.91308 1.000 42.75481 55 LEU L CA 1
ATOM 8341 C C . LEU D 4 55 ? 27.72122 32.66634 10.16535 1.000 42.89782 55 LEU L C 1
ATOM 8342 O O . LEU D 4 55 ? 27.69469 32.71643 8.93111 1.000 44.08543 55 LEU L O 1
ATOM 8358 N N . VAL D 4 56 ? 26.71478 33.07360 10.93930 1.000 43.41413 56 VAL L N 1
ATOM 8359 C CA . VAL D 4 56 ? 25.54518 33.83778 10.50216 1.000 43.57109 56 VAL L CA 1
ATOM 8360 C C . VAL D 4 56 ? 24.52323 32.95257 9.79275 1.000 41.65889 56 VAL L C 1
ATOM 8361 O O . VAL D 4 56 ? 23.34514 32.95713 10.16680 1.000 39.76228 56 VAL L O 1
ATOM 8374 N N . SER D 4 57 ? 24.95878 32.20244 8.76296 1.000 41.94780 57 SER L N 1
ATOM 8375 C CA . SER D 4 57 ? 24.02692 31.53359 7.86932 1.000 44.82922 57 SER L CA 1
ATOM 8376 C C . SER D 4 57 ? 24.37205 30.09135 7.50651 1.000 45.76155 57 SER L C 1
ATOM 8377 O O . SER D 4 57 ? 23.60650 29.47333 6.75289 1.000 46.47097 57 SER L O 1
ATOM 8385 N N . ASP D 4 58 ? 25.46886 29.52701 8.01479 1.000 44.77185 58 ASP L N 1
ATOM 8386 C CA . ASP D 4 58 ? 25.82759 28.15304 7.68549 1.000 42.51181 58 ASP L CA 1
ATOM 8387 C C . ASP D 4 58 ? 25.14432 27.17883 8.62837 1.000 43.52039 58 ASP L C 1
ATOM 8388 O O . ASP D 4 58 ? 25.07880 27.41650 9.83916 1.000 45.41558 58 ASP L O 1
ATOM 8397 N N . LEU D 4 59 ? 24.66591 26.07361 8.07115 1.000 42.89003 59 LEU L N 1
ATOM 8398 C CA . LEU D 4 59 ? 23.85301 25.11719 8.80593 1.000 46.17641 59 LEU L CA 1
ATOM 8399 C C . LEU D 4 59 ? 24.72818 24.08592 9.49966 1.000 49.24875 59 LEU L C 1
ATOM 8400 O O . LEU D 4 59 ? 25.58316 23.46141 8.86392 1.000 50.91758 59 LEU L O 1
ATOM 8416 N N . GLY D 4 60 ? 24.50123 23.90002 10.80223 1.000 52.80612 60 GLY L N 1
ATOM 8417 C CA . GLY D 4 60 ? 25.23341 22.89000 11.53810 1.000 55.67650 60 GLY L CA 1
ATOM 8418 C C . GLY D 4 60 ? 24.96612 21.49251 11.01196 1.000 58.43103 60 GLY L C 1
ATOM 8419 O O . GLY D 4 60 ? 23.99508 21.23363 10.29164 1.000 59.61442 60 GLY L O 1
ATOM 8423 N N . SER D 4 61 ? 25.86326 20.57867 11.37428 1.000 60.66694 61 SER L N 1
ATOM 8424 C CA . SER D 4 61 ? 25.73269 19.19446 10.94534 1.000 62.79517 61 SER L CA 1
ATOM 8425 C C . SER D 4 61 ? 24.49283 18.56213 11.56511 1.000 61.01039 61 SER L C 1
ATOM 8426 O O . SER D 4 61 ? 24.21294 18.73116 12.75598 1.000 60.93845 61 SER L O 1
ATOM 8434 N N . GLY D 4 62 ? 23.73839 17.83598 10.74336 1.000 60.05025 62 GLY L N 1
ATOM 8435 C CA . GLY D 4 62 ? 22.54201 17.16956 11.21223 1.000 57.98617 62 GLY L CA 1
ATOM 8436 C C . GLY D 4 62 ? 21.36540 18.06433 11.51694 1.000 55.70307 62 GLY L C 1
ATOM 8437 O O . GLY D 4 62 ? 20.36525 17.58093 12.05034 1.000 58.99234 62 GLY L O 1
ATOM 8441 N N . VAL D 4 63 ? 21.43853 19.34686 11.17914 1.000 51.47356 63 VAL L N 1
ATOM 8442 C CA . VAL D 4 63 ? 20.35054 20.29912 11.43538 1.000 50.63518 63 VAL L CA 1
ATOM 8443 C C . VAL D 4 63 ? 19.44243 20.31359 10.21015 1.000 51.76349 63 VAL L C 1
ATOM 8444 O O . VAL D 4 63 ? 19.95156 20.35903 9.08201 1.000 51.23259 63 VAL L O 1
ATOM 8457 N N . PRO D 4 64 ? 18.10955 20.30422 10.36048 1.000 54.27212 64 PRO L N 1
ATOM 8458 C CA . PRO D 4 64 ? 17.25629 20.33001 9.16291 1.000 57.63765 64 PRO L CA 1
ATOM 8459 C C . PRO D 4 64 ? 17.32346 21.67930 8.46160 1.000 59.92574 64 PRO L C 1
ATOM 8460 O O . PRO D 4 64 ? 17.51858 22.72186 9.09179 1.000 59.54948 64 PRO L O 1
ATOM 8471 N N . ASN D 4 65 ? 17.14761 21.65334 7.13548 1.000 62.76626 65 ASN L N 1
ATOM 8472 C CA . ASN D 4 65 ? 17.36504 22.84258 6.32289 1.000 66.38286 65 ASN L CA 1
ATOM 8473 C C . ASN D 4 65 ? 16.19227 23.82022 6.33611 1.000 62.92747 65 ASN L C 1
ATOM 8474 O O . ASN D 4 65 ? 16.25821 24.83841 5.63888 1.000 61.47120 65 ASN L O 1
ATOM 8485 N N . ARG D 4 66 ? 15.13788 23.54427 7.10006 1.000 63.65565 66 ARG L N 1
ATOM 8486 C CA . ARG D 4 66 ? 14.14204 24.57719 7.35236 1.000 62.28562 66 ARG L CA 1
ATOM 8487 C C . ARG D 4 66 ? 14.63998 25.63533 8.33969 1.000 57.06023 66 ARG L C 1
ATOM 8488 O O . ARG D 4 66 ? 13.97475 26.66053 8.50198 1.000 54.56203 66 ARG L O 1
ATOM 8509 N N . PHE D 4 67 ? 15.77567 25.40823 9.01055 1.000 53.14717 67 PHE L N 1
ATOM 8510 C CA . PHE D 4 67 ? 16.45074 26.44196 9.79259 1.000 48.75975 67 PHE L CA 1
ATOM 8511 C C . PHE D 4 67 ? 17.37412 27.24247 8.88294 1.000 48.71765 67 PHE L C 1
ATOM 8512 O O . PHE D 4 67 ? 18.11077 26.67330 8.07854 1.000 51.35273 67 PHE L O 1
ATOM 8529 N N . SER D 4 68 ? 17.32263 28.57249 9.01853 1.000 48.51054 68 SER L N 1
ATOM 8530 C CA . SER D 4 68 ? 18.21882 29.43365 8.26305 1.000 49.12500 68 SER L CA 1
ATOM 8531 C C . SER D 4 68 ? 18.59366 30.63378 9.11635 1.000 48.18059 68 SER L C 1
ATOM 8532 O O . SER D 4 68 ? 17.89780 30.96661 10.08169 1.000 51.55918 68 SER L O 1
ATOM 8540 N N . GLY D 4 69 ? 19.70158 31.27136 8.75400 1.000 46.66856 69 GLY L N 1
ATOM 8541 C CA . GLY D 4 69 ? 20.14016 32.47877 9.43170 1.000 46.39884 69 GLY L CA 1
ATOM 8542 C C . GLY D 4 69 ? 20.56251 33.52894 8.42736 1.000 48.15395 69 GLY L C 1
ATOM 8543 O O . GLY D 4 69 ? 20.95033 33.21999 7.29731 1.000 50.55860 69 GLY L O 1
ATOM 8547 N N . SER D 4 70 ? 20.48321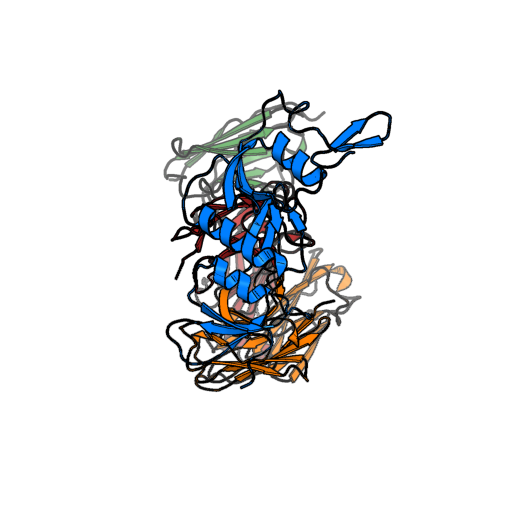 34.78845 8.85109 1.000 47.56143 70 SER L N 1
ATOM 8548 C CA . SER D 4 70 ? 20.86457 35.90012 7.99888 1.000 50.21123 70 SER L CA 1
ATOM 8549 C C . SER D 4 70 ? 21.14282 37.10909 8.87297 1.000 51.94624 70 SER L C 1
ATOM 8550 O O . SER D 4 70 ? 20.84641 37.11252 10.06989 1.000 52.18332 70 SER L O 1
ATOM 8558 N N . GLY D 4 71 ? 21.72945 38.13936 8.25584 1.000 54.12001 71 GLY L N 1
ATOM 8559 C CA . GLY D 4 71 ? 22.00092 39.40643 8.89149 1.000 54.67011 71 GLY L CA 1
ATOM 8560 C C . GLY D 4 71 ? 23.42828 39.83558 8.66715 1.000 52.73506 71 GLY L C 1
ATOM 8561 O O . GLY D 4 71 ? 24.18601 39.20409 7.92600 1.000 48.72148 71 GLY L O 1
ATOM 8565 N N . SER D 4 72 ? 23.80237 40.92749 9.32940 1.000 55.56166 72 SER L N 1
ATOM 8566 C CA . SER D 4 72 ? 25.14710 41.47826 9.21872 1.000 56.06759 72 SER L CA 1
ATOM 8567 C C . SER D 4 72 ? 25.30648 42.59077 10.24221 1.000 55.02538 72 SER L C 1
ATOM 8568 O O . SER D 4 72 ? 24.32177 43.16733 10.71019 1.000 56.46895 72 SER L O 1
ATOM 8576 N N . GLY D 4 73 ? 26.55790 42.88202 10.58438 1.000 52.94457 73 GLY L N 1
ATOM 8577 C CA . GLY D 4 73 ? 26.86105 43.96172 11.49790 1.000 54.35336 73 GLY L CA 1
ATOM 8578 C C . GLY D 4 73 ? 26.33879 43.71254 12.89600 1.000 55.83860 73 GLY L C 1
ATOM 8579 O O . GLY D 4 73 ? 26.94302 42.95370 13.66375 1.000 55.53031 73 GLY L O 1
ATOM 8583 N N . THR D 4 74 ? 25.21924 44.36453 13.23120 1.000 57.61784 74 THR L N 1
ATOM 8584 C CA . THR D 4 74 ? 24.62974 44.28487 14.55125 1.000 57.88349 74 THR L CA 1
ATOM 8585 C C . THR D 4 74 ? 23.26453 43.61196 14.58602 1.000 58.10892 74 THR L C 1
ATOM 8586 O O . THR D 4 74 ? 22.77058 43.32902 15.68350 1.000 55.93267 74 THR L O 1
ATOM 8597 N N . ASP D 4 75 ? 22.64447 43.35782 13.43479 1.000 59.50753 75 ASP L N 1
ATOM 8598 C CA . ASP D 4 75 ? 21.29048 42.81981 13.35184 1.000 63.68565 75 ASP L CA 1
ATOM 8599 C C . ASP D 4 75 ? 21.33463 41.46701 12.65621 1.000 60.05969 75 ASP L C 1
ATOM 8600 O O . ASP D 4 75 ? 21.80507 41.36468 11.51725 1.000 57.29072 75 ASP L O 1
ATOM 8609 N N . PHE D 4 76 ? 20.83663 40.43929 13.33999 1.000 57.76367 76 PHE L N 1
ATOM 8610 C CA . PHE D 4 76 ? 20.87330 39.07309 12.84093 1.000 54.29449 76 PHE L CA 1
ATOM 8611 C C . PHE D 4 76 ? 19.53385 38.41414 13.13595 1.000 51.87948 76 PHE L C 1
ATOM 8612 O O . PHE D 4 76 ? 18.80818 38.81772 14.04964 1.000 52.37819 76 PHE L O 1
ATOM 8629 N N . THR D 4 77 ? 19.21294 37.39031 12.34358 1.000 50.18232 77 THR L N 1
ATOM 8630 C CA . THR D 4 77 ? 17.88773 36.78957 12.37865 1.000 50.00705 77 THR L CA 1
ATOM 8631 C C . THR D 4 77 ? 17.98950 35.29629 12.10842 1.000 46.40116 77 THR L C 1
ATOM 8632 O O . THR D 4 77 ? 18.66526 34.87621 11.16612 1.000 41.74786 77 THR L O 1
ATOM 8643 N N . LEU D 4 78 ? 17.32780 34.50677 12.95386 1.000 49.76987 78 LEU L N 1
ATOM 8644 C CA . LEU D 4 78 ? 17.11325 33.08450 12.71900 1.000 49.86202 78 LEU L CA 1
ATOM 8645 C C . LEU D 4 78 ? 15.69543 32.90357 12.19737 1.000 51.55340 78 LEU L C 1
ATOM 8646 O O . LEU D 4 78 ? 14.77065 33.57671 12.66298 1.000 50.23860 78 LEU L O 1
ATOM 8662 N N . LYS D 4 79 ? 15.52875 31.99517 11.23632 1.000 54.14015 79 LYS L N 1
ATOM 8663 C CA . LYS D 4 79 ? 14.22848 31.71684 10.64294 1.000 56.25957 79 LYS L CA 1
ATOM 8664 C C . LYS D 4 79 ? 13.98653 30.21766 10.59001 1.000 53.88540 79 LYS L C 1
ATOM 8665 O O . LYS D 4 79 ? 14.87056 29.45200 10.19352 1.000 53.61978 79 LYS L O 1
ATOM 8684 N N . ILE D 4 80 ? 12.78812 29.81585 10.99597 1.000 53.48841 80 ILE L N 1
ATOM 8685 C CA . ILE D 4 80 ? 12.28343 28.45962 10.82332 1.000 55.25304 80 ILE L CA 1
ATOM 8686 C C . ILE D 4 80 ? 11.16101 28.57450 9.80364 1.000 57.26647 80 ILE L C 1
ATOM 8687 O O . ILE D 4 80 ? 10.20862 29.33208 10.01627 1.000 55.51586 80 ILE L O 1
ATOM 8703 N N . SER D 4 81 ? 11.27368 27.84486 8.69791 1.000 61.30936 81 SER L N 1
ATOM 8704 C CA . SER D 4 81 ? 10.27819 27.98122 7.64349 1.000 66.01521 81 SER L CA 1
ATOM 8705 C C . SER D 4 81 ? 8.97820 27.26103 8.00012 1.000 69.95523 81 SER L C 1
ATOM 8706 O O . SER D 4 81 ? 7.88957 27.78756 7.75168 1.000 71.79037 81 SER L O 1
ATOM 8714 N N . ARG D 4 82 ? 9.08048 26.06380 8.57662 1.000 72.01871 82 ARG L N 1
ATOM 8715 C CA . ARG D 4 82 ? 7.91946 25.24552 8.93327 1.000 73.41751 82 ARG L CA 1
ATOM 8716 C C . ARG D 4 82 ? 8.20056 24.61757 10.29624 1.000 67.69534 82 ARG L C 1
ATOM 8717 O O . ARG D 4 82 ? 8.93271 23.62744 10.39300 1.000 68.50377 82 ARG L O 1
ATOM 8738 N N . VAL D 4 83 ? 7.62005 25.19836 11.34714 1.000 61.76120 83 VAL L N 1
ATOM 8739 C CA . VAL D 4 83 ? 7.89439 24.74526 12.70698 1.000 56.82701 83 VAL L CA 1
ATOM 8740 C C . VAL D 4 83 ? 7.25843 23.38108 12.93993 1.000 59.59584 83 VAL L C 1
ATOM 8741 O O . VAL D 4 83 ? 6.15051 23.09768 12.45999 1.000 61.94107 83 VAL L O 1
ATOM 8754 N N . GLU D 4 84 ? 7.96385 22.53139 13.68651 1.000 61.41443 84 GLU L N 1
ATOM 8755 C CA . GLU D 4 84 ? 7.47773 21.24068 14.14752 1.000 64.83167 84 GLU L CA 1
ATOM 8756 C C . GLU D 4 84 ? 7.51428 21.22380 15.67118 1.000 66.18679 84 GLU L C 1
ATOM 8757 O O . GLU D 4 84 ? 8.10196 22.10123 16.30880 1.000 66.41753 84 GLU L O 1
ATOM 8769 N N . ALA D 4 85 ? 6.88732 20.19964 16.25552 1.000 67.32652 85 ALA L N 1
ATOM 8770 C CA . ALA D 4 85 ? 6.79119 20.12275 17.71187 1.000 66.53204 85 ALA L CA 1
ATOM 8771 C C . ALA D 4 85 ? 8.15928 19.97572 18.35927 1.000 65.62026 85 ALA L C 1
ATOM 8772 O O . ALA D 4 85 ? 8.40579 20.51903 19.44431 1.000 65.73030 85 ALA L O 1
ATOM 8779 N N . GLU D 4 86 ? 9.07256 19.24560 17.70988 1.000 67.28575 86 GLU L N 1
ATOM 8780 C CA . GLU D 4 86 ? 10.39221 19.00030 18.27968 1.000 69.27398 86 GLU L CA 1
ATOM 8781 C C . GLU D 4 86 ? 11.26441 20.24766 18.33412 1.000 64.39157 86 GLU L C 1
ATOM 8782 O O . GLU D 4 86 ? 12.33092 20.20300 18.96097 1.000 62.33375 86 GLU L O 1
ATOM 8794 N N . ASP D 4 87 ? 10.86247 21.33662 17.67992 1.000 62.10618 87 ASP L N 1
ATOM 8795 C CA . ASP D 4 87 ? 11.61778 22.57958 17.73423 1.000 58.39358 87 ASP L CA 1
ATOM 8796 C C . ASP D 4 87 ? 11.31098 23.41812 18.96665 1.000 54.65927 87 ASP L C 1
ATOM 8797 O O . ASP D 4 87 ? 11.83877 24.53104 19.08331 1.000 55.59169 87 ASP L O 1
ATOM 8806 N N . VAL D 4 88 ? 10.46605 22.93007 19.87325 1.000 52.28369 88 VAL L N 1
ATOM 8807 C CA . VAL D 4 88 ? 10.15512 23.69082 21.07871 1.000 51.21287 88 VAL L CA 1
ATOM 8808 C C . VAL D 4 88 ? 11.39203 23.75747 21.96592 1.000 49.94094 88 VAL L C 1
ATOM 8809 O O . VAL D 4 88 ? 12.13160 22.77460 22.11755 1.000 47.86830 88 VAL L O 1
ATOM 8822 N N . GLY D 4 89 ? 11.60367 24.92058 22.56569 1.000 50.35600 89 GLY L N 1
ATOM 8823 C CA . GLY D 4 89 ? 12.72805 25.12693 23.45189 1.000 51.14756 89 GLY L CA 1
ATOM 8824 C C . GLY D 4 89 ? 13.06723 26.60222 23.51531 1.000 50.90807 89 GLY L C 1
ATOM 8825 O O . GLY D 4 89 ? 12.25032 27.45054 23.16781 1.000 51.13716 89 GLY L O 1
ATOM 8829 N N . ILE D 4 90 ? 14.29216 26.87500 23.95523 1.000 47.91397 90 ILE L N 1
ATOM 8830 C CA . ILE D 4 90 ? 14.81341 28.23260 24.06964 1.000 45.50227 90 ILE L CA 1
ATOM 8831 C C . ILE D 4 90 ? 15.94206 28.37169 23.05990 1.000 45.18793 90 ILE L C 1
ATOM 8832 O O . ILE D 4 90 ? 16.84584 27.52572 23.00961 1.000 46.32632 90 ILE L O 1
ATOM 8848 N N . TYR D 4 91 ? 15.89634 29.43739 22.26763 1.000 42.60480 91 TYR L N 1
ATOM 8849 C CA . TYR D 4 91 ? 16.86480 29.71260 21.22299 1.000 41.87857 91 TYR L CA 1
ATOM 8850 C C . TYR D 4 91 ? 17.78370 30.83609 21.67258 1.000 44.95476 91 TYR L C 1
ATOM 8851 O O . TYR D 4 91 ? 17.30434 31.87823 22.12405 1.000 48.32976 91 TYR L O 1
ATOM 8869 N N . TYR D 4 92 ? 19.09275 30.61913 21.55292 1.000 44.31200 92 TYR L N 1
ATOM 8870 C CA . TYR D 4 92 ? 20.10432 31.57995 21.95649 1.000 44.77629 92 TYR L CA 1
ATOM 8871 C C . TYR D 4 92 ? 20.98208 31.95490 20.76839 1.000 43.65018 92 TYR L C 1
ATOM 8872 O O . TYR D 4 92 ? 21.40667 31.08151 20.00058 1.000 44.97931 92 TYR L O 1
ATOM 8890 N N . CYS D 4 93 ? 21.27647 33.24956 20.63658 1.000 44.71513 93 CYS L N 1
ATOM 8891 C CA . CYS D 4 93 ? 22.36672 33.69171 19.78148 1.000 46.66097 93 CYS L CA 1
ATOM 8892 C C . CYS D 4 93 ? 23.63612 33.83115 20.62049 1.000 48.10965 93 CYS L C 1
ATOM 8893 O O . CYS D 4 93 ? 23.58065 34.07014 21.83011 1.000 49.34127 93 CYS L O 1
ATOM 8900 N N . MET D 4 94 ? 24.78344 33.65574 19.96737 1.000 48.64083 94 MET L N 1
ATOM 8901 C CA . MET D 4 94 ? 26.08296 33.75000 20.61109 1.000 49.29622 94 MET L CA 1
ATOM 8902 C C . MET D 4 94 ? 27.06332 34.39914 19.64572 1.000 48.13742 94 MET L C 1
ATOM 8903 O O . MET D 4 94 ? 26.99304 34.15186 18.43683 1.000 48.93897 94 MET L O 1
ATOM 8917 N N . GLN D 4 95 ? 27.95713 35.23834 20.18270 1.000 46.56336 95 GLN L N 1
ATOM 8918 C CA . GLN D 4 95 ? 28.98860 35.89903 19.39456 1.000 46.25702 95 GLN L CA 1
ATOM 8919 C C . GLN D 4 95 ? 30.36503 35.52189 19.92441 1.000 44.61511 95 GLN L C 1
ATOM 8920 O O . GLN D 4 95 ? 30.55450 35.39092 21.13595 1.000 44.08736 95 GLN L O 1
ATOM 8934 N N . ALA D 4 96 ? 31.31588 35.35547 18.99898 1.000 42.14085 96 ALA L N 1
ATOM 8935 C CA . ALA D 4 96 ? 32.72154 35.17220 19.33282 1.000 41.51452 96 ALA L CA 1
ATOM 8936 C C . ALA D 4 96 ? 33.60499 36.17024 18.58733 1.000 42.96883 96 ALA L C 1
ATOM 8937 O O . ALA D 4 96 ? 34.80285 35.92256 18.41276 1.000 42.28721 96 ALA L O 1
ATOM 8944 N N . SER D 4 97 ? 33.02764 37.28789 18.14089 1.000 45.07957 97 SER L N 1
ATOM 8945 C CA . SER D 4 97 ? 33.80295 38.29066 17.41840 1.000 46.20311 97 SER L CA 1
ATOM 8946 C C . SER D 4 97 ? 34.61619 39.18095 18.34722 1.000 48.87456 97 SER L C 1
ATOM 8947 O O . SER D 4 97 ? 35.66674 39.69269 17.94282 1.000 48.24076 97 SER L O 1
ATOM 8955 N N . HIS D 4 98 ? 34.14221 39.38668 19.57542 1.000 50.62482 98 HIS L N 1
ATOM 8956 C CA . HIS D 4 98 ? 34.81129 40.21836 20.56831 1.000 52.84798 98 HIS L CA 1
ATOM 8957 C C . HIS D 4 98 ? 34.82171 39.47284 21.89563 1.000 54.48984 98 HIS L C 1
ATOM 8958 O O . HIS D 4 98 ? 33.75584 39.16126 22.44363 1.000 52.60999 98 HIS L O 1
ATOM 8972 N N . ALA D 4 99 ? 36.01695 39.19538 22.41509 1.000 57.29437 99 ALA L N 1
ATOM 8973 C CA . ALA D 4 99 ? 36.12026 38.51287 23.70145 1.000 56.98858 99 ALA L CA 1
ATOM 8974 C C . ALA D 4 99 ? 35.67434 39.44700 24.82232 1.000 56.96270 99 ALA L C 1
ATOM 8975 O O . ALA D 4 99 ? 35.88317 40.66164 24.75412 1.000 60.34426 99 ALA L O 1
ATOM 8982 N N . PRO D 4 100 ? 35.05213 38.90470 25.89079 1.000 52.65710 100 PRO L N 1
ATOM 8983 C CA . PRO D 4 100 ? 34.64041 37.51784 26.18003 1.000 50.64029 100 PRO L CA 1
ATOM 8984 C C . PRO D 4 100 ? 33.45695 37.06332 25.32441 1.000 51.18714 100 PRO L C 1
ATOM 8985 O O . PRO D 4 100 ? 32.67031 37.90771 24.88456 1.000 52.09672 100 PRO L O 1
ATOM 8996 N N . TYR D 4 101 ? 33.34463 35.75499 25.06348 1.000 49.98809 101 TYR L N 1
ATOM 8997 C CA . TYR D 4 101 ? 32.18774 35.25107 24.34784 1.000 49.47485 101 TYR L CA 1
ATOM 8998 C C . TYR D 4 101 ? 30.93335 35.51370 25.17657 1.000 49.96017 101 TYR L C 1
ATOM 8999 O O . TYR D 4 101 ? 30.94319 35.33738 26.39830 1.000 54.59841 101 TYR L O 1
ATOM 9017 N N . THR D 4 102 ? 29.85445 35.92401 24.51144 1.000 47.15821 102 THR L N 1
ATOM 9018 C CA . THR D 4 102 ? 28.60614 36.23660 25.18984 1.000 46.72381 102 THR L CA 1
ATOM 9019 C C . THR D 4 102 ? 27.42988 35.64704 24.42538 1.000 43.61539 102 THR L C 1
ATOM 9020 O O . THR D 4 102 ? 27.46970 35.50189 23.19854 1.000 41.21359 102 THR L O 1
ATOM 9031 N N . PHE D 4 103 ? 26.38267 35.31057 25.17159 1.000 44.56507 103 PHE L N 1
ATOM 9032 C CA . PHE D 4 103 ? 25.14070 34.76852 24.65285 1.000 46.32765 103 PHE L CA 1
ATOM 9033 C C . PHE D 4 103 ? 24.03581 35.81194 24.76463 1.000 49.18865 103 PHE L C 1
ATOM 9034 O O . PHE D 4 103 ? 24.15307 36.79331 25.50105 1.000 53.78259 103 PHE L O 1
ATOM 9051 N N . GLY D 4 104 ? 22.95032 35.58716 24.02902 1.000 47.38893 104 GLY L N 1
ATOM 9052 C CA . GLY D 4 104 ? 21.73568 36.34548 24.23896 1.000 47.52037 104 GLY L CA 1
ATOM 9053 C C . GLY D 4 104 ? 20.94132 35.78299 25.40527 1.000 47.13361 104 GLY L C 1
ATOM 9054 O O . GLY D 4 104 ? 21.21073 34.68866 25.90839 1.000 49.18698 104 GLY L O 1
ATOM 9058 N N . GLN D 4 105 ? 19.93196 36.54059 25.83860 1.000 47.53922 105 GLN L N 1
ATOM 9059 C CA . GLN D 4 105 ? 19.15897 36.10202 26.99641 1.000 50.40754 105 GLN L CA 1
ATOM 9060 C C . GLN D 4 105 ? 18.26631 34.89988 26.68365 1.000 51.38645 105 GLN L C 1
ATOM 9061 O O . GLN D 4 105 ? 17.74298 34.28589 27.61432 1.000 50.03348 105 GLN L O 1
ATOM 9075 N N . GLY D 4 106 ? 18.02087 34.61465 25.41192 1.000 51.39075 106 GLY L N 1
ATOM 9076 C CA . GLY D 4 106 ? 17.20212 33.48580 25.01847 1.000 51.55623 106 GLY L CA 1
ATOM 9077 C C . GLY D 4 106 ? 15.80925 33.90177 24.57646 1.000 52.59877 106 GLY L C 1
ATOM 9078 O O . GLY D 4 106 ? 15.23788 34.88398 25.06339 1.000 53.49731 106 GLY L O 1
ATOM 9082 N N . THR D 4 107 ? 15.24773 33.12926 23.64076 1.000 53.38262 107 THR L N 1
ATOM 9083 C CA . THR D 4 107 ? 13.90410 33.34021 23.11987 1.000 52.44378 107 THR L CA 1
ATOM 9084 C C . THR D 4 107 ? 13.14498 32.02536 23.22368 1.000 52.59913 107 THR L C 1
ATOM 9085 O O . THR D 4 107 ? 13.56156 31.02000 22.63740 1.000 50.99660 107 THR L O 1
ATOM 9096 N N . ASN D 4 108 ? 12.04294 32.03210 23.96984 1.000 54.39843 108 ASN L N 1
ATOM 9097 C CA . ASN D 4 108 ? 11.22772 30.83849 24.14214 1.000 56.02150 108 ASN L CA 1
ATOM 9098 C C . ASN D 4 108 ? 10.31776 30.65126 22.93632 1.000 55.99206 108 ASN L C 1
ATOM 9099 O O . ASN D 4 108 ? 9.66795 31.59887 22.48877 1.000 56.30105 108 ASN L O 1
ATOM 9110 N N . LEU D 4 109 ? 10.28859 29.43286 22.40223 1.000 55.14529 109 LEU L N 1
ATOM 9111 C CA . LEU D 4 109 ? 9.46174 29.08099 21.25069 1.000 53.99715 109 LEU L CA 1
ATOM 9112 C C . LEU D 4 109 ? 8.39844 28.10624 21.72997 1.000 55.18054 109 LEU L C 1
ATOM 9113 O O . LEU D 4 109 ? 8.71836 26.98104 22.13021 1.000 56.65670 109 LEU L O 1
ATOM 9129 N N . GLU D 4 110 ? 7.14188 28.54246 21.69037 1.000 53.93873 110 GLU L N 1
ATOM 9130 C CA . GLU D 4 110 ? 6.00485 27.73505 22.09030 1.000 54.50807 110 GLU L CA 1
ATOM 9131 C C . GLU D 4 110 ? 5.30437 27.20132 20.84869 1.000 54.12604 110 GLU L C 1
ATOM 9132 O O . GLU D 4 110 ? 5.23287 27.87631 19.82374 1.000 53.55786 110 GLU L O 1
ATOM 9144 N N . ILE D 4 111 ? 4.76979 25.98508 20.96820 1.000 55.35387 111 ILE L N 1
ATOM 9145 C CA . ILE D 4 111 ? 3.95279 25.39077 19.92483 1.000 59.12926 111 ILE L CA 1
ATOM 9146 C C . ILE D 4 111 ? 2.51657 25.86515 20.13485 1.000 60.45831 111 ILE L C 1
ATOM 9147 O O . ILE D 4 111 ? 1.89785 25.54861 21.15634 1.000 59.11676 111 ILE L O 1
ATOM 9163 N N . LYS D 4 112 ? 1.99285 26.61690 19.16732 1.000 62.29524 112 LYS L N 1
ATOM 9164 C CA . LYS D 4 112 ? 0.62363 27.09997 19.24934 1.000 63.98489 112 LYS L CA 1
ATOM 9165 C C . LYS D 4 112 ? -0.33687 25.99298 18.83171 1.000 64.28498 112 LYS L C 1
ATOM 9166 O O . LYS D 4 112 ? -0.13629 25.34013 17.81032 1.000 63.95705 112 LYS L O 1
ATOM 9185 N N . ARG D 4 113 ? -1.38337 25.78794 19.62638 1.000 63.51154 113 ARG L N 1
ATOM 9186 C CA . ARG D 4 113 ? -2.44511 24.84965 19.30712 1.000 61.30366 113 ARG L CA 1
ATOM 9187 C C . ARG D 4 113 ? -3.79210 25.51401 19.59361 1.000 62.70047 113 ARG L C 1
ATOM 9188 O O . ARG D 4 113 ? -3.86279 26.67406 20.01193 1.000 61.46945 113 ARG L O 1
ATOM 9209 N N . THR D 4 114 ? -4.86389 24.76613 19.37188 1.000 56.55259 114 THR L N 1
ATOM 9210 C CA . THR D 4 114 ? -6.19950 25.26809 19.63161 1.000 54.57026 114 THR L CA 1
ATOM 9211 C C . THR D 4 114 ? -6.47052 25.30680 21.13361 1.000 51.62035 114 THR L C 1
ATOM 9212 O O . THR D 4 114 ? -5.79586 24.64713 21.93195 1.000 49.87948 114 THR L O 1
ATOM 9223 N N . VAL D 4 115 ? -7.47249 26.10179 21.51147 1.000 49.81330 115 VAL L N 1
ATOM 9224 C CA . VAL D 4 115 ? -7.75563 26.32428 22.92260 1.000 49.82183 115 VAL L CA 1
ATOM 9225 C C . VAL D 4 115 ? -8.33727 25.05789 23.53649 1.000 48.61385 115 VAL L C 1
ATOM 9226 O O . VAL D 4 115 ? -9.21142 24.40441 22.94655 1.000 50.59498 115 VAL L O 1
ATOM 9239 N N . ALA D 4 116 ? -7.85815 24.71896 24.73573 1.000 45.76890 116 ALA L N 1
ATOM 9240 C CA . ALA D 4 116 ? -8.37723 23.59785 25.50954 1.000 45.07730 116 ALA L CA 1
ATOM 9241 C C . ALA D 4 116 ? -8.51304 24.04840 26.95548 1.000 44.14792 116 ALA L C 1
ATOM 9242 O O . ALA D 4 116 ? -7.52888 24.48619 27.55698 1.000 42.24422 116 ALA L O 1
ATOM 9249 N N . ALA D 4 117 ? -9.72131 23.96064 27.49976 1.000 44.12199 117 ALA L N 1
ATOM 9250 C CA . ALA D 4 117 ? -9.92964 24.32426 28.89839 1.000 42.51613 117 ALA L CA 1
ATOM 9251 C C . ALA D 4 117 ? -9.34504 23.24281 29.80743 1.000 42.65195 117 ALA L C 1
ATOM 9252 O O . ALA D 4 117 ? -9.25230 22.07636 29.41414 1.000 43.27761 117 ALA L O 1
ATOM 9259 N N . PRO D 4 118 ? -8.94101 23.59852 31.03473 1.000 42.48922 118 PRO L N 1
ATOM 9260 C CA . PRO D 4 118 ? -8.41220 22.57007 31.93384 1.000 42.83964 118 PRO L CA 1
ATOM 9261 C C . PRO D 4 118 ? -9.49876 21.67120 32.49918 1.000 45.31697 118 PRO L C 1
ATOM 9262 O O . PRO D 4 118 ? -10.61798 22.10737 32.77937 1.000 44.78298 118 PRO L O 1
ATOM 9273 N N . SER D 4 119 ? -9.15551 20.39269 32.63381 1.000 48.00833 119 SER L N 1
ATOM 9274 C CA . SER D 4 119 ? -9.83968 19.50010 33.55782 1.000 49.19109 119 SER L CA 1
ATOM 9275 C C . SER D 4 119 ? -9.26693 19.74169 34.94925 1.000 46.43583 119 SER L C 1
ATOM 9276 O O . SER D 4 119 ? -8.04307 19.72885 35.12279 1.000 48.78971 119 SER L O 1
ATOM 9284 N N . VAL D 4 120 ? -10.14363 19.95127 35.93055 1.000 43.46920 120 VAL L N 1
ATOM 9285 C CA . VAL D 4 120 ? -9.73100 20.30660 37.28213 1.000 42.56265 120 VAL L CA 1
ATOM 9286 C C . VAL D 4 120 ? -9.97946 19.12045 38.20370 1.000 42.86841 120 VAL L C 1
ATOM 9287 O O . VAL D 4 120 ? -10.99474 18.42770 38.08472 1.000 43.14100 120 VAL L O 1
ATOM 9300 N N . PHE D 4 121 ? -9.04053 18.89459 39.12218 1.000 41.63925 121 PHE L N 1
ATOM 9301 C CA . PHE D 4 121 ? -9.12659 17.85461 40.13555 1.000 40.42030 121 PHE L CA 1
ATOM 9302 C C . PHE D 4 121 ? -8.61338 18.44299 41.44003 1.000 39.68182 121 PHE L C 1
ATOM 9303 O O . PHE D 4 121 ? -7.70420 19.27908 41.42968 1.000 39.55530 121 PHE L O 1
ATOM 9320 N N . ILE D 4 122 ? -9.19306 17.99987 42.55616 1.000 41.81475 122 ILE L N 1
ATOM 9321 C CA . ILE D 4 122 ? -8.79193 18.45878 43.88207 1.000 42.54877 122 ILE L CA 1
ATOM 9322 C C . ILE D 4 122 ? -8.48076 17.23898 44.74124 1.000 43.82556 122 ILE L C 1
ATOM 9323 O O . ILE D 4 122 ? -9.26397 16.28195 44.77183 1.000 43.89285 122 ILE L O 1
ATOM 9339 N N . PHE D 4 123 ? -7.35009 17.28970 45.44510 1.000 45.58840 123 PHE L N 1
ATOM 9340 C CA . PHE D 4 123 ? -6.87173 16.19196 46.28330 1.000 45.18947 123 PHE L CA 1
ATOM 9341 C C . PHE D 4 123 ? -6.84534 16.65387 47.73204 1.000 43.34618 123 PHE L C 1
ATOM 9342 O O . PHE D 4 123 ? -6.18809 17.66404 48.02783 1.000 42.46243 123 PHE L O 1
ATOM 9359 N N . PRO D 4 124 ? -7.50916 15.98692 48.67905 1.000 46.03604 124 PRO L N 1
ATOM 9360 C CA . PRO D 4 124 ? -7.35999 16.38758 50.08575 1.000 46.77070 124 PRO L CA 1
ATOM 9361 C C . PRO D 4 124 ? -5.99621 15.98239 50.61453 1.000 46.88903 124 PRO L C 1
ATOM 9362 O O . PRO D 4 124 ? -5.27614 15.21363 49.96283 1.000 48.11116 124 PRO L O 1
ATOM 9373 N N . PRO D 4 125 ? -5.60325 16.47413 51.78618 1.000 46.28470 125 PRO L N 1
ATOM 9374 C CA . PRO D 4 125 ? -4.36156 15.98779 52.39647 1.000 47.65794 125 PRO L CA 1
ATOM 9375 C C . PRO D 4 125 ? -4.50544 14.54187 52.84137 1.000 47.72482 125 PRO L C 1
ATOM 9376 O O . PRO D 4 125 ? -5.59008 14.07667 53.20131 1.000 48.04763 125 PRO L O 1
ATOM 9387 N N . SER D 4 126 ? -3.38547 13.82830 52.81769 1.000 47.58002 126 SER L N 1
ATOM 9388 C CA . SER D 4 126 ? -3.37597 12.43609 53.22927 1.000 50.72418 126 SER L CA 1
ATOM 9389 C C . SER D 4 126 ? -3.41051 12.32149 54.74890 1.000 52.16811 126 SER L C 1
ATOM 9390 O O . SER D 4 126 ? -2.94739 13.21095 55.46980 1.000 51.56485 126 SER L O 1
ATOM 9398 N N . ASP D 4 127 ? -3.95632 11.20148 55.22999 1.000 55.86532 127 ASP L N 1
ATOM 9399 C CA . ASP D 4 127 ? -3.93694 10.93851 56.66421 1.000 62.16283 127 ASP L CA 1
ATOM 9400 C C . ASP D 4 127 ? -2.50812 10.81473 57.18286 1.000 62.15711 127 ASP L C 1
ATOM 9401 O O . ASP D 4 127 ? -2.22825 11.18810 58.32894 1.000 64.65847 127 ASP L O 1
ATOM 9410 N N . GLU D 4 128 ? -1.59185 10.30870 56.34888 1.000 59.89752 128 GLU L N 1
ATOM 9411 C CA . GLU D 4 128 ? -0.19506 10.21704 56.75962 1.000 59.59730 128 GLU L CA 1
ATOM 9412 C C . GLU D 4 128 ? 0.39639 11.59906 57.00940 1.000 56.04952 128 GLU L C 1
ATOM 9413 O O . GLU D 4 128 ? 1.10000 11.81314 58.00283 1.000 54.55937 128 GLU L O 1
ATOM 9425 N N . GLN D 4 129 ? 0.12137 12.55267 56.11738 1.000 54.36590 129 GLN L N 1
ATOM 9426 C CA . GLN D 4 129 ? 0.66419 13.89214 56.30276 1.000 51.73346 129 GLN L CA 1
ATOM 9427 C C . GLN D 4 129 ? 0.04970 14.56786 57.52523 1.000 51.46929 129 GLN L C 1
ATOM 9428 O O . GLN D 4 129 ? 0.74357 15.27727 58.26602 1.000 49.65359 129 GLN L O 1
ATOM 9442 N N . LEU D 4 130 ? -1.25399 14.37351 57.73719 1.000 54.86306 130 LEU L N 1
ATOM 9443 C CA . LEU D 4 130 ? -1.92729 15.04324 58.84541 1.000 58.59535 130 LEU L CA 1
ATOM 9444 C C . LEU D 4 130 ? -1.37428 14.59026 60.19166 1.000 62.35181 130 LEU L C 1
ATOM 9445 O O . LEU D 4 130 ? -1.32868 15.37842 61.14416 1.000 63.06612 130 LEU L O 1
ATOM 9461 N N . LYS D 4 131 ? -0.92208 13.33598 60.28898 1.000 65.75192 131 LYS L N 1
ATOM 9462 C CA . LYS D 4 131 ? -0.31219 12.86937 61.52850 1.000 70.25084 131 LYS L CA 1
ATOM 9463 C C . LYS D 4 131 ? 0.99494 13.59241 61.84456 1.000 69.37584 131 LYS L C 1
ATOM 9464 O O . LYS D 4 131 ? 1.41334 13.59608 63.00676 1.000 71.35622 131 LYS L O 1
ATOM 9483 N N . SER D 4 132 ? 1.63657 14.20105 60.84554 1.000 66.46576 132 SER L N 1
ATOM 9484 C CA . SER D 4 132 ? 2.86929 14.95080 61.04744 1.000 64.16523 132 SER L CA 1
ATOM 9485 C C . SER D 4 132 ? 2.63887 16.42579 61.35842 1.000 60.61399 132 SER L C 1
ATOM 9486 O O . SER D 4 132 ? 3.61070 17.14124 61.61207 1.000 60.41194 132 SER L O 1
ATOM 9494 N N . GLY D 4 133 ? 1.39621 16.89557 61.31778 1.000 57.25802 133 GLY L N 1
ATOM 9495 C CA . GLY D 4 133 ? 1.07084 18.24703 61.72752 1.000 55.81153 133 GLY L CA 1
ATOM 9496 C C . GLY D 4 133 ? 0.94130 19.27565 60.62941 1.000 56.81724 133 GLY L C 1
ATOM 9497 O O . GLY D 4 133 ? 0.90465 20.47087 60.93384 1.000 58.03643 133 GLY L O 1
ATOM 9501 N N . THR D 4 134 ? 0.87386 18.85619 59.36996 1.000 56.15412 134 THR L N 1
ATOM 9502 C CA . THR D 4 134 ? 0.70404 19.76509 58.24524 1.000 55.64641 134 THR L CA 1
ATOM 9503 C C . THR D 4 134 ? -0.33853 19.17764 57.30556 1.000 53.73140 134 THR L C 1
ATOM 9504 O O . THR D 4 134 ? -0.53042 17.95798 57.25358 1.000 55.54722 134 THR L O 1
ATOM 9515 N N . ALA D 4 135 ? -1.02304 20.06366 56.58343 1.000 49.93193 135 ALA L N 1
ATOM 9516 C CA . ALA D 4 135 ? -2.01054 19.68633 55.58361 1.000 47.63761 135 ALA L CA 1
ATOM 9517 C C . ALA D 4 135 ? -1.69533 20.40591 54.27971 1.000 47.19212 135 ALA L C 1
ATOM 9518 O O . ALA D 4 135 ? -1.71588 21.64162 54.23677 1.000 47.88443 135 ALA L O 1
ATOM 9525 N N . SER D 4 136 ? -1.40413 19.63593 53.23099 1.000 43.71393 136 SER L N 1
ATOM 9526 C CA . SER D 4 136 ? -1.24610 20.15957 51.87911 1.000 42.18252 136 SER L CA 1
ATOM 9527 C C . SER D 4 136 ? -2.46596 19.75585 51.05713 1.000 43.27079 136 SER L C 1
ATOM 9528 O O . SER D 4 136 ? -2.75406 18.55854 50.92476 1.000 44.48019 136 SER L O 1
ATOM 9536 N N . VAL D 4 137 ? -3.15587 20.75091 50.50122 1.000 41.26179 137 VAL L N 1
ATOM 9537 C CA . VAL D 4 137 ? -4.29752 20.53942 49.61725 1.000 39.02813 137 VAL L CA 1
ATOM 9538 C C . VAL D 4 137 ? -3.85739 20.91841 48.21438 1.000 37.99525 137 VAL L C 1
ATOM 9539 O O . VAL D 4 137 ? -3.32470 22.01635 48.01351 1.000 36.75094 137 VAL L O 1
ATOM 9552 N N . VAL D 4 138 ? -4.08480 20.02794 47.25197 1.000 39.59274 138 VAL L N 1
ATOM 9553 C CA . VAL D 4 138 ? -3.57161 20.18048 45.89412 1.000 40.71553 138 VAL L CA 1
ATOM 9554 C C . VAL D 4 138 ? -4.73404 20.30505 44.92098 1.000 42.78488 138 VAL L C 1
ATOM 9555 O O . VAL D 4 138 ? -5.74411 19.60130 45.04569 1.000 43.54828 138 VAL L O 1
ATOM 9568 N N . CYS D 4 139 ? -4.57402 21.19941 43.94839 1.000 42.83998 139 CYS L N 1
ATOM 9569 C CA . CYS D 4 139 ? -5.51395 21.40026 42.85004 1.000 43.51651 139 CYS L CA 1
ATOM 9570 C C . CYS D 4 139 ? -4.74138 21.22422 41.54894 1.000 42.22859 139 CYS L C 1
ATOM 9571 O O . CYS D 4 139 ? -3.74835 21.92311 41.31903 1.000 43.08124 139 CYS L O 1
ATOM 9578 N N . LEU D 4 140 ? -5.19528 20.29918 40.71055 1.000 40.52804 140 LEU L N 1
ATOM 9579 C CA . LEU D 4 140 ? -4.55465 19.99224 39.43789 1.000 40.31073 140 LEU L CA 1
ATOM 9580 C C . LEU D 4 140 ? -5.39392 20.55765 38.30126 1.000 40.07740 140 LEU L C 1
ATOM 9581 O O . LEU D 4 140 ? -6.56368 20.18251 38.15549 1.000 41.38950 140 LEU L O 1
ATOM 9597 N N . LEU D 4 141 ? -4.77740 21.40126 37.47565 1.000 39.95477 141 LEU L N 1
ATOM 9598 C CA . LEU D 4 141 ? -5.35857 21.85824 36.21441 1.000 38.97700 141 LEU L CA 1
ATOM 9599 C C . LEU D 4 141 ? -4.61974 21.11470 35.10583 1.000 39.84813 141 LEU L C 1
ATOM 9600 O O . LEU D 4 141 ? -3.42943 21.36410 34.89592 1.000 40.38036 141 LEU L O 1
ATOM 9616 N N . ASN D 4 142 ? -5.31684 20.23985 34.38200 1.000 42.04743 142 ASN L N 1
ATOM 9617 C CA . ASN D 4 142 ? -4.67852 19.28046 33.48640 1.000 43.26609 142 ASN L CA 1
ATOM 9618 C C . ASN D 4 142 ? -5.01389 19.56281 32.02390 1.000 43.18681 142 ASN L C 1
ATOM 9619 O O . ASN D 4 142 ? -6.18440 19.72960 31.66988 1.000 44.03311 142 ASN L O 1
ATOM 9630 N N . ASN D 4 143 ? -3.97434 19.58678 31.18625 1.000 43.35547 143 ASN L N 1
ATOM 9631 C CA . ASN D 4 143 ? -4.07306 19.52994 29.72843 1.000 45.57815 143 ASN L CA 1
ATOM 9632 C C . ASN D 4 143 ? -4.92593 20.67689 29.17643 1.000 46.39616 143 ASN L C 1
ATOM 9633 O O . ASN D 4 143 ? -6.02729 20.48466 28.66303 1.000 47.98731 143 ASN L O 1
ATOM 9644 N N . PHE D 4 144 ? -4.36371 21.88172 29.26948 1.000 44.36355 144 PHE L N 1
ATOM 9645 C CA . PHE D 4 144 ? -5.01861 23.09821 28.82090 1.000 43.22862 144 PHE L CA 1
ATOM 9646 C C . PHE D 4 144 ? -4.04826 23.94240 28.00323 1.000 44.44119 144 PHE L C 1
ATOM 9647 O O . PHE D 4 144 ? -2.82465 23.81090 28.11134 1.000 44.00576 144 PHE L O 1
ATOM 9664 N N . TYR D 4 145 ? -4.62579 24.80061 27.16442 1.000 45.33526 145 TYR L N 1
ATOM 9665 C CA . TYR D 4 145 ? -3.89514 25.75062 26.33831 1.000 46.35806 145 TYR L CA 1
ATOM 9666 C C . TYR D 4 145 ? -4.85622 26.87635 26.00375 1.000 46.66480 145 TYR L C 1
ATOM 9667 O O . TYR D 4 145 ? -6.02673 26.59382 25.71066 1.000 46.76176 145 TYR L O 1
ATOM 9685 N N . PRO D 4 146 ? -4.41560 28.15278 26.00803 1.000 48.54716 146 PRO L N 1
ATOM 9686 C CA . PRO D 4 146 ? -3.09347 28.72223 26.31481 1.000 49.52593 146 PRO L CA 1
ATOM 9687 C C . PRO D 4 146 ? -2.68898 28.61570 27.79409 1.000 50.55117 146 PRO L C 1
ATOM 9688 O O . PRO D 4 146 ? -3.47097 28.16215 28.63342 1.000 49.68988 146 PRO L O 1
ATOM 9699 N N . ARG D 4 147 ? -1.45984 29.05555 28.07088 1.000 52.28482 147 ARG L N 1
ATOM 9700 C CA . ARG D 4 147 ? -0.81110 28.74410 29.34206 1.000 52.36519 147 ARG L CA 1
ATOM 9701 C C . ARG D 4 147 ? -1.41688 29.50010 30.52157 1.000 48.41006 147 ARG L C 1
ATOM 9702 O O . ARG D 4 147 ? -1.32099 29.04430 31.66915 1.000 45.53696 147 ARG L O 1
ATOM 9723 N N . GLU D 4 148 ? -2.03627 30.65281 30.27795 1.000 47.14521 148 GLU L N 1
ATOM 9724 C CA . GLU D 4 148 ? -2.47494 31.51151 31.36833 1.000 44.63778 148 GLU L CA 1
ATOM 9725 C C . GLU D 4 148 ? -3.72144 30.94702 32.04223 1.000 43.87943 148 GLU L C 1
ATOM 9726 O O . GLU D 4 148 ? -4.67195 30.53425 31.36630 1.000 45.70877 148 GLU L O 1
ATOM 9738 N N . ALA D 4 149 ? -3.71542 30.93930 33.36916 1.000 40.75687 149 ALA L N 1
ATOM 9739 C CA . ALA D 4 149 ? -4.82354 30.44266 34.16193 1.000 43.15239 149 ALA L CA 1
ATOM 9740 C C . ALA D 4 149 ? -4.72506 31.08197 35.53913 1.000 45.89770 149 ALA L C 1
ATOM 9741 O O . ALA D 4 149 ? -3.67544 31.60732 35.92303 1.000 46.03542 149 ALA L O 1
ATOM 9748 N N . LYS D 4 150 ? -5.83372 31.02497 36.27771 1.000 47.74110 150 LYS L N 1
ATOM 9749 C CA . LYS D 4 150 ? -5.90446 31.54562 37.63481 1.000 47.27520 150 LYS L CA 1
ATOM 9750 C C . LYS D 4 150 ? -6.52759 30.49161 38.53515 1.000 44.99430 150 LYS L C 1
ATOM 9751 O O . LYS D 4 150 ? -7.60973 29.97651 38.23403 1.000 43.10158 150 LYS L O 1
ATOM 9770 N N . VAL D 4 151 ? -5.84343 30.17924 39.63029 1.000 46.06604 151 VAL L N 1
ATOM 9771 C CA . VAL D 4 151 ? -6.35068 29.31868 40.68899 1.000 44.59990 151 VAL L CA 1
ATOM 9772 C C . VAL D 4 151 ? -6.67587 30.20746 41.87851 1.000 43.63853 151 VAL L C 1
ATOM 9773 O O . VAL D 4 151 ? -5.87524 31.07794 42.24738 1.000 43.19160 151 VAL L O 1
ATOM 9786 N N . GLN D 4 152 ? -7.85023 29.98282 42.47234 1.000 44.28684 152 GLN L N 1
ATOM 9787 C CA . GLN D 4 152 ? -8.31235 30.74704 43.62232 1.000 46.08796 152 GLN L CA 1
ATOM 9788 C C . GLN D 4 152 ? -8.77885 29.75417 44.67636 1.000 44.10302 152 GLN L C 1
ATOM 9789 O O . GLN D 4 152 ? -9.76597 29.04669 44.46568 1.000 42.54674 152 GLN L O 1
ATOM 9803 N N . TRP D 4 153 ? -8.07231 29.70465 45.79710 1.000 43.56059 153 TRP L N 1
ATOM 9804 C CA . TRP D 4 153 ? -8.42850 28.82882 46.89862 1.000 41.18528 153 TRP L CA 1
ATOM 9805 C C . TRP D 4 153 ? -9.42814 29.51455 47.82084 1.000 41.37543 153 TRP L C 1
ATOM 9806 O O . TRP D 4 153 ? -9.31269 30.71362 48.09714 1.000 41.48292 153 TRP L O 1
ATOM 9827 N N . LYS D 4 154 ? -10.40493 28.74350 48.30570 1.000 43.66366 154 LYS L N 1
ATOM 9828 C CA . LYS D 4 154 ? -11.39707 29.22807 49.25496 1.000 47.13964 154 LYS L CA 1
ATOM 9829 C C . LYS D 4 154 ? -11.59363 28.17968 50.33835 1.000 47.63179 154 LYS L C 1
ATOM 9830 O O . LYS D 4 154 ? -11.74512 26.99457 50.03173 1.000 46.93785 154 LYS L O 1
ATOM 9849 N N . VAL D 4 155 ? -11.58615 28.62032 51.59425 1.000 47.49396 155 VAL L N 1
ATOM 9850 C CA . VAL D 4 155 ? -11.80505 27.75873 52.75436 1.000 48.85470 155 VAL L CA 1
ATOM 9851 C C . VAL D 4 155 ? -12.98968 28.34500 53.51001 1.000 52.10158 155 VAL L C 1
ATOM 9852 O O . VAL D 4 155 ? -12.86177 29.38996 54.16258 1.000 54.22925 155 VAL L O 1
ATOM 9865 N N . ASP D 4 156 ? -14.13177 27.66161 53.44608 1.000 53.80993 156 ASP L N 1
ATOM 9866 C CA . ASP D 4 156 ? -15.39824 28.16938 53.96971 1.000 55.49859 156 ASP L CA 1
ATOM 9867 C C . ASP D 4 156 ? -15.67287 29.57410 53.43737 1.000 56.25777 156 ASP L C 1
ATOM 9868 O O . ASP D 4 156 ? -16.04048 30.48975 54.17607 1.000 53.96284 156 ASP L O 1
ATOM 9877 N N . ASN D 4 157 ? -15.46519 29.74402 52.12745 1.000 60.20555 157 ASN L N 1
ATOM 9878 C CA . ASN D 4 157 ? -15.68766 30.96349 51.34944 1.000 64.53379 157 ASN L CA 1
ATOM 9879 C C . ASN D 4 157 ? -14.71617 32.10074 51.66872 1.000 63.19301 157 ASN L C 1
ATOM 9880 O O . ASN D 4 157 ? -14.80441 33.16226 51.03298 1.000 65.32771 157 ASN L O 1
ATOM 9891 N N . ALA D 4 158 ? -13.78646 31.91799 52.60230 1.000 58.74311 158 ALA L N 1
ATOM 9892 C CA . ALA D 4 158 ? -12.72788 32.90159 52.81424 1.000 54.77033 158 ALA L CA 1
ATOM 9893 C C . ALA D 4 158 ? -11.65429 32.70820 51.74640 1.000 52.96982 158 ALA L C 1
ATOM 9894 O O . ALA D 4 158 ? -11.04958 31.63395 51.66049 1.000 51.36908 158 ALA L O 1
ATOM 9901 N N . LEU D 4 159 ? -11.41843 33.74165 50.93979 1.000 53.88236 159 LEU L N 1
ATOM 9902 C CA . LEU D 4 159 ? -10.43902 33.63343 49.87020 1.000 54.30270 159 LEU L CA 1
ATOM 9903 C C . LEU D 4 159 ? -9.02629 33.61752 50.44574 1.000 51.42581 159 LEU L C 1
ATOM 9904 O O . LEU D 4 159 ? -8.67323 34.44839 51.28542 1.000 50.74724 159 LEU L O 1
ATOM 9920 N N . GLN D 4 160 ? -8.21975 32.66434 49.98142 1.000 47.51231 160 GLN L N 1
ATOM 9921 C CA . GLN D 4 160 ? -6.86475 32.47518 50.47386 1.000 45.01792 160 GLN L CA 1
ATOM 9922 C C . GLN D 4 160 ? -5.88051 33.21539 49.58321 1.000 44.90616 160 GLN L C 1
ATOM 9923 O O . GLN D 4 160 ? -6.06030 33.32117 48.37208 1.000 45.29734 160 GLN L O 1
ATOM 9937 N N . SER D 4 161 ? -4.82183 33.73047 50.20610 1.000 44.57421 161 SER L N 1
ATOM 9938 C CA . SER D 4 161 ? -3.78910 34.46759 49.49078 1.000 48.27421 161 SER L CA 1
ATOM 9939 C C . SER D 4 161 ? -2.49237 34.32696 50.26592 1.000 51.22819 161 SER L C 1
ATOM 9940 O O . SER D 4 161 ? -2.49426 34.34994 51.49703 1.000 50.60100 161 SER L O 1
ATOM 9948 N N . GLY D 4 162 ? -1.39600 34.12543 49.54362 1.000 51.46552 162 GLY L N 1
ATOM 9949 C CA . GLY D 4 162 ? -0.10596 33.89318 50.15741 1.000 52.70441 162 GLY L CA 1
ATOM 9950 C C . GLY D 4 162 ? 0.08916 32.51056 50.74947 1.000 53.60720 162 GLY L C 1
ATOM 9951 O O . GLY D 4 162 ? 1.20873 32.19442 51.17964 1.000 51.11105 162 GLY L O 1
ATOM 9955 N N . ASN D 4 163 ? -0.95864 31.68225 50.78014 1.000 56.67428 163 ASN L N 1
ATOM 9956 C CA . ASN D 4 163 ? -0.84091 30.32373 51.29338 1.000 58.79592 163 ASN L CA 1
ATOM 9957 C C . ASN D 4 163 ? -0.29177 29.34106 50.27323 1.000 55.42411 163 ASN L C 1
ATOM 9958 O O . ASN D 4 163 ? 0.25614 28.30149 50.67293 1.000 60.41706 163 ASN L O 1
ATOM 9969 N N . SER D 4 164 ? -0.45242 29.64000 48.98692 1.000 49.11292 164 SER L N 1
ATOM 9970 C CA . SER D 4 164 ? -0.31011 28.64882 47.93624 1.000 43.62237 164 SER L CA 1
ATOM 9971 C C . SER D 4 164 ? 0.92529 28.90726 47.08692 1.000 42.64585 164 SER L C 1
ATOM 9972 O O . SER D 4 164 ? 1.45056 30.02385 47.02116 1.000 42.31568 164 SER L O 1
ATOM 9980 N N . GLN D 4 165 ? 1.38792 27.83510 46.45649 1.000 42.33923 165 GLN L N 1
ATOM 9981 C CA . GLN D 4 165 ? 2.44063 27.86535 45.45374 1.000 41.90436 165 GLN L CA 1
ATOM 9982 C C . GLN D 4 165 ? 1.96862 27.00222 44.29949 1.000 40.27295 165 GLN L C 1
ATOM 9983 O O . GLN D 4 165 ? 1.23873 26.02906 44.51820 1.000 39.17693 165 GLN L O 1
ATOM 9997 N N . GLU D 4 166 ? 2.36828 27.37487 43.08194 1.000 42.15041 166 GLU L N 1
ATOM 9998 C CA . GLU D 4 166 ? 1.97710 26.61201 41.91188 1.000 46.18260 166 GLU L CA 1
ATOM 9999 C C . GLU D 4 166 ? 3.16758 26.42441 40.98577 1.000 43.75285 166 GLU L C 1
ATOM 10000 O O . GLU D 4 166 ? 4.16983 27.14521 41.04979 1.000 42.83502 166 GLU L O 1
ATOM 10012 N N . SER D 4 167 ? 3.01084 25.43357 40.11526 1.000 41.77902 167 SER L N 1
ATOM 10013 C CA . SER D 4 167 ? 4.04067 24.96732 39.20353 1.000 40.00730 167 SER L CA 1
ATOM 10014 C C . SER D 4 167 ? 3.32068 24.45197 37.97255 1.000 38.65151 167 SER L C 1
ATOM 10015 O O . SER D 4 167 ? 2.24650 23.85156 38.10767 1.000 39.51574 167 SER L O 1
ATOM 10023 N N . VAL D 4 168 ? 3.87595 24.71858 36.79401 1.000 40.24112 168 VAL L N 1
ATOM 10024 C CA . VAL D 4 168 ? 3.27266 24.26510 35.54993 1.000 45.31148 168 VAL L CA 1
ATOM 10025 C C . VAL D 4 168 ? 4.33353 23.50743 34.76504 1.000 45.11154 168 VAL L C 1
ATOM 10026 O O . VAL D 4 168 ? 5.50019 23.90886 34.72908 1.000 41.78449 168 VAL L O 1
ATOM 10039 N N . THR D 4 169 ? 3.89613 22.46681 34.07071 1.000 45.81956 169 THR L N 1
ATOM 10040 C CA . THR D 4 169 ? 4.80262 21.62615 33.31987 1.000 45.52418 169 THR L CA 1
ATOM 10041 C C . THR D 4 169 ? 5.33638 22.35090 32.08776 1.000 47.60124 169 THR L C 1
ATOM 10042 O O . THR D 4 169 ? 4.85289 23.41769 31.68909 1.000 46.97709 169 THR L O 1
ATOM 10053 N N . GLU D 4 170 ? 6.35098 21.74836 31.47825 1.000 52.47279 170 GLU L N 1
ATOM 10054 C CA . GLU D 4 170 ? 6.72016 22.10589 30.11774 1.000 57.00833 170 GLU L CA 1
ATOM 10055 C C . GLU D 4 170 ? 5.58914 21.69987 29.17741 1.000 55.46567 170 GLU L C 1
ATOM 10056 O O . GLU D 4 170 ? 4.70287 20.90871 29.52388 1.000 53.07679 170 GLU L O 1
ATOM 10068 N N . GLN D 4 171 ? 5.62214 22.25329 27.97138 1.000 57.30102 171 GLN L N 1
ATOM 10069 C CA . GLN D 4 171 ? 4.60295 21.92975 26.98180 1.000 57.01825 171 GLN L CA 1
ATOM 10070 C C . GLN D 4 171 ? 4.70647 20.45791 26.60163 1.000 57.28448 171 GLN L C 1
ATOM 10071 O O . GLN D 4 171 ? 5.78684 19.97268 26.25334 1.000 59.17312 171 GLN L O 1
ATOM 10085 N N . ASP D 4 172 ? 3.58193 19.74528 26.68905 1.000 57.29084 172 ASP L N 1
ATOM 10086 C CA . ASP D 4 172 ? 3.56593 18.31705 26.39877 1.000 59.53433 172 ASP L CA 1
ATOM 10087 C C . ASP D 4 172 ? 3.97143 18.06742 24.95439 1.000 61.67229 172 ASP L C 1
ATOM 10088 O O . ASP D 4 172 ? 3.42521 18.67208 24.02619 1.000 58.15637 172 ASP L O 1
ATOM 10097 N N . SER D 4 173 ? 4.93084 17.15955 24.77032 1.000 67.12849 173 SER L N 1
ATOM 10098 C CA . SER D 4 173 ? 5.51222 16.94688 23.44981 1.000 72.57856 173 SER L CA 1
ATOM 10099 C C . SER D 4 173 ? 4.52838 16.35272 22.44644 1.000 75.95986 173 SER L C 1
ATOM 10100 O O . SER D 4 173 ? 4.79418 16.40958 21.23687 1.000 77.15221 173 SER L O 1
ATOM 10108 N N . LYS D 4 174 ? 3.40983 15.79488 22.91428 1.000 77.96692 174 LYS L N 1
ATOM 10109 C CA . LYS D 4 174 ? 2.49185 15.04664 22.06527 1.000 79.31272 174 LYS L CA 1
ATOM 10110 C C . LYS D 4 174 ? 1.20578 15.78652 21.73432 1.000 75.18753 174 LYS L C 1
ATOM 10111 O O . LYS D 4 174 ? 0.73914 15.68390 20.59866 1.000 76.67640 174 LYS L O 1
ATOM 10130 N N . ASP D 4 175 ? 0.61214 16.51441 22.69382 1.000 68.89283 175 ASP L N 1
ATOM 10131 C CA . ASP D 4 175 ? -0.58752 17.30516 22.44404 1.000 63.52462 175 ASP L CA 1
ATOM 10132 C C . ASP D 4 175 ? -0.40385 18.79839 22.71857 1.000 59.94498 175 ASP L C 1
ATOM 10133 O O . ASP D 4 175 ? -1.38441 19.54702 22.67548 1.000 58.59476 175 ASP L O 1
ATOM 10142 N N . SER D 4 176 ? 0.81776 19.23979 23.02396 1.000 58.05798 176 SER L N 1
ATOM 10143 C CA . SER D 4 176 ? 1.17688 20.65527 23.13811 1.000 57.94684 176 SER L CA 1
ATOM 10144 C C . SER D 4 176 ? 0.41219 21.39224 24.23469 1.000 54.78102 176 SER L C 1
ATOM 10145 O O . SER D 4 176 ? 0.36687 22.62700 24.22145 1.000 55.05679 176 SER L O 1
ATOM 10153 N N . THR D 4 177 ? -0.16501 20.67309 25.19717 1.000 51.14183 177 THR L N 1
ATOM 10154 C CA . THR D 4 177 ? -0.87231 21.31249 26.28955 1.000 48.72338 177 THR L CA 1
ATOM 10155 C C . THR D 4 177 ? 0.05275 21.51722 27.48794 1.000 47.38191 177 THR L C 1
ATOM 10156 O O . THR D 4 177 ? 1.18238 21.01700 27.53242 1.000 47.05807 177 THR L O 1
ATOM 10167 N N . TYR D 4 178 ? -0.45220 22.26934 28.46602 1.000 46.52063 178 TYR L N 1
ATOM 10168 C CA . TYR D 4 178 ? 0.17061 22.44516 29.76581 1.000 45.79511 178 TYR L CA 1
ATOM 10169 C C . TYR D 4 178 ? -0.67237 21.77943 30.84796 1.000 43.78335 178 TYR L C 1
ATOM 10170 O O . TYR D 4 178 ? -1.85375 21.49039 30.65120 1.000 42.50310 178 TYR L O 1
ATOM 10188 N N . SER D 4 179 ? -0.04890 21.54815 31.99424 1.000 42.31582 179 SER L N 1
ATOM 10189 C CA . SER D 4 179 ? -0.75251 21.20321 33.22365 1.000 42.92239 179 SER L CA 1
ATOM 10190 C C . SER D 4 179 ? -0.17671 22.05541 34.34399 1.000 40.82160 179 SER L C 1
ATOM 10191 O O . SER D 4 179 ? 0.97389 22.48876 34.27397 1.000 39.68030 179 SER L O 1
ATOM 10199 N N . LEU D 4 180 ? -0.99161 22.30118 35.36870 1.000 41.26498 180 LEU L N 1
ATOM 10200 C CA . LEU D 4 180 ? -0.60957 23.14291 36.48705 1.000 42.95090 180 LEU L CA 1
ATOM 10201 C C . LEU D 4 180 ? -1.06741 22.49022 37.78166 1.000 43.85657 180 LEU L C 1
ATOM 10202 O O . LEU D 4 180 ? -2.19988 22.01320 37.87885 1.000 44.45993 180 LEU L O 1
ATOM 10218 N N . SER D 4 181 ? -0.18201 22.48333 38.77453 1.000 44.73635 181 SER L N 1
ATOM 10219 C CA . SER D 4 181 ? -0.49925 22.05796 40.12667 1.000 49.14138 181 SER L CA 1
ATOM 10220 C C . SER D 4 181 ? -0.39351 23.26113 41.05606 1.000 49.10699 181 SER L C 1
ATOM 10221 O O . SER D 4 181 ? 0.52848 24.07002 40.91949 1.000 50.12435 181 SER L O 1
ATOM 10229 N N . SER D 4 182 ? -1.33662 23.37453 41.99371 1.000 48.04441 182 SER L N 1
ATOM 10230 C CA . SER D 4 182 ? -1.33666 24.42224 43.00601 1.000 45.96104 182 SER L CA 1
ATOM 10231 C C . SER D 4 182 ? -1.53796 23.76042 44.36044 1.000 44.39408 182 SER L C 1
ATOM 10232 O O . SER D 4 182 ? -2.52060 23.04001 44.55024 1.000 43.49497 182 SER L O 1
ATOM 10240 N N . THR D 4 183 ? -0.62182 24.01463 45.29250 1.000 43.04491 183 THR L N 1
ATOM 10241 C CA . THR D 4 183 ? -0.62751 23.39489 46.60850 1.000 42.64175 183 THR L CA 1
ATOM 10242 C C . THR D 4 183 ? -0.93031 24.44308 47.67052 1.000 43.96552 183 THR L C 1
ATOM 10243 O O . THR D 4 183 ? -0.14301 25.37595 47.86623 1.000 47.68044 183 THR L O 1
ATOM 10254 N N . LEU D 4 184 ? -2.05655 24.27347 48.35454 1.000 42.11225 184 LEU L N 1
ATOM 10255 C CA . LEU D 4 184 ? -2.39948 25.06834 49.52352 1.000 41.88568 184 LEU L CA 1
ATOM 10256 C C . LEU D 4 184 ? -1.92590 24.34345 50.77519 1.000 44.06017 184 LEU L C 1
ATOM 10257 O O . LEU D 4 184 ? -2.30316 23.19270 51.00116 1.000 44.23723 184 LEU L O 1
ATOM 10273 N N . THR D 4 185 ? -1.12012 25.02569 51.58502 1.000 46.79455 185 THR L N 1
ATOM 10274 C CA . THR D 4 185 ? -0.49033 24.44225 52.76130 1.000 48.52072 185 THR L CA 1
ATOM 10275 C C . THR D 4 185 ? -0.99879 25.12363 54.02096 1.000 48.41067 185 THR L C 1
ATOM 10276 O O . THR D 4 185 ? -0.91631 26.35304 54.14517 1.000 51.54767 185 THR L O 1
ATOM 10287 N N . LEU D 4 186 ? -1.50964 24.31767 54.95307 1.000 44.69977 186 LEU L N 1
ATOM 10288 C CA . LEU D 4 186 ? -1.96744 24.78620 56.24847 1.000 43.39178 186 LEU L CA 1
ATOM 10289 C C . LEU D 4 186 ? -1.40850 23.88945 57.34560 1.000 46.37078 186 LEU L C 1
ATOM 10290 O O . LEU D 4 186 ? -0.97314 22.76448 57.08815 1.000 47.36357 186 LEU L O 1
ATOM 10306 N N . SER D 4 187 ? -1.43988 24.39064 58.57636 1.000 48.80637 187 SER L N 1
ATOM 10307 C CA . SER D 4 187 ? -1.19464 23.52187 59.71459 1.000 49.93554 187 SER L CA 1
ATOM 10308 C C . SER D 4 187 ? -2.37530 22.56855 59.88110 1.000 50.14499 187 SER L C 1
ATOM 10309 O O . SER D 4 187 ? -3.48422 22.82031 59.40523 1.000 46.83236 187 SER L O 1
ATOM 10317 N N . LYS D 4 188 ? -2.12118 21.45295 60.56767 1.000 53.55592 188 LYS L N 1
ATOM 10318 C CA . LYS D 4 188 ? -3.19999 20.52023 60.88258 1.000 56.72739 188 LYS L CA 1
ATOM 10319 C C . LYS D 4 188 ? -4.29094 21.20619 61.69727 1.000 56.39080 188 LYS L C 1
ATOM 10320 O O . LYS D 4 188 ? -5.47851 20.89649 61.53425 1.000 58.55597 188 LYS L O 1
ATOM 10339 N N . ALA D 4 189 ? -3.91012 22.12833 62.58406 1.000 53.57319 189 ALA L N 1
ATOM 10340 C CA . ALA D 4 189 ? -4.89644 22.76138 63.45101 1.000 53.80037 189 ALA L CA 1
ATOM 10341 C C . ALA D 4 189 ? -5.82216 23.67670 62.65791 1.000 53.73260 189 ALA L C 1
ATOM 10342 O O . ALA D 4 189 ? -7.05101 23.62625 62.81974 1.000 54.88492 189 ALA L O 1
ATOM 10349 N N . ASP D 4 190 ? -5.25376 24.51901 61.79064 1.000 53.66292 190 ASP L N 1
ATOM 10350 C CA . ASP D 4 190 ? -6.08396 25.36189 60.93347 1.000 55.60656 190 ASP L CA 1
ATOM 10351 C C . ASP D 4 190 ? -6.94934 24.51932 60.00969 1.000 53.28794 190 ASP L C 1
ATOM 10352 O O . ASP D 4 190 ? -8.11620 24.84933 59.77207 1.000 52.10900 190 ASP L O 1
ATOM 10361 N N . TYR D 4 191 ? -6.38742 23.42233 59.48556 1.000 51.41162 191 TYR L N 1
ATOM 10362 C CA . TYR D 4 191 ? -7.12526 22.57967 58.55058 1.000 51.03097 191 TYR L CA 1
ATOM 10363 C C . TYR D 4 191 ? -8.38138 21.99785 59.18823 1.000 54.06636 191 TYR L C 1
ATOM 10364 O O . TYR D 4 191 ? -9.44038 21.93896 58.55216 1.000 52.58457 191 TYR L O 1
ATOM 10382 N N . GLU D 4 192 ? -8.28605 21.56671 60.44303 1.000 59.85941 192 GLU L N 1
ATOM 10383 C CA . GLU D 4 192 ? -9.41430 20.95493 61.13636 1.000 65.09108 192 GLU L CA 1
ATOM 10384 C C . GLU D 4 192 ? -10.40597 21.97222 61.69420 1.000 66.10950 192 GLU L C 1
ATOM 10385 O O . GLU D 4 192 ? -11.43962 21.56422 62.23903 1.000 67.36644 192 GLU L O 1
ATOM 10397 N N . LYS D 4 193 ? -10.12723 23.27051 61.57051 1.000 65.69153 193 LYS L N 1
ATOM 10398 C CA . LYS D 4 193 ? -11.06742 24.30775 61.97980 1.000 67.03442 193 LYS L CA 1
ATOM 10399 C C . LYS D 4 193 ? -12.10996 24.62365 60.90824 1.000 62.90700 193 LYS L C 1
ATOM 10400 O O . LYS D 4 193 ? -13.01283 25.42993 61.16033 1.000 61.98809 193 LYS L O 1
ATOM 10419 N N . HIS D 4 194 ? -12.02680 23.99427 59.73814 1.000 60.54126 194 HIS L N 1
ATOM 10420 C CA . HIS D 4 194 ? -12.86058 24.37387 58.60807 1.000 57.37668 194 HIS L CA 1
ATOM 10421 C C . HIS D 4 194 ? -13.37273 23.13487 57.89169 1.000 56.20915 194 HIS L C 1
ATOM 10422 O O . HIS D 4 194 ? -12.81243 22.04126 58.01727 1.000 55.93525 194 HIS L O 1
ATOM 10436 N N . LYS D 4 195 ? -14.43687 23.33333 57.11329 1.000 56.95879 195 LYS L N 1
ATOM 10437 C CA . LYS D 4 195 ? -15.15540 22.25018 56.45694 1.000 58.60962 195 LYS L CA 1
ATOM 10438 C C . LYS D 4 195 ? -14.91910 22.21821 54.95292 1.000 55.36875 195 LYS L C 1
ATOM 10439 O O . LYS D 4 195 ? -14.37393 21.23914 54.43146 1.000 54.44821 195 LYS L O 1
ATOM 10458 N N . VAL D 4 196 ? -15.29082 23.27934 54.24235 1.000 52.89619 196 VAL L N 1
ATOM 10459 C CA . VAL D 4 196 ? -15.32398 23.26344 52.78102 1.000 50.71584 196 VAL L CA 1
ATOM 10460 C C . VAL D 4 196 ? -14.00761 23.80869 52.25511 1.000 46.67186 196 VAL L C 1
ATOM 10461 O O . VAL D 4 196 ? -13.60884 24.92701 52.59978 1.000 46.73066 196 VAL L O 1
ATOM 10474 N N . TYR D 4 197 ? -13.34969 23.03318 51.39564 1.000 44.47433 197 TYR L N 1
ATOM 10475 C CA . TYR D 4 197 ? -12.13114 23.44040 50.70904 1.000 43.65659 197 TYR L CA 1
ATOM 10476 C C . TYR D 4 197 ? -12.38730 23.38352 49.21606 1.000 41.38875 197 TYR L C 1
ATOM 10477 O O . TYR D 4 197 ? -12.90760 22.38087 48.72116 1.000 41.54922 197 TYR L O 1
ATOM 10495 N N . ALA D 4 198 ? -12.02633 24.44953 48.50756 1.000 40.99795 198 ALA L N 1
ATOM 10496 C CA . ALA D 4 198 ? -12.34080 24.54553 47.08864 1.000 44.07975 198 ALA L CA 1
ATOM 10497 C C . ALA D 4 198 ? -11.24812 25.31743 46.36767 1.000 43.95126 198 ALA L C 1
ATOM 10498 O O . ALA D 4 198 ? -10.67422 26.25925 46.92371 1.000 41.94418 198 ALA L O 1
ATOM 10505 N N . CYS D 4 199 ? -10.96736 24.90890 45.13113 1.000 46.59038 199 CYS L N 1
ATOM 10506 C CA . CYS D 4 199 ? -10.15984 25.69404 44.20520 1.000 50.29065 199 CYS L CA 1
ATOM 10507 C C . CYS D 4 199 ? -11.03838 26.08255 43.02154 1.000 48.58212 199 CYS L C 1
ATOM 10508 O O . CYS D 4 199 ? -11.63501 25.20945 42.37160 1.000 49.22217 199 CYS L O 1
ATOM 10515 N N . GLU D 4 200 ? -11.12608 27.38316 42.76392 1.000 47.87626 200 GLU L N 1
ATOM 10516 C CA . GLU D 4 200 ? -11.90721 27.93456 41.66726 1.000 47.33095 200 GLU L CA 1
ATOM 10517 C C . GLU D 4 200 ? -10.94661 28.26813 40.53206 1.000 44.12473 200 GLU L C 1
ATOM 10518 O O . GLU D 4 200 ? -9.97727 29.00671 40.73758 1.000 45.21882 200 GLU L O 1
ATOM 10530 N N . VAL D 4 201 ? -11.22779 27.74354 39.33862 1.000 41.70980 201 VAL L N 1
ATOM 10531 C CA . VAL D 4 201 ? -10.32163 27.82996 38.19653 1.000 41.27299 201 VAL L CA 1
ATOM 10532 C C . VAL D 4 201 ? -10.97608 28.67361 37.11242 1.000 41.72952 201 VAL L C 1
ATOM 10533 O O . VAL D 4 201 ? -12.15356 28.46787 36.79194 1.000 42.19800 201 VAL L O 1
ATOM 10546 N N . THR D 4 202 ? -10.20461 29.59220 36.52905 1.000 41.74923 202 THR L N 1
ATOM 10547 C CA . THR D 4 202 ? -10.61233 30.33287 35.35055 1.000 42.57989 202 THR L CA 1
ATOM 10548 C C . THR D 4 202 ? -9.53793 30.22759 34.27561 1.000 41.05437 202 THR L C 1
ATOM 10549 O O . THR D 4 202 ? -8.33689 30.19332 34.56493 1.000 43.28941 202 THR L O 1
ATOM 10560 N N . HIS D 4 203 ? -9.99632 30.18295 33.02877 1.000 38.78373 203 HIS L N 1
ATOM 10561 C CA . HIS D 4 203 ? -9.16614 30.00814 31.84369 1.000 39.44636 203 HIS L CA 1
ATOM 10562 C C . HIS D 4 203 ? -9.95163 30.63874 30.70525 1.000 41.98589 203 HIS L C 1
ATOM 10563 O O . HIS D 4 203 ? -11.18146 30.61788 30.71181 1.000 38.28126 203 HIS L O 1
ATOM 10577 N N . GLN D 4 204 ? -9.23959 31.22609 29.73312 1.000 45.20787 204 GLN L N 1
ATOM 10578 C CA . GLN D 4 204 ? -9.93224 31.93442 28.65701 1.000 44.06820 204 GLN L CA 1
ATOM 10579 C C . GLN D 4 204 ? -10.83092 31.01771 27.83138 1.000 42.21477 204 GLN L C 1
ATOM 10580 O O . GLN D 4 204 ? -11.73265 31.50920 27.14440 1.000 43.68723 204 GLN L O 1
ATOM 10594 N N . GLY D 4 205 ? -10.61557 29.71005 27.88780 1.000 38.89897 205 GLY L N 1
ATOM 10595 C CA . GLY D 4 205 ? -11.48273 28.73895 27.26131 1.000 39.46689 205 GLY L CA 1
ATOM 10596 C C . GLY D 4 205 ? -12.69074 28.32772 28.06621 1.000 41.96403 205 GLY L C 1
ATOM 10597 O O . GLY D 4 205 ? -13.48808 27.51336 27.59124 1.000 43.71980 205 GLY L O 1
ATOM 10601 N N . LEU D 4 206 ? -12.85452 28.85390 29.28189 1.000 41.14927 206 LEU L N 1
ATOM 10602 C CA . LEU D 4 206 ? -13.98663 28.55599 30.14447 1.000 39.93793 206 LEU L CA 1
ATOM 10603 C C . LEU D 4 206 ? -14.96803 29.72479 30.12974 1.000 42.16172 206 LEU L C 1
ATOM 10604 O O . LEU D 4 206 ? -14.58171 30.87519 30.37100 1.000 42.25604 206 LEU L O 1
ATOM 10620 N N . SER D 4 207 ? -16.24094 29.42779 29.86503 1.000 46.58051 207 SER L N 1
ATOM 10621 C CA . SER D 4 207 ? -17.26313 30.47086 29.86083 1.000 50.13233 207 SER L CA 1
ATOM 10622 C C . SER D 4 207 ? -17.56050 30.98188 31.26844 1.000 50.89015 207 SER L C 1
ATOM 10623 O O . SER D 4 207 ? -17.99162 32.12710 31.42956 1.000 51.56993 207 SER L O 1
ATOM 10631 N N . SER D 4 208 ? -17.35760 30.14981 32.28494 1.000 49.07255 208 SER L N 1
ATOM 10632 C CA . SER D 4 208 ? -17.47193 30.57252 33.67769 1.000 47.38387 208 SER L CA 1
ATOM 10633 C C . SER D 4 208 ? -16.52574 29.69799 34.50431 1.000 43.80858 208 SER L C 1
ATOM 10634 O O . SER D 4 208 ? -16.06367 28.67015 34.02680 1.000 41.45330 208 SER L O 1
ATOM 10642 N N . PRO D 4 209 ? -16.21118 30.13073 35.73461 1.000 43.35866 209 PRO L N 1
ATOM 10643 C CA . PRO D 4 209 ? -15.19966 29.38275 36.50043 1.000 43.83375 209 PRO L CA 1
ATOM 10644 C C . PRO D 4 209 ? -15.65730 27.98630 36.87148 1.000 43.71897 209 PRO L C 1
ATOM 10645 O O . PRO D 4 209 ? -16.84186 27.72748 37.10645 1.000 46.59936 209 PRO L O 1
ATOM 10656 N N . VAL D 4 210 ? -14.68710 27.06795 36.88935 1.000 43.14458 210 VAL L N 1
ATOM 10657 C CA . VAL D 4 210 ? -14.88987 25.70265 37.35736 1.000 43.74256 210 VAL L CA 1
ATOM 10658 C C . VAL D 4 210 ? -14.43359 25.62719 38.80644 1.000 44.73839 210 VAL L C 1
ATOM 10659 O O . VAL D 4 210 ? -13.35205 26.12626 39.13974 1.000 46.33944 210 VAL L O 1
ATOM 10672 N N . THR D 4 211 ? -15.24377 24.99639 39.65960 1.000 45.54150 211 THR L N 1
ATOM 10673 C CA . THR D 4 211 ? -14.93330 24.83342 41.07411 1.000 46.56686 211 THR L CA 1
ATOM 10674 C C . THR D 4 211 ? -15.00691 23.35428 41.42669 1.000 46.08667 211 THR L C 1
ATOM 10675 O O . THR D 4 211 ? -16.03804 22.71092 41.20555 1.000 47.15313 211 THR L O 1
ATOM 10686 N N . LYS D 4 212 ? -13.91281 22.82254 41.96743 1.000 42.71993 212 LYS L N 1
ATOM 10687 C CA . LYS D 4 212 ? -13.87343 21.49849 42.56285 1.000 42.04545 212 LYS L CA 1
ATOM 10688 C C . LYS D 4 212 ? -13.67464 21.66329 44.06460 1.000 43.21661 212 LYS L C 1
ATOM 10689 O O . LYS D 4 212 ? -12.91357 22.53485 44.49842 1.000 42.83864 212 LYS L O 1
ATOM 10708 N N . SER D 4 213 ? -14.36838 20.84140 44.85051 1.000 45.14188 213 SER L N 1
ATOM 10709 C CA . SER D 4 213 ? -14.35188 21.02197 46.28730 1.000 47.85007 213 SER L CA 1
ATOM 10710 C C . SER D 4 213 ? -14.64395 19.70700 46.98388 1.000 49.15716 213 SER L C 1
ATOM 10711 O O . SER D 4 213 ? -15.19575 18.77473 46.38990 1.000 51.41781 213 SER L O 1
ATOM 10719 N N . PHE D 4 214 ? -14.24865 19.64154 48.25768 1.000 48.73092 214 PHE L N 1
ATOM 10720 C CA . PHE D 4 214 ? -14.59619 18.53544 49.13584 1.000 50.57341 214 PHE L CA 1
ATOM 10721 C C . PHE D 4 214 ? -14.90089 19.10016 50.51530 1.000 55.80870 214 PHE L C 1
ATOM 10722 O O . PHE D 4 214 ? -14.46985 20.20195 50.86117 1.000 51.88584 214 PHE L O 1
ATOM 10739 N N . ASN D 4 215 ? -15.64889 18.32773 51.29816 1.000 65.27309 215 ASN L N 1
ATOM 10740 C CA . ASN D 4 215 ? -15.91658 18.64112 52.69326 1.000 72.10393 215 ASN L CA 1
ATOM 10741 C C . ASN D 4 215 ? -14.99471 17.79330 53.56107 1.000 71.32680 215 ASN L C 1
ATOM 10742 O O . ASN D 4 215 ? -14.99645 16.56098 53.45080 1.000 73.09718 215 ASN L O 1
ATOM 10753 N N . ARG D 4 216 ? -14.19244 18.45241 54.39580 1.000 68.23517 216 ARG L N 1
ATOM 10754 C CA . ARG D 4 216 ? -13.37813 17.73389 55.36624 1.000 67.45478 216 ARG L CA 1
ATOM 10755 C C . ARG D 4 216 ? -14.28781 16.94159 56.29553 1.000 73.34976 216 ARG L C 1
ATOM 10756 O O . ARG D 4 216 ? -15.36572 17.40542 56.67549 1.000 74.85071 216 ARG L O 1
ATOM 10777 N N . GLY D 4 217 ? -13.84399 15.74784 56.66622 1.000 77.97414 217 GLY L N 1
ATOM 10778 C CA . GLY D 4 217 ? -14.67227 14.83394 57.41165 1.000 85.59729 217 GLY L CA 1
ATOM 10779 C C . GLY D 4 217 ? -15.54808 13.94580 56.56198 1.000 94.04897 217 GLY L C 1
ATOM 10780 O O . GLY D 4 217 ? -16.49888 13.35520 57.09126 1.000 95.56154 217 GLY L O 1
ATOM 10784 N N . GLU D 4 218 ? -15.26885 13.84360 55.26236 1.000 101.07953 218 GLU L N 1
ATOM 10785 C CA . GLU D 4 218 ? -15.96850 12.93888 54.35959 1.000 107.21920 218 GLU L CA 1
ATOM 10786 C C . GLU D 4 218 ? -14.98652 12.20488 53.45490 1.000 111.93291 218 GLU L C 1
ATOM 10787 O O . GLU D 4 218 ? -15.35242 11.80077 52.35187 1.000 113.64081 218 GLU L O 1
ATOM 10799 N N . CYS D 4 219 ? -13.74678 12.02889 53.91657 1.000 113.93700 219 CYS L N 1
ATOM 10800 C CA . CYS D 4 219 ? -12.69653 11.37282 53.13870 1.000 114.11079 219 CYS L CA 1
ATOM 10801 C C . CYS D 4 219 ? -12.09507 10.19793 53.91871 1.000 115.92457 219 CYS L C 1
ATOM 10802 O O . CYS D 4 219 ? -11.16874 10.36341 54.71440 1.000 115.54091 219 CYS L O 1
#

Foldseek 3Di:
DEDFQWDDDPNDIAGDDLVPPPPDAAFWFWKAFQVVRDIWIDGPNNLRSCVSVPRVRIFGQGGHTDDDDDSSVLSVVCSVLQVLFPQQCQFQSHTEGQQWDRPNVVSDTHGHALVVHDVPPAWKFWKDFPPDDDIFIDGSNNVSSCVSVVGGMGTDGTDGDPD/DWAKAKDFADEDEAQAKTKIKIAIDDDQLLVFKKFKWWAAPVRDIGTAKIAHSQRPDIGGDPVQPPFWDWHADSVRRMTMIIGGRHDQVPFTWMWMATDDPVGRRDDIHPTDGHGHHPDDFDFWDKAKAADQDLFPPDQKGKIKIKTDFGDDDDKDKDKPVPPDDPQKDWDDWDQDPVRGIITMIMGMDGSVCLVPDWIWMWMADPVVRDTDIHTHHHD/DKAKAKDFADEDAQQAKTKMKIAIDPDQQQLWKKFKWWAAVPGDIGGAKIDAHVPPDIDGDPVQPPAWDKADDRVRNMIMIIGGRDDQVPWTWMKMFIQPDSVPPRNGDDIHPTGTHGYDHD/DKAKAKPDQEDEDAFFAKDKIKIFIPWWQQDPVGFGFKWKWFDAPPGDIDTAATRFFHGDPPHDPLWGKHDGTGMIMIMRHGDDLRRFGWMKMWGDSDPPIDIYPTHGYAYDDDFDFWDKDKDWADPVVLVVFKTKIKMKGPFGDDPDKDKWKAFPNNTDDPQKDKDKDQQDSPNRGIMMMMIGMDTSVVVVVTFKIKIWMDDPPDPHIDIDIGTPPPD

Sequence (723 aa):
HCQLGQKQSGSECICMSPEEDCSHHSEDLCVFDTDSNDYFTSPACKFLAEKCLNNQQLHFLHIGSCQDGRQLEWGLERTRLSSASTKKESCGYDTCYDWEKCSASTSKCVCLLPPQCFKGGNQLYCVKMGSSTSEKTLNICEVGTIRCANRKMEILHPGKCLAEVQLVESDGGLVQPGGSLKLSCAASGFTFSDYYMAWVRQGPGKGLEWVATINYDGSSTYYRESVKGRFTISRDNAKNTLYLQMNSLRAEDTATYYCARPSTEALFAYWGHGTLVTVSSASTKGPSVFPLAPCSRSTSESTAALGCLVKDYFPEPVTVSWNSGALTSGVHTFPAVLQSSGLYSLSSVVTVPSSSLGTKTYTCNVDHKPSNTKVDKRVESSQVQLQESGGGLVQPGGSLRLSCAASGRTISRYAMSWFRQAPGKEREFVAVARRSGDGAFYADSVQGRFTVSRDDAKNTVYLQMNSLKPEDTAVYYCAIDSDTFYSGSYDYWGQGTQVTVSSEDVVLTQTPSTLSVTPGQPASISCRSSQSLLNDVGNTYLYWYLQKPGQSPQLLIYLVSDLGSGVPNRFSGSGSGTDFTLKISRVEAEDVGIYYCMQASHAPYTFGQGTNLEIKRTVAAPSVFIFPPSDEQLKSGTASVVCLLNNFYPREAKVQWKVDNALQSGNSQESVTEQDSKDSTYSLSSTLTLSKADYEKHKVYACEVTHQGLSSPVTKSFNRGEC

InterPro domains:
  IPR000436 Sushi/SCR/CCP domain [PF00084] (644-699)
  IPR000436 Sushi/SCR/CCP domain [PF00084] (721-755)
  IPR000436 Sushi/SCR/CCP domain [PS50923] (642-701)
  IPR000436 Sushi/SCR/CCP domain [PS50923] (702-763)
  IPR000436 Sushi/SCR/CCP domain [SM00032] (644-699)
  IPR000436 Sushi/SCR/CCP domain [SM00032] (704-761)
  IPR000436 Sushi/SCR/CCP domain [cd00033] (644-700)
  IPR000436 Sushi/SCR/CCP domain [cd00033] (704-762)
  IPR000884 Thrombospondin type-1 (TSP1) repeat [PF00090] (29-78)
  IPR000884 Thrombospondin type-1 (TSP1) repeat [PF00090] (86-133)
  IPR000884 Thrombospondin type-1 (TSP1) repeat [PF00090] (571-612)
  IPR000884 Thrombospondin type-1 (TSP1) repeat [PS50092] (22-79)
  IPR000884 Thrombospondin type-1 (TSP1) repeat [PS50092] (81-134)
  IPR000884 Thrombospondin type-1 (TSP1) repeat [PS50092] (565-612)
  IPR000884 Thrombospondin type-1 (TSP1) repeat [SM00209] (26-79)
  IPR000884 Thrombospondin type-1 (TSP1) repeat [SM00209] (84-134)
  IPR000884 Thrombospondin type-1 (TSP1) repeat [SM00209] (568-617)
  IPR001862 Membrane attack complex component/perforin/complement C9 [PR00764] (101-117)
  IPR001862 Membrane attack complex component/perforin/complement C9 [PR00764] (144-164)
  IPR001862 Membrane attack complex component/perforin/complement C9 [PR00764] (343-365)

Radius of gyration: 32.36 Å; Cα contacts (8 Å, |Δi|>4): 1831; chains: 4; bounding box: 94×57×91 Å

Nearest PDB structures (foldseek):
  7q6c-assembly1_A  TM=1.006E+00  e=2.263E-36  Homo sapiens
  4e0s-assembly1_B  TM=9.149E-01  e=1.726E-23  Homo sapiens
  3t5o-assembly1_A  TM=8.403E-01  e=2.194E-23  Homo sapiens
  2wcy-assembly1_A  TM=4.192E-01  e=7.114E-08  Homo sapiens
  7nyd-assembly1_C  TM=4.133E-01  e=1.120E-06  Homo sapiens

B-factor: mean 66.73, std 19.48, range [33.81, 205.38]

Organism: Homo sapiens (NCBI:txid9606)

Secondary structure (DSSP, 8-state):
---TTEEEETTEEEEPPTTTS--S---EEEEEETTTTEEEEEEHHHHHHHHHTT-TTEEEEEESS---SHHHHHHHHHHHHGGG-S--EEETTEEE-TTEEEETTTTEEEEPPGGG---TTPPEEEEEESS----EEEEHHHHHHHHHTT--EEEEEESS---/--EEEEES-EEE-TT--EEEEEEEESS-GGGS-EEEEEE-TT--EEEEEEE-TTSS-EEE-TTTTTTEEEEEETTTTEEEEEE-S--GGG-EEEEEEE--SS-SS-EE---EEEEE-SSPPBPPEEEEE--SSS--S-SEEEEEEEEEEEBSS--EEEEGGGTB-TTEEEPPPEE-TTS-EEEEEEEEEEGGGGTT---EEEEEEGGGTEEEEEE----/--EEEEE---EE-TT--EEEEEEEESS-GGGS-EEEEEE-TTS--EEEEEE-STTS-EEE-TTTTTTEEEEEETTTTEEEEEE-S--GGG-EEEEEEEE--TT-S--EEEE---EEEEE---/-PPEEEE-SEEEE-TTS-EEEEEEESS--B-TTS-B-EEEEEE-TTS--EEEEETTTEEPTT--TTEEEEEETTEEEEEESS--GGG-EEEEEEE-SSSSPEEB--EEEEEP---BPPEEEEEPPPHHHHHTTEEEEEEEEEEEBSS--EEEEEETTEEP-SSEEEEEPPPPTTT--EEEEEEEEEEHHHHTT--EEEEEEE-TT-SS-EEEEEETT--